Protein AF-0000000080483284 (afdb_homodimer)

InterPro domains:
  IPR001279 Metallo-beta-lactamase [PF00753] (36-241)
  IPR001279 Metallo-beta-lactamase [SM00849] (36-241)
  IPR029228 Alkyl sulfatase dimerisation domain [PF14863] (283-411)
  IPR036866 Ribonuclease Z/Hydroxyacylglutathione hydrolase-like [G3DSA:3.60.15.10] (19-259)
  IPR036866 Ribonuclease Z/Hydroxyacylglutathione hydrolase-like [SSF56281] (21-414)
  IPR038536 Alkyl/aryl-sulfatase, dimerisation domain superfamily [G3DSA:1.25.40.880] (281-416)
  IPR052195 Bacterial Alkyl/Aryl-Sulfatase [PTHR43223] (23-409)

Structure (mmCIF, N/CA/C/O backbone):
data_AF-0000000080483284-model_v1
#
loop_
_entity.id
_entity.type
_entity.pdbx_description
1 polymer 'Alkyl sulfatase-like hydrolase'
#
loop_
_atom_site.group_PDB
_atom_site.id
_atom_site.type_symbol
_atom_site.label_atom_id
_atom_site.label_alt_id
_atom_site.label_comp_id
_atom_site.label_asym_id
_atom_site.label_entity_id
_atom_site.label_seq_id
_atom_site.pdbx_PDB_ins_code
_atom_site.Cartn_x
_atom_site.Cartn_y
_atom_site.Cartn_z
_atom_site.occupancy
_atom_site.B_iso_or_equiv
_atom_site.auth_seq_id
_atom_site.auth_comp_id
_atom_site.auth_asym_id
_atom_site.auth_atom_id
_atom_site.pdbx_PDB_model_num
ATOM 1 N N . MET A 1 1 ? -19.766 23.203 22.094 1 23.33 1 MET A N 1
ATOM 2 C CA . MET A 1 1 ? -19.109 23.781 20.922 1 23.33 1 MET A CA 1
ATOM 3 C C . MET A 1 1 ? -17.594 23.656 21.031 1 23.33 1 MET A C 1
ATOM 5 O O . MET A 1 1 ? -16.984 24.281 21.891 1 23.33 1 MET A O 1
ATOM 9 N N . SER A 1 2 ? -17.094 22.484 20.781 1 27.72 2 SER A N 1
ATOM 10 C CA . SER A 1 2 ? -15.703 22.156 21.094 1 27.72 2 SER A CA 1
ATOM 11 C C . SER A 1 2 ? -14.742 23.172 20.484 1 27.72 2 SER A C 1
ATOM 13 O O . SER A 1 2 ? -14.906 23.562 19.328 1 27.72 2 SER A O 1
ATOM 15 N N . GLN A 1 3 ? -14.273 24.031 21.297 1 22.84 3 GLN A N 1
ATOM 16 C CA . GLN A 1 3 ? -13.227 24.984 20.953 1 22.84 3 GLN A CA 1
ATOM 17 C C . GLN A 1 3 ? -12.164 24.328 20.062 1 22.84 3 GLN A C 1
ATOM 19 O O . GLN A 1 3 ? -11.383 23.5 20.547 1 22.84 3 GLN A O 1
ATOM 24 N N . LYS A 1 4 ? -12.625 24.031 18.859 1 42 4 LYS A N 1
ATOM 25 C CA . LYS A 1 4 ? -11.539 23.719 17.938 1 42 4 LYS A CA 1
ATOM 26 C C . LYS A 1 4 ? -10.297 24.562 18.234 1 42 4 LYS A C 1
ATOM 28 O O . LYS A 1 4 ? -10.398 25.766 18.438 1 42 4 LYS A O 1
ATOM 33 N N . SER A 1 5 ? -9.32 23.922 18.672 1 32.34 5 SER A N 1
ATOM 34 C CA . SER A 1 5 ? -8.086 24.578 19.109 1 32.34 5 SER A CA 1
ATOM 35 C C . SER A 1 5 ? -7.711 25.719 18.172 1 32.34 5 SER A C 1
ATOM 37 O O . SER A 1 5 ? -7.914 25.625 16.953 1 32.34 5 SER A O 1
ATOM 39 N N . GLU A 1 6 ? -7.598 26.875 18.609 1 33.69 6 GLU A N 1
ATOM 40 C CA . GLU A 1 6 ? -7.062 28.078 17.969 1 33.69 6 GLU A CA 1
ATOM 41 C C . GLU A 1 6 ? -5.945 27.719 16.984 1 33.69 6 GLU A C 1
ATOM 43 O O . GLU A 1 6 ? -5.695 28.469 16.047 1 33.69 6 GLU A O 1
ATOM 48 N N . ASN A 1 7 ? -5.266 26.703 17.266 1 34.88 7 ASN A N 1
ATOM 49 C CA . ASN A 1 7 ? -4.078 26.391 16.484 1 34.88 7 ASN A CA 1
ATOM 50 C C . ASN A 1 7 ? -4.441 25.672 15.18 1 34.88 7 ASN A C 1
ATOM 52 O O . ASN A 1 7 ? -3.627 25.609 14.258 1 34.88 7 ASN A O 1
ATOM 56 N N . ALA A 1 8 ? -5.438 24.891 15.211 1 36.09 8 ALA A N 1
ATOM 57 C CA . ALA A 1 8 ? -5.852 24.109 14.047 1 36.09 8 ALA A CA 1
ATOM 58 C C . ALA A 1 8 ? -6.43 25.016 12.961 1 36.09 8 ALA A C 1
ATOM 60 O O . ALA A 1 8 ? -6.332 24.719 11.773 1 36.09 8 ALA A O 1
ATOM 61 N N . VAL A 1 9 ? -7.18 26 13.281 1 35.62 9 VAL A N 1
ATOM 62 C CA . VAL A 1 9 ? -7.797 26.938 12.352 1 35.62 9 VAL A CA 1
ATOM 63 C C . VAL A 1 9 ? -6.727 27.562 11.453 1 35.62 9 VAL A C 1
ATOM 65 O O . VAL A 1 9 ? -6.965 27.797 10.266 1 35.62 9 VAL A O 1
ATOM 68 N N . GLY A 1 10 ? -5.582 27.875 12.008 1 37.62 10 GLY A N 1
ATOM 69 C CA . GLY A 1 10 ? -4.609 28.625 11.227 1 37.62 10 GLY A CA 1
ATOM 70 C C . GLY A 1 10 ? -3.941 27.781 10.148 1 37.62 10 GLY A C 1
ATOM 71 O O . GLY A 1 10 ? -3.613 28.297 9.078 1 37.62 10 GLY A O 1
ATOM 72 N N . ILE A 1 11 ? -3.646 26.547 10.477 1 40.97 11 ILE A N 1
ATOM 73 C CA . ILE A 1 11 ? -2.76 25.891 9.523 1 40.97 11 ILE A CA 1
ATOM 74 C C . ILE A 1 11 ? -3.521 25.578 8.242 1 40.97 11 ILE A C 1
ATOM 76 O O . ILE A 1 11 ? -2.959 25.656 7.145 1 40.97 11 ILE A O 1
ATOM 80 N N . PHE A 1 12 ? -4.855 25 8.352 1 45.62 12 PHE A N 1
ATOM 81 C CA . PHE A 1 12 ? -5.473 24.547 7.105 1 45.62 12 PHE A CA 1
ATOM 82 C C . PHE A 1 12 ? -6.684 25.406 6.758 1 45.62 12 PHE A C 1
ATOM 84 O O . PHE A 1 12 ? -7.508 25.016 5.93 1 45.62 12 PHE A O 1
ATOM 91 N N . ASP A 1 13 ? -7.02 26.406 7.621 1 41.5 13 ASP A N 1
ATOM 92 C CA . ASP A 1 13 ? -8.102 27.266 7.152 1 41.5 13 ASP A CA 1
ATOM 93 C C . ASP A 1 13 ? -7.703 28.016 5.883 1 41.5 13 ASP A C 1
ATOM 95 O O . ASP A 1 13 ? -7.039 29.047 5.945 1 41.5 13 ASP A O 1
ATOM 99 N N . ILE A 1 14 ? -7.84 27.344 4.871 1 45.44 14 ILE A N 1
ATOM 100 C CA . ILE A 1 14 ? -7.578 27.906 3.553 1 45.44 14 ILE A CA 1
ATOM 101 C C . ILE A 1 14 ? -8.203 29.297 3.453 1 45.44 14 ILE A C 1
ATOM 103 O O . ILE A 1 14 ? -7.75 30.125 2.668 1 45.44 14 ILE A O 1
ATOM 107 N N . ASP A 1 15 ? -9.266 29.406 4.137 1 42.81 15 ASP A N 1
ATOM 108 C CA . ASP A 1 15 ? -9.836 30.75 4.082 1 42.81 15 ASP A CA 1
ATOM 109 C C . ASP A 1 15 ? -8.891 31.781 4.715 1 42.81 15 ASP A C 1
ATOM 111 O O . ASP A 1 15 ? -9.039 32.969 4.5 1 42.81 15 ASP A O 1
ATOM 115 N N . ASN A 1 16 ? -8.141 31.188 5.508 1 43.19 16 ASN A N 1
ATOM 116 C CA . ASN A 1 16 ? -7.219 32.125 6.141 1 43.19 16 ASN A CA 1
ATOM 117 C C . ASN A 1 16 ? -5.844 32.094 5.473 1 43.19 16 ASN A C 1
ATOM 119 O O . ASN A 1 16 ? -4.82 32.25 6.141 1 43.19 16 ASN A O 1
ATOM 123 N N . PHE A 1 17 ? -5.82 31.5 4.301 1 49.03 17 PHE A N 1
ATOM 124 C CA . PHE A 1 17 ? -4.586 31.641 3.535 1 49.03 17 PHE A CA 1
ATOM 125 C C . PHE A 1 17 ? -4.035 33.062 3.656 1 49.03 17 PHE A C 1
ATOM 127 O O . PHE A 1 17 ? -2.855 33.281 3.395 1 49.03 17 PHE A O 1
ATOM 134 N N . GLU A 1 18 ? -4.93 33.875 3.949 1 48.62 18 GLU A N 1
ATOM 135 C CA . GLU A 1 18 ? -4.359 35.219 4.168 1 48.62 18 GLU A CA 1
ATOM 136 C C . GLU A 1 18 ? -3.5 35.25 5.43 1 48.62 18 GLU A C 1
ATOM 138 O O . GLU A 1 18 ? -3.389 36.281 6.086 1 48.62 18 GLU A O 1
ATOM 143 N N . ILE A 1 19 ? -3.146 34 5.766 1 54.91 19 ILE A N 1
ATOM 144 C CA . ILE A 1 19 ? -2.26 34.062 6.922 1 54.91 19 ILE A CA 1
ATOM 145 C C . ILE A 1 19 ? -1.006 34.875 6.578 1 54.91 19 ILE A C 1
ATOM 147 O O . ILE A 1 19 ? -0.415 34.688 5.512 1 54.91 19 ILE A O 1
ATOM 151 N N . GLY A 1 20 ? -0.891 35.938 7.055 1 67.19 20 GLY A N 1
ATOM 152 C CA . GLY A 1 20 ? 0.243 36.844 6.922 1 67.19 20 GLY A CA 1
ATOM 153 C C . GLY A 1 20 ? 1.581 36.125 7.023 1 67.19 20 GLY A C 1
ATOM 154 O O . GLY A 1 20 ? 1.638 34.938 7.34 1 67.19 20 GLY A O 1
ATOM 155 N N . VAL A 1 21 ? 2.605 36.5 6.305 1 83.81 21 VAL A N 1
ATOM 156 C CA . VAL A 1 21 ? 4 36.062 6.324 1 83.81 21 VAL A CA 1
ATOM 157 C C . VAL A 1 21 ? 4.75 36.812 7.43 1 83.81 21 VAL A C 1
ATOM 159 O O . VAL A 1 21 ? 4.539 38 7.641 1 83.81 21 VAL A O 1
ATOM 162 N N . ASP A 1 22 ? 5.406 36.031 8.242 1 88.31 22 ASP A N 1
ATOM 163 C CA . ASP A 1 22 ? 6.277 36.594 9.273 1 88.31 22 ASP A CA 1
ATOM 164 C C . ASP A 1 22 ? 7.684 36 9.18 1 88.31 22 ASP A C 1
ATOM 166 O O . ASP A 1 22 ? 7.844 34.812 8.969 1 88.31 22 ASP A O 1
ATOM 170 N N . VAL A 1 23 ? 8.711 36.906 9.195 1 94.69 23 VAL A N 1
ATOM 171 C CA . VAL A 1 23 ? 10.094 36.438 9.203 1 94.69 23 VAL A CA 1
ATOM 172 C C . VAL A 1 23 ? 10.742 36.781 10.547 1 94.69 23 VAL A C 1
ATOM 174 O O . VAL A 1 23 ? 10.742 37.938 10.977 1 94.69 23 VAL A O 1
ATOM 177 N N . THR A 1 24 ? 11.242 35.781 11.156 1 95.25 24 THR A N 1
ATOM 178 C CA . THR A 1 24 ? 11.875 35.938 12.453 1 95.25 24 THR A CA 1
ATOM 179 C C . THR A 1 24 ? 13.297 35.375 12.438 1 95.25 24 THR A C 1
ATOM 181 O O . THR A 1 24 ? 13.508 34.25 11.984 1 95.25 24 THR A O 1
ATOM 184 N N . GLU A 1 25 ? 14.242 36.219 12.938 1 97.81 25 GLU A N 1
ATOM 185 C CA . GLU A 1 25 ? 15.57 35.656 13.172 1 97.81 25 GLU A CA 1
ATOM 186 C C . GLU A 1 25 ? 15.602 34.812 14.438 1 97.81 25 GLU A C 1
ATOM 188 O O . GLU A 1 25 ? 15.625 35.344 15.547 1 97.81 25 GLU A O 1
ATOM 193 N N . VAL A 1 26 ? 15.727 33.531 14.336 1 97.62 26 VAL A N 1
ATOM 194 C CA . VAL A 1 26 ? 15.562 32.625 15.461 1 97.62 26 VAL A CA 1
ATOM 195 C C . VAL A 1 26 ? 16.922 32.375 16.125 1 97.62 26 VAL A C 1
ATOM 197 O O . VAL A 1 26 ? 17 32.188 17.344 1 97.62 26 VAL A O 1
ATOM 200 N N . VAL A 1 27 ? 17.953 32.281 15.305 1 97.12 27 VAL A N 1
ATOM 201 C CA . VAL A 1 27 ? 19.375 32.219 15.664 1 97.12 27 VAL A CA 1
ATOM 202 C C . VAL A 1 27 ? 20.156 33.156 14.758 1 97.12 27 VAL A C 1
ATOM 204 O O . VAL A 1 27 ? 19.672 33.562 13.695 1 97.12 27 VAL A O 1
ATOM 207 N N . ALA A 1 28 ? 21.281 33.594 15.305 1 97.06 28 ALA A N 1
ATOM 208 C CA . ALA A 1 28 ? 22.078 34.531 14.508 1 97.06 28 ALA A CA 1
ATOM 209 C C . ALA A 1 28 ? 22.172 34.062 13.055 1 97.06 28 ALA A C 1
ATOM 211 O O . ALA A 1 28 ? 22.594 32.906 12.789 1 97.06 28 ALA A O 1
ATOM 212 N N . ASP A 1 29 ? 21.688 34.875 12.109 1 97.81 29 ASP A N 1
ATOM 213 C CA . ASP A 1 29 ? 21.797 34.688 10.664 1 97.81 29 ASP A CA 1
ATOM 214 C C . ASP A 1 29 ? 20.953 33.5 10.195 1 97.81 29 ASP A C 1
ATOM 216 O O . ASP A 1 29 ? 21.297 32.844 9.211 1 97.81 29 ASP A O 1
ATOM 220 N N . THR A 1 30 ? 19.969 33.188 11.023 1 98.62 30 THR A N 1
ATOM 221 C CA . THR A 1 30 ? 19.031 32.094 10.695 1 98.62 30 THR A CA 1
ATOM 222 C C . THR A 1 30 ? 17.594 32.594 10.828 1 98.62 30 THR A C 1
ATOM 224 O O . THR A 1 30 ? 17.172 33.031 11.898 1 98.62 30 THR A O 1
ATOM 227 N N . TYR A 1 31 ? 16.859 32.5 9.734 1 98.19 31 TYR A N 1
ATOM 228 C CA . TYR A 1 31 ? 15.547 33.125 9.68 1 98.19 31 TYR A CA 1
ATOM 229 C C . TYR A 1 31 ? 14.461 32.094 9.383 1 98.19 31 TYR A C 1
ATOM 231 O O . TYR A 1 31 ? 14.594 31.297 8.445 1 98.19 31 TYR A O 1
ATOM 239 N N . GLN A 1 32 ? 13.453 32.062 10.188 1 96.94 32 GLN A N 1
ATOM 240 C CA . GLN A 1 32 ? 12.242 31.328 9.859 1 96.94 32 GLN A CA 1
ATOM 241 C C . GLN A 1 32 ? 11.227 32.219 9.156 1 96.94 32 GLN A C 1
ATOM 243 O O . GLN A 1 32 ? 10.828 33.25 9.68 1 96.94 32 GLN A O 1
ATOM 248 N N . CYS A 1 33 ? 10.891 31.812 7.949 1 94.69 33 CYS A N 1
ATOM 249 C CA . CYS A 1 33 ? 9.797 32.438 7.215 1 94.69 33 CYS A CA 1
ATOM 250 C C . CYS A 1 33 ? 8.5 31.672 7.414 1 94.69 33 CYS A C 1
ATOM 252 O O . CYS A 1 33 ? 8.273 30.656 6.762 1 94.69 33 CYS A O 1
ATOM 254 N N . THR A 1 34 ? 7.609 32.188 8.234 1 90.94 34 THR A N 1
ATOM 255 C CA . THR A 1 34 ? 6.398 31.484 8.633 1 90.94 34 THR A CA 1
ATOM 256 C C . THR A 1 34 ? 5.223 31.875 7.742 1 90.94 34 THR A C 1
ATOM 258 O O . THR A 1 34 ? 4.977 33.062 7.516 1 90.94 34 THR A O 1
ATOM 261 N N . SER A 1 35 ? 4.582 30.938 7.207 1 88.81 35 SER A N 1
ATOM 262 C CA . SER A 1 35 ? 3.371 31.047 6.402 1 88.81 35 SER A CA 1
ATOM 263 C C . SER A 1 35 ? 2.518 29.781 6.508 1 88.81 35 SER A C 1
ATOM 265 O O . SER A 1 35 ? 2.502 29.125 7.551 1 88.81 35 SER A O 1
ATOM 267 N N . PHE A 1 36 ? 1.667 29.547 5.496 1 82.31 36 PHE A N 1
ATOM 268 C CA . PHE A 1 36 ? 0.96 28.266 5.43 1 82.31 36 PHE A CA 1
ATOM 269 C C . PHE A 1 36 ? 1.936 27.109 5.543 1 82.31 36 PHE A C 1
ATOM 271 O O . PHE A 1 36 ? 1.709 26.172 6.312 1 82.31 36 PHE A O 1
ATOM 278 N N . SER A 1 37 ? 2.906 27.125 4.832 1 90.62 37 SER A N 1
ATOM 279 C CA . SER A 1 37 ? 4.094 26.281 4.945 1 90.62 37 SER A CA 1
ATOM 280 C C . SER A 1 37 ? 5.355 27.125 5.109 1 90.62 37 SER A C 1
ATOM 282 O O . SER A 1 37 ? 5.48 28.188 4.496 1 90.62 37 SER A O 1
ATOM 284 N N . ASN A 1 38 ? 6.215 26.625 5.875 1 94.12 38 ASN A N 1
ATOM 285 C CA . ASN A 1 38 ? 7.379 27.422 6.266 1 94.12 38 ASN A CA 1
ATOM 286 C C . ASN A 1 38 ? 8.562 27.172 5.332 1 94.12 38 ASN A C 1
ATOM 288 O O . ASN A 1 38 ? 8.641 26.141 4.676 1 94.12 38 ASN A O 1
ATOM 292 N N . ALA A 1 39 ? 9.398 28.188 5.285 1 97.06 39 ALA A N 1
ATOM 293 C CA . ALA A 1 39 ? 10.75 28.094 4.754 1 97.06 39 ALA A CA 1
ATOM 294 C C . ALA A 1 39 ? 11.773 28.625 5.75 1 97.06 39 ALA A C 1
ATOM 296 O O . ALA A 1 39 ? 11.484 29.562 6.504 1 97.06 39 ALA A O 1
ATOM 297 N N . THR A 1 40 ? 12.906 28 5.758 1 98.25 40 THR A N 1
ATOM 298 C CA . THR A 1 40 ? 13.992 28.453 6.617 1 98.25 40 THR A CA 1
ATOM 299 C C . THR A 1 40 ? 15.188 28.922 5.785 1 98.25 40 THR A C 1
ATOM 301 O O . THR A 1 40 ? 15.547 28.281 4.797 1 98.25 40 THR A O 1
ATOM 304 N N . ALA A 1 41 ? 15.797 30.078 6.223 1 98.69 41 ALA A N 1
ATOM 305 C CA . ALA A 1 41 ? 16.969 30.609 5.531 1 98.69 41 ALA A CA 1
ATOM 306 C C . ALA A 1 41 ? 18.172 30.703 6.469 1 98.69 41 ALA A C 1
ATOM 308 O O . ALA A 1 41 ? 18.094 31.359 7.508 1 98.69 41 ALA A O 1
ATOM 309 N N . PHE A 1 42 ? 19.188 29.984 6.133 1 98.81 42 PHE A N 1
ATOM 310 C CA . PHE A 1 42 ? 20.484 30.125 6.785 1 98.81 42 PHE A CA 1
ATOM 311 C C . PHE A 1 42 ? 21.406 31.047 5.984 1 98.81 42 PHE A C 1
ATOM 313 O O . PHE A 1 42 ? 21.781 30.719 4.859 1 98.81 42 PHE A O 1
ATOM 320 N N . ASP A 1 43 ? 21.656 32.156 6.551 1 98.62 43 ASP A N 1
ATOM 321 C CA . ASP A 1 43 ? 22.578 33.094 5.898 1 98.62 43 ASP A CA 1
ATOM 322 C C . ASP A 1 43 ? 24.031 32.75 6.211 1 98.62 43 ASP A C 1
ATOM 324 O O . ASP A 1 43 ? 24.484 32.938 7.34 1 98.62 43 ASP A O 1
ATOM 328 N N . THR A 1 44 ? 24.719 32.188 5.168 1 98.19 44 THR A N 1
ATOM 329 C CA . THR A 1 44 ? 26.109 31.781 5.328 1 98.19 44 THR A CA 1
ATOM 330 C C . THR A 1 44 ? 27.047 32.75 4.602 1 98.19 44 THR A C 1
ATOM 332 O O . THR A 1 44 ? 26.578 33.688 3.92 1 98.19 44 THR A O 1
ATOM 335 N N . ALA A 1 45 ? 28.359 32.531 4.711 1 96.56 45 ALA A N 1
ATOM 336 C CA . ALA A 1 45 ? 29.359 33.375 4.078 1 96.56 45 ALA A CA 1
ATOM 337 C C . ALA A 1 45 ? 29.312 33.219 2.559 1 96.56 45 ALA A C 1
ATOM 339 O O . ALA A 1 45 ? 29.75 34.125 1.832 1 96.56 45 ALA A O 1
ATOM 340 N N . GLU A 1 46 ? 28.75 32.156 2.074 1 97.75 46 GLU A N 1
ATOM 341 C CA . GLU A 1 46 ? 28.734 31.906 0.638 1 97.75 46 GLU A CA 1
ATOM 342 C C . GLU A 1 46 ? 27.359 32.125 0.038 1 97.75 46 GLU A C 1
ATOM 344 O O . GLU A 1 46 ? 27.172 31.984 -1.171 1 97.75 46 GLU A O 1
ATOM 349 N N . GLY A 1 47 ? 26.406 32.469 0.91 1 98 47 GLY A N 1
ATOM 350 C CA . GLY A 1 47 ? 25.047 32.688 0.449 1 98 47 GLY A CA 1
ATOM 351 C C . GLY A 1 47 ? 24 31.969 1.294 1 98 47 GLY A C 1
ATOM 352 O O . GLY A 1 47 ? 24.344 31.344 2.305 1 98 47 GLY A O 1
ATOM 353 N N . LEU A 1 48 ? 22.766 32.031 0.878 1 98.56 48 LEU A N 1
ATOM 354 C CA . LEU A 1 48 ? 21.656 31.469 1.627 1 98.56 48 LEU A CA 1
ATOM 355 C C . LEU A 1 48 ? 21.547 29.969 1.362 1 98.56 48 LEU A C 1
ATOM 357 O O . LEU A 1 48 ? 21.703 29.531 0.224 1 98.56 48 LEU A O 1
ATOM 361 N N . VAL A 1 49 ? 21.312 29.234 2.418 1 98.88 49 VAL A N 1
ATOM 362 C CA . VAL A 1 49 ? 20.781 27.875 2.328 1 98.88 49 VAL A CA 1
ATOM 363 C C . VAL A 1 49 ? 19.328 27.859 2.77 1 98.88 49 VAL A C 1
ATOM 365 O O . VAL A 1 49 ? 19.016 28.188 3.914 1 98.88 49 VAL A O 1
ATOM 368 N N . LEU A 1 50 ? 18.469 27.531 1.83 1 98.88 50 LEU A N 1
ATOM 369 C CA . LEU A 1 50 ? 17.047 27.438 2.137 1 98.88 50 LEU A CA 1
ATOM 370 C C . LEU A 1 50 ? 16.656 26 2.447 1 98.88 50 LEU A C 1
ATOM 372 O O . LEU A 1 50 ? 17.078 25.078 1.765 1 98.88 50 LEU A O 1
ATOM 376 N N . ILE A 1 51 ? 15.914 25.797 3.523 1 98.88 51 ILE A N 1
ATOM 377 C CA . ILE A 1 51 ? 15.141 24.578 3.732 1 98.88 51 ILE A CA 1
ATOM 378 C C . ILE A 1 51 ? 13.688 24.812 3.34 1 98.88 51 ILE A C 1
ATOM 380 O O . ILE A 1 51 ? 12.977 25.562 4.008 1 98.88 51 ILE A O 1
ATOM 384 N N . ASP A 1 52 ? 13.32 24.203 2.221 1 98.44 52 ASP A N 1
ATOM 385 C CA . ASP A 1 52 ? 12.031 24.406 1.569 1 98.44 52 ASP A CA 1
ATOM 386 C C . ASP A 1 52 ? 11.883 25.844 1.067 1 98.44 52 ASP A C 1
ATOM 388 O O . ASP A 1 52 ? 12.727 26.703 1.353 1 98.44 52 ASP A O 1
ATOM 392 N N . THR A 1 53 ? 10.875 26.047 0.259 1 96.69 53 THR A N 1
ATOM 393 C CA . THR A 1 53 ? 10.742 27.328 -0.426 1 96.69 53 THR A CA 1
ATOM 394 C C . THR A 1 53 ? 9.289 27.797 -0.435 1 96.69 53 THR A C 1
ATOM 396 O O . THR A 1 53 ? 8.961 28.797 -1.061 1 96.69 53 THR A O 1
ATOM 399 N N . GLY A 1 54 ? 8.43 27.016 0.2 1 90.56 54 GLY A N 1
ATOM 400 C CA . GLY A 1 54 ? 7.035 27.406 0.358 1 90.56 54 GLY A CA 1
ATOM 401 C C . GLY A 1 54 ? 6.195 27.141 -0.876 1 90.56 54 GLY A C 1
ATOM 402 O O . GLY A 1 54 ? 6.633 26.438 -1.79 1 90.56 54 GLY A O 1
ATOM 403 N N . TYR A 1 55 ? 4.922 27.594 -0.763 1 83.81 55 TYR A N 1
ATOM 404 C CA . TYR A 1 55 ? 3.965 27.578 -1.862 1 83.81 55 TYR A CA 1
ATOM 405 C C . TYR A 1 55 ? 4.137 28.797 -2.756 1 83.81 55 TYR A C 1
ATOM 407 O O . TYR A 1 55 ? 4.156 29.938 -2.271 1 83.81 55 TYR A O 1
ATOM 415 N N . ALA A 1 56 ? 4.211 28.562 -4.043 1 79.81 56 ALA A N 1
ATOM 416 C CA . ALA A 1 56 ? 4.641 29.594 -4.996 1 79.81 56 ALA A CA 1
ATOM 417 C C . ALA A 1 56 ? 3.846 30.875 -4.812 1 79.81 56 ALA A C 1
ATOM 419 O O . ALA A 1 56 ? 4.422 31.969 -4.695 1 79.81 56 ALA A O 1
ATOM 420 N N . PRO A 1 57 ? 2.566 30.828 -4.621 1 76.56 57 PRO A N 1
ATOM 421 C CA . PRO A 1 57 ? 1.804 32.062 -4.477 1 76.56 57 PRO A CA 1
ATOM 422 C C . PRO A 1 57 ? 2.111 32.812 -3.174 1 76.56 57 PRO A C 1
ATOM 424 O O . PRO A 1 57 ? 1.973 34.031 -3.104 1 76.56 57 PRO A O 1
ATOM 427 N N . LEU A 1 58 ? 2.531 32.125 -2.186 1 82.69 58 LEU A N 1
ATOM 428 C CA . LEU A 1 58 ? 2.826 32.719 -0.892 1 82.69 58 LEU A CA 1
ATOM 429 C C . LEU A 1 58 ? 4.32 33 -0.752 1 82.69 58 LEU A C 1
ATOM 431 O O . LEU A 1 58 ? 4.727 33.781 0.105 1 82.69 58 LEU A O 1
ATOM 435 N N . SER A 1 59 ? 5.105 32.406 -1.591 1 88.94 59 SER A N 1
ATOM 436 C CA . SER A 1 59 ? 6.559 32.5 -1.479 1 88.94 59 SER A CA 1
ATOM 437 C C . SER A 1 59 ? 7.062 33.875 -1.885 1 88.94 59 SER A C 1
ATOM 439 O O . SER A 1 59 ? 8.109 34.344 -1.413 1 88.94 59 SER A O 1
ATOM 441 N N . GLN A 1 60 ? 6.328 34.531 -2.664 1 89 60 GLN A N 1
ATOM 442 C CA . GLN A 1 60 ? 6.707 35.906 -3.033 1 89 60 GLN A CA 1
ATOM 443 C C . GLN A 1 60 ? 6.762 36.812 -1.81 1 89 60 GLN A C 1
ATOM 445 O O . GLN A 1 60 ? 7.723 37.562 -1.628 1 89 60 GLN A O 1
ATOM 450 N N . GLN A 1 61 ? 5.746 36.719 -1.032 1 90.06 61 GLN A N 1
ATOM 451 C CA . GLN A 1 61 ? 5.699 37.5 0.185 1 90.06 61 GLN A CA 1
ATOM 452 C C . GLN A 1 61 ? 6.793 37.094 1.162 1 90.06 61 GLN A C 1
ATOM 454 O O . GLN A 1 61 ? 7.402 37.938 1.819 1 90.06 61 GLN A O 1
ATOM 459 N N . MET A 1 62 ? 7.039 35.844 1.256 1 92.81 62 MET A N 1
ATOM 460 C CA . MET A 1 62 ? 8.086 35.344 2.139 1 92.81 62 MET A CA 1
ATOM 461 C C . MET A 1 62 ? 9.453 35.875 1.731 1 92.81 62 MET A C 1
ATOM 463 O O . MET A 1 62 ? 10.227 36.312 2.578 1 92.81 62 MET A O 1
ATOM 467 N N . ALA A 1 63 ? 9.68 35.812 0.465 1 94.94 63 ALA A N 1
ATOM 468 C CA . ALA A 1 63 ? 10.961 36.25 -0.072 1 94.94 63 ALA A CA 1
ATOM 469 C C . ALA A 1 63 ? 11.156 37.75 0.163 1 94.94 63 ALA A C 1
ATOM 471 O O . ALA A 1 63 ? 12.234 38.188 0.576 1 94.94 63 ALA A O 1
ATOM 472 N N . ALA A 1 64 ? 10.109 38.5 -0.1 1 93.75 64 ALA A N 1
ATOM 473 C CA . ALA A 1 64 ? 10.18 39.969 0.114 1 93.75 64 ALA A CA 1
ATOM 474 C C . ALA A 1 64 ? 10.477 40.281 1.576 1 93.75 64 ALA A C 1
ATOM 476 O O . ALA A 1 64 ? 11.297 41.156 1.873 1 93.75 64 ALA A O 1
ATOM 477 N N . ALA A 1 65 ? 9.781 39.625 2.422 1 94.38 65 ALA A N 1
ATOM 478 C CA . ALA A 1 65 ? 10 39.844 3.85 1 94.38 65 ALA A CA 1
ATOM 479 C C . ALA A 1 65 ? 11.414 39.438 4.258 1 94.38 65 ALA A C 1
ATOM 481 O O . ALA A 1 65 ? 12.047 40.094 5.074 1 94.38 65 ALA A O 1
ATOM 482 N N . LEU A 1 66 ? 11.93 38.375 3.727 1 96.81 66 LEU A N 1
ATOM 483 C CA . LEU A 1 66 ? 13.281 37.938 4.027 1 96.81 66 LEU A CA 1
ATOM 484 C C . LEU A 1 66 ? 14.32 38.969 3.598 1 96.81 66 LEU A C 1
ATOM 486 O O . LEU A 1 66 ? 15.336 39.156 4.273 1 96.81 66 LEU A O 1
ATOM 490 N N . ARG A 1 67 ? 14.055 39.688 2.521 1 96.12 67 ARG A N 1
ATOM 491 C CA . ARG A 1 67 ? 14.984 40.656 1.957 1 96.12 67 ARG A CA 1
ATOM 492 C C . ARG A 1 67 ? 15.125 41.875 2.865 1 96.12 67 ARG A C 1
ATOM 494 O O . ARG A 1 67 ? 16.062 42.656 2.732 1 96.12 67 ARG A O 1
ATOM 501 N N . GLU A 1 68 ? 14.219 42.031 3.754 1 95.75 68 GLU A N 1
ATOM 502 C CA . GLU A 1 68 ? 14.367 43.062 4.762 1 95.75 68 GLU A CA 1
ATOM 503 C C . GLU A 1 68 ? 15.453 42.719 5.773 1 95.75 68 GLU A C 1
ATOM 505 O O . GLU A 1 68 ? 15.914 43.562 6.523 1 95.75 68 GLU A O 1
ATOM 510 N N . HIS A 1 69 ? 15.875 41.5 5.742 1 96.38 69 HIS A N 1
ATOM 511 C CA . HIS A 1 69 ? 16.828 41.031 6.742 1 96.38 69 HIS A CA 1
ATOM 512 C C . HIS A 1 69 ? 18.172 40.719 6.105 1 96.38 69 HIS A C 1
ATOM 514 O O . HIS A 1 69 ? 19.219 40.781 6.773 1 96.38 69 HIS A O 1
ATOM 520 N N . THR A 1 70 ? 18.125 40.281 4.832 1 96.19 70 THR A N 1
ATOM 521 C CA . THR A 1 70 ? 19.375 39.906 4.164 1 96.19 70 THR A CA 1
ATOM 522 C C . THR A 1 70 ? 19.25 40.094 2.652 1 96.19 70 THR A C 1
ATOM 524 O O . THR A 1 70 ? 18.172 39.906 2.086 1 96.19 70 THR A O 1
ATOM 527 N N . ASP A 1 71 ? 20.375 40.375 2.012 1 95.44 71 ASP A N 1
ATOM 528 C CA . ASP A 1 71 ? 20.438 40.5 0.56 1 95.44 71 ASP A CA 1
ATOM 529 C C . ASP A 1 71 ? 21.203 39.344 -0.071 1 95.44 71 ASP A C 1
ATOM 531 O O . ASP A 1 71 ? 21.422 39.344 -1.283 1 95.44 71 ASP A O 1
ATOM 535 N N . SER A 1 72 ? 21.594 38.375 0.758 1 97.25 72 SER A N 1
ATOM 536 C CA . SER A 1 72 ? 22.406 37.281 0.267 1 97.25 72 SER A CA 1
ATOM 537 C C . SER A 1 72 ? 21.656 36.469 -0.8 1 97.25 72 SER A C 1
ATOM 539 O O . SER A 1 72 ? 20.469 36.219 -0.667 1 97.25 72 SER A O 1
ATOM 541 N N . PRO A 1 73 ? 22.359 36.125 -1.891 1 98.12 73 PRO A N 1
ATOM 542 C CA . PRO A 1 73 ? 21.719 35.25 -2.891 1 98.12 73 PRO A CA 1
ATOM 543 C C . PRO A 1 73 ? 21.578 33.812 -2.412 1 98.12 73 PRO A C 1
ATOM 545 O O . PRO A 1 73 ? 22.312 33.375 -1.529 1 98.12 73 PRO A O 1
ATOM 548 N N . VAL A 1 74 ? 20.641 33.125 -3.023 1 98.69 74 VAL A N 1
ATOM 549 C CA . VAL A 1 74 ? 20.453 31.703 -2.674 1 98.69 74 VAL A CA 1
ATOM 550 C C . VAL A 1 74 ? 21.562 30.859 -3.271 1 98.69 74 VAL A C 1
ATOM 552 O O . VAL A 1 74 ? 21.75 30.844 -4.492 1 98.69 74 VAL A O 1
ATOM 555 N N . HIS A 1 75 ? 22.344 30.234 -2.441 1 98.69 75 HIS A N 1
ATOM 556 C CA . HIS A 1 75 ? 23.391 29.328 -2.855 1 98.69 75 HIS A CA 1
ATOM 557 C C . HIS A 1 75 ? 22.859 27.906 -3.031 1 98.69 75 HIS A C 1
ATOM 559 O O . HIS A 1 75 ? 23.172 27.234 -4.02 1 98.69 75 HIS A O 1
ATOM 565 N N . THR A 1 76 ? 22.109 27.438 -2.094 1 98.81 76 THR A N 1
ATOM 566 C CA . THR A 1 76 ? 21.578 26.078 -2.033 1 98.81 76 THR A CA 1
ATOM 567 C C . THR A 1 76 ? 20.141 26.078 -1.528 1 98.81 76 THR A C 1
ATOM 569 O O . THR A 1 76 ? 19.812 26.812 -0.598 1 98.81 76 THR A O 1
ATOM 572 N N . ALA A 1 77 ? 19.297 25.328 -2.141 1 98.88 77 ALA A N 1
ATOM 573 C CA . ALA A 1 77 ? 17.969 25.031 -1.639 1 98.88 77 ALA A CA 1
ATOM 574 C C . ALA A 1 77 ? 17.797 23.531 -1.385 1 98.88 77 ALA A C 1
ATOM 576 O O . ALA A 1 77 ? 18.125 22.719 -2.244 1 98.88 77 ALA A O 1
ATOM 577 N N . ILE A 1 78 ? 17.359 23.188 -0.195 1 98.88 78 ILE A N 1
ATOM 578 C CA . ILE A 1 78 ? 17.078 21.797 0.164 1 98.88 78 ILE A CA 1
ATOM 579 C C . ILE A 1 78 ? 15.578 21.594 0.277 1 98.88 78 ILE A C 1
ATOM 581 O O . ILE A 1 78 ? 14.914 22.219 1.106 1 98.88 78 ILE A O 1
ATOM 585 N N . TYR A 1 79 ? 15 20.734 -0.604 1 98.5 79 TYR A N 1
ATOM 586 C CA . TYR A 1 79 ? 13.602 20.344 -0.493 1 98.5 79 TYR A CA 1
ATOM 587 C C . TYR A 1 79 ? 13.438 19.188 0.48 1 98.5 79 TYR A C 1
ATOM 589 O O . TYR A 1 79 ? 13.992 18.109 0.267 1 98.5 79 TYR A O 1
ATOM 597 N N . THR A 1 80 ? 12.68 19.469 1.485 1 98.5 80 THR A N 1
ATOM 598 C CA . THR A 1 80 ? 12.438 18.391 2.422 1 98.5 80 THR A CA 1
ATOM 599 C C . THR A 1 80 ? 11.633 17.266 1.761 1 98.5 80 THR A C 1
ATOM 601 O O . THR A 1 80 ? 11.898 16.094 1.977 1 98.5 80 THR A O 1
ATOM 604 N N . HIS A 1 81 ? 10.609 17.609 1.023 1 97.31 81 HIS A N 1
ATOM 605 C CA . HIS A 1 81 ? 9.844 16.641 0.25 1 97.31 81 HIS A CA 1
ATOM 606 C C . HIS A 1 81 ? 9.07 17.328 -0.877 1 97.31 81 HIS A C 1
ATOM 608 O O . HIS A 1 81 ? 9.047 18.547 -0.959 1 97.31 81 HIS A O 1
ATOM 614 N N . GLY A 1 82 ? 8.477 16.547 -1.693 1 94.44 82 GLY A N 1
ATOM 615 C CA . GLY A 1 82 ? 8.008 17.016 -2.986 1 94.44 82 GLY A CA 1
ATOM 616 C C . GLY A 1 82 ? 6.621 17.625 -2.932 1 94.44 82 GLY A C 1
ATOM 617 O O . GLY A 1 82 ? 6.012 17.891 -3.971 1 94.44 82 GLY A O 1
ATOM 618 N N . HIS A 1 83 ? 6.027 17.906 -1.831 1 92.06 83 HIS A N 1
ATOM 619 C CA . HIS A 1 83 ? 4.734 18.578 -1.774 1 92.06 83 HIS A CA 1
ATOM 620 C C . HIS A 1 83 ? 4.824 19.984 -2.359 1 92.06 83 HIS A C 1
ATOM 622 O O . HIS A 1 83 ? 5.84 20.656 -2.203 1 92.06 83 HIS A O 1
ATOM 628 N N . ILE A 1 84 ? 3.793 20.406 -2.859 1 88.19 84 ILE A N 1
ATOM 629 C CA . ILE A 1 84 ? 3.734 21.656 -3.623 1 88.19 84 ILE A CA 1
ATOM 630 C C . ILE A 1 84 ? 4.023 22.844 -2.703 1 88.19 84 ILE A C 1
ATOM 632 O O . ILE A 1 84 ? 4.562 23.859 -3.145 1 88.19 84 ILE A O 1
ATOM 636 N N . ASP A 1 85 ? 3.689 22.719 -1.501 1 89.25 85 ASP A N 1
ATOM 637 C CA . ASP A 1 85 ? 3.861 23.859 -0.603 1 89.25 85 ASP A CA 1
ATOM 638 C C . ASP A 1 85 ? 5.254 23.859 0.021 1 89.25 85 ASP A C 1
ATOM 640 O O . ASP A 1 85 ? 5.543 24.656 0.91 1 89.25 85 ASP A O 1
ATOM 644 N N . HIS A 1 86 ? 6.16 23.031 -0.49 1 94.75 86 HIS A N 1
ATOM 645 C CA . HIS A 1 86 ? 7.52 23.016 0.037 1 94.75 86 HIS A CA 1
ATOM 646 C C . HIS A 1 86 ? 8.547 23.188 -1.077 1 94.75 86 HIS A C 1
ATOM 648 O O . HIS A 1 86 ? 9.531 23.906 -0.909 1 94.75 86 HIS A O 1
ATOM 654 N N . ALA A 1 87 ? 8.305 22.656 -2.197 1 95 87 ALA A N 1
ATOM 655 C CA . ALA A 1 87 ? 9.359 22.531 -3.201 1 95 87 ALA A CA 1
ATOM 656 C C . ALA A 1 87 ? 9.109 23.469 -4.379 1 95 87 ALA A C 1
ATOM 658 O O . ALA A 1 87 ? 9.891 23.516 -5.328 1 95 87 ALA A O 1
ATOM 659 N N . PHE A 1 88 ? 8.18 24.391 -4.305 1 92.06 88 PHE A N 1
ATOM 660 C CA . PHE A 1 88 ? 7.758 25.016 -5.551 1 92.06 88 PHE A CA 1
ATOM 661 C C . PHE A 1 88 ? 7.93 26.531 -5.48 1 92.06 88 PHE A C 1
ATOM 663 O O . PHE A 1 88 ? 7.605 27.25 -6.43 1 92.06 88 PHE A O 1
ATOM 670 N N . GLY A 1 89 ? 8.453 27.078 -4.488 1 94.19 89 GLY A N 1
ATOM 671 C CA . GLY A 1 89 ? 8.484 28.516 -4.332 1 94.19 89 GLY A CA 1
ATOM 672 C C . GLY A 1 89 ? 9.852 29.125 -4.578 1 94.19 89 GLY A C 1
ATOM 673 O O . GLY A 1 89 ? 10.062 30.312 -4.371 1 94.19 89 GLY A O 1
ATOM 674 N N . LEU A 1 90 ? 10.812 28.312 -5.082 1 97.19 90 LEU A N 1
ATOM 675 C CA . LEU A 1 90 ? 12.211 28.75 -5.113 1 97.19 90 LEU A CA 1
ATOM 676 C C . LEU A 1 90 ? 12.383 29.984 -5.988 1 97.19 90 LEU A C 1
ATOM 678 O O . LEU A 1 90 ? 13.18 30.859 -5.676 1 97.19 90 LEU A O 1
ATOM 682 N N . ASP A 1 91 ? 11.68 30.109 -7.039 1 95.38 91 ASP A N 1
ATOM 683 C CA . ASP A 1 91 ? 11.812 31.203 -7.992 1 95.38 91 ASP A CA 1
ATOM 684 C C . ASP A 1 91 ? 11.68 32.562 -7.293 1 95.38 91 ASP A C 1
ATOM 686 O O . ASP A 1 91 ? 12.375 33.531 -7.641 1 95.38 91 ASP A O 1
ATOM 690 N N . GLU A 1 92 ? 10.844 32.594 -6.348 1 94.69 92 GLU A N 1
ATOM 691 C CA . GLU A 1 92 ? 10.531 33.844 -5.68 1 94.69 92 GLU A CA 1
ATOM 692 C C . GLU A 1 92 ? 11.688 34.312 -4.801 1 94.69 92 GLU A C 1
ATOM 694 O O . GLU A 1 92 ? 11.781 35.5 -4.465 1 94.69 92 GLU A O 1
ATOM 699 N N . PHE A 1 93 ? 12.586 33.406 -4.438 1 97.25 93 PHE A N 1
ATOM 700 C CA . PHE A 1 93 ? 13.688 33.719 -3.535 1 97.25 93 PHE A CA 1
ATOM 701 C C . PHE A 1 93 ? 14.938 34.125 -4.32 1 97.25 93 PHE A C 1
ATOM 703 O O . PHE A 1 93 ? 15.914 34.594 -3.744 1 97.25 93 PHE A O 1
ATOM 710 N N . LEU A 1 94 ? 14.914 33.875 -5.613 1 97.31 94 LEU A N 1
ATOM 711 C CA . LEU A 1 94 ? 16.109 34.125 -6.422 1 97.31 94 LEU A CA 1
ATOM 712 C C . LEU A 1 94 ? 16.25 35.594 -6.773 1 97.31 94 LEU A C 1
ATOM 714 O O . LEU A 1 94 ? 15.25 36.281 -7.051 1 97.31 94 LEU A O 1
ATOM 718 N N . VAL A 1 95 ? 17.484 36 -6.754 1 93.88 95 VAL A N 1
ATOM 719 C CA . VAL A 1 95 ? 17.797 37.375 -7.148 1 93.88 95 VAL A CA 1
ATOM 720 C C . VAL A 1 95 ? 18.219 37.406 -8.617 1 93.88 95 VAL A C 1
ATOM 722 O O . VAL A 1 95 ? 18.828 36.469 -9.117 1 93.88 95 VAL A O 1
ATOM 725 N N . GLU A 1 96 ? 17.828 38.5 -9.227 1 92.12 96 GLU A N 1
ATOM 726 C CA . GLU A 1 96 ? 18.156 38.656 -10.641 1 92.12 96 GLU A CA 1
ATOM 727 C C . GLU A 1 96 ? 19.656 38.562 -10.875 1 92.12 96 GLU A C 1
ATOM 729 O O . GLU A 1 96 ? 20.438 39.219 -10.164 1 92.12 96 GLU A O 1
ATOM 734 N N . GLY A 1 97 ? 20.031 37.812 -11.797 1 94.12 97 GLY A N 1
ATOM 735 C CA . GLY A 1 97 ? 21.422 37.781 -12.219 1 94.12 97 GLY A CA 1
ATOM 736 C C . GLY A 1 97 ? 22.266 36.812 -11.383 1 94.12 97 GLY A C 1
ATOM 737 O O . GLY A 1 97 ? 23.453 36.625 -11.664 1 94.12 97 GLY A O 1
ATOM 738 N N . GLN A 1 98 ? 21.656 36.156 -10.391 1 96.31 98 GLN A N 1
ATOM 739 C CA . GLN A 1 98 ? 22.469 35.25 -9.57 1 96.31 98 GLN A CA 1
ATOM 740 C C . GLN A 1 98 ? 22.766 33.938 -10.297 1 96.31 98 GLN A C 1
ATOM 742 O O . GLN A 1 98 ? 22.109 33.625 -11.297 1 96.31 98 GLN A O 1
ATOM 747 N N . ASP A 1 99 ? 23.797 33.219 -9.766 1 95.88 99 ASP A N 1
ATOM 748 C CA . ASP A 1 99 ? 24.062 31.844 -10.227 1 95.88 99 ASP A CA 1
ATOM 749 C C . ASP A 1 99 ? 22.922 30.906 -9.859 1 95.88 99 ASP A C 1
ATOM 751 O O . ASP A 1 99 ? 22.219 31.141 -8.867 1 95.88 99 ASP A O 1
ATOM 755 N N . GLN A 1 100 ? 22.734 29.906 -10.672 1 96.19 100 GLN A N 1
ATOM 756 C CA . GLN A 1 100 ? 21.734 28.906 -10.344 1 96.19 100 GLN A CA 1
ATOM 757 C C . GLN A 1 100 ? 22.078 28.203 -9.031 1 96.19 100 GLN A C 1
ATOM 759 O O . GLN A 1 100 ? 23.203 27.734 -8.844 1 96.19 100 GLN A O 1
ATOM 764 N N . PRO A 1 101 ? 21.125 28.156 -8.172 1 98.12 101 PRO A N 1
ATOM 765 C CA . PRO A 1 101 ? 21.406 27.469 -6.906 1 98.12 101 PRO A CA 1
ATOM 766 C C . PRO A 1 101 ? 21.5 25.953 -7.074 1 98.12 101 PRO A C 1
ATOM 768 O O . PRO A 1 101 ? 20.969 25.391 -8.031 1 98.12 101 PRO A O 1
ATOM 771 N N . ASN A 1 102 ? 22.297 25.344 -6.207 1 98.56 102 ASN A N 1
ATOM 772 C CA . ASN A 1 102 ? 22.219 23.891 -6.039 1 98.56 102 ASN A CA 1
ATOM 773 C C . ASN A 1 102 ? 20.922 23.484 -5.336 1 98.56 102 ASN A C 1
ATOM 775 O O . ASN A 1 102 ? 20.625 23.969 -4.242 1 98.56 102 ASN A O 1
ATOM 779 N N . VAL A 1 103 ? 20.125 22.719 -5.996 1 98.75 103 VAL A N 1
ATOM 780 C CA . VAL A 1 103 ? 18.875 22.234 -5.402 1 98.75 103 VAL A CA 1
ATOM 781 C C . VAL A 1 103 ? 19.047 20.766 -4.996 1 98.75 103 VAL A C 1
ATOM 783 O O . VAL A 1 103 ? 19.297 19.906 -5.84 1 98.75 103 VAL A O 1
ATOM 786 N N . ILE A 1 104 ? 18.875 20.469 -3.682 1 98.88 104 ILE A N 1
ATOM 787 C CA . ILE A 1 104 ? 19.141 19.141 -3.15 1 98.88 104 ILE A CA 1
ATOM 788 C C . ILE A 1 104 ? 17.828 18.516 -2.668 1 98.88 104 ILE A C 1
ATOM 790 O O . ILE A 1 104 ? 17.031 19.172 -1.998 1 98.88 104 ILE A O 1
ATOM 794 N N . ALA A 1 105 ? 17.562 17.266 -3.029 1 98.69 105 ALA A N 1
ATOM 795 C CA . ALA A 1 105 ? 16.438 16.484 -2.531 1 98.69 105 ALA A CA 1
ATOM 796 C C . ALA A 1 105 ? 16.766 14.992 -2.541 1 98.69 105 ALA A C 1
ATOM 798 O O . ALA A 1 105 ? 17.75 14.57 -3.137 1 98.69 105 ALA A O 1
ATOM 799 N N . HIS A 1 106 ? 15.992 14.305 -1.814 1 98.56 106 HIS A N 1
ATOM 800 C CA . HIS A 1 106 ? 16.156 12.852 -1.862 1 98.56 106 HIS A CA 1
ATOM 801 C C . HIS A 1 106 ? 15.844 12.312 -3.256 1 98.56 106 HIS A C 1
ATOM 803 O O . HIS A 1 106 ? 14.977 12.836 -3.953 1 98.56 106 HIS A O 1
ATOM 809 N N . GLU A 1 107 ? 16.422 11.25 -3.594 1 97.31 107 GLU A N 1
ATOM 810 C CA . GLU A 1 107 ? 16.312 10.695 -4.938 1 97.31 107 GLU A CA 1
ATOM 811 C C . GLU A 1 107 ? 14.898 10.203 -5.215 1 97.31 107 GLU A C 1
ATOM 813 O O . GLU A 1 107 ? 14.453 10.18 -6.367 1 97.31 107 GLU A O 1
ATOM 818 N N . ALA A 1 108 ? 14.164 9.852 -4.246 1 96.69 108 ALA A N 1
ATOM 819 C CA . ALA A 1 108 ? 12.812 9.32 -4.402 1 96.69 108 ALA A CA 1
ATOM 820 C C . ALA A 1 108 ? 11.852 10.398 -4.887 1 96.69 108 ALA A C 1
ATOM 822 O O . ALA A 1 108 ? 10.719 10.102 -5.281 1 96.69 108 ALA A O 1
ATOM 823 N N . MET A 1 109 ? 12.25 11.664 -4.871 1 95.94 109 MET A N 1
ATOM 824 C CA . MET A 1 109 ? 11.375 12.742 -5.32 1 95.94 109 MET A CA 1
ATOM 825 C C . MET A 1 109 ? 10.984 12.562 -6.781 1 95.94 109 MET A C 1
ATOM 827 O O . MET A 1 109 ? 9.844 12.844 -7.164 1 95.94 109 MET A O 1
ATOM 831 N N . ALA A 1 110 ? 11.914 12.062 -7.543 1 94.19 110 ALA A N 1
ATOM 832 C CA . ALA A 1 110 ? 11.625 11.828 -8.953 1 94.19 110 ALA A CA 1
ATOM 833 C C . ALA A 1 110 ? 10.484 10.828 -9.117 1 94.19 110 ALA A C 1
ATOM 835 O O . ALA A 1 110 ? 9.562 11.047 -9.906 1 94.19 110 ALA A O 1
ATOM 836 N N . ASP A 1 111 ? 10.508 9.719 -8.367 1 92.5 111 ASP A N 1
ATOM 837 C CA . ASP A 1 111 ? 9.469 8.695 -8.422 1 92.5 111 ASP A CA 1
ATOM 838 C C . ASP A 1 111 ? 8.109 9.266 -8.016 1 92.5 111 ASP A C 1
ATOM 840 O O . ASP A 1 111 ? 7.074 8.859 -8.555 1 92.5 111 ASP A O 1
ATOM 844 N N . ARG A 1 112 ? 8.164 10.109 -7.098 1 93.12 112 ARG A N 1
ATOM 845 C CA . ARG A 1 112 ? 6.934 10.766 -6.664 1 93.12 112 ARG A CA 1
ATOM 846 C C . ARG A 1 112 ? 6.277 11.523 -7.816 1 93.12 112 ARG A C 1
ATOM 848 O O . ARG A 1 112 ? 5.074 11.391 -8.047 1 93.12 112 ARG A O 1
ATOM 855 N N . PHE A 1 113 ? 7.027 12.258 -8.5 1 91.94 113 PHE A N 1
ATOM 856 C CA . PHE A 1 113 ? 6.453 13.086 -9.555 1 91.94 113 PHE A CA 1
ATOM 857 C C . PHE A 1 113 ? 6.039 12.234 -10.75 1 91.94 113 PHE A C 1
ATOM 859 O O . PHE A 1 113 ? 5.07 12.555 -11.438 1 91.94 113 PHE A O 1
ATOM 866 N N . ASP A 1 114 ? 6.734 11.117 -10.938 1 91.81 114 ASP A N 1
ATOM 867 C CA . ASP A 1 114 ? 6.277 10.172 -11.945 1 91.81 114 ASP A CA 1
ATOM 868 C C . ASP A 1 114 ? 4.898 9.609 -11.594 1 91.81 114 ASP A C 1
ATOM 870 O O . ASP A 1 114 ? 4.023 9.516 -12.453 1 91.81 114 ASP A O 1
ATOM 874 N N . ARG A 1 115 ? 4.711 9.25 -10.398 1 92.94 115 ARG A N 1
ATOM 875 C CA . ARG A 1 115 ? 3.428 8.734 -9.938 1 92.94 115 ARG A CA 1
ATOM 876 C C . ARG A 1 115 ? 2.334 9.789 -10.07 1 92.94 115 ARG A C 1
ATOM 878 O O . ARG A 1 115 ? 1.219 9.484 -10.492 1 92.94 115 ARG A O 1
ATOM 885 N N . TYR A 1 116 ? 2.693 11.008 -9.688 1 89.69 116 TYR A N 1
ATOM 886 C CA . TYR A 1 116 ? 1.741 12.109 -9.812 1 89.69 116 TYR A CA 1
ATOM 887 C C . TYR A 1 116 ? 1.328 12.32 -11.258 1 89.69 116 TYR A C 1
ATOM 889 O O . TYR A 1 116 ? 0.157 12.57 -11.547 1 89.69 116 TYR A O 1
ATOM 897 N N . ALA A 1 117 ? 2.293 12.234 -12.109 1 89.88 117 ALA A N 1
ATOM 898 C CA . ALA A 1 117 ? 2.006 12.422 -13.531 1 89.88 117 ALA A CA 1
ATOM 899 C C . ALA A 1 117 ? 1.046 11.344 -14.039 1 89.88 117 ALA A C 1
ATOM 901 O O . ALA A 1 117 ? 0.149 11.641 -14.836 1 89.88 117 ALA A O 1
ATOM 902 N N . LEU A 1 118 ? 1.195 10.203 -13.539 1 92.75 118 LEU A N 1
ATOM 903 C CA . LEU A 1 118 ? 0.383 9.078 -13.984 1 92.75 118 LEU A CA 1
ATOM 904 C C . LEU A 1 118 ? -1.049 9.203 -13.477 1 92.75 118 LEU A C 1
ATOM 906 O O . LEU A 1 118 ? -1.98 8.688 -14.094 1 92.75 118 LEU A O 1
ATOM 910 N N . THR A 1 119 ? -1.238 9.828 -12.32 1 92.94 119 THR A N 1
ATOM 911 C CA . THR A 1 119 ? -2.561 9.914 -11.711 1 92.94 119 THR A CA 1
ATOM 912 C C . THR A 1 119 ? -2.957 11.375 -11.477 1 92.94 119 THR A C 1
ATOM 914 O O . THR A 1 119 ? -3.537 11.711 -10.445 1 92.94 119 THR A O 1
ATOM 917 N N . LYS A 1 120 ? -2.631 12.219 -12.336 1 88.12 120 LYS A N 1
ATOM 918 C CA . LYS A 1 120 ? -2.816 13.664 -12.18 1 88.12 120 LYS A CA 1
ATOM 919 C C . LYS A 1 120 ? -4.285 14.008 -11.961 1 88.12 120 LYS A C 1
ATOM 921 O O . LYS A 1 120 ? -4.625 14.727 -11.016 1 88.12 120 LYS A O 1
ATOM 926 N N . GLU A 1 121 ? -5.207 13.531 -12.781 1 85.75 121 GLU A N 1
ATOM 927 C CA . GLU A 1 121 ? -6.625 13.859 -12.688 1 85.75 121 GLU A CA 1
ATOM 928 C C . GLU A 1 121 ? -7.238 13.312 -11.398 1 85.75 121 GLU A C 1
ATOM 930 O O . GLU A 1 121 ? -8.078 13.969 -10.781 1 85.75 121 GLU A O 1
ATOM 935 N N . TYR A 1 122 ? -6.816 12.164 -11.062 1 88.81 122 TYR A N 1
ATOM 936 C CA . TYR A 1 122 ? -7.254 11.586 -9.797 1 88.81 122 TYR A CA 1
ATOM 937 C C . TYR A 1 122 ? -6.867 12.477 -8.625 1 88.81 122 TYR A C 1
ATOM 939 O O . TYR A 1 122 ? -7.695 12.773 -7.762 1 88.81 122 TYR A O 1
ATOM 947 N N . ASN A 1 123 ? -5.617 12.898 -8.609 1 87.75 123 ASN A N 1
ATOM 948 C CA . ASN A 1 123 ? -5.109 13.727 -7.523 1 87.75 123 ASN A CA 1
ATOM 949 C C . ASN A 1 123 ? -5.816 15.078 -7.473 1 87.75 123 ASN A C 1
ATOM 951 O O . ASN A 1 123 ? -6.051 15.617 -6.391 1 87.75 123 ASN A O 1
ATOM 955 N N . GLU A 1 124 ? -6.121 15.547 -8.578 1 82.94 124 GLU A N 1
ATOM 956 C CA . GLU A 1 124 ? -6.875 16.797 -8.625 1 82.94 124 GLU A CA 1
ATOM 957 C C . GLU A 1 124 ? -8.258 16.641 -7.988 1 82.94 124 GLU A C 1
ATOM 959 O O . GLU A 1 124 ? -8.703 17.5 -7.238 1 82.94 124 GLU A O 1
ATOM 964 N N . THR A 1 125 ? -8.859 15.539 -8.281 1 83.06 125 THR A N 1
ATOM 965 C CA . THR A 1 125 ? -10.195 15.266 -7.75 1 83.06 125 THR A CA 1
ATOM 966 C C . THR A 1 125 ? -10.141 15.094 -6.234 1 83.06 125 THR A C 1
ATOM 968 O O . THR A 1 125 ? -10.961 15.672 -5.512 1 83.06 125 THR A O 1
ATOM 971 N N . ILE A 1 126 ? -9.203 14.359 -5.785 1 86.19 126 ILE A N 1
ATOM 972 C CA . ILE A 1 126 ? -9.18 14.07 -4.355 1 86.19 126 ILE A CA 1
ATOM 973 C C . ILE A 1 126 ? -8.742 15.312 -3.582 1 86.19 126 ILE A C 1
ATOM 975 O O . ILE A 1 126 ? -9.188 15.539 -2.455 1 86.19 126 ILE A O 1
ATOM 979 N N . ASN A 1 127 ? -7.922 16.094 -4.129 1 82.25 127 ASN A N 1
ATOM 980 C CA . ASN A 1 127 ? -7.574 17.359 -3.488 1 82.25 127 ASN A CA 1
ATOM 981 C C . ASN A 1 127 ? -8.789 18.266 -3.348 1 82.25 127 ASN A C 1
ATOM 983 O O . ASN A 1 127 ? -8.953 18.938 -2.324 1 82.25 127 ASN A O 1
ATOM 987 N N . GLY A 1 128 ? -9.594 18.297 -4.367 1 78 128 GLY A N 1
ATOM 988 C CA . GLY A 1 128 ? -10.82 19.078 -4.297 1 78 128 GLY A CA 1
ATOM 989 C C . GLY A 1 128 ? -11.734 18.641 -3.168 1 78 128 GLY A C 1
ATOM 990 O O . GLY A 1 128 ? -12.289 19.484 -2.459 1 78 128 GLY A O 1
ATOM 991 N N . ARG A 1 129 ? -11.852 17.406 -2.953 1 80.62 129 ARG A N 1
ATOM 992 C CA . ARG A 1 129 ? -12.688 16.859 -1.881 1 80.62 129 ARG A CA 1
ATOM 993 C C . ARG A 1 129 ? -12.07 17.156 -0.515 1 80.62 129 ARG A C 1
ATOM 995 O O . ARG A 1 129 ? -12.789 17.516 0.425 1 80.62 129 ARG A O 1
ATOM 1002 N N . GLN A 1 130 ? -10.773 16.984 -0.474 1 79.56 130 GLN A N 1
ATOM 1003 C CA . GLN A 1 130 ? -10.07 17.062 0.801 1 79.56 130 GLN A CA 1
ATOM 1004 C C . GLN A 1 130 ? -9.977 18.516 1.289 1 79.56 130 GLN A C 1
ATOM 1006 O O . GLN A 1 130 ? -10.062 18.766 2.49 1 79.56 130 GLN A O 1
ATOM 1011 N N . PHE A 1 131 ? -9.883 19.438 0.392 1 75.44 131 PHE A N 1
ATOM 1012 C CA . PHE A 1 131 ? -9.555 20.797 0.833 1 75.44 131 PHE A CA 1
ATOM 1013 C C . PHE A 1 131 ? -10.734 21.734 0.617 1 75.44 131 PHE A C 1
ATOM 1015 O O . PHE A 1 131 ? -10.781 22.812 1.207 1 75.44 131 PHE A O 1
ATOM 1022 N N . SER A 1 132 ? -11.688 21.5 -0.263 1 66.19 132 SER A N 1
ATOM 1023 C CA . SER A 1 132 ? -12.758 22.453 -0.549 1 66.19 132 SER A CA 1
ATOM 1024 C C . SER A 1 132 ? -14.125 21.844 -0.268 1 66.19 132 SER A C 1
ATOM 1026 O O . SER A 1 132 ? -15.141 22.547 -0.296 1 66.19 132 SER A O 1
ATOM 1028 N N . ALA A 1 133 ? -14.18 20.625 0.039 1 63.28 133 ALA A N 1
ATOM 1029 C CA . ALA A 1 133 ? -15.453 19.922 0.102 1 63.28 133 ALA A CA 1
ATOM 1030 C C . ALA A 1 133 ? -16.203 20.016 -1.229 1 63.28 133 ALA A C 1
ATOM 1032 O O . ALA A 1 133 ? -17.422 19.953 -1.265 1 63.28 133 ALA A O 1
ATOM 1033 N N . ASP A 1 134 ? -15.586 20.484 -2.32 1 64.88 134 ASP A N 1
ATOM 1034 C CA . ASP A 1 134 ? -16.156 20.562 -3.662 1 64.88 134 ASP A CA 1
ATOM 1035 C C . ASP A 1 134 ? -15.367 19.703 -4.645 1 64.88 134 ASP A C 1
ATOM 1037 O O . ASP A 1 134 ? -14.273 20.078 -5.07 1 64.88 134 ASP A O 1
ATOM 1041 N N . PRO A 1 135 ? -16.031 18.547 -4.984 1 60.28 135 PRO A N 1
ATOM 1042 C CA . PRO A 1 135 ? -15.281 17.672 -5.887 1 60.28 135 PRO A CA 1
ATOM 1043 C C . PRO A 1 135 ? -15.031 18.312 -7.25 1 60.28 135 PRO A C 1
ATOM 1045 O O . PRO A 1 135 ? -14.188 17.844 -8.016 1 60.28 135 PRO A O 1
ATOM 1048 N N . GLU A 1 136 ? -15.867 19.312 -7.605 1 59.62 136 GLU A N 1
ATOM 1049 C CA . GLU A 1 136 ? -15.695 19.984 -8.891 1 59.62 136 GLU A CA 1
ATOM 1050 C C . GLU A 1 136 ? -14.781 21.203 -8.75 1 59.62 136 GLU A C 1
ATOM 1052 O O . GLU A 1 136 ? -14.453 21.859 -9.75 1 59.62 136 GLU A O 1
ATOM 1057 N N . ALA A 1 137 ? -14.695 21.516 -7.539 1 54.59 137 ALA A N 1
ATOM 1058 C CA . ALA A 1 137 ? -13.922 22.734 -7.336 1 54.59 137 ALA A CA 1
ATOM 1059 C C . ALA A 1 137 ? -12.461 22.531 -7.727 1 54.59 137 ALA A C 1
ATOM 1061 O O . ALA A 1 137 ? -11.727 21.797 -7.059 1 54.59 137 ALA A O 1
ATOM 1062 N N . VAL A 1 138 ? -12.398 22.656 -9.016 1 47.84 138 VAL A N 1
ATOM 1063 C CA . VAL A 1 138 ? -11.008 22.703 -9.445 1 47.84 138 VAL A CA 1
ATOM 1064 C C . VAL A 1 138 ? -10.289 23.859 -8.742 1 47.84 138 VAL A C 1
ATOM 1066 O O . VAL A 1 138 ? -9.055 23.891 -8.703 1 47.84 138 VAL A O 1
ATOM 1069 N N . GLU A 1 139 ? -11.164 24.734 -8.492 1 42.03 139 GLU A N 1
ATOM 1070 C CA . GLU A 1 139 ? -10.648 26 -7.945 1 42.03 139 GLU A CA 1
ATOM 1071 C C . GLU A 1 139 ? -9.844 25.75 -6.672 1 42.03 139 GLU A C 1
ATOM 1073 O O . GLU A 1 139 ? -8.891 26.484 -6.387 1 42.03 139 GLU A O 1
ATOM 1078 N N . TYR A 1 140 ? -10.367 25.094 -5.785 1 45 140 TYR A N 1
ATOM 1079 C CA . TYR A 1 140 ? -9.422 24.875 -4.691 1 45 140 TYR A CA 1
ATOM 1080 C C . TYR A 1 140 ? -8.133 24.25 -5.203 1 45 140 TYR A C 1
ATOM 1082 O O . TYR A 1 140 ? -7.137 24.172 -4.477 1 45 140 TYR A O 1
ATOM 1090 N N . HIS A 1 141 ? -8.281 23.781 -6.414 1 45.22 141 HIS A N 1
ATOM 1091 C CA . HIS A 1 141 ? -7.176 23.75 -7.363 1 45.22 141 HIS A CA 1
ATOM 1092 C C . HIS A 1 141 ? -6.609 25.156 -7.586 1 45.22 141 HIS A C 1
ATOM 1094 O O . HIS A 1 141 ? -5.523 25.312 -8.141 1 45.22 141 HIS A O 1
ATOM 1100 N N . SER A 1 142 ? -7.531 26.047 -7.477 1 43.62 142 SER A N 1
ATOM 1101 C CA . SER A 1 142 ? -7.066 27.406 -7.746 1 43.62 142 SER A CA 1
ATOM 1102 C C . SER A 1 142 ? -5.965 27.812 -6.777 1 43.62 142 SER A C 1
ATOM 1104 O O . SER A 1 142 ? -5.242 28.781 -7.027 1 43.62 142 SER A O 1
ATOM 1106 N N . LEU A 1 143 ? -6.266 27.562 -5.539 1 45.81 143 LEU A N 1
ATOM 1107 C CA . LEU A 1 143 ? -5.055 27.828 -4.77 1 45.81 143 LEU A CA 1
ATOM 1108 C C . LEU A 1 143 ? -3.846 27.172 -5.414 1 45.81 143 LEU A C 1
ATOM 1110 O O . LEU A 1 143 ? -2.715 27.625 -5.242 1 45.81 143 LEU A O 1
ATOM 1114 N N . TRP A 1 144 ? -4.121 26.047 -5.953 1 49.56 144 TRP A N 1
ATOM 1115 C CA . TRP A 1 144 ? -3.043 25.297 -6.582 1 49.56 144 TRP A CA 1
ATOM 1116 C C . TRP A 1 144 ? -3.094 25.438 -8.102 1 49.56 144 TRP A C 1
ATOM 1118 O O . TRP A 1 144 ? -4.129 25.172 -8.719 1 49.56 144 TRP A O 1
ATOM 1128 N N . GLU A 1 145 ? -2.648 26.641 -8.484 1 49.88 145 GLU A N 1
ATOM 1129 C CA . GLU A 1 145 ? -2.523 26.859 -9.914 1 49.88 145 GLU A CA 1
ATOM 1130 C C . GLU A 1 145 ? -2.348 25.547 -10.672 1 49.88 145 GLU A C 1
ATOM 1132 O O . GLU A 1 145 ? -2.17 24.5 -10.062 1 49.88 145 GLU A O 1
ATOM 1137 N N . ASP A 1 146 ? -2.154 25.766 -11.961 1 53.22 146 ASP A N 1
ATOM 1138 C CA . ASP A 1 146 ? -1.844 24.812 -13.023 1 53.22 146 ASP A CA 1
ATOM 1139 C C . ASP A 1 146 ? -0.612 23.984 -12.672 1 53.22 146 ASP A C 1
ATOM 1141 O O . ASP A 1 146 ? 0.302 24.469 -12.008 1 53.22 146 ASP A O 1
ATOM 1145 N N . ASP A 1 147 ? -0.595 22.672 -12.789 1 59.66 147 ASP A N 1
ATOM 1146 C CA . ASP A 1 147 ? 0.458 21.672 -12.852 1 59.66 147 ASP A CA 1
ATOM 1147 C C . ASP A 1 147 ? 0.936 21.281 -11.453 1 59.66 147 ASP A C 1
ATOM 1149 O O . ASP A 1 147 ? 2.139 21.141 -11.219 1 59.66 147 ASP A O 1
ATOM 1153 N N . VAL A 1 148 ? 0.008 21.281 -10.477 1 65.5 148 VAL A N 1
ATOM 1154 C CA . VAL A 1 148 ? 0.327 21 -9.078 1 65.5 148 VAL A CA 1
ATOM 1155 C C . VAL A 1 148 ? 0.939 19.609 -8.953 1 65.5 148 VAL A C 1
ATOM 1157 O O . VAL A 1 148 ? 1.648 19.328 -7.984 1 65.5 148 VAL A O 1
ATOM 1160 N N . PHE A 1 149 ? 0.87 18.875 -9.938 1 75.5 149 PHE A N 1
ATOM 1161 C CA . PHE A 1 149 ? 1.352 17.516 -9.797 1 75.5 149 PHE A CA 1
ATOM 1162 C C . PHE A 1 149 ? 2.518 17.25 -10.75 1 75.5 149 PHE A C 1
ATOM 1164 O O . PHE A 1 149 ? 2.922 16.109 -10.945 1 75.5 149 PHE A O 1
ATOM 1171 N N . GLY A 1 150 ? 3.115 18.344 -11.242 1 80.62 150 GLY A N 1
ATOM 1172 C CA . GLY A 1 150 ? 4.324 18.234 -12.047 1 80.62 150 GLY A CA 1
ATOM 1173 C C . GLY A 1 150 ? 5.582 18.594 -11.281 1 80.62 150 GLY A C 1
ATOM 1174 O O . GLY A 1 150 ? 5.562 18.688 -10.055 1 80.62 150 GLY A O 1
ATOM 1175 N N . TRP A 1 151 ? 6.668 18.625 -12 1 88.62 151 TRP A N 1
ATOM 1176 C CA . TRP A 1 151 ? 7.953 18.984 -11.414 1 88.62 151 TRP A CA 1
ATOM 1177 C C . TRP A 1 151 ? 7.992 20.469 -11.078 1 88.62 151 TRP A C 1
ATOM 1179 O O . TRP A 1 151 ? 7.379 21.297 -11.766 1 88.62 151 TRP A O 1
ATOM 1189 N N . PRO A 1 152 ? 8.672 20.766 -9.969 1 91 152 PRO A N 1
ATOM 1190 C CA . PRO A 1 152 ? 8.891 22.203 -9.719 1 91 152 PRO A CA 1
ATOM 1191 C C . PRO A 1 152 ? 9.727 22.859 -10.805 1 91 152 PRO A C 1
ATOM 1193 O O . PRO A 1 152 ? 10.461 22.188 -11.539 1 91 152 PRO A O 1
ATOM 1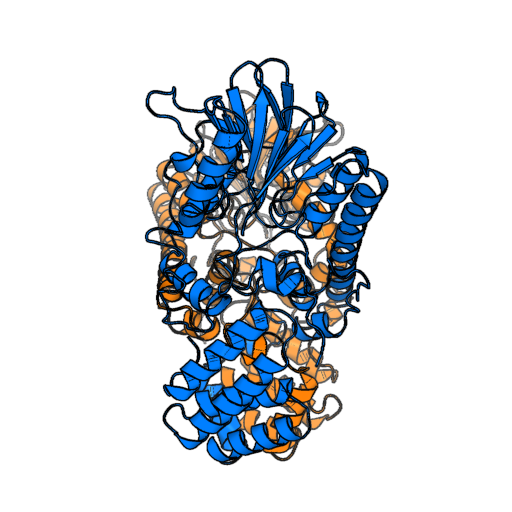196 N N . ASP A 1 153 ? 9.562 24.156 -10.891 1 91 153 ASP A N 1
ATOM 1197 C CA . ASP A 1 153 ? 10.32 24.922 -11.875 1 91 153 ASP A CA 1
ATOM 1198 C C . ASP A 1 153 ? 11.82 24.734 -11.688 1 91 153 ASP A C 1
ATOM 1200 O O . ASP A 1 153 ? 12.594 24.797 -12.641 1 91 153 ASP A O 1
ATOM 1204 N N . HIS A 1 154 ? 12.219 24.484 -10.492 1 95.44 154 HIS A N 1
ATOM 1205 C CA . HIS A 1 154 ? 13.602 24.203 -10.141 1 95.44 154 HIS A CA 1
ATOM 1206 C C . HIS A 1 154 ? 13.75 22.797 -9.547 1 95.44 154 HIS A C 1
ATOM 1208 O O . HIS A 1 154 ? 13.805 22.641 -8.32 1 95.44 154 HIS A O 1
ATOM 1214 N N . PRO A 1 155 ? 13.883 21.828 -10.422 1 95.81 155 PRO A N 1
ATOM 1215 C CA . PRO A 1 155 ? 14.047 20.469 -9.914 1 95.81 155 PRO A CA 1
ATOM 1216 C C . PRO A 1 155 ? 15.398 20.25 -9.234 1 95.81 155 PRO A C 1
ATOM 1218 O O . PRO A 1 155 ? 16.328 21.047 -9.422 1 95.81 155 PRO A O 1
ATOM 1221 N N . PRO A 1 156 ? 15.477 19.156 -8.477 1 97.81 156 PRO A N 1
ATOM 1222 C CA . PRO A 1 156 ? 16.766 18.875 -7.836 1 97.81 156 PRO A CA 1
ATOM 1223 C C . PRO A 1 156 ? 17.906 18.75 -8.836 1 97.81 156 PRO A C 1
ATOM 1225 O O . PRO A 1 156 ? 17.75 18.094 -9.875 1 97.81 156 PRO A O 1
ATOM 1228 N N . THR A 1 157 ? 18.953 19.406 -8.562 1 98.38 157 THR A N 1
ATOM 1229 C CA . THR A 1 157 ? 20.188 19.25 -9.336 1 98.38 157 THR A CA 1
ATOM 1230 C C . THR A 1 157 ? 21.109 18.219 -8.703 1 98.38 157 THR A C 1
ATOM 1232 O O . THR A 1 157 ? 21.984 17.672 -9.367 1 98.38 157 THR A O 1
ATOM 1235 N N . THR A 1 158 ? 20.969 18 -7.43 1 98.5 158 THR A N 1
ATOM 1236 C CA . THR A 1 158 ? 21.688 17 -6.664 1 98.5 158 THR A CA 1
ATOM 1237 C C . THR A 1 158 ? 20.734 16.141 -5.852 1 98.5 158 THR A C 1
ATOM 1239 O O . THR A 1 158 ? 19.859 16.656 -5.164 1 98.5 158 THR A O 1
ATOM 1242 N N . THR A 1 159 ? 20.906 14.812 -5.98 1 98.25 159 THR A N 1
ATOM 1243 C CA . THR A 1 159 ? 20.109 13.906 -5.164 1 98.25 159 THR A CA 1
ATOM 1244 C C . THR A 1 159 ? 21 13.078 -4.246 1 98.25 159 THR A C 1
ATOM 1246 O O . THR A 1 159 ? 22.203 12.984 -4.465 1 98.25 159 THR A O 1
ATOM 1249 N N . TYR A 1 160 ? 20.406 12.578 -3.189 1 97.94 160 TYR A N 1
ATOM 1250 C CA . TYR A 1 160 ? 21.094 11.688 -2.266 1 97.94 160 TYR A CA 1
ATOM 1251 C C . TYR A 1 160 ? 20.172 10.539 -1.843 1 97.94 160 TYR A C 1
ATOM 1253 O O . TYR A 1 160 ? 18.984 10.547 -2.139 1 97.94 160 TYR A O 1
ATOM 1261 N N . ASP A 1 161 ? 20.703 9.477 -1.204 1 93.69 161 ASP A N 1
ATOM 1262 C CA . ASP A 1 161 ? 19.953 8.258 -0.905 1 93.69 161 ASP A CA 1
ATOM 1263 C C . ASP A 1 161 ? 19.641 8.164 0.585 1 93.69 161 ASP A C 1
ATOM 1265 O O . ASP A 1 161 ? 18.469 8.195 0.979 1 93.69 161 ASP A O 1
ATOM 1269 N N . ASP A 1 162 ? 20.672 8.125 1.426 1 95.44 162 ASP A N 1
ATOM 1270 C CA . ASP A 1 162 ? 20.422 7.914 2.85 1 95.44 162 ASP A CA 1
ATOM 1271 C C . ASP A 1 162 ? 20.812 9.148 3.662 1 95.44 162 ASP A C 1
ATOM 1273 O O . ASP A 1 162 ? 19.953 9.844 4.203 1 95.44 162 ASP 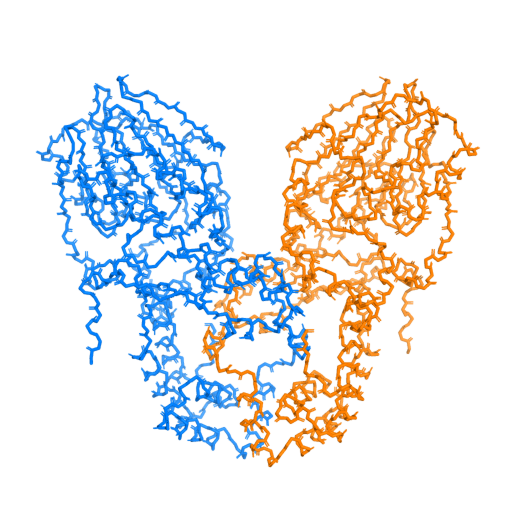A O 1
ATOM 1277 N N . ASP A 1 163 ? 22.047 9.484 3.686 1 98.19 163 ASP A N 1
ATOM 1278 C CA . ASP A 1 163 ? 22.562 10.656 4.367 1 98.19 163 ASP A CA 1
ATOM 1279 C C . ASP A 1 163 ? 23.484 11.461 3.447 1 98.19 163 ASP A C 1
ATOM 1281 O O . ASP A 1 163 ? 24.141 10.891 2.568 1 98.19 163 ASP A O 1
ATOM 1285 N N . LEU A 1 164 ? 23.469 12.734 3.623 1 98.62 164 LEU A N 1
ATOM 1286 C CA . LEU A 1 164 ? 24.359 13.641 2.906 1 98.62 164 LEU A CA 1
ATOM 1287 C C . LEU A 1 164 ? 24.766 14.805 3.793 1 98.62 164 LEU A C 1
ATOM 1289 O O . LEU A 1 164 ? 23.922 15.438 4.434 1 98.62 164 LEU A O 1
ATOM 1293 N N . THR A 1 165 ? 26.016 15 3.945 1 98.75 165 THR A N 1
ATOM 1294 C CA . THR A 1 165 ? 26.531 16.188 4.633 1 98.75 165 THR A CA 1
ATOM 1295 C C . THR A 1 165 ? 27.141 17.172 3.641 1 98.75 165 THR A C 1
ATOM 1297 O O . THR A 1 165 ? 27.953 16.781 2.793 1 98.75 165 THR A O 1
ATOM 1300 N N . ILE A 1 166 ? 26.719 18.406 3.746 1 98.69 166 ILE A N 1
ATOM 1301 C CA . ILE A 1 166 ? 27.281 19.438 2.889 1 98.69 166 ILE A CA 1
ATOM 1302 C C . ILE A 1 166 ? 27.812 20.578 3.744 1 98.69 166 ILE A C 1
ATOM 1304 O O . ILE A 1 166 ? 27.422 20.734 4.902 1 98.69 166 ILE A O 1
ATOM 1308 N N . THR A 1 167 ? 28.703 21.281 3.152 1 98.62 167 THR A N 1
ATOM 1309 C CA . THR A 1 167 ? 29.234 22.5 3.762 1 98.62 167 THR A CA 1
ATOM 1310 C C . THR A 1 167 ? 29.062 23.688 2.822 1 98.62 167 THR A C 1
ATOM 1312 O O . THR A 1 167 ? 29.438 23.625 1.65 1 98.62 167 THR A O 1
ATOM 1315 N N . VAL A 1 168 ? 28.422 24.688 3.25 1 98.38 168 VAL A N 1
ATOM 1316 C CA . VAL A 1 168 ? 28.312 25.953 2.537 1 98.38 168 VAL A CA 1
ATOM 1317 C C . VAL A 1 168 ? 28.953 27.062 3.352 1 98.38 168 VAL A C 1
ATOM 1319 O O . VAL A 1 168 ? 28.484 27.406 4.434 1 98.38 168 VAL A O 1
ATOM 1322 N N . GLY A 1 169 ? 30.016 27.625 2.779 1 96.94 169 GLY A N 1
ATOM 1323 C CA . GLY A 1 169 ? 30.875 28.438 3.639 1 96.94 169 GLY A CA 1
ATOM 1324 C C . GLY A 1 169 ? 31.5 27.641 4.77 1 96.94 169 GLY A C 1
ATOM 1325 O O . GLY A 1 169 ? 32.188 26.641 4.535 1 96.94 169 GLY A O 1
ATOM 1326 N N . ASP A 1 170 ? 31.203 28.062 5.977 1 95.81 170 ASP A N 1
ATOM 1327 C CA . ASP A 1 170 ? 31.719 27.359 7.141 1 95.81 170 ASP A CA 1
ATOM 1328 C C . ASP A 1 170 ? 30.594 26.656 7.898 1 95.81 170 ASP A C 1
ATOM 1330 O O . ASP A 1 170 ? 30.812 26.141 9 1 95.81 170 ASP A O 1
ATOM 1334 N N . THR A 1 171 ? 29.422 26.641 7.324 1 98.19 171 THR A N 1
ATOM 1335 C CA . THR A 1 171 ? 28.266 26.062 7.996 1 98.19 171 THR A CA 1
ATOM 1336 C C . THR A 1 171 ? 27.984 24.656 7.48 1 98.19 171 THR A C 1
ATOM 1338 O O . THR A 1 171 ? 27.906 24.438 6.27 1 98.19 171 THR A O 1
ATOM 1341 N N . ILE A 1 172 ? 27.859 23.688 8.43 1 98.69 172 ILE A N 1
ATOM 1342 C CA . ILE A 1 172 ? 27.609 22.297 8.094 1 98.69 172 ILE A CA 1
ATOM 1343 C C . ILE A 1 172 ? 26.109 22 8.148 1 98.69 172 ILE A C 1
ATOM 1345 O O . ILE A 1 172 ? 25.422 22.453 9.062 1 98.69 172 ILE A O 1
ATOM 1349 N N . PHE A 1 173 ? 25.625 21.281 7.125 1 98.88 173 PHE A N 1
ATOM 1350 C CA . PHE A 1 173 ? 24.25 20.781 7.086 1 98.88 173 PHE A CA 1
ATOM 1351 C C . PHE A 1 173 ? 24.219 19.266 6.914 1 98.88 173 PHE A C 1
ATOM 1353 O O . PHE A 1 173 ? 24.797 18.734 5.965 1 98.88 173 PHE A O 1
ATOM 1360 N N . GLU A 1 174 ? 23.594 18.625 7.871 1 98.94 174 GLU A N 1
ATOM 1361 C CA . GLU A 1 174 ? 23.391 17.172 7.793 1 98.94 174 GLU A CA 1
ATOM 1362 C C . GLU A 1 174 ? 21.984 16.828 7.32 1 98.94 174 GLU A C 1
ATOM 1364 O O . GLU A 1 174 ? 21 17.141 7.996 1 98.94 174 GLU A O 1
ATOM 1369 N N . LEU A 1 175 ? 21.906 16.234 6.141 1 98.94 175 LEU A N 1
ATOM 1370 C CA . LEU A 1 175 ? 20.625 15.781 5.59 1 98.94 175 LEU A CA 1
ATOM 1371 C C . LEU A 1 175 ? 20.406 14.305 5.879 1 98.94 175 LEU A C 1
ATOM 1373 O O . LEU A 1 175 ? 21.297 13.484 5.664 1 98.94 175 LEU A O 1
ATOM 1377 N N . HIS A 1 176 ? 19.25 14.008 6.387 1 98.81 176 HIS A N 1
ATOM 1378 C CA . HIS A 1 176 ? 18.891 12.641 6.715 1 98.81 176 HIS A CA 1
ATOM 1379 C C . HIS A 1 176 ? 17.578 12.25 6.043 1 98.81 176 HIS A C 1
ATOM 1381 O O . HIS A 1 176 ? 16.578 12.953 6.172 1 98.81 176 HIS A O 1
ATOM 1387 N N . HIS A 1 177 ? 17.688 11.133 5.363 1 98.56 177 HIS A N 1
ATOM 1388 C CA . HIS A 1 177 ? 16.453 10.602 4.777 1 98.56 177 HIS A CA 1
ATOM 1389 C C . HIS A 1 177 ? 15.656 9.797 5.797 1 98.56 177 HIS A C 1
ATOM 1391 O O . HIS A 1 177 ? 16.234 9.047 6.59 1 98.56 177 HIS A O 1
ATOM 1397 N N . SER A 1 178 ? 14.445 9.969 5.828 1 97.81 178 SER A N 1
ATOM 1398 C CA . SER A 1 178 ? 13.508 9.094 6.516 1 97.81 178 SER A CA 1
ATOM 1399 C C . SER A 1 178 ? 12.141 9.094 5.824 1 97.81 178 SER A C 1
ATOM 1401 O O . SER A 1 178 ? 11.586 10.148 5.539 1 97.81 178 SER A O 1
ATOM 1403 N N . ARG A 1 179 ? 11.664 7.863 5.586 1 97.31 179 ARG A N 1
ATOM 1404 C CA . ARG A 1 179 ? 10.266 7.836 5.18 1 97.31 179 ARG A CA 1
ATOM 1405 C C . ARG A 1 179 ? 9.352 8.188 6.348 1 97.31 179 ARG A C 1
ATOM 1407 O O . ARG A 1 179 ? 9.641 7.844 7.496 1 97.31 179 ARG A O 1
ATOM 1414 N N . GLY A 1 180 ? 8.25 8.875 6.062 1 97.81 180 GLY A N 1
ATOM 1415 C CA . GLY A 1 180 ? 7.246 9.32 7.012 1 97.81 180 GLY A CA 1
ATOM 1416 C C . GLY A 1 180 ? 5.977 9.812 6.344 1 97.81 180 GLY A C 1
ATOM 1417 O O . GLY A 1 180 ? 5.191 9.023 5.824 1 97.81 180 GLY A O 1
ATOM 1418 N N . GLU A 1 181 ? 5.914 11.133 6.25 1 96.62 181 GLU A N 1
ATOM 1419 C CA . GLU A 1 181 ? 4.766 11.68 5.531 1 96.62 181 GLU A CA 1
ATOM 1420 C C . GLU A 1 181 ? 4.82 11.32 4.047 1 96.62 181 GLU A C 1
ATOM 1422 O O . GLU A 1 181 ? 3.785 11.133 3.41 1 96.62 181 GLU A O 1
ATOM 1427 N N . THR A 1 182 ? 6.016 11.352 3.615 1 97 182 THR A N 1
ATOM 1428 C CA . THR A 1 182 ? 6.266 10.922 2.242 1 97 182 THR A CA 1
ATOM 1429 C C . THR A 1 182 ? 7.414 9.922 2.189 1 97 182 THR A C 1
ATOM 1431 O O . THR A 1 182 ? 8.07 9.664 3.201 1 97 182 THR A O 1
ATOM 1434 N N . ASP A 1 183 ? 7.555 9.305 1.02 1 96.62 183 ASP A N 1
ATOM 1435 C CA . ASP A 1 183 ? 8.648 8.344 0.848 1 96.62 183 ASP A CA 1
ATOM 1436 C C . ASP A 1 183 ? 9.938 9.055 0.45 1 96.62 183 ASP A C 1
ATOM 1438 O O . ASP A 1 183 ? 11.008 8.445 0.438 1 96.62 183 ASP A O 1
ATOM 1442 N N . ASP A 1 184 ? 9.906 10.406 0.249 1 97.81 184 ASP A N 1
ATOM 1443 C CA . ASP A 1 184 ? 11.07 11.172 -0.18 1 97.81 184 ASP A CA 1
ATOM 1444 C C . ASP A 1 184 ? 11.492 12.188 0.887 1 97.81 184 ASP A C 1
ATOM 1446 O O . ASP A 1 184 ? 12.203 13.148 0.594 1 97.81 184 ASP A O 1
ATOM 1450 N N . HIS A 1 185 ? 11.117 12.016 2.062 1 98.56 185 HIS A N 1
ATOM 1451 C CA . HIS A 1 185 ? 11.242 13.062 3.076 1 98.56 185 HIS A CA 1
ATOM 1452 C C . HIS A 1 185 ? 12.68 13.18 3.574 1 98.56 185 HIS A C 1
ATOM 1454 O O . HIS A 1 185 ? 13.352 12.164 3.795 1 98.56 185 HIS A O 1
ATOM 1460 N N . THR A 1 186 ? 13.078 14.383 3.816 1 98.75 186 THR A N 1
ATOM 1461 C CA . THR A 1 186 ? 14.367 14.758 4.375 1 98.75 186 THR A CA 1
ATOM 1462 C C . THR A 1 186 ? 14.188 15.633 5.613 1 98.75 186 THR A C 1
ATOM 1464 O O . THR A 1 186 ? 13.344 16.531 5.633 1 98.75 186 THR A O 1
ATOM 1467 N N . TRP A 1 187 ? 14.891 15.336 6.668 1 98.81 187 TRP A N 1
ATOM 1468 C CA . TRP A 1 187 ? 15.062 16.312 7.738 1 98.81 187 TRP A CA 1
ATOM 1469 C C . TRP A 1 187 ? 16.516 16.75 7.852 1 98.81 187 TRP A C 1
ATOM 1471 O O . TRP A 1 187 ? 17.422 16.031 7.43 1 98.81 187 TRP A O 1
ATOM 1481 N N . VAL A 1 188 ? 16.766 17.984 8.367 1 98.94 188 VAL A N 1
ATOM 1482 C CA . VAL A 1 188 ? 18.094 18.609 8.297 1 98.94 188 VAL A CA 1
ATOM 1483 C C . VAL A 1 188 ? 18.516 19.078 9.688 1 98.94 188 VAL A C 1
ATOM 1485 O O . VAL A 1 188 ? 17.719 19.625 10.438 1 98.94 188 VAL A O 1
ATOM 1488 N N . PHE A 1 189 ? 19.766 18.812 10.016 1 98.94 189 PHE A N 1
ATOM 1489 C CA . PHE A 1 189 ? 20.359 19.312 11.25 1 98.94 189 PHE A CA 1
ATOM 1490 C C . PHE A 1 189 ? 21.578 20.172 10.953 1 98.94 189 PHE A C 1
ATOM 1492 O O . PHE A 1 189 ? 22.438 19.781 10.156 1 98.94 189 PHE A O 1
ATOM 1499 N N . CYS A 1 190 ? 21.578 21.375 11.469 1 98.88 190 CYS A N 1
ATOM 1500 C CA . CYS A 1 190 ? 22.75 22.25 11.453 1 98.88 190 CYS A CA 1
ATOM 1501 C C . CYS A 1 190 ? 23.422 22.281 12.812 1 98.88 190 CYS A C 1
ATOM 1503 O O . CYS A 1 190 ? 23.047 23.078 13.68 1 98.88 190 CYS A O 1
ATOM 1505 N N . PRO A 1 191 ? 24.516 21.469 12.914 1 98.38 191 PRO A N 1
ATOM 1506 C CA . PRO A 1 191 ? 25.109 21.344 14.25 1 98.38 191 PRO A CA 1
ATOM 1507 C C . PRO A 1 191 ? 25.75 22.641 14.719 1 98.38 191 PRO A C 1
ATOM 1509 O O . PRO A 1 191 ? 25.688 22.969 15.906 1 98.38 191 PRO A O 1
ATOM 1512 N N . ASP A 1 192 ? 26.297 23.422 13.844 1 97.06 192 ASP A N 1
ATOM 1513 C CA . ASP A 1 192 ? 27 24.656 14.203 1 97.06 192 ASP A CA 1
ATOM 1514 C C . ASP A 1 192 ? 26.047 25.641 14.859 1 97.06 192 ASP A C 1
ATOM 1516 O O . ASP A 1 192 ? 26.438 26.406 15.742 1 97.06 192 ASP A O 1
ATOM 1520 N N . ARG A 1 193 ? 24.828 25.578 14.438 1 98.12 193 ARG A N 1
ATOM 1521 C CA . ARG A 1 193 ? 23.844 26.531 14.938 1 98.12 193 ARG A CA 1
ATOM 1522 C C . ARG A 1 193 ? 22.812 25.828 15.828 1 98.12 193 ARG A C 1
ATOM 1524 O O . ARG A 1 193 ? 21.922 26.484 16.359 1 98.12 193 ARG A O 1
ATOM 1531 N N . GLU A 1 194 ? 22.969 24.531 15.977 1 98.56 194 GLU A N 1
ATOM 1532 C CA . GLU A 1 194 ? 22.094 23.672 16.781 1 98.56 194 GLU A CA 1
ATOM 1533 C C . GLU A 1 194 ? 20.641 23.844 16.391 1 98.56 194 GLU A C 1
ATOM 1535 O O . GLU A 1 194 ? 19.766 23.984 17.25 1 98.56 194 GLU A O 1
ATOM 1540 N N . VAL A 1 195 ? 20.375 23.875 15.086 1 98.88 195 VAL A N 1
ATOM 1541 C CA . VAL A 1 195 ? 19.047 24.062 14.531 1 98.88 195 VAL A CA 1
ATOM 1542 C C . VAL A 1 195 ? 18.609 22.781 13.805 1 98.88 195 VAL A C 1
ATOM 1544 O O . VAL A 1 195 ? 19.359 22.25 12.984 1 98.88 195 VAL A O 1
ATOM 1547 N N . LEU A 1 196 ? 17.438 22.312 14.203 1 98.88 196 LEU A N 1
ATOM 1548 C CA . LEU A 1 196 ? 16.797 21.156 13.57 1 98.88 196 LEU A CA 1
ATOM 1549 C C . LEU A 1 196 ? 15.625 21.594 12.695 1 98.88 196 LEU A C 1
ATOM 1551 O O . LEU A 1 196 ? 14.727 22.297 13.164 1 98.88 196 LEU A O 1
ATOM 1555 N N . CYS A 1 197 ? 15.68 21.297 11.406 1 98.81 197 CYS A N 1
ATOM 1556 C CA . CYS A 1 197 ? 14.562 21.453 10.484 1 98.81 197 CYS A CA 1
ATOM 1557 C C . CYS A 1 197 ? 13.898 20.109 10.195 1 98.81 197 CYS A C 1
ATOM 1559 O O . CYS A 1 197 ? 14.438 19.297 9.445 1 98.81 197 CYS A O 1
ATOM 1561 N N . SER A 1 198 ? 12.68 19.922 10.648 1 98.56 198 SER A N 1
ATOM 1562 C CA . SER A 1 198 ? 12.062 18.594 10.664 1 98.56 198 SER A CA 1
ATOM 1563 C C . SER A 1 198 ? 11.188 18.375 9.438 1 98.56 198 SER A C 1
ATOM 1565 O O . SER A 1 198 ? 10.672 17.281 9.211 1 98.56 198 SER A O 1
ATOM 1567 N N . GLY A 1 199 ? 11.055 19.438 8.594 1 97.81 199 GLY A N 1
ATOM 1568 C CA . GLY A 1 199 ? 10.023 19.312 7.578 1 97.81 199 GLY A CA 1
ATOM 1569 C C . GLY A 1 199 ? 8.656 19 8.148 1 97.81 199 GLY A C 1
ATOM 1570 O O . GLY A 1 199 ? 8.25 19.594 9.156 1 97.81 199 GLY A O 1
ATOM 1571 N N . ASP A 1 200 ? 7.973 18.062 7.477 1 97.06 200 ASP A N 1
ATOM 1572 C CA . ASP A 1 200 ? 6.602 17.781 7.887 1 97.06 200 ASP A CA 1
ATOM 1573 C C . ASP A 1 200 ? 6.543 16.578 8.82 1 97.06 200 ASP A C 1
ATOM 1575 O O . ASP A 1 200 ? 5.473 16 9.031 1 97.06 200 ASP A O 1
ATOM 1579 N N . LEU A 1 201 ? 7.652 16.203 9.398 1 98 201 LEU A N 1
ATOM 1580 C CA . LEU A 1 201 ? 7.629 15.148 10.398 1 98 201 LEU A CA 1
ATOM 1581 C C . LEU A 1 201 ? 7.156 15.68 11.742 1 98 201 LEU A C 1
ATOM 1583 O O . LEU A 1 201 ? 6.801 14.906 12.633 1 98 201 LEU A O 1
ATOM 1587 N N . VAL A 1 202 ? 7.219 16.969 11.875 1 95.5 202 VAL A N 1
ATOM 1588 C CA . VAL A 1 202 ? 6.574 17.688 12.969 1 95.5 202 VAL A CA 1
ATOM 1589 C C . VAL A 1 202 ? 5.691 18.797 12.406 1 95.5 202 VAL A C 1
ATOM 1591 O O . VAL A 1 202 ? 6.133 19.594 11.57 1 95.5 202 VAL A O 1
ATOM 1594 N N . THR A 1 203 ? 4.551 18.75 12.867 1 86.94 203 THR A N 1
ATOM 1595 C CA . THR A 1 203 ? 3.643 19.781 12.406 1 86.94 203 THR A CA 1
ATOM 1596 C C . THR A 1 203 ? 2.941 20.453 13.586 1 86.94 203 THR A C 1
ATOM 1598 O O . THR A 1 203 ? 3.549 20.672 14.633 1 86.94 203 THR A O 1
ATOM 1601 N N . ALA A 1 204 ? 1.853 20.75 13.844 1 80.75 204 ALA A N 1
ATOM 1602 C CA . ALA A 1 204 ? 1.066 21.328 14.93 1 80.75 204 ALA A CA 1
ATOM 1603 C C . ALA A 1 204 ? -0.265 20.594 15.094 1 80.75 204 ALA A C 1
ATOM 1605 O O . ALA A 1 204 ? -1.25 21.188 15.547 1 80.75 204 ALA A O 1
ATOM 1606 N N . SER A 1 205 ? -0.248 19.375 14.672 1 88.44 205 SER A N 1
ATOM 1607 C CA . SER A 1 205 ? -1.395 18.469 14.773 1 88.44 205 SER A CA 1
ATOM 1608 C C . SER A 1 205 ? -0.958 17.016 14.734 1 88.44 205 SER A C 1
ATOM 1610 O O . SER A 1 205 ? 0.229 16.719 14.586 1 88.44 205 SER A O 1
ATOM 1612 N N . ALA A 1 206 ? -1.973 16.172 14.93 1 91.12 206 ALA A N 1
ATOM 1613 C CA . ALA A 1 206 ? -1.661 14.758 14.719 1 91.12 206 ALA A CA 1
ATOM 1614 C C . ALA A 1 206 ? -0.99 14.547 13.367 1 91.12 206 ALA A C 1
ATOM 1616 O O . ALA A 1 206 ? -1.373 15.164 12.375 1 91.12 206 ALA A O 1
ATOM 1617 N N . PRO A 1 207 ? 0.051 13.68 13.375 1 95.12 207 PRO A N 1
ATOM 1618 C CA . PRO A 1 207 ? 0.808 13.461 12.141 1 95.12 207 PRO A CA 1
ATOM 1619 C C . PRO A 1 207 ? -0.074 13 10.984 1 95.12 207 PRO A C 1
ATOM 1621 O O . PRO A 1 207 ? -0.948 12.148 11.164 1 95.12 207 PRO A O 1
ATOM 1624 N N . ASN A 1 208 ? 0.144 13.586 9.828 1 95.19 208 ASN A N 1
ATOM 1625 C CA . ASN A 1 208 ? -0.565 13.211 8.609 1 95.19 208 ASN A CA 1
ATOM 1626 C C . ASN A 1 208 ? -0.048 11.891 8.039 1 95.19 208 ASN A C 1
ATOM 1628 O O . ASN A 1 208 ? 0.581 11.867 6.984 1 95.19 208 ASN A O 1
ATOM 1632 N N . ALA A 1 209 ? -0.367 10.789 8.703 1 97.38 209 ALA A N 1
ATOM 1633 C CA . ALA A 1 209 ? 0.193 9.484 8.352 1 97.38 209 ALA A CA 1
ATOM 1634 C C . ALA A 1 209 ? -0.896 8.539 7.863 1 97.38 209 ALA A C 1
ATOM 1636 O O . ALA A 1 209 ? -0.617 7.379 7.539 1 97.38 209 ALA A O 1
ATOM 1637 N N . GLY A 1 210 ? -2.133 9.039 7.805 1 96.81 210 GLY A N 1
ATOM 1638 C CA . GLY A 1 210 ? -3.217 8.102 7.551 1 96.81 210 GLY A CA 1
ATOM 1639 C C . GLY A 1 210 ? -4.117 8.531 6.406 1 96.81 210 GLY A C 1
ATOM 1640 O O . GLY A 1 210 ? -5.219 7.996 6.246 1 96.81 210 GLY A O 1
ATOM 1641 N N . ASN A 1 211 ? -3.723 9.461 5.551 1 94.81 211 ASN A N 1
ATOM 1642 C CA . ASN A 1 211 ? -4.574 10.008 4.504 1 94.81 211 ASN A CA 1
ATOM 1643 C C . ASN A 1 211 ? -5.316 8.906 3.752 1 94.81 211 ASN A C 1
ATOM 1645 O O . ASN A 1 211 ? -4.695 7.984 3.227 1 94.81 211 ASN A O 1
ATOM 1649 N N . PRO A 1 212 ? -6.652 8.961 3.674 1 94.81 212 PRO A N 1
ATOM 1650 C CA . PRO A 1 212 ? -7.445 7.863 3.115 1 94.81 212 PRO A CA 1
ATOM 1651 C C . PRO A 1 212 ? -7.363 7.793 1.591 1 94.81 212 PRO A C 1
ATOM 1653 O O . PRO A 1 212 ? -7.723 6.777 0.996 1 94.81 212 PRO A O 1
ATOM 1656 N N . GLN A 1 213 ? -6.934 8.875 0.945 1 91.56 213 GLN A N 1
ATOM 1657 C CA . GLN A 1 213 ? -7.066 8.945 -0.506 1 91.56 213 GLN A CA 1
ATOM 1658 C C . GLN A 1 213 ? -5.699 9.062 -1.177 1 91.56 213 GLN A C 1
ATOM 1660 O O . GLN A 1 213 ? -5.609 9.148 -2.402 1 91.56 213 GLN A O 1
ATOM 1665 N N . LYS A 1 214 ? -4.641 9.102 -0.38 1 92.19 214 LYS A N 1
ATOM 1666 C CA . LYS A 1 214 ? -3.307 9.32 -0.93 1 92.19 214 LYS A CA 1
ATOM 1667 C C . LYS A 1 214 ? -2.434 8.078 -0.753 1 92.19 214 LYS A C 1
ATOM 1669 O O . LYS A 1 214 ? -2.824 7.129 -0.071 1 92.19 214 LYS A O 1
ATOM 1674 N N . VAL A 1 215 ? -1.278 8.141 -1.34 1 93.5 215 VAL A N 1
ATOM 1675 C CA . VAL A 1 215 ? -0.359 7.004 -1.367 1 93.5 215 VAL A CA 1
ATOM 1676 C C . VAL A 1 215 ? 0.122 6.695 0.049 1 9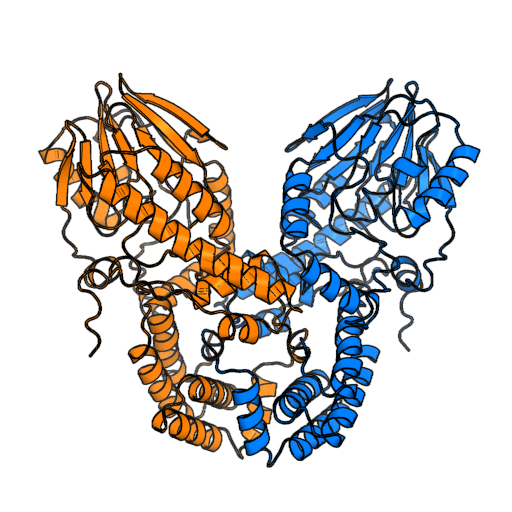3.5 215 VAL A C 1
ATOM 1678 O O . VAL A 1 215 ? -0.073 7.496 0.966 1 93.5 215 VAL A O 1
ATOM 1681 N N . GLN A 1 216 ? 0.757 5.625 0.18 1 96.31 216 GLN A N 1
ATOM 1682 C CA . GLN A 1 216 ? 1.231 5.043 1.43 1 96.31 216 GLN A CA 1
ATOM 1683 C C . GLN A 1 216 ? 2.129 6.016 2.188 1 96.31 216 GLN A C 1
ATOM 1685 O O . GLN A 1 216 ? 2.98 6.676 1.588 1 96.31 216 GLN A O 1
ATOM 1690 N N . ARG A 1 217 ? 1.923 6.109 3.502 1 97.38 217 ARG A N 1
ATOM 1691 C CA . ARG A 1 217 ? 2.814 6.789 4.434 1 97.38 217 ARG A CA 1
ATOM 1692 C C . ARG A 1 217 ? 3.406 5.809 5.441 1 97.38 217 ARG A C 1
ATOM 1694 O O . ARG A 1 217 ? 3.094 4.617 5.414 1 97.38 217 ARG A O 1
ATOM 1701 N N . TYR A 1 218 ? 4.359 6.293 6.27 1 97.94 218 TYR A N 1
ATOM 1702 C CA . TYR A 1 218 ? 5.195 5.324 6.973 1 97.94 218 TYR A CA 1
ATOM 1703 C C . TYR A 1 218 ? 5.383 5.723 8.43 1 97.94 218 TYR A C 1
ATOM 1705 O O . TYR A 1 218 ? 6.484 6.086 8.852 1 97.94 218 TYR A O 1
ATOM 1713 N N . PRO A 1 219 ? 4.34 5.551 9.25 1 98.31 219 PRO A N 1
ATOM 1714 C CA . PRO A 1 219 ? 4.418 5.969 10.648 1 98.31 219 PRO A CA 1
ATOM 1715 C C . PRO A 1 219 ? 5.496 5.223 11.43 1 98.31 219 PRO A C 1
ATOM 1717 O O . PRO A 1 219 ? 6.082 5.773 12.367 1 98.31 219 PRO A O 1
ATOM 1720 N N . TRP A 1 220 ? 5.855 4.012 11.141 1 97.69 220 TRP A N 1
ATOM 1721 C CA . TRP A 1 220 ? 6.855 3.254 11.891 1 97.69 220 TRP A CA 1
ATOM 1722 C C . TRP A 1 220 ? 8.258 3.801 11.641 1 97.69 220 TRP A C 1
ATOM 1724 O O . TRP A 1 220 ? 9.062 3.914 12.57 1 97.69 220 TRP A O 1
ATOM 1734 N N . GLU A 1 221 ? 8.594 4.133 10.406 1 97.94 221 GLU A N 1
ATOM 1735 C CA . GLU A 1 221 ? 9.875 4.77 10.133 1 97.94 221 GLU A CA 1
ATOM 1736 C C . GLU A 1 221 ? 9.898 6.207 10.641 1 97.94 221 GLU A C 1
ATOM 1738 O O . GLU A 1 221 ? 10.945 6.703 11.062 1 97.94 221 GLU A O 1
ATOM 1743 N N . TRP A 1 222 ? 8.703 6.84 10.586 1 98.75 222 TRP A N 1
ATOM 1744 C CA . TRP A 1 222 ? 8.523 8.172 11.156 1 98.75 222 TRP A CA 1
ATOM 1745 C C . TRP A 1 222 ? 8.906 8.188 12.633 1 98.75 222 TRP A C 1
ATOM 1747 O O . TRP A 1 222 ? 9.602 9.094 13.086 1 98.75 222 TRP A O 1
ATOM 1757 N N . VAL A 1 223 ? 8.516 7.188 13.367 1 98.69 223 VAL A N 1
ATOM 1758 C CA . VAL A 1 223 ? 8.836 7.039 14.781 1 98.69 223 VAL A CA 1
ATOM 1759 C C . VAL A 1 223 ? 10.352 7.023 14.969 1 98.69 223 VAL A C 1
ATOM 1761 O O . VAL A 1 223 ? 10.891 7.738 15.82 1 98.69 223 VAL A O 1
ATOM 1764 N N . ASP A 1 224 ? 11.039 6.262 14.172 1 98.5 224 ASP A N 1
ATOM 1765 C CA . ASP A 1 224 ? 12.492 6.16 14.266 1 98.5 224 ASP A CA 1
ATOM 1766 C C . ASP A 1 224 ? 13.148 7.516 14.031 1 98.5 224 ASP A C 1
ATOM 1768 O O . ASP A 1 224 ? 14.07 7.898 14.758 1 98.5 224 ASP A O 1
ATOM 1772 N N . ALA A 1 225 ? 12.703 8.195 13.047 1 98.75 225 ALA A N 1
ATOM 1773 C CA . ALA A 1 225 ? 13.258 9.508 12.727 1 98.75 225 ALA A CA 1
ATOM 1774 C C . ALA A 1 225 ? 13.062 10.477 13.883 1 98.75 225 ALA A C 1
ATOM 1776 O O . ALA A 1 225 ? 13.977 11.234 14.227 1 98.75 225 ALA A O 1
ATOM 1777 N N . LEU A 1 226 ? 11.828 10.484 14.438 1 98.88 226 LEU A N 1
ATOM 1778 C CA . LEU A 1 226 ? 11.516 11.375 15.547 1 98.88 226 LEU A CA 1
ATOM 1779 C C . LEU A 1 226 ? 12.43 11.094 16.734 1 98.88 226 LEU A C 1
ATOM 1781 O O . LEU A 1 226 ? 12.906 12.023 17.391 1 98.88 226 LEU A O 1
ATOM 1785 N N . ARG A 1 227 ? 12.695 9.906 17.016 1 98.81 227 ARG A N 1
ATOM 1786 C CA . ARG A 1 227 ? 13.57 9.539 18.125 1 98.81 227 ARG A CA 1
ATOM 1787 C C . ARG A 1 227 ? 15.023 9.914 17.828 1 98.81 227 ARG A C 1
ATOM 1789 O O . ARG A 1 227 ? 15.758 10.328 18.734 1 98.81 227 ARG A O 1
ATOM 1796 N N . GLU A 1 228 ? 15.445 9.703 16.625 1 98.75 228 GLU A N 1
ATOM 1797 C CA . GLU A 1 228 ? 16.781 10.141 16.234 1 98.75 228 GLU A CA 1
ATOM 1798 C C . GLU A 1 228 ? 16.953 11.641 16.406 1 98.75 228 GLU A C 1
ATOM 1800 O O . GLU A 1 228 ? 17.969 12.109 16.922 1 98.75 228 GLU A O 1
ATOM 1805 N N . MET A 1 229 ? 15.953 12.391 15.984 1 98.88 229 MET A N 1
ATOM 1806 C CA . MET A 1 229 ? 15.984 13.844 16.141 1 98.88 229 MET A CA 1
ATOM 1807 C C . MET A 1 229 ? 16.031 14.234 17.609 1 98.88 229 MET A C 1
ATOM 1809 O O . MET A 1 229 ? 16.766 15.156 17.984 1 98.88 229 MET A O 1
ATOM 1813 N N . ALA A 1 230 ? 15.242 13.539 18.406 1 98.81 230 ALA A N 1
ATOM 1814 C CA . ALA A 1 230 ? 15.203 13.836 19.844 1 98.81 230 ALA A CA 1
ATOM 1815 C C . ALA A 1 230 ? 16.578 13.648 20.484 1 98.81 230 ALA A C 1
ATOM 1817 O O . ALA A 1 230 ? 16.938 14.367 21.406 1 98.81 230 ALA A O 1
ATOM 1818 N N . ALA A 1 231 ? 17.328 12.727 19.953 1 98.44 231 ALA A N 1
ATOM 1819 C CA . ALA A 1 231 ? 18.625 12.375 20.531 1 98.44 231 ALA A CA 1
ATOM 1820 C C . ALA A 1 231 ? 19.672 13.438 20.203 1 98.44 231 ALA A C 1
ATOM 1822 O O . ALA A 1 231 ? 20.75 13.461 20.812 1 98.44 231 ALA A O 1
ATOM 1823 N N . LEU A 1 232 ? 19.375 14.328 19.281 1 98.06 232 LEU A N 1
ATOM 1824 C CA . LEU A 1 232 ? 20.312 15.352 18.875 1 98.06 232 LEU A CA 1
ATOM 1825 C C . LEU A 1 232 ? 20.438 16.453 19.922 1 98.06 232 LEU A C 1
ATOM 1827 O O . LEU A 1 232 ? 21.422 17.203 19.938 1 98.06 232 LEU A O 1
ATOM 1831 N N . ASP A 1 233 ? 19.406 16.625 20.75 1 97.31 233 ASP A N 1
ATOM 1832 C CA . ASP A 1 233 ? 19.344 17.688 21.734 1 97.31 233 ASP A CA 1
ATOM 1833 C C . ASP A 1 233 ? 19.5 19.062 21.094 1 97.31 233 ASP A C 1
ATOM 1835 O O . ASP A 1 233 ? 20.281 19.891 21.547 1 97.31 233 ASP A O 1
ATOM 1839 N N . ALA A 1 234 ? 18.844 19.234 19.969 1 98.62 234 ALA A N 1
ATOM 1840 C CA . ALA A 1 234 ? 18.859 20.516 19.281 1 98.62 234 ALA A CA 1
ATOM 1841 C C . ALA A 1 234 ? 18.312 21.625 20.156 1 98.62 234 ALA A C 1
ATOM 1843 O O . ALA A 1 234 ? 17.422 21.391 20.984 1 98.62 234 ALA A O 1
ATOM 1844 N N . ARG A 1 235 ? 18.766 22.859 19.906 1 98.62 235 ARG A N 1
ATOM 1845 C CA . ARG A 1 235 ? 18.344 24 20.703 1 98.62 235 ARG A CA 1
ATOM 1846 C C . ARG A 1 235 ? 17.156 24.719 20.047 1 98.62 235 ARG A C 1
ATOM 1848 O O . ARG A 1 235 ? 16.375 25.391 20.734 1 98.62 235 ARG A O 1
ATOM 1855 N N . THR A 1 236 ? 17.047 24.594 18.766 1 98.75 236 THR A N 1
ATOM 1856 C CA . THR A 1 236 ? 15.977 25.219 18 1 98.75 236 THR A CA 1
ATOM 1857 C C . THR A 1 236 ? 15.383 24.234 17 1 98.75 236 THR A C 1
ATOM 1859 O O . THR A 1 236 ? 16.109 23.5 16.344 1 98.75 236 THR A O 1
ATOM 1862 N N . LEU A 1 237 ? 14 24.156 16.969 1 98.44 237 LEU A N 1
ATOM 1863 C CA . LEU A 1 237 ? 13.266 23.344 16.016 1 98.44 237 LEU A CA 1
ATOM 1864 C C . LEU A 1 237 ? 12.43 24.203 15.078 1 98.44 237 LEU A C 1
ATOM 1866 O O . LEU A 1 237 ? 11.617 25.016 15.531 1 98.44 237 LEU A O 1
ATOM 1870 N N . LEU A 1 238 ? 12.711 24.062 13.812 1 97.94 238 LEU A N 1
ATOM 1871 C CA . LEU A 1 238 ? 11.977 24.75 12.75 1 97.94 238 LEU A CA 1
ATOM 1872 C C . LEU A 1 238 ? 11.242 23.734 11.867 1 97.94 238 LEU A C 1
ATOM 1874 O O . LEU A 1 238 ? 11.859 23.094 11.008 1 97.94 238 LEU A O 1
ATOM 1878 N N . SER A 1 239 ? 9.906 23.594 12.008 1 95.75 239 SER A N 1
ATOM 1879 C CA . SER A 1 239 ? 9.102 22.594 11.312 1 95.75 239 SER A CA 1
ATOM 1880 C C . SER A 1 239 ? 8.547 23.156 10.008 1 95.75 239 SER A C 1
ATOM 1882 O O . SER A 1 239 ? 8.633 24.359 9.75 1 95.75 239 SER A O 1
ATOM 1884 N N . GLY A 1 240 ? 8.047 22.266 9.172 1 93.81 240 GLY A N 1
ATOM 1885 C CA . GLY A 1 240 ? 7.469 22.672 7.902 1 93.81 240 GLY A CA 1
ATOM 1886 C C . GLY A 1 240 ? 6.184 23.469 8.055 1 93.81 240 GLY A C 1
ATOM 1887 O O . GLY A 1 240 ? 5.801 24.219 7.164 1 93.81 240 GLY A O 1
ATOM 1888 N N . HIS A 1 241 ? 5.57 23.203 9.156 1 90.88 241 HIS A N 1
ATOM 1889 C CA . HIS A 1 241 ? 4.355 23.938 9.516 1 90.88 241 HIS A CA 1
ATOM 1890 C C . HIS A 1 241 ? 4.367 24.344 10.984 1 90.88 241 HIS A C 1
ATOM 1892 O O . HIS A 1 241 ? 4.922 23.641 11.82 1 90.88 241 HIS A O 1
ATOM 1898 N N . GLY A 1 242 ? 3.744 25.438 11.258 1 85.56 242 GLY A N 1
ATOM 1899 C CA . GLY A 1 242 ? 3.602 25.859 12.641 1 85.56 242 GLY A CA 1
ATOM 1900 C C . GLY A 1 242 ? 4.703 26.797 13.094 1 85.56 242 GLY A C 1
ATOM 1901 O O . GLY A 1 242 ? 5.543 27.219 12.289 1 85.56 242 GLY A O 1
ATOM 1902 N N . ARG A 1 243 ? 4.73 27.125 14.375 1 88.88 243 ARG A N 1
ATOM 1903 C CA . ARG A 1 243 ? 5.676 28.078 14.953 1 88.88 243 ARG A CA 1
ATOM 1904 C C . ARG A 1 243 ? 6.977 27.375 15.352 1 88.88 243 ARG A C 1
ATOM 1906 O O . ARG A 1 243 ? 6.973 26.188 15.688 1 88.88 243 ARG A O 1
ATOM 1913 N N . PRO A 1 244 ? 8.039 28.156 15.344 1 94.56 244 PRO A N 1
ATOM 1914 C CA . PRO A 1 244 ? 9.305 27.562 15.789 1 94.56 244 PRO A CA 1
ATOM 1915 C C . PRO A 1 244 ? 9.367 27.359 17.297 1 94.56 244 PRO A C 1
ATOM 1917 O O . PRO A 1 244 ? 8.602 28 18.047 1 94.56 244 PRO A O 1
ATOM 1920 N N . ILE A 1 245 ? 10.156 26.422 17.734 1 96.38 245 ILE A N 1
ATOM 1921 C CA . ILE A 1 245 ? 10.602 26.312 19.109 1 96.38 245 ILE A CA 1
ATOM 1922 C C . ILE A 1 245 ? 12.047 26.797 19.219 1 96.38 245 ILE A C 1
ATOM 1924 O O . ILE A 1 245 ? 12.953 26.203 18.641 1 96.38 245 ILE A O 1
ATOM 1928 N N . VAL A 1 246 ? 12.242 27.891 20 1 98.06 246 VAL A N 1
ATOM 1929 C CA . VAL A 1 246 ? 13.539 28.562 20 1 98.06 246 VAL A CA 1
ATOM 1930 C C . VAL A 1 246 ? 14.195 28.438 21.359 1 98.06 246 VAL A C 1
ATOM 1932 O O . VAL A 1 246 ? 13.594 28.766 22.391 1 98.06 246 VAL A O 1
ATOM 1935 N N . ASP A 1 247 ? 15.352 27.969 21.375 1 98.19 247 ASP A N 1
ATOM 1936 C CA . ASP A 1 247 ? 16.219 27.875 22.562 1 98.19 247 ASP A CA 1
ATOM 1937 C C . ASP A 1 247 ? 15.516 27.141 23.703 1 98.19 247 ASP A C 1
ATOM 1939 O O . ASP A 1 247 ? 15.43 27.656 24.812 1 98.19 247 ASP A O 1
ATOM 1943 N N . ASP A 1 248 ? 14.977 26 23.406 1 98.38 248 ASP A N 1
ATOM 1944 C CA . ASP A 1 248 ? 14.258 25.219 24.406 1 98.38 248 ASP A CA 1
ATOM 1945 C C . ASP A 1 248 ? 14.398 23.719 24.109 1 98.38 248 ASP A C 1
ATOM 1947 O O . ASP A 1 248 ? 13.438 23.078 23.688 1 98.38 248 ASP A O 1
ATOM 1951 N N . PRO A 1 249 ? 15.617 23.172 24.422 1 98.31 249 PRO A N 1
ATOM 1952 C CA . PRO A 1 249 ? 15.875 21.766 24.125 1 98.31 249 PRO A CA 1
ATOM 1953 C C . PRO A 1 249 ? 14.891 20.828 24.812 1 98.31 249 PRO A C 1
ATOM 1955 O O . PRO A 1 249 ? 14.539 19.766 24.266 1 98.31 2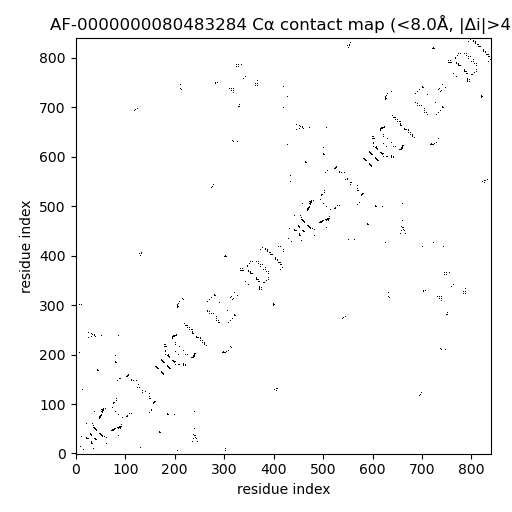49 PRO A O 1
ATOM 1958 N N . GLU A 1 250 ? 14.414 21.188 25.969 1 98.25 250 GLU A N 1
ATOM 1959 C CA . GLU A 1 250 ? 13.492 20.328 26.719 1 98.25 250 GLU A CA 1
ATOM 1960 C C . GLU A 1 250 ? 12.141 20.219 26 1 98.25 250 GLU A C 1
ATOM 1962 O O . GLU A 1 250 ? 11.594 19.125 25.859 1 98.25 250 GLU A O 1
ATOM 1967 N N . GLU A 1 251 ? 11.664 21.328 25.547 1 97.56 251 GLU A N 1
ATOM 1968 C CA . GLU A 1 251 ? 10.391 21.328 24.828 1 97.56 251 GLU A CA 1
ATOM 1969 C C . GLU A 1 251 ? 10.516 20.594 23.5 1 97.56 251 GLU A C 1
ATOM 1971 O O . GLU A 1 251 ? 9.586 19.891 23.094 1 97.56 251 GLU A O 1
ATOM 1976 N N . ILE A 1 252 ? 11.633 20.781 22.859 1 98.38 252 ILE A N 1
ATOM 1977 C CA . ILE A 1 252 ? 11.859 20.109 21.578 1 98.38 252 ILE A CA 1
ATOM 1978 C C . ILE A 1 252 ? 11.867 18.594 21.781 1 98.38 252 ILE A C 1
ATOM 1980 O O . ILE A 1 252 ? 11.18 17.859 21.062 1 98.38 252 ILE A O 1
ATOM 1984 N N . GLU A 1 253 ? 12.625 18.125 22.75 1 98.56 253 GLU A N 1
ATOM 1985 C CA . GLU A 1 253 ? 12.664 16.703 23.047 1 98.56 253 GLU A CA 1
ATOM 1986 C C . GLU A 1 253 ? 11.273 16.172 23.406 1 98.56 253 GLU A C 1
ATOM 1988 O O . GLU A 1 253 ? 10.867 15.109 22.922 1 98.56 253 GLU A O 1
ATOM 1993 N N . HIS A 1 254 ? 10.555 16.922 24.219 1 97.69 254 HIS A N 1
ATOM 1994 C CA . HIS A 1 254 ? 9.211 16.531 24.625 1 97.69 254 HIS A CA 1
ATOM 1995 C C . HIS A 1 254 ? 8.289 16.375 23.422 1 97.69 254 HIS A C 1
ATOM 1997 O O . HIS A 1 254 ? 7.586 15.367 23.297 1 97.69 254 HIS A O 1
ATOM 2003 N N . ARG A 1 255 ? 8.312 17.344 22.547 1 97.12 255 ARG A N 1
ATOM 2004 C CA . ARG A 1 255 ? 7.457 17.328 21.359 1 97.12 255 ARG A CA 1
ATOM 2005 C C . ARG A 1 255 ? 7.789 16.141 20.469 1 97.12 255 ARG A C 1
ATOM 2007 O O . ARG A 1 255 ? 6.895 15.406 20.047 1 97.12 255 ARG A O 1
ATOM 2014 N N . LEU A 1 256 ? 9.016 15.977 20.172 1 98.5 256 LEU A N 1
ATOM 2015 C CA . LEU A 1 256 ? 9.461 14.906 19.281 1 98.5 256 LEU A CA 1
ATOM 2016 C C . LEU A 1 256 ? 9.102 13.539 19.844 1 98.5 256 LEU A C 1
ATOM 2018 O O . LEU A 1 256 ? 8.57 12.688 19.125 1 98.5 256 LEU A O 1
ATOM 2022 N N . LEU A 1 257 ? 9.32 13.336 21.094 1 98.25 257 LEU A N 1
ATOM 2023 C CA . LEU A 1 257 ? 9.07 12.031 21.703 1 98.25 257 LEU A CA 1
ATOM 2024 C C . LEU A 1 257 ? 7.578 11.773 21.844 1 98.25 257 LEU A C 1
ATOM 2026 O O . LEU A 1 257 ? 7.129 10.625 21.734 1 98.25 257 LEU A O 1
ATOM 2030 N N . ARG A 1 258 ? 6.797 12.82 22.109 1 97.62 258 ARG A N 1
ATOM 2031 C CA . ARG A 1 258 ? 5.352 12.648 22.188 1 97.62 258 ARG A CA 1
ATOM 2032 C C . ARG A 1 258 ? 4.766 12.266 20.844 1 97.62 258 ARG A C 1
ATOM 2034 O O . ARG A 1 258 ? 3.877 11.422 20.75 1 97.62 258 ARG A O 1
ATOM 2041 N N . TYR A 1 259 ? 5.254 12.93 19.781 1 97.88 259 TYR A N 1
ATOM 2042 C CA . TYR A 1 259 ? 4.863 12.531 18.438 1 97.88 259 TYR A CA 1
ATOM 2043 C C . TYR A 1 259 ? 5.211 11.07 18.172 1 97.88 259 TYR A C 1
ATOM 2045 O O . TYR A 1 259 ? 4.391 10.312 17.656 1 97.88 259 TYR A O 1
ATOM 2053 N N . ALA A 1 260 ? 6.418 10.711 18.547 1 98.5 260 ALA A N 1
ATOM 2054 C CA . ALA A 1 260 ? 6.883 9.344 18.359 1 98.5 260 ALA A CA 1
ATOM 2055 C C . ALA A 1 260 ? 6.004 8.352 19.109 1 98.5 260 ALA A C 1
ATOM 2057 O O . ALA A 1 260 ? 5.602 7.324 18.547 1 98.5 260 ALA A O 1
ATOM 2058 N N . GLU A 1 261 ? 5.684 8.633 20.297 1 98.12 261 GLU A N 1
ATOM 2059 C CA . GLU A 1 261 ? 4.867 7.754 21.125 1 98.12 261 GLU A CA 1
ATOM 2060 C C . GLU A 1 261 ? 3.463 7.598 20.547 1 98.12 261 GLU A C 1
ATOM 2062 O O . GLU A 1 261 ? 2.898 6.5 20.562 1 98.12 261 GLU A O 1
ATOM 2067 N N . TYR A 1 262 ? 2.9 8.711 20.141 1 97.88 262 TYR A N 1
ATOM 2068 C CA . TYR A 1 262 ? 1.575 8.688 19.531 1 97.88 262 TYR A CA 1
ATOM 2069 C C . TYR A 1 262 ? 1.533 7.723 18.344 1 97.88 262 TYR A C 1
ATOM 2071 O O . TYR A 1 262 ? 0.674 6.84 18.281 1 97.88 262 TYR A O 1
ATOM 2079 N N . LEU A 1 263 ? 2.482 7.855 17.453 1 98.44 263 LEU A N 1
ATOM 2080 C CA . LEU A 1 263 ? 2.549 7.016 16.266 1 98.44 263 LEU A CA 1
ATOM 2081 C C . LEU A 1 263 ? 2.883 5.574 16.641 1 98.44 263 LEU A C 1
ATOM 2083 O O . LEU A 1 263 ? 2.262 4.641 16.125 1 98.44 263 LEU A O 1
ATOM 2087 N N . ASP A 1 264 ? 3.834 5.414 17.484 1 98.44 264 ASP A N 1
ATOM 2088 C CA . ASP A 1 264 ? 4.301 4.09 17.875 1 98.44 264 ASP A CA 1
ATOM 2089 C C . ASP A 1 264 ? 3.172 3.275 18.516 1 98.44 264 ASP A C 1
ATOM 2091 O O . ASP A 1 264 ? 3.014 2.09 18.219 1 98.44 264 ASP A O 1
ATOM 2095 N N . THR A 1 265 ? 2.41 3.906 19.328 1 98.12 265 THR A N 1
ATOM 2096 C CA . THR A 1 265 ? 1.286 3.254 20 1 98.12 265 THR A CA 1
ATOM 2097 C C . THR A 1 265 ? 0.277 2.742 18.969 1 98.12 265 THR A C 1
ATOM 2099 O O . THR A 1 265 ? -0.182 1.602 19.062 1 98.12 265 THR A O 1
ATOM 2102 N N . ILE A 1 266 ? -0.069 3.557 18.031 1 98 266 ILE A N 1
ATOM 2103 C CA . ILE A 1 266 ? -1.039 3.172 17.016 1 98 266 ILE A CA 1
ATOM 2104 C C . ILE A 1 266 ? -0.493 2.006 16.203 1 98 266 ILE A C 1
ATOM 2106 O O . ILE A 1 266 ? -1.203 1.029 15.945 1 98 266 ILE A O 1
ATOM 2110 N N . VAL A 1 267 ? 0.78 2.09 15.789 1 98.12 267 VAL A N 1
ATOM 2111 C CA . VAL A 1 267 ? 1.405 1.043 14.984 1 98.12 267 VAL A CA 1
ATOM 2112 C C . VAL A 1 267 ? 1.405 -0.272 15.758 1 98.12 267 VAL A C 1
ATOM 2114 O O . VAL A 1 267 ? 0.962 -1.303 15.25 1 98.12 267 VAL A O 1
ATOM 2117 N N . GLU A 1 268 ? 1.879 -0.231 16.969 1 97.5 268 GLU A N 1
ATOM 2118 C CA . GLU A 1 268 ? 1.998 -1.432 17.797 1 97.5 268 GLU A CA 1
ATOM 2119 C C . GLU A 1 268 ? 0.638 -2.086 18.016 1 97.5 268 GLU A C 1
ATOM 2121 O O . GLU A 1 268 ? 0.494 -3.299 17.859 1 97.5 268 GLU A O 1
ATOM 2126 N N . ARG A 1 269 ? -0.323 -1.322 18.391 1 96.94 269 ARG A N 1
ATOM 2127 C CA . ARG A 1 269 ? -1.646 -1.86 18.688 1 96.94 269 ARG A CA 1
ATOM 2128 C C . ARG A 1 269 ? -2.316 -2.398 17.422 1 96.94 269 ARG A C 1
ATOM 2130 O O . ARG A 1 269 ? -3.059 -3.381 17.484 1 96.94 269 ARG A O 1
ATOM 2137 N N . THR A 1 270 ? -2.127 -1.728 16.297 1 96.94 270 THR A N 1
ATOM 2138 C CA . THR A 1 270 ? -2.684 -2.203 15.039 1 96.94 270 THR A CA 1
ATOM 2139 C C . THR A 1 270 ? -2.066 -3.541 14.648 1 96.94 270 THR A C 1
ATOM 2141 O O . THR A 1 270 ? -2.781 -4.477 14.281 1 96.94 270 THR A O 1
ATOM 2144 N N . ILE A 1 271 ? -0.74 -3.65 14.75 1 96.31 271 ILE A N 1
ATOM 2145 C CA . ILE A 1 271 ? -0.045 -4.883 14.398 1 96.31 271 ILE A CA 1
ATOM 2146 C C . ILE A 1 271 ? -0.463 -6 15.352 1 96.31 271 ILE A C 1
ATOM 2148 O O . ILE A 1 271 ? -0.66 -7.145 14.938 1 96.31 271 ILE A O 1
ATOM 2152 N N . GLU A 1 272 ? -0.603 -5.664 16.594 1 95.38 272 GLU A N 1
ATOM 2153 C CA . GLU A 1 272 ? -1.075 -6.645 17.562 1 95.38 272 GLU A CA 1
ATOM 2154 C C . GLU A 1 272 ? -2.457 -7.172 17.188 1 95.38 272 GLU A C 1
ATOM 2156 O O . GLU A 1 272 ? -2.709 -8.375 17.266 1 95.38 272 GLU A O 1
ATOM 2161 N N . ALA A 1 273 ? -3.328 -6.301 16.844 1 94.12 273 ALA A N 1
ATOM 2162 C CA . ALA A 1 273 ? -4.672 -6.703 16.438 1 94.12 273 ALA A CA 1
ATOM 2163 C C . ALA A 1 273 ? -4.633 -7.57 15.18 1 94.12 273 ALA A C 1
ATOM 2165 O O . ALA A 1 273 ? -5.379 -8.547 15.07 1 94.12 273 ALA A O 1
ATOM 2166 N N . LEU A 1 274 ? -3.812 -7.203 14.227 1 92.69 274 LEU A N 1
ATOM 2167 C CA . LEU A 1 274 ? -3.629 -8.016 13.023 1 92.69 274 LEU A CA 1
ATOM 2168 C C . LEU A 1 274 ? -3.182 -9.43 13.391 1 92.69 274 LEU A C 1
ATOM 2170 O O . LEU A 1 274 ? -3.725 -10.406 12.883 1 92.69 274 LEU A O 1
ATOM 2174 N N . ASN A 1 275 ? -2.264 -9.484 14.312 1 91.12 275 ASN A N 1
ATOM 2175 C CA . ASN A 1 275 ? -1.684 -10.758 14.719 1 91.12 275 ASN A CA 1
ATOM 2176 C C . ASN A 1 275 ? -2.682 -11.602 15.508 1 91.12 275 ASN A C 1
ATOM 2178 O O . ASN A 1 275 ? -2.512 -12.812 15.641 1 91.12 275 ASN A O 1
ATOM 2182 N N . ASP A 1 276 ? -3.689 -11.023 16.141 1 85.38 276 ASP A N 1
ATOM 2183 C CA . ASP A 1 276 ? -4.68 -11.727 16.953 1 85.38 276 ASP A CA 1
ATOM 2184 C C . ASP A 1 276 ? -5.695 -12.453 16.062 1 85.38 276 ASP A C 1
ATOM 2186 O O . ASP A 1 276 ? -6.613 -13.102 16.578 1 85.38 276 ASP A O 1
ATOM 2190 N N . GLY A 1 277 ? -5.543 -12.617 14.82 1 71.88 277 GLY A N 1
ATOM 2191 C CA . GLY A 1 277 ? -6.43 -13.461 14.031 1 71.88 277 GLY A CA 1
ATOM 2192 C C . GLY A 1 277 ? -6.836 -12.836 12.711 1 71.88 277 GLY A C 1
ATOM 2193 O O . GLY A 1 277 ? -7.562 -13.445 11.93 1 71.88 277 GLY A O 1
ATOM 2194 N N . ALA A 1 278 ? -6.551 -11.68 12.508 1 66.69 278 ALA A N 1
ATOM 2195 C CA . ALA A 1 278 ? -6.762 -10.992 11.234 1 66.69 278 ALA A CA 1
ATOM 2196 C C . ALA A 1 278 ? -8.227 -10.602 11.062 1 66.69 278 ALA A C 1
ATOM 2198 O O . ALA A 1 278 ? -8.836 -10.891 10.031 1 66.69 278 ALA A O 1
ATOM 2199 N N . PRO A 1 279 ? -8.883 -10.016 12.094 1 76.75 279 PRO A N 1
ATOM 2200 C CA . PRO A 1 279 ? -10.25 -9.523 11.883 1 76.75 279 PRO A CA 1
ATOM 2201 C C . PRO A 1 279 ? -10.352 -8.578 10.688 1 76.75 279 PRO A C 1
ATOM 2203 O O . PRO A 1 279 ? -9.344 -8.008 10.258 1 76.75 279 PRO A O 1
ATOM 2206 N N . PRO A 1 280 ? -11.617 -8.508 10.141 1 85.88 280 PRO A N 1
ATOM 2207 C CA . PRO A 1 280 ? -11.797 -7.441 9.148 1 85.88 280 PRO A CA 1
ATOM 2208 C C . PRO A 1 280 ? -11.242 -6.098 9.617 1 85.88 280 PRO A C 1
ATOM 2210 O O . PRO A 1 280 ? -11.18 -5.844 10.828 1 85.88 280 PRO A O 1
ATOM 2213 N N . HIS A 1 281 ? -10.828 -5.324 8.594 1 90.62 281 HIS A N 1
ATOM 2214 C CA . HIS A 1 281 ? -10.164 -4.055 8.867 1 90.62 281 HIS A CA 1
ATOM 2215 C C . HIS A 1 281 ? -10.992 -3.184 9.805 1 90.62 281 HIS A C 1
ATOM 2217 O O . HIS A 1 281 ? -10.453 -2.549 10.711 1 90.62 281 HIS A O 1
ATOM 2223 N N . VAL A 1 282 ? -12.305 -3.207 9.625 1 89.5 282 VAL A N 1
ATOM 2224 C CA . VAL A 1 282 ? -13.188 -2.359 10.422 1 89.5 282 VAL A CA 1
ATOM 2225 C C . VAL A 1 282 ? -13.156 -2.801 11.883 1 89.5 282 VAL A C 1
ATOM 2227 O O . VAL A 1 282 ? -13.211 -1.969 12.789 1 89.5 282 VAL A O 1
ATOM 2230 N N . ASP A 1 283 ? -13.031 -4.035 12.125 1 89.69 283 ASP A N 1
ATOM 2231 C CA . ASP A 1 283 ? -12.977 -4.551 13.492 1 89.69 283 ASP A CA 1
ATOM 2232 C C . ASP A 1 283 ? -11.648 -4.188 14.156 1 89.69 283 ASP A C 1
ATOM 2234 O O . ASP A 1 283 ? -11.609 -3.842 15.336 1 89.69 283 ASP A O 1
ATOM 2238 N N . ILE A 1 284 ? -10.633 -4.258 13.383 1 91.06 284 ILE A N 1
ATOM 2239 C CA . ILE A 1 284 ? -9.32 -3.9 13.906 1 91.06 284 ILE A CA 1
ATOM 2240 C C . ILE A 1 284 ? -9.336 -2.451 14.391 1 91.06 284 ILE A C 1
ATOM 2242 O O . ILE A 1 284 ? -8.984 -2.17 15.539 1 91.06 284 ILE A O 1
ATOM 2246 N N . VAL A 1 285 ? -9.797 -1.533 13.602 1 91.81 285 VAL A N 1
ATOM 2247 C CA . VAL A 1 285 ? -9.758 -0.104 13.898 1 91.81 285 VAL A CA 1
ATOM 2248 C C . VAL A 1 285 ? -10.641 0.199 15.102 1 91.81 285 VAL A C 1
ATOM 2250 O O . VAL A 1 285 ? -10.312 1.057 15.922 1 91.81 285 VAL A O 1
ATOM 2253 N N . ARG A 1 286 ? -11.688 -0.515 15.234 1 89.62 286 ARG A N 1
ATOM 2254 C CA . ARG A 1 286 ? -12.617 -0.27 16.328 1 89.62 286 ARG A CA 1
ATOM 2255 C C . ARG A 1 286 ? -12.117 -0.891 17.625 1 89.62 286 ARG A C 1
ATOM 2257 O O . ARG A 1 286 ? -12.461 -0.429 18.719 1 89.62 286 ARG A O 1
ATOM 2264 N N . GLU A 1 287 ? -11.367 -1.871 17.484 1 89.38 287 GLU A N 1
ATOM 2265 C CA . GLU A 1 287 ? -10.906 -2.609 18.656 1 89.38 287 GLU A CA 1
ATOM 2266 C C . GLU A 1 287 ? -9.68 -1.95 19.281 1 89.38 287 GLU A C 1
ATOM 2268 O O . GLU A 1 287 ? -9.477 -2.023 20.484 1 89.38 287 GLU A O 1
ATOM 2273 N N . ILE A 1 288 ? -8.906 -1.361 18.469 1 92 288 ILE A N 1
ATOM 2274 C CA . ILE A 1 288 ? -7.656 -0.832 19 1 92 288 ILE A CA 1
ATOM 2275 C C . ILE A 1 288 ? -7.934 0.43 19.812 1 92 288 ILE A C 1
ATOM 2277 O O . ILE A 1 288 ? -8.789 1.236 19.453 1 92 288 ILE A O 1
ATOM 2281 N N . ASP A 1 289 ? -7.312 0.49 21 1 93.06 289 ASP A N 1
ATOM 2282 C CA . ASP A 1 289 ? -7.371 1.685 21.844 1 93.06 289 ASP A CA 1
ATOM 2283 C C . ASP A 1 289 ? -6.438 2.771 21.312 1 93.06 289 ASP A C 1
ATOM 2285 O O . ASP A 1 289 ? -5.238 2.756 21.594 1 93.06 289 ASP A O 1
ATOM 2289 N N . LEU A 1 290 ? -7.016 3.717 20.641 1 93.69 290 LEU A N 1
ATOM 2290 C CA . LEU A 1 290 ? -6.227 4.793 20.047 1 93.69 290 LEU A CA 1
ATOM 2291 C C . LEU A 1 290 ? -5.828 5.816 21.109 1 93.69 290 LEU A C 1
ATOM 2293 O O . LEU A 1 290 ? -6.59 6.09 22.031 1 93.69 290 LEU A O 1
ATOM 2297 N N . PRO A 1 291 ? -4.66 6.336 20.938 1 93.81 291 PRO A N 1
ATOM 2298 C CA . PRO A 1 291 ? -4.234 7.348 21.906 1 93.81 291 PRO A CA 1
ATOM 2299 C C . PRO A 1 291 ? -5.105 8.602 21.875 1 93.81 291 PRO A C 1
ATOM 2301 O O . PRO A 1 291 ? -5.613 8.977 20.812 1 93.81 291 PRO A O 1
ATOM 2304 N N . ASP A 1 292 ? -5.281 9.188 23.062 1 90.19 292 ASP A N 1
ATOM 2305 C CA . ASP A 1 292 ? -6 10.445 23.25 1 90.19 292 ASP A CA 1
ATOM 2306 C C . ASP A 1 292 ? -5.109 11.492 23.906 1 90.19 292 ASP A C 1
ATOM 2308 O O . ASP A 1 292 ? -5.199 11.711 25.125 1 90.19 292 ASP A O 1
ATOM 2312 N N . PRO A 1 293 ? -4.344 12.133 23.031 1 91.25 293 PRO A N 1
ATOM 2313 C CA . PRO A 1 293 ? -3.357 13.039 23.609 1 91.25 293 PRO A CA 1
ATOM 2314 C C . PRO A 1 293 ? -3.994 14.273 24.25 1 91.25 293 PRO A C 1
ATOM 2316 O O . PRO A 1 293 ? -5 14.781 23.75 1 91.25 293 PRO A O 1
ATOM 2319 N N . ASP A 1 294 ? -3.309 14.781 25.344 1 91.44 294 ASP A N 1
ATOM 2320 C CA . ASP A 1 294 ? -3.738 16 26.031 1 91.44 294 ASP A CA 1
ATOM 2321 C C . ASP A 1 294 ? -3.17 17.234 25.344 1 91.44 294 ASP A C 1
ATOM 2323 O O . ASP A 1 294 ? -3.707 18.344 25.5 1 91.44 294 ASP A O 1
ATOM 2327 N N . GLU A 1 295 ? -2.145 17.047 24.672 1 92.38 295 GLU A N 1
ATOM 2328 C CA . GLU A 1 295 ? -1.464 18.172 24.047 1 92.38 295 GLU A CA 1
ATOM 2329 C C . GLU A 1 295 ? -2.289 18.75 22.891 1 92.38 295 GLU A C 1
ATOM 2331 O O . GLU A 1 295 ? -2.707 18.016 22 1 92.38 295 GLU A O 1
ATOM 2336 N N . SER A 1 296 ? -2.48 20 22.891 1 89.44 296 SER A N 1
ATOM 2337 C CA . SER A 1 296 ? -3.289 20.656 21.859 1 89.44 296 SER A CA 1
ATOM 2338 C C . SER A 1 296 ? -2.668 20.484 20.484 1 89.44 296 SER A C 1
ATOM 2340 O O . SER A 1 296 ? -3.383 20.359 19.484 1 89.44 296 SER A O 1
ATOM 2342 N N . TRP A 1 297 ? -1.336 20.422 20.406 1 88.81 297 TRP A N 1
ATOM 2343 C CA . TRP A 1 297 ? -0.609 20.359 19.141 1 88.81 297 TRP A CA 1
ATOM 2344 C C . TRP A 1 297 ? -0.539 18.922 18.625 1 88.81 297 TRP A C 1
ATOM 2346 O O . TRP A 1 297 ? 0.095 18.656 17.609 1 88.81 297 TRP A O 1
ATOM 2356 N N . LEU A 1 298 ? -1.211 18 19.312 1 92.75 298 LEU A N 1
ATOM 2357 C CA . LEU A 1 298 ? -1.222 16.609 18.891 1 92.75 298 LEU A CA 1
ATOM 2358 C C . LEU A 1 298 ? -2.648 16.109 18.688 1 92.75 298 LEU A C 1
ATOM 2360 O O . LEU A 1 298 ? -2.883 14.898 18.594 1 92.75 298 LEU A O 1
ATOM 2364 N N . GLN A 1 299 ? -3.566 17.016 18.656 1 91.38 299 GLN A N 1
ATOM 2365 C CA . GLN A 1 299 ? -4.973 16.672 18.484 1 91.38 299 GLN A CA 1
ATOM 2366 C C . GLN A 1 299 ? -5.27 16.328 17.016 1 91.38 299 GLN A C 1
ATOM 2368 O O . GLN A 1 299 ? -4.535 16.734 16.125 1 91.38 299 GLN A O 1
ATOM 2373 N N . SER A 1 300 ? -6.324 15.602 16.797 1 90.75 300 SER A N 1
ATOM 2374 C CA . SER A 1 300 ? -6.762 15.188 15.469 1 90.75 300 SER A CA 1
ATOM 2375 C C . SER A 1 300 ? -7.434 16.328 14.727 1 90.75 300 SER A C 1
ATOM 2377 O O . SER A 1 300 ? -8.617 16.25 14.391 1 90.75 300 SER A O 1
ATOM 2379 N N . GLU A 1 301 ? -6.664 17.219 14.328 1 87.38 301 GLU A N 1
ATOM 2380 C CA . GLU A 1 301 ? -7.223 18.375 13.633 1 87.38 301 GLU A CA 1
ATOM 2381 C C . GLU A 1 301 ? -7.238 18.156 12.125 1 87.38 301 GLU A C 1
ATOM 2383 O O . GLU A 1 301 ? -8.125 18.656 11.422 1 87.38 301 GLU A O 1
ATOM 2388 N N . TYR A 1 302 ? -6.297 17.5 11.625 1 88.12 302 TYR A N 1
ATOM 2389 C CA . TYR A 1 302 ? -6.172 17.25 10.188 1 88.12 302 TYR A CA 1
ATOM 2390 C C . TYR A 1 302 ? -6.355 15.781 9.867 1 88.12 302 TYR A C 1
ATOM 2392 O O . TYR A 1 302 ? -7.207 15.422 9.047 1 88.12 302 TYR A O 1
ATOM 2400 N N . ASP A 1 303 ? -5.617 14.992 10.508 1 92.75 303 ASP A N 1
ATOM 2401 C CA . ASP A 1 303 ? -5.672 13.531 10.422 1 92.75 303 ASP A CA 1
ATOM 2402 C C . ASP A 1 303 ? -6.145 12.93 11.742 1 92.75 303 ASP A C 1
ATOM 2404 O O . ASP A 1 303 ? -6.477 13.648 12.68 1 92.75 303 ASP A O 1
ATOM 2408 N N . SER A 1 304 ? -6.266 11.617 11.734 1 93.56 304 SER A N 1
ATOM 2409 C CA . SER A 1 304 ? -6.75 10.969 12.953 1 93.56 304 SER A CA 1
ATOM 2410 C C . SER A 1 304 ? -6.109 9.602 13.148 1 93.56 304 SER A C 1
ATOM 2412 O O . SER A 1 304 ? -5.605 9 12.195 1 93.56 304 SER A O 1
ATOM 2414 N N . GLY A 1 305 ? -6.152 9.203 14.414 1 96 305 GLY A N 1
ATOM 2415 C CA . GLY A 1 305 ? -5.621 7.891 14.734 1 96 305 GLY A CA 1
ATOM 2416 C C . GLY A 1 305 ? -6.281 6.77 13.953 1 96 305 GLY A C 1
ATOM 2417 O O . GLY A 1 305 ? -5.625 5.793 13.586 1 96 305 GLY A O 1
ATOM 2418 N N . GLU A 1 306 ? -7.574 6.855 13.672 1 95.88 306 GLU A N 1
ATOM 2419 C CA . GLU A 1 306 ? -8.289 5.84 12.898 1 95.88 306 GLU A CA 1
ATOM 2420 C C . GLU A 1 306 ? -7.684 5.688 11.5 1 95.88 306 GLU A C 1
ATOM 2422 O O . GLU A 1 306 ? -7.5 4.57 11.016 1 95.88 306 GLU A O 1
ATOM 2427 N N . PHE A 1 307 ? -7.41 6.828 10.93 1 97 307 PHE A N 1
ATOM 2428 C CA . PHE A 1 307 ? -6.844 6.809 9.586 1 97 307 PHE A CA 1
ATOM 2429 C C . PHE A 1 307 ? -5.434 6.227 9.602 1 97 307 PHE A C 1
ATOM 2431 O O . PHE A 1 307 ? -5.055 5.477 8.703 1 97 307 PHE A O 1
ATOM 2438 N N . ILE A 1 308 ? -4.68 6.582 10.609 1 97.81 308 ILE A N 1
ATOM 2439 C CA . ILE A 1 308 ? -3.312 6.086 10.711 1 97.81 308 ILE A CA 1
ATOM 2440 C C . ILE A 1 308 ? -3.32 4.57 10.867 1 97.81 308 ILE A C 1
ATOM 2442 O O . ILE A 1 308 ? -2.539 3.867 10.219 1 97.81 308 ILE A O 1
ATOM 2446 N N . ALA A 1 309 ? -4.219 4.059 11.664 1 97.12 309 ALA A N 1
ATOM 2447 C CA . ALA A 1 309 ? -4.355 2.613 11.828 1 97.12 309 ALA A CA 1
ATOM 2448 C C . ALA A 1 309 ? -4.672 1.941 10.492 1 97.12 309 ALA A C 1
ATOM 2450 O O . ALA A 1 309 ? -4.105 0.896 10.164 1 97.12 309 ALA A O 1
ATOM 2451 N N . ARG A 1 310 ? -5.578 2.52 9.734 1 97 310 ARG A N 1
ATOM 2452 C CA . ARG A 1 310 ? -5.945 1.967 8.43 1 97 310 ARG A CA 1
ATOM 2453 C C . ARG A 1 310 ? -4.742 1.923 7.496 1 97 310 ARG A C 1
ATOM 2455 O O . ARG A 1 310 ? -4.59 0.982 6.715 1 97 310 ARG A O 1
ATOM 2462 N N . ASN A 1 311 ? -3.947 2.938 7.586 1 96.94 311 ASN A N 1
ATOM 2463 C CA . ASN A 1 311 ? -2.756 2.967 6.746 1 96.94 311 ASN A CA 1
ATOM 2464 C C . ASN A 1 311 ? -1.761 1.881 7.141 1 96.94 311 ASN A C 1
ATOM 2466 O O . ASN A 1 311 ? -1.074 1.319 6.285 1 96.94 311 ASN A O 1
ATOM 2470 N N . VAL A 1 312 ? -1.649 1.639 8.453 1 97.06 312 VAL A N 1
ATOM 2471 C CA . VAL A 1 312 ? -0.805 0.553 8.945 1 97.06 312 VAL A CA 1
ATOM 2472 C C . VAL A 1 312 ? -1.325 -0.782 8.414 1 97.06 312 VAL A C 1
ATOM 2474 O O . VAL A 1 312 ? -0.55 -1.608 7.926 1 97.06 312 VAL A O 1
ATOM 2477 N N . ILE A 1 313 ? -2.617 -1.013 8.414 1 95.88 313 ILE A N 1
ATOM 2478 C CA . ILE A 1 313 ? -3.223 -2.236 7.902 1 95.88 313 ILE A CA 1
ATOM 2479 C C . ILE A 1 313 ? -2.916 -2.377 6.414 1 95.88 313 ILE A C 1
ATOM 2481 O O . ILE A 1 313 ? -2.559 -3.461 5.945 1 95.88 313 ILE A O 1
ATOM 2485 N N . ARG A 1 314 ? -3.049 -1.282 5.742 1 95.12 314 ARG A N 1
ATOM 2486 C CA . ARG A 1 314 ? -2.793 -1.243 4.309 1 95.12 314 ARG A CA 1
ATOM 2487 C C . ARG A 1 314 ? -1.394 -1.755 3.986 1 95.12 314 ARG A C 1
ATOM 2489 O O . ARG A 1 314 ? -1.2 -2.479 3.008 1 95.12 314 ARG A O 1
ATOM 2496 N N . TYR A 1 315 ? -0.44 -1.375 4.766 1 95.5 315 TYR A N 1
ATOM 2497 C CA . TYR A 1 315 ? 0.953 -1.713 4.496 1 95.5 315 TYR A CA 1
ATOM 2498 C C . TYR A 1 315 ? 1.253 -3.152 4.898 1 95.5 315 TYR A C 1
ATOM 2500 O O . TYR A 1 315 ? 1.845 -3.908 4.125 1 95.5 315 TYR A O 1
ATOM 2508 N N . TYR A 1 316 ? 0.868 -3.566 6.062 1 93.88 316 TYR A N 1
ATOM 2509 C CA . TYR A 1 316 ? 1.267 -4.852 6.625 1 93.88 316 TYR A CA 1
ATOM 2510 C C . TYR A 1 316 ? 0.276 -5.945 6.238 1 93.88 316 TYR A C 1
ATOM 2512 O O . TYR A 1 316 ? 0.606 -7.133 6.281 1 93.88 316 TYR A O 1
ATOM 2520 N N . GLY A 1 317 ? -0.818 -5.508 5.883 1 90.06 317 GLY A N 1
ATOM 2521 C CA . GLY A 1 317 ? -1.85 -6.465 5.512 1 90.06 317 GLY A CA 1
ATOM 2522 C C . GLY A 1 317 ? -2.16 -6.465 4.027 1 90.06 317 GLY A C 1
ATOM 2523 O O . GLY A 1 317 ? -1.257 -6.336 3.199 1 90.06 317 GLY A O 1
ATOM 2524 N N . GLY A 1 318 ? -3.365 -6.648 3.58 1 90.44 318 GLY A N 1
ATOM 2525 C CA . GLY A 1 318 ? -3.816 -6.668 2.197 1 90.44 318 GLY A CA 1
ATOM 2526 C C . GLY A 1 318 ? -4.883 -5.629 1.905 1 90.44 318 GLY A C 1
ATOM 2527 O O . GLY A 1 318 ? -5.254 -4.848 2.783 1 90.44 318 GLY A O 1
ATOM 2528 N N . TRP A 1 319 ? -5.254 -5.586 0.674 1 94.31 319 TRP A N 1
ATOM 2529 C CA . TRP A 1 319 ? -6.258 -4.609 0.262 1 94.31 319 TRP A CA 1
ATOM 2530 C C . TRP A 1 319 ? -7.66 -5.078 0.64 1 94.31 319 TRP A C 1
ATOM 2532 O O . TRP A 1 319 ? -8.594 -4.273 0.717 1 94.31 319 TRP A O 1
ATOM 2542 N N . TRP A 1 320 ? -7.805 -6.402 0.829 1 95.06 320 TRP A N 1
ATOM 2543 C CA . TRP A 1 320 ? -9.109 -6.98 1.129 1 95.06 320 TRP A CA 1
ATOM 2544 C C . TRP A 1 320 ? -9.539 -6.648 2.555 1 95.06 320 TRP A C 1
ATOM 2546 O O . TRP A 1 320 ? -8.734 -6.746 3.488 1 95.06 320 TRP A O 1
ATOM 2556 N N . THR A 1 321 ? -10.797 -6.293 2.744 1 93.69 321 THR A N 1
ATOM 2557 C CA . THR A 1 321 ? -11.32 -5.809 4.016 1 93.69 321 THR A CA 1
ATOM 2558 C C . THR A 1 321 ? -11.344 -6.926 5.055 1 93.69 321 THR A C 1
ATOM 2560 O O . THR A 1 321 ? -11.43 -6.664 6.254 1 93.69 321 THR A O 1
ATOM 2563 N N . GLY A 1 322 ? -11.375 -8.148 4.598 1 91.56 322 GLY A N 1
ATOM 2564 C CA . GLY A 1 322 ? -11.5 -9.289 5.492 1 91.56 322 GLY A CA 1
ATOM 2565 C C . GLY A 1 322 ? -12.898 -9.883 5.516 1 91.56 322 GLY A C 1
ATOM 2566 O O . GLY A 1 322 ? -13.117 -10.961 6.066 1 91.56 322 GLY A O 1
ATOM 2567 N N . ARG A 1 323 ? -13.852 -9.203 4.984 1 93.62 323 ARG A N 1
ATOM 2568 C CA . ARG A 1 323 ? -15.195 -9.766 4.852 1 93.62 323 ARG A CA 1
ATOM 2569 C C . ARG A 1 323 ? -15.328 -10.57 3.562 1 93.62 323 ARG A C 1
ATOM 2571 O O . ARG A 1 323 ? -15.148 -10.031 2.469 1 93.62 323 ARG A O 1
ATOM 2578 N N . PRO A 1 324 ? -15.719 -11.805 3.625 1 94.38 324 PRO A N 1
ATOM 2579 C CA . PRO A 1 324 ? -15.664 -12.688 2.463 1 94.38 324 PRO A CA 1
ATOM 2580 C C . PRO A 1 324 ? -16.453 -12.156 1.271 1 94.38 324 PRO A C 1
ATOM 2582 O O . PRO A 1 324 ? -15.977 -12.211 0.134 1 94.38 324 PRO A O 1
ATOM 2585 N N . SER A 1 325 ? -17.609 -11.57 1.495 1 96.69 325 SER A N 1
ATOM 2586 C CA . SER A 1 325 ? -18.438 -11.078 0.4 1 96.69 325 SER A CA 1
ATOM 2587 C C . SER A 1 325 ? -17.766 -9.906 -0.316 1 96.69 325 SER A C 1
ATOM 2589 O O . SER A 1 325 ? -18.156 -9.547 -1.429 1 96.69 325 SER A O 1
ATOM 2591 N N . GLU A 1 326 ? -16.781 -9.32 0.287 1 95.69 326 GLU A N 1
ATOM 2592 C CA . GLU A 1 326 ? -16.141 -8.133 -0.268 1 95.69 326 GLU A CA 1
ATOM 2593 C C . GLU A 1 326 ? -14.859 -8.484 -1.005 1 95.69 326 GLU A C 1
ATOM 2595 O O . GLU A 1 326 ? -14.164 -7.602 -1.511 1 95.69 326 GLU A O 1
ATOM 2600 N N . LEU A 1 327 ? -14.516 -9.758 -1.096 1 96 327 LEU A N 1
ATOM 2601 C CA . LEU A 1 327 ? -13.367 -10.211 -1.878 1 96 327 LEU A CA 1
ATOM 2602 C C . LEU A 1 327 ? -13.617 -10.016 -3.369 1 96 327 LEU A C 1
ATOM 2604 O O . LEU A 1 327 ? -12.781 -9.445 -4.074 1 96 327 LEU A O 1
ATOM 2608 N N . LYS A 1 328 ? -14.727 -10.414 -3.881 1 96.12 328 LYS A N 1
ATOM 2609 C CA . LYS A 1 328 ? -15.281 -10.211 -5.215 1 96.12 328 LYS A CA 1
ATOM 2610 C C . LYS A 1 328 ? -16.766 -9.828 -5.145 1 96.12 328 LYS A C 1
ATOM 2612 O O . LYS A 1 328 ? -17.625 -10.625 -5.488 1 96.12 328 LYS A O 1
ATOM 2617 N N . PRO A 1 329 ? -17 -8.602 -4.789 1 96.75 329 PRO A N 1
ATOM 2618 C CA . PRO A 1 329 ? -18.344 -8.164 -4.398 1 96.75 329 PRO A CA 1
ATOM 2619 C C . PRO A 1 329 ? -19.266 -7.949 -5.594 1 96.75 329 PRO A C 1
ATOM 2621 O O . PRO A 1 329 ? -18.781 -7.809 -6.723 1 96.75 329 PRO A O 1
ATOM 2624 N N . ALA A 1 330 ? -20.594 -7.984 -5.289 1 96.75 330 ALA A N 1
ATOM 2625 C CA . ALA A 1 330 ? -21.578 -7.441 -6.223 1 96.75 330 ALA A CA 1
ATOM 2626 C C . ALA A 1 330 ? -21.391 -5.938 -6.406 1 96.75 330 ALA A C 1
ATOM 2628 O O . ALA A 1 330 ? -20.625 -5.309 -5.668 1 96.75 330 ALA A O 1
ATOM 2629 N N . SER A 1 331 ? -22.016 -5.418 -7.457 1 94.12 331 SER A N 1
ATOM 2630 C CA . SER A 1 331 ? -21.953 -3.973 -7.637 1 94.12 331 SER A CA 1
ATOM 2631 C C . SER A 1 331 ? -22.594 -3.236 -6.465 1 94.12 331 SER A C 1
ATOM 2633 O O . SER A 1 331 ? -23.469 -3.781 -5.785 1 94.12 331 SER A O 1
ATOM 2635 N N . ARG A 1 332 ? -22.188 -2.074 -6.223 1 92.94 332 ARG A N 1
ATOM 2636 C CA . ARG A 1 332 ? -22.75 -1.28 -5.133 1 92.94 332 ARG A CA 1
ATOM 2637 C C . ARG A 1 332 ? -24.25 -1.048 -5.328 1 92.94 332 ARG A C 1
ATOM 2639 O O . ARG A 1 332 ? -25.016 -1.078 -4.367 1 92.94 332 ARG A O 1
ATOM 2646 N N . SER A 1 333 ? -24.547 -0.786 -6.586 1 93.5 333 SER A N 1
ATOM 2647 C CA . SER A 1 333 ? -25.953 -0.539 -6.871 1 93.5 333 SER A CA 1
ATOM 2648 C C . SER A 1 333 ? -26.797 -1.781 -6.609 1 93.5 333 SER A C 1
ATOM 2650 O O . SER A 1 333 ? -27.906 -1.683 -6.094 1 93.5 333 SER A O 1
ATOM 2652 N N . ALA A 1 334 ? -26.266 -2.979 -6.957 1 96.69 334 ALA A N 1
ATOM 2653 C CA . ALA A 1 334 ? -27.016 -4.215 -6.723 1 96.69 334 ALA A CA 1
ATOM 2654 C C . ALA A 1 334 ? -27.234 -4.449 -5.23 1 96.69 334 ALA A C 1
ATOM 2656 O O . ALA A 1 334 ? -28.328 -4.824 -4.812 1 96.69 334 ALA A O 1
ATOM 2657 N N . VAL A 1 335 ? -26.219 -4.23 -4.426 1 97.88 335 VAL A N 1
ATOM 2658 C CA . VAL A 1 335 ? -26.328 -4.395 -2.979 1 97.88 335 VAL A CA 1
ATOM 2659 C C . VAL A 1 335 ? -27.328 -3.375 -2.418 1 97.88 335 VAL A C 1
ATOM 2661 O O . VAL A 1 335 ? -28.203 -3.725 -1.628 1 97.88 335 VAL A O 1
ATOM 2664 N N . ALA A 1 336 ? -27.172 -2.146 -2.879 1 98 336 ALA A N 1
ATOM 2665 C CA . ALA A 1 336 ? -28.031 -1.064 -2.396 1 98 336 ALA A CA 1
ATOM 2666 C C . ALA A 1 336 ? -29.5 -1.317 -2.752 1 98 336 ALA A C 1
ATOM 2668 O O . ALA A 1 336 ? -30.391 -1.115 -1.924 1 98 336 ALA A O 1
ATOM 2669 N N . GLU A 1 337 ? -29.734 -1.741 -3.969 1 98.38 337 GLU A N 1
ATOM 2670 C CA . GLU A 1 337 ? -31.094 -2.023 -4.418 1 98.38 337 GLU A CA 1
ATOM 2671 C C . GLU A 1 337 ? -31.719 -3.15 -3.602 1 98.38 337 GLU A C 1
ATOM 2673 O O . GLU A 1 337 ? -32.906 -3.074 -3.23 1 98.38 337 GLU A O 1
ATOM 2678 N N . GLU A 1 338 ? -30.938 -4.16 -3.352 1 98.62 338 GLU A N 1
ATOM 2679 C CA . GLU A 1 338 ? -31.438 -5.266 -2.537 1 98.62 338 GLU A CA 1
ATOM 2680 C C . GLU A 1 338 ? -31.781 -4.801 -1.129 1 98.62 338 GLU A C 1
ATOM 2682 O O . GLU A 1 338 ? -32.844 -5.176 -0.59 1 98.62 338 GLU A O 1
ATOM 2687 N N . ILE A 1 339 ? -30.969 -3.984 -0.512 1 98.69 339 ILE A N 1
ATOM 2688 C CA . ILE A 1 339 ? -31.188 -3.496 0.844 1 98.69 339 ILE A CA 1
ATOM 2689 C C . ILE A 1 339 ? -32.406 -2.559 0.862 1 98.69 339 ILE A C 1
ATOM 2691 O O . ILE A 1 339 ? -33.219 -2.607 1.785 1 98.69 339 ILE A O 1
ATOM 2695 N N . ALA A 1 340 ? -32.469 -1.728 -0.149 1 98.69 340 ALA A N 1
ATOM 2696 C CA . ALA A 1 340 ? -33.656 -0.854 -0.257 1 98.69 340 ALA A CA 1
ATOM 2697 C C . ALA A 1 340 ? -34.938 -1.667 -0.372 1 98.69 340 ALA A C 1
ATOM 2699 O O . ALA A 1 340 ? -35.969 -1.304 0.208 1 98.69 340 ALA A O 1
ATOM 2700 N N . ASP A 1 341 ? -34.875 -2.764 -1.121 1 98.12 341 ASP A N 1
ATOM 2701 C CA . ASP A 1 341 ? -36.031 -3.639 -1.272 1 98.12 341 ASP A CA 1
ATOM 2702 C C . ASP A 1 341 ? -36.438 -4.262 0.064 1 98.12 341 ASP A C 1
ATOM 2704 O O . ASP A 1 341 ? -37.625 -4.414 0.356 1 98.12 341 ASP A O 1
ATOM 2708 N N . LEU A 1 342 ? -35.469 -4.633 0.877 1 97.81 342 LEU A N 1
ATOM 2709 C CA . LEU A 1 342 ? -35.75 -5.172 2.203 1 97.81 342 LEU A CA 1
ATOM 2710 C C . LEU A 1 342 ? -36.469 -4.152 3.064 1 97.81 342 LEU A C 1
ATOM 2712 O O . LEU A 1 342 ? -37.312 -4.523 3.91 1 97.81 342 LEU A O 1
ATOM 2716 N N . ALA A 1 343 ? -36.188 -2.887 2.822 1 97.19 343 ALA A N 1
ATOM 2717 C CA . ALA A 1 343 ? -36.812 -1.8 3.574 1 97.19 343 ALA A CA 1
ATOM 2718 C C . ALA A 1 343 ? -38.156 -1.417 2.969 1 97.19 343 ALA A C 1
ATOM 2720 O O . ALA A 1 343 ? -38.969 -0.726 3.604 1 97.19 343 ALA A O 1
ATOM 2721 N N . GLY A 1 344 ? -38.438 -1.871 1.78 1 97.56 344 GLY A N 1
ATOM 2722 C CA . GLY A 1 344 ? -39.594 -1.452 0.979 1 97.56 344 GLY A CA 1
ATOM 2723 C C . GLY A 1 344 ? -39.188 -0.638 -0.239 1 97.56 344 GLY A C 1
ATOM 2724 O O . GLY A 1 344 ? -39.625 -0.941 -1.357 1 97.56 344 GLY A O 1
ATOM 2725 N N . ASP A 1 345 ? -38.438 0.391 -0.024 1 98 345 ASP A N 1
ATOM 2726 C CA . ASP A 1 345 ? -37.875 1.198 -1.106 1 98 345 ASP A CA 1
ATOM 2727 C C . ASP A 1 345 ? -36.781 2.139 -0.588 1 98 345 ASP A C 1
ATOM 2729 O O . ASP A 1 345 ? -36.5 2.145 0.606 1 98 345 ASP A O 1
ATOM 2733 N N . ALA A 1 346 ? -36.219 2.861 -1.51 1 98.38 346 ALA A N 1
ATOM 2734 C CA . ALA A 1 346 ? -35.094 3.748 -1.182 1 98.38 346 ALA A CA 1
ATOM 2735 C C . ALA A 1 346 ? -35.562 4.883 -0.268 1 98.38 346 ALA A C 1
ATOM 2737 O O . ALA A 1 346 ? -34.812 5.312 0.618 1 98.38 346 ALA A O 1
ATOM 2738 N N . LYS A 1 347 ? -36.719 5.371 -0.473 1 98.38 347 LYS A N 1
ATOM 2739 C CA . LYS A 1 347 ? -37.25 6.461 0.341 1 98.38 347 LYS A CA 1
ATOM 2740 C C . LYS A 1 347 ? -37.438 6.031 1.795 1 98.38 347 LYS A C 1
ATOM 2742 O O . LYS A 1 347 ? -37.031 6.75 2.713 1 98.38 347 LYS A O 1
ATOM 2747 N N . THR A 1 348 ? -38 4.879 1.96 1 98.44 348 THR A N 1
ATOM 2748 C CA . THR A 1 348 ? -38.188 4.34 3.303 1 98.44 348 THR A CA 1
ATOM 2749 C C . THR A 1 348 ? -36.844 4.109 3.984 1 98.44 348 THR A C 1
ATOM 2751 O O . THR A 1 348 ? -36.688 4.352 5.184 1 98.44 348 THR A O 1
ATOM 2754 N N . LEU A 1 349 ? -35.938 3.611 3.223 1 98.69 349 LEU A N 1
ATOM 2755 C CA . LEU A 1 349 ? -34.594 3.396 3.744 1 98.69 349 LEU A CA 1
ATOM 2756 C C . LEU A 1 349 ? -33.938 4.715 4.18 1 98.69 349 LEU A C 1
ATOM 2758 O O . LEU A 1 349 ? -33.312 4.781 5.227 1 98.69 349 LEU A O 1
ATOM 2762 N N . ALA A 1 350 ? -34.094 5.781 3.404 1 98.62 350 ALA A N 1
ATOM 2763 C CA . ALA A 1 350 ? -33.594 7.105 3.744 1 98.62 350 ALA A CA 1
ATOM 2764 C C . ALA A 1 350 ? -34.25 7.641 5.016 1 98.62 350 ALA A C 1
ATOM 2766 O O . ALA A 1 350 ? -33.594 8.273 5.84 1 98.62 350 ALA A O 1
ATOM 2767 N N . GLU A 1 351 ? -35.5 7.402 5.137 1 98.31 351 GLU A N 1
ATOM 2768 C CA . GLU A 1 351 ? -36.188 7.836 6.332 1 98.31 351 GLU A CA 1
ATOM 2769 C C . GLU A 1 351 ? -35.688 7.125 7.578 1 98.31 351 GLU A C 1
ATOM 2771 O O . GLU A 1 351 ? -35.531 7.738 8.641 1 98.31 351 GLU A O 1
ATOM 2776 N N . ARG A 1 352 ? -35.406 5.863 7.441 1 98.56 352 ARG A N 1
ATOM 2777 C CA . ARG A 1 352 ? -34.812 5.125 8.547 1 98.56 352 ARG A CA 1
ATOM 2778 C C . ARG A 1 352 ? -33.438 5.695 8.898 1 98.56 352 ARG A C 1
ATOM 2780 O O . ARG A 1 352 ? -33.094 5.773 10.078 1 98.56 352 ARG A O 1
ATOM 2787 N N . ALA A 1 353 ? -32.656 6.059 7.918 1 98.81 353 ALA A N 1
ATOM 2788 C CA . ALA A 1 353 ? -31.375 6.699 8.148 1 98.81 353 ALA A CA 1
ATOM 2789 C C . ALA A 1 353 ? -31.531 7.98 8.961 1 98.81 353 ALA A C 1
ATOM 2791 O O . ALA A 1 353 ? -30.75 8.25 9.875 1 98.81 353 ALA A O 1
ATOM 2792 N N . GLU A 1 354 ? -32.531 8.734 8.617 1 98.44 354 GLU A N 1
ATOM 2793 C CA . GLU A 1 354 ? -32.812 9.969 9.336 1 98.44 354 GLU A CA 1
ATOM 2794 C C . GLU A 1 354 ? -33.125 9.688 10.805 1 98.44 354 GLU A C 1
ATOM 2796 O O . GLU A 1 354 ? -32.688 10.414 11.695 1 98.44 354 GLU A O 1
ATOM 2801 N N . GLU A 1 355 ? -33.906 8.688 11.016 1 98.56 355 GLU A N 1
ATOM 2802 C CA . GLU A 1 355 ? -34.25 8.305 12.383 1 98.56 355 GLU A CA 1
ATOM 2803 C C . GLU A 1 355 ? -33 7.945 13.18 1 98.56 355 GLU A C 1
ATOM 2805 O O . GLU A 1 355 ? -32.906 8.297 14.359 1 98.56 355 GLU A O 1
ATOM 2810 N N . LEU A 1 356 ? -32.125 7.195 12.586 1 98.62 356 LEU A N 1
ATOM 2811 C CA . LEU A 1 356 ? -30.891 6.82 13.242 1 98.62 356 LEU A CA 1
ATOM 2812 C C . LEU A 1 356 ? -30.047 8.055 13.555 1 98.62 356 LEU A C 1
ATOM 2814 O O . LEU A 1 356 ? -29.438 8.141 14.625 1 98.62 356 LEU A O 1
ATOM 2818 N N . MET A 1 357 ? -30.016 8.977 12.594 1 98.25 357 MET A N 1
ATOM 2819 C CA . MET A 1 357 ? -29.281 10.219 12.82 1 98.25 357 MET A CA 1
ATOM 2820 C C . MET A 1 357 ? -29.844 10.984 14.008 1 98.25 357 MET A C 1
ATOM 2822 O O . MET A 1 357 ? -29.094 11.461 14.859 1 98.25 357 MET A O 1
ATOM 2826 N N . ASP A 1 358 ? -31.125 11.07 14.078 1 97.75 358 ASP A N 1
ATOM 2827 C CA . ASP A 1 358 ? -31.797 11.758 15.172 1 97.75 358 ASP A CA 1
ATOM 2828 C C . ASP A 1 358 ? -31.531 11.07 16.516 1 97.75 358 ASP A C 1
ATOM 2830 O O . ASP A 1 358 ? -31.469 11.734 17.547 1 97.75 358 ASP A O 1
ATOM 2834 N N . ALA A 1 359 ? -31.359 9.805 16.453 1 98 359 ALA A N 1
ATOM 2835 C CA . ALA A 1 359 ? -31.094 9.023 17.672 1 98 359 ALA A CA 1
ATOM 2836 C C . ALA A 1 359 ? -29.625 9.086 18.047 1 98 359 ALA A C 1
ATOM 2838 O O . ALA A 1 359 ? -29.234 8.578 19.109 1 98 359 ALA A O 1
ATOM 2839 N N . GLY A 1 360 ? -28.812 9.609 17.188 1 97.31 360 GLY A N 1
ATOM 2840 C CA . GLY A 1 360 ? -27.406 9.828 17.516 1 97.31 360 GLY A CA 1
ATOM 2841 C C . GLY A 1 360 ? -26.484 8.781 16.922 1 97.31 360 GLY A C 1
ATOM 2842 O O . GLY A 1 360 ? -25.266 8.844 17.109 1 97.31 360 GLY A O 1
ATOM 2843 N N . ASP A 1 361 ? -27.016 7.812 16.234 1 97.75 361 ASP A N 1
ATOM 2844 C CA . ASP A 1 361 ? -26.172 6.809 15.586 1 97.75 361 ASP A CA 1
ATOM 2845 C C . ASP A 1 361 ? -25.734 7.277 14.195 1 97.75 361 ASP A C 1
ATOM 2847 O O . ASP A 1 361 ? -26.125 6.703 13.188 1 97.75 361 ASP A O 1
ATOM 2851 N N . LYS A 1 362 ? -24.828 8.172 14.141 1 98.25 362 LYS A N 1
ATOM 2852 C CA . LYS A 1 362 ? -24.453 8.914 12.945 1 98.25 362 LYS A CA 1
ATOM 2853 C C . LYS A 1 362 ? -23.75 8.008 11.93 1 98.25 362 LYS A C 1
ATOM 2855 O O . LYS A 1 362 ? -24.016 8.102 10.727 1 98.25 362 LYS A O 1
ATOM 2860 N N . ARG A 1 363 ? -22.875 7.129 12.375 1 98 363 ARG A N 1
ATOM 2861 C CA . ARG A 1 363 ? -22.141 6.254 11.477 1 98 363 ARG A CA 1
ATOM 2862 C C . ARG A 1 363 ? -23.062 5.281 10.766 1 98 363 ARG A C 1
ATOM 2864 O O . ARG A 1 363 ? -22.953 5.086 9.547 1 98 363 ARG A O 1
ATOM 2871 N N . LEU A 1 364 ? -23.969 4.676 11.516 1 98.56 364 LEU A N 1
ATOM 2872 C CA . LEU A 1 364 ? -24.922 3.732 10.93 1 98.56 364 LEU A CA 1
ATOM 2873 C C . LEU A 1 364 ? -25.875 4.441 9.969 1 98.56 364 LEU A C 1
ATOM 2875 O O . LEU A 1 364 ? -26.219 3.898 8.922 1 98.56 364 LEU A O 1
ATOM 2879 N N . ALA A 1 365 ? -26.281 5.66 10.375 1 98.81 365 ALA A N 1
ATOM 2880 C CA . ALA A 1 365 ? -27.141 6.465 9.508 1 98.81 365 ALA A CA 1
ATOM 2881 C C . ALA A 1 365 ? -26.5 6.672 8.141 1 98.81 365 ALA A C 1
ATOM 2883 O O . ALA A 1 365 ? -27.172 6.594 7.109 1 98.81 365 ALA A O 1
ATOM 2884 N N . CYS A 1 366 ? -25.219 6.898 8.094 1 98.69 366 CYS A N 1
ATOM 2885 C CA . CYS A 1 366 ? -24.5 7.148 6.848 1 98.69 366 CYS A CA 1
ATOM 2886 C C . CYS A 1 366 ? -24.516 5.918 5.953 1 98.69 366 CYS A C 1
ATOM 2888 O O . CYS A 1 366 ? -24.609 6.031 4.73 1 98.69 366 CYS A O 1
ATOM 2890 N N . HIS A 1 367 ? -24.438 4.707 6.516 1 98.56 367 HIS A N 1
ATOM 2891 C CA . HIS A 1 367 ? -24.516 3.492 5.715 1 98.56 367 HIS A CA 1
ATOM 2892 C C . HIS A 1 367 ? -25.859 3.406 4.98 1 98.56 367 HIS A C 1
ATOM 2894 O O . HIS A 1 367 ? -25.891 3.17 3.77 1 98.56 367 HIS A O 1
ATOM 2900 N N . LEU A 1 368 ? -26.906 3.584 5.723 1 98.81 368 LEU A N 1
ATOM 2901 C CA . LEU A 1 368 ? -28.219 3.486 5.105 1 98.81 368 LEU A CA 1
ATOM 2902 C C . LEU A 1 368 ? -28.438 4.605 4.094 1 98.81 368 LEU A C 1
ATOM 2904 O O . LEU A 1 368 ? -29.078 4.402 3.062 1 98.81 368 LEU A O 1
ATOM 2908 N N . ALA A 1 369 ? -27.906 5.793 4.434 1 98.56 369 ALA A N 1
ATOM 2909 C CA . ALA A 1 369 ? -28.016 6.922 3.51 1 98.56 369 ALA A CA 1
ATOM 2910 C C . ALA A 1 369 ? -27.344 6.598 2.176 1 98.56 369 ALA A C 1
ATOM 2912 O O . ALA A 1 369 ? -27.922 6.844 1.112 1 98.56 369 ALA A O 1
ATOM 2913 N N . ASP A 1 370 ? -26.172 6.047 2.223 1 97.56 370 ASP A N 1
ATOM 2914 C CA . ASP A 1 370 ? -25.469 5.672 1 1 97.56 370 ASP A CA 1
ATOM 2915 C C . ASP A 1 370 ? -26.25 4.629 0.212 1 97.56 370 ASP A C 1
ATOM 2917 O O . ASP A 1 370 ? -26.391 4.734 -1.01 1 97.56 370 ASP A O 1
ATOM 2921 N N . TYR A 1 371 ? -26.75 3.611 0.904 1 98.12 371 TYR A N 1
ATOM 2922 C CA . TYR A 1 371 ? -27.531 2.578 0.228 1 98.12 371 TYR A CA 1
ATOM 2923 C C . TYR A 1 371 ? -28.75 3.178 -0.448 1 98.12 371 TYR A C 1
ATOM 2925 O O . TYR A 1 371 ? -29.094 2.812 -1.577 1 98.12 371 TYR A O 1
ATOM 2933 N N . ALA A 1 372 ? -29.422 4.059 0.234 1 98.44 372 ALA A N 1
ATOM 2934 C CA . ALA A 1 372 ? -30.641 4.672 -0.318 1 98.44 372 ALA A CA 1
ATOM 2935 C C . ALA A 1 372 ? -30.328 5.43 -1.605 1 98.44 372 ALA A C 1
ATOM 2937 O O . ALA A 1 372 ? -31.016 5.254 -2.615 1 98.44 372 ALA A O 1
ATOM 2938 N N . LEU A 1 373 ? -29.312 6.258 -1.562 1 97.56 373 LEU A N 1
ATOM 2939 C CA . LEU A 1 373 ? -28.953 7.062 -2.725 1 97.56 373 LEU A CA 1
ATOM 2940 C C . LEU A 1 373 ? -28.484 6.176 -3.873 1 97.56 373 LEU A C 1
ATOM 2942 O O . LEU A 1 373 ? -28.844 6.414 -5.031 1 97.56 373 LEU A O 1
ATOM 2946 N N . GLU A 1 374 ? -27.688 5.18 -3.594 1 96.19 374 GLU A N 1
ATOM 2947 C CA . GLU A 1 374 ? -27.172 4.281 -4.617 1 96.19 374 GLU A CA 1
ATOM 2948 C C . GLU A 1 374 ? -28.281 3.447 -5.238 1 96.19 374 GLU A C 1
ATOM 2950 O O . GLU A 1 374 ? -28.219 3.074 -6.41 1 96.19 374 GLU A O 1
ATOM 2955 N N . ALA A 1 375 ? -29.312 3.158 -4.477 1 97.5 375 ALA A N 1
ATOM 2956 C CA . ALA A 1 375 ? -30.438 2.355 -4.945 1 97.5 375 ALA A CA 1
ATOM 2957 C C . ALA A 1 375 ? -31.328 3.164 -5.879 1 97.5 375 ALA A C 1
ATOM 2959 O O . ALA A 1 375 ? -31.922 2.615 -6.812 1 97.5 375 ALA A O 1
ATOM 2960 N N . ASP A 1 376 ? -31.484 4.418 -5.586 1 96.88 376 ASP A N 1
ATOM 2961 C CA . ASP A 1 376 ? -32.344 5.285 -6.371 1 96.88 376 ASP A CA 1
ATOM 2962 C C . ASP A 1 376 ? -31.766 6.688 -6.5 1 96.88 376 ASP A C 1
ATOM 2964 O O . ASP A 1 376 ? -32.281 7.645 -5.926 1 96.88 376 ASP A O 1
ATOM 2968 N N . PRO A 1 377 ? -30.797 6.848 -7.344 1 94.56 377 PRO A N 1
ATOM 2969 C CA . PRO A 1 377 ? -30.062 8.109 -7.438 1 94.56 377 PRO A CA 1
ATOM 2970 C C . PRO A 1 377 ? -30.906 9.25 -7.992 1 94.56 377 PRO A C 1
ATOM 2972 O O . PRO A 1 377 ? -30.531 10.422 -7.891 1 94.56 377 PRO A O 1
ATOM 2975 N N . ASP A 1 378 ? -32.062 8.992 -8.547 1 94.5 378 ASP A N 1
ATOM 2976 C CA . ASP A 1 378 ? -32.875 10.039 -9.172 1 94.5 378 ASP A CA 1
ATOM 2977 C C . ASP A 1 378 ? -34 10.508 -8.227 1 94.5 378 ASP A C 1
ATOM 2979 O O . ASP A 1 378 ? -34.75 11.422 -8.57 1 94.5 378 ASP A O 1
ATOM 2983 N N . ASN A 1 379 ? -34.094 9.953 -7.086 1 96.44 379 ASN A N 1
ATOM 2984 C CA . ASN A 1 379 ? -35.156 10.273 -6.141 1 96.44 379 ASN A CA 1
ATOM 2985 C C . ASN A 1 379 ? -34.844 11.539 -5.348 1 96.44 379 ASN A C 1
ATOM 2987 O O . ASN A 1 379 ? -33.969 11.523 -4.477 1 96.44 379 ASN A O 1
ATOM 2991 N N . GLU A 1 380 ? -35.594 12.57 -5.449 1 96.06 380 GLU A N 1
ATOM 2992 C CA . GLU A 1 380 ? -35.312 13.883 -4.871 1 96.06 380 GLU A CA 1
ATOM 2993 C C . GLU A 1 380 ? -35.438 13.852 -3.352 1 96.06 380 GLU A C 1
ATOM 2995 O O . GLU A 1 380 ? -34.719 14.555 -2.65 1 96.06 380 GLU A O 1
ATOM 3000 N N . THR A 1 381 ? -36.344 13.117 -2.908 1 96.94 381 THR A N 1
ATOM 3001 C CA . THR A 1 381 ? -36.5 12.984 -1.463 1 96.94 381 THR A CA 1
ATOM 3002 C C . THR A 1 381 ? -35.281 12.352 -0.841 1 96.94 381 THR A C 1
ATOM 3004 O O . THR A 1 381 ? -34.781 12.797 0.208 1 96.94 381 THR A O 1
ATOM 3007 N N . VAL A 1 382 ? -34.75 11.312 -1.466 1 97.88 382 VAL A N 1
ATOM 3008 C CA . VAL A 1 382 ? -33.562 10.648 -1.009 1 97.88 382 VAL A CA 1
ATOM 3009 C C . VAL A 1 382 ? -32.375 11.625 -1.033 1 97.88 382 VAL A C 1
ATOM 3011 O O . VAL A 1 382 ? -31.594 11.68 -0.091 1 97.88 382 VAL A O 1
ATOM 3014 N N . HIS A 1 383 ? -32.375 12.461 -2.064 1 97.25 383 HIS A N 1
ATOM 3015 C CA . HIS A 1 383 ? -31.312 13.461 -2.176 1 97.25 383 HIS A CA 1
ATOM 3016 C C . HIS A 1 383 ? -31.266 14.359 -0.942 1 97.25 383 HIS A C 1
ATOM 3018 O O . HIS A 1 383 ? -30.219 14.531 -0.337 1 97.25 383 HIS A O 1
ATOM 3024 N N . ALA A 1 384 ? -32.406 14.852 -0.626 1 97.44 384 ALA A N 1
ATOM 3025 C CA . ALA A 1 384 ? -32.5 15.82 0.464 1 97.44 384 ALA A CA 1
ATOM 3026 C C . ALA A 1 384 ? -32.094 15.188 1.796 1 97.44 384 ALA A C 1
ATOM 3028 O O . ALA A 1 384 ? -31.375 15.789 2.584 1 97.44 384 ALA A O 1
ATOM 3029 N N . VAL A 1 385 ? -32.562 14.008 2.053 1 98.19 385 VAL A N 1
ATOM 3030 C CA . VAL A 1 385 ? -32.281 13.32 3.311 1 98.19 385 VAL A CA 1
ATOM 3031 C C . VAL A 1 385 ? -30.781 13.008 3.416 1 98.19 385 VAL A C 1
ATOM 3033 O O . VAL A 1 385 ? -30.172 13.242 4.457 1 98.19 385 VAL A O 1
ATOM 3036 N N . VAL A 1 386 ? -30.219 12.5 2.363 1 98.06 386 VAL A N 1
ATOM 3037 C CA . VAL A 1 386 ? -28.812 12.125 2.359 1 98.06 386 VAL A CA 1
ATOM 3038 C C . VAL A 1 386 ? -27.953 13.375 2.564 1 98.06 386 VAL A C 1
ATOM 3040 O O . VAL A 1 386 ? -26.984 13.352 3.334 1 98.06 386 VAL A O 1
ATOM 3043 N N . ALA A 1 387 ? -28.281 14.469 1.907 1 97.06 387 ALA A N 1
ATOM 3044 C CA . ALA A 1 387 ? -27.547 15.727 2.08 1 97.06 387 ALA A CA 1
ATOM 3045 C C . ALA A 1 387 ? -27.578 16.188 3.535 1 97.06 387 ALA A C 1
ATOM 3047 O O . ALA A 1 387 ? -26.562 16.594 4.09 1 97.06 387 ALA A O 1
ATOM 3048 N N . ASP A 1 388 ? -28.766 16.094 4.133 1 98 388 ASP A N 1
ATOM 3049 C CA . ASP A 1 388 ? -28.922 16.5 5.523 1 98 388 ASP A CA 1
ATOM 3050 C C . ASP A 1 388 ? -28.078 15.641 6.449 1 98 388 ASP A C 1
ATOM 3052 O O . ASP A 1 388 ? -27.438 16.141 7.379 1 98 388 ASP A O 1
ATOM 3056 N N . ILE A 1 389 ? -28.094 14.398 6.207 1 98.56 389 ILE A N 1
ATOM 3057 C CA . ILE A 1 389 ? -27.359 13.445 7.031 1 98.56 389 ILE A CA 1
ATOM 3058 C C . ILE A 1 389 ? -25.859 13.734 6.949 1 98.56 389 ILE A C 1
ATOM 3060 O O . ILE A 1 389 ? -25.188 13.812 7.973 1 98.56 389 ILE A O 1
ATOM 3064 N N . TYR A 1 390 ? -25.359 13.945 5.828 1 96.81 390 TYR A N 1
ATOM 3065 C CA . TYR A 1 390 ? -23.922 14.141 5.676 1 96.81 390 TYR A CA 1
ATOM 3066 C C . TYR A 1 390 ? -23.516 15.547 6.102 1 96.81 390 TYR A C 1
ATOM 3068 O O . TYR A 1 390 ? -22.375 15.781 6.5 1 96.81 390 TYR A O 1
ATOM 3076 N N . ASP A 1 391 ? -24.453 16.5 5.973 1 96.12 391 ASP A N 1
ATOM 3077 C CA . ASP A 1 391 ? -24.188 17.812 6.559 1 96.12 391 ASP A CA 1
ATOM 3078 C C . ASP A 1 391 ? -23.953 17.703 8.062 1 96.12 391 ASP A C 1
ATOM 3080 O O . ASP A 1 391 ? -23 18.266 8.586 1 96.12 391 ASP A O 1
ATOM 3084 N N . GLU A 1 392 ? -24.812 16.984 8.672 1 97.62 392 GLU A N 1
ATOM 3085 C CA . GLU A 1 392 ? -24.672 16.766 10.109 1 97.62 392 GLU A CA 1
ATOM 3086 C C . GLU A 1 392 ? -23.391 15.977 10.414 1 97.62 392 GLU A C 1
ATOM 3088 O O . GLU A 1 392 ? -22.688 16.281 11.383 1 97.62 392 GLU A O 1
ATOM 3093 N N . ARG A 1 393 ? -23.109 14.961 9.641 1 97.5 393 ARG A N 1
ATOM 3094 C CA . ARG A 1 393 ? -21.906 14.156 9.828 1 97.5 393 ARG A CA 1
ATOM 3095 C C . ARG A 1 393 ? -20.656 15.016 9.695 1 97.5 393 ARG A C 1
ATOM 3097 O O . ARG A 1 393 ? -19.734 14.891 10.5 1 97.5 393 ARG A O 1
ATOM 3104 N N . ALA A 1 394 ? -20.594 15.82 8.703 1 94.75 394 ALA A N 1
ATOM 3105 C CA . ALA A 1 394 ? -19.453 16.719 8.484 1 94.75 394 ALA A CA 1
ATOM 3106 C C . ALA A 1 394 ? -19.266 17.656 9.664 1 94.75 394 ALA A C 1
ATOM 3108 O O . ALA A 1 394 ? -18.141 17.812 10.172 1 94.75 394 ALA A O 1
ATOM 3109 N N . ALA A 1 395 ? -20.359 18.172 10.156 1 94.19 395 ALA A N 1
ATOM 3110 C CA . ALA A 1 395 ? -20.328 19.141 11.242 1 94.19 395 ALA A CA 1
ATOM 3111 C C . ALA A 1 395 ? -19.859 18.5 12.547 1 94.19 395 ALA A C 1
ATOM 3113 O O . ALA A 1 395 ? -19.281 19.172 13.398 1 94.19 395 ALA A O 1
ATOM 3114 N N . SER A 1 396 ? -20.047 17.203 12.594 1 94.81 396 SER A N 1
ATOM 3115 C CA . SER A 1 396 ? -19.719 16.516 13.836 1 94.81 396 SER A CA 1
ATOM 3116 C C . SER A 1 396 ? -18.344 15.867 13.758 1 94.81 396 SER A C 1
ATOM 3118 O O . SER A 1 396 ? -17.922 15.188 14.695 1 94.81 396 SER A O 1
ATOM 3120 N N . SER A 1 397 ? -17.672 16.047 12.695 1 92.62 397 SER A N 1
ATOM 3121 C CA . SER A 1 397 ? -16.344 15.453 12.523 1 92.62 397 SER A CA 1
ATOM 3122 C C . SER A 1 397 ? -15.258 16.344 13.102 1 92.62 397 SER A C 1
ATOM 3124 O O . SER A 1 397 ? -15.289 17.562 12.906 1 92.62 397 SER A O 1
ATOM 3126 N N . GLU A 1 398 ? -14.273 15.719 13.719 1 87.44 398 GLU A N 1
ATOM 3127 C CA . GLU A 1 398 ? -13.227 16.469 14.398 1 87.44 398 GLU A CA 1
ATOM 3128 C C . GLU A 1 398 ? -12.07 16.781 13.453 1 87.44 398 GLU A C 1
ATOM 3130 O O . GLU A 1 398 ? -11.516 17.875 13.484 1 87.44 398 GLU A O 1
ATOM 3135 N N . ASP A 1 399 ? -11.711 15.859 12.711 1 90 399 ASP A N 1
ATOM 3136 C CA . ASP A 1 399 ? -10.586 16.078 11.805 1 90 399 ASP A CA 1
ATOM 3137 C C . ASP A 1 399 ? -11.062 16.656 10.477 1 90 399 ASP A C 1
ATOM 3139 O O . ASP A 1 399 ? -12.133 16.297 9.984 1 90 399 ASP A O 1
ATOM 3143 N N . MET A 1 400 ? -10.281 17.453 9.875 1 88.19 400 MET A N 1
ATOM 3144 C CA . MET A 1 400 ? -10.625 18.219 8.68 1 88.19 400 MET A CA 1
ATOM 3145 C C . MET A 1 400 ? -10.828 17.297 7.48 1 88.19 400 MET A C 1
ATOM 3147 O O . MET A 1 400 ? -11.734 17.516 6.672 1 88.19 400 MET A O 1
ATOM 3151 N N . MET A 1 401 ? -10.07 16.328 7.309 1 90.06 401 MET A N 1
ATOM 3152 C CA . MET A 1 401 ? -10.172 15.453 6.145 1 90.06 401 MET A CA 1
ATOM 3153 C C . MET A 1 401 ? -11.531 14.758 6.105 1 90.06 401 MET A C 1
ATOM 3155 O O . MET A 1 401 ? -12.203 14.766 5.078 1 90.06 401 MET A O 1
ATOM 3159 N N . SER A 1 402 ? -11.93 14.203 7.23 1 93.44 402 SER A N 1
ATOM 3160 C CA . SER A 1 402 ? -13.234 13.547 7.293 1 93.44 402 SER A CA 1
ATOM 3161 C C . SER A 1 402 ? -14.359 14.547 7.035 1 93.44 402 SER A C 1
ATOM 3163 O O . SER A 1 402 ? -15.281 14.258 6.262 1 93.44 402 SER A O 1
ATOM 3165 N N . ALA A 1 403 ? -14.227 15.68 7.746 1 92.56 403 ALA A N 1
ATOM 3166 C CA . ALA A 1 403 ? -15.266 16.703 7.617 1 92.56 403 ALA A CA 1
ATOM 3167 C C . ALA A 1 403 ? -15.453 17.109 6.16 1 92.56 403 ALA A C 1
ATOM 3169 O O . ALA A 1 403 ? -16.578 17.172 5.668 1 92.56 403 ALA A O 1
ATOM 3170 N N . ASN A 1 404 ? -14.375 17.297 5.477 1 89.19 404 ASN A N 1
ATOM 3171 C CA . ASN A 1 404 ? -14.445 17.766 4.102 1 89.19 404 ASN A CA 1
ATOM 3172 C C . ASN A 1 404 ? -14.922 16.688 3.148 1 89.19 404 ASN A C 1
ATOM 3174 O O . ASN A 1 404 ? -15.656 16.953 2.197 1 89.19 404 ASN A O 1
ATOM 3178 N N . ILE A 1 405 ? -14.523 15.5 3.336 1 90.56 405 ILE A N 1
ATOM 3179 C CA . ILE A 1 405 ? -14.977 14.398 2.498 1 90.56 405 ILE A CA 1
ATOM 3180 C C . ILE A 1 405 ? -16.484 14.195 2.676 1 90.56 405 ILE A C 1
ATOM 3182 O O . ILE A 1 405 ? -17.219 14.062 1.696 1 90.56 405 ILE A O 1
ATOM 3186 N N . PHE A 1 406 ? -16.953 14.203 3.914 1 93.94 406 PHE A N 1
ATOM 3187 C CA . PHE A 1 406 ? -18.391 14.07 4.176 1 93.94 406 PHE A CA 1
ATOM 3188 C C . PHE A 1 406 ? -19.156 15.25 3.59 1 93.94 406 PHE A C 1
ATOM 3190 O O . PHE A 1 406 ? -20.234 15.078 3.037 1 93.94 406 PHE A O 1
ATOM 3197 N N . ALA A 1 407 ? -18.594 16.438 3.734 1 91.75 407 ALA A N 1
ATOM 3198 C CA . ALA A 1 407 ? -19.219 17.625 3.168 1 91.75 407 ALA A CA 1
ATOM 3199 C C . ALA A 1 407 ? -19.328 17.516 1.648 1 91.75 407 ALA A C 1
ATOM 3201 O O . ALA A 1 407 ? -20.297 17.984 1.05 1 91.75 407 ALA A O 1
ATOM 3202 N N . SER A 1 408 ? -18.359 16.938 1.037 1 87.94 408 SER A N 1
ATOM 3203 C CA . SER A 1 408 ? -18.406 16.734 -0.409 1 87.94 408 SER A CA 1
ATOM 3204 C C . SER A 1 408 ? -19.594 15.867 -0.81 1 87.94 408 SER A C 1
ATOM 3206 O O . SER A 1 408 ? -20.172 16.047 -1.881 1 87.94 408 SER A O 1
ATOM 3208 N N . MET A 1 409 ? -19.922 14.914 0.019 1 90.88 409 MET A N 1
ATOM 3209 C CA . MET A 1 409 ? -21.047 14.039 -0.264 1 90.88 409 MET A CA 1
ATOM 3210 C C . MET A 1 409 ? -22.359 14.828 -0.329 1 90.88 409 MET A C 1
ATOM 3212 O O . MET A 1 409 ? -23.281 14.445 -1.048 1 90.88 409 MET A O 1
ATOM 3216 N N . VAL A 1 410 ? -22.453 15.93 0.45 1 91.62 410 VAL A N 1
ATOM 3217 C CA . VAL A 1 410 ? -23.641 16.781 0.405 1 91.62 410 VAL A CA 1
ATOM 3218 C C . VAL A 1 410 ? -23.859 17.281 -1.021 1 91.62 410 VAL A C 1
ATOM 3220 O O . VAL A 1 410 ? -24.984 17.25 -1.521 1 91.62 410 VAL A O 1
ATOM 3223 N N . LYS A 1 411 ? -22.875 17.656 -1.668 1 85.56 411 LYS A N 1
ATOM 3224 C CA . LYS A 1 411 ? -22.969 18.141 -3.041 1 85.56 411 LYS A CA 1
ATOM 3225 C C . LYS A 1 411 ? -23.406 17.031 -3.99 1 85.56 411 LYS A C 1
ATOM 3227 O O . LYS A 1 411 ? -24.25 17.234 -4.855 1 85.56 411 LYS A O 1
ATOM 3232 N N . TYR A 1 412 ? -22.781 15.852 -3.869 1 86.69 412 TYR A N 1
ATOM 3233 C CA . TYR A 1 412 ? -23.156 14.711 -4.699 1 86.69 412 TYR A CA 1
ATOM 3234 C C . TYR A 1 412 ? -24.641 14.391 -4.531 1 86.69 412 TYR A C 1
ATOM 3236 O O . TYR A 1 412 ? -25.359 14.188 -5.52 1 86.69 412 TYR A O 1
ATOM 3244 N N . ALA A 1 413 ? -25.047 14.375 -3.332 1 91.62 413 ALA A N 1
ATOM 3245 C CA . ALA A 1 413 ? -26.438 14.055 -3.039 1 91.62 413 ALA A CA 1
ATOM 3246 C C . ALA A 1 413 ? -27.391 15.07 -3.676 1 91.62 413 ALA A C 1
ATOM 3248 O O . ALA A 1 413 ? -28.375 14.703 -4.32 1 91.62 413 ALA A O 1
ATOM 3249 N N . ASN A 1 414 ? -27.016 16.328 -3.549 1 89.56 414 ASN A N 1
ATOM 3250 C CA . ASN A 1 414 ? -27.859 17.391 -4.078 1 89.56 414 ASN A CA 1
ATOM 3251 C C . ASN A 1 414 ? -27.938 17.344 -5.602 1 89.56 414 ASN A C 1
ATOM 3253 O O . ASN A 1 414 ? -28.953 17.75 -6.188 1 89.56 414 ASN A O 1
ATOM 3257 N N . GLU A 1 415 ? -26.953 16.781 -6.203 1 86.12 415 GLU A N 1
ATOM 3258 C CA . GLU A 1 415 ? -26.922 16.688 -7.66 1 86.12 415 GLU A CA 1
ATOM 3259 C C . GLU A 1 415 ? -27.5 15.352 -8.141 1 86.12 415 GLU A C 1
ATOM 3261 O O . GLU A 1 415 ? -27.609 15.117 -9.344 1 86.12 415 GLU A O 1
ATOM 3266 N N . GLY A 1 416 ? -27.828 14.539 -7.242 1 81.06 416 GLY A N 1
ATOM 3267 C CA . GLY A 1 416 ? -28.359 13.234 -7.582 1 81.06 416 GLY A CA 1
ATOM 3268 C C . GLY A 1 416 ? -27.312 12.289 -8.148 1 81.06 416 GLY A C 1
ATOM 3269 O O . GLY A 1 416 ? -27.625 11.477 -9.023 1 81.06 416 GLY A O 1
ATOM 3270 N N . ARG A 1 417 ? -26.141 12.516 -7.766 1 82.44 417 ARG A N 1
ATOM 3271 C CA . ARG A 1 417 ? -25.031 11.664 -8.203 1 82.44 417 ARG A CA 1
ATOM 3272 C C . ARG A 1 417 ? -24.531 10.797 -7.059 1 82.44 417 ARG A C 1
ATOM 3274 O O . ARG A 1 417 ? -24.438 11.258 -5.918 1 82.44 417 ARG A O 1
ATOM 3281 N N . THR A 1 418 ? -24.266 9.531 -7.457 1 79.06 418 THR A N 1
ATOM 3282 C CA . THR A 1 418 ? -23.547 8.711 -6.48 1 79.06 418 THR A CA 1
ATOM 3283 C C . THR A 1 418 ? -22.094 9.156 -6.352 1 79.06 418 THR A C 1
ATOM 3285 O O . THR A 1 418 ? -21.547 9.766 -7.27 1 79.06 418 THR A O 1
ATOM 3288 N N . PHE A 1 419 ? -21.625 8.914 -5.18 1 77.62 419 PHE A N 1
ATOM 3289 C CA . PHE A 1 419 ? -20.266 9.375 -4.883 1 77.62 419 PHE A CA 1
ATOM 3290 C C . PHE A 1 419 ? -19.266 8.734 -5.836 1 77.62 419 PHE A C 1
ATOM 3292 O O . PHE A 1 419 ? -19.312 7.531 -6.086 1 77.62 419 PHE A O 1
ATOM 3299 N N . ARG A 1 420 ? -18.469 9.602 -6.59 1 78.94 420 ARG A N 1
ATOM 3300 C CA . ARG A 1 420 ? -17.422 9.156 -7.504 1 78.94 420 ARG A CA 1
ATOM 3301 C C . ARG A 1 420 ? -16.156 9.984 -7.328 1 78.94 420 ARG A C 1
ATOM 3303 O O . ARG A 1 420 ? -16.234 11.156 -6.953 1 78.94 420 ARG A O 1
ATOM 3310 N N . MET B 1 1 ? -18.312 -28.297 -17.203 1 23.67 1 MET B N 1
ATOM 3311 C CA . MET B 1 1 ? -17.281 -28.672 -16.25 1 23.67 1 MET B CA 1
ATOM 3312 C C . MET B 1 1 ? -15.906 -28.188 -16.703 1 23.67 1 MET B C 1
ATOM 3314 O O . MET B 1 1 ? -15.398 -28.641 -17.734 1 23.67 1 MET B O 1
ATOM 3318 N N . SER B 1 2 ? -15.656 -26.938 -16.5 1 27.38 2 SER B N 1
ATOM 3319 C CA . SER B 1 2 ? -14.516 -26.266 -17.125 1 27.38 2 SER B CA 1
ATOM 3320 C C . SER B 1 2 ? -13.211 -27 -16.828 1 27.38 2 SER B C 1
ATOM 3322 O O . SER B 1 2 ? -12.961 -27.406 -15.695 1 27.38 2 SER B O 1
ATOM 3324 N N . GLN B 1 3 ? -12.766 -27.719 -17.781 1 22.33 3 GLN B N 1
ATOM 3325 C CA . GLN B 1 3 ? -11.469 -28.391 -17.781 1 22.33 3 GLN B CA 1
ATOM 3326 C C . GLN B 1 3 ? -10.391 -27.484 -17.188 1 22.33 3 GLN B C 1
ATOM 3328 O O . GLN B 1 3 ? -9.977 -26.516 -17.812 1 22.33 3 GLN B O 1
ATOM 3333 N N . LYS B 1 4 ? -10.562 -27.281 -15.867 1 43.41 4 LYS B N 1
ATOM 3334 C CA . LYS B 1 4 ? -9.391 -26.703 -15.227 1 43.41 4 LYS B CA 1
ATOM 3335 C C . LYS B 1 4 ? -8.102 -27.219 -15.859 1 43.41 4 LYS B C 1
ATOM 3337 O O . LYS B 1 4 ? -7.949 -28.422 -16.078 1 43.41 4 LYS B O 1
ATOM 3342 N N . SER B 1 5 ? -7.434 -26.375 -16.516 1 32.44 5 SER B N 1
ATOM 3343 C CA . SER B 1 5 ? -6.234 -26.734 -17.266 1 32.44 5 SER B CA 1
ATOM 3344 C C . SER B 1 5 ? -5.375 -27.719 -16.5 1 32.44 5 SER B C 1
ATOM 3346 O O . SER B 1 5 ? -5.266 -27.641 -15.266 1 32.44 5 SER B O 1
ATOM 3348 N N . GLU B 1 6 ? -5.07 -28.812 -16.984 1 33.59 6 GLU B N 1
ATOM 3349 C CA . GLU B 1 6 ? -4.129 -29.844 -16.547 1 33.59 6 GLU B CA 1
ATOM 3350 C C . GLU B 1 6 ? -2.91 -29.219 -15.875 1 33.59 6 GLU B C 1
ATOM 3352 O O . GLU B 1 6 ? -2.262 -29.859 -15.047 1 33.59 6 GLU B O 1
ATOM 3357 N N . ASN B 1 7 ? -2.562 -28.094 -16.266 1 34.66 7 ASN B N 1
ATOM 3358 C CA . ASN B 1 7 ? -1.322 -27.484 -15.797 1 34.66 7 ASN B CA 1
ATOM 3359 C C . ASN B 1 7 ? -1.512 -26.812 -14.438 1 34.66 7 ASN B C 1
ATOM 3361 O O . ASN B 1 7 ? -0.536 -26.469 -13.773 1 34.66 7 ASN B O 1
ATOM 3365 N N . ALA B 1 8 ? -2.646 -26.281 -14.188 1 35.88 8 ALA B N 1
ATOM 3366 C CA . ALA B 1 8 ? -2.924 -25.562 -12.953 1 35.88 8 ALA B CA 1
ATOM 3367 C C . ALA B 1 8 ? -2.965 -26.5 -11.758 1 35.88 8 ALA B C 1
ATOM 3369 O O . ALA B 1 8 ? -2.615 -26.109 -10.641 1 35.88 8 ALA B O 1
ATOM 3370 N N . VAL B 1 9 ? -3.535 -27.641 -11.867 1 35.19 9 VAL B N 1
ATOM 3371 C CA . VAL B 1 9 ? -3.66 -28.641 -10.805 1 35.19 9 VAL B CA 1
ATOM 3372 C C . VAL B 1 9 ? -2.283 -28.953 -10.234 1 35.19 9 VAL B C 1
ATOM 3374 O O . VAL B 1 9 ? -2.139 -29.172 -9.031 1 35.19 9 VAL B O 1
ATOM 3377 N N . GLY B 1 10 ? -1.283 -29.031 -11.086 1 37.53 10 GLY B N 1
ATOM 3378 C CA . GLY B 1 10 ? 0.001 -29.516 -10.602 1 37.53 10 GLY B CA 1
ATOM 3379 C C . GLY B 1 10 ? 0.715 -28.516 -9.711 1 37.53 10 GLY B C 1
ATOM 3380 O O . GLY B 1 10 ? 1.46 -28.891 -8.805 1 37.53 10 GLY B O 1
ATOM 3381 N N . ILE B 1 11 ? 0.587 -27.25 -10.07 1 40.69 11 ILE B N 1
ATOM 3382 C CA . ILE B 1 11 ? 1.514 -26.375 -9.359 1 40.69 11 ILE B CA 1
ATOM 3383 C C . ILE B 1 11 ? 1.084 -26.234 -7.902 1 40.69 11 ILE B C 1
ATOM 3385 O O . ILE B 1 11 ? 1.927 -26.172 -7.004 1 40.69 11 ILE B O 1
ATOM 3389 N N . PHE B 1 12 ? -0.315 -25.984 -7.594 1 45.5 12 PHE B N 1
ATOM 3390 C CA . PHE B 1 12 ? -0.64 -25.641 -6.215 1 45.5 12 PHE B CA 1
ATOM 3391 C C . PHE B 1 12 ? -1.431 -26.766 -5.559 1 45.5 12 PHE B C 1
ATOM 3393 O O . PHE B 1 12 ? -2.055 -26.578 -4.512 1 45.5 12 PHE B O 1
ATOM 3400 N N . ASP B 1 13 ? -1.725 -27.859 -6.297 1 41.38 13 ASP B N 1
ATOM 3401 C CA . ASP B 1 13 ? -2.363 -28.938 -5.539 1 41.38 13 ASP B CA 1
ATOM 3402 C C . ASP B 1 13 ? -1.438 -29.469 -4.449 1 41.38 13 ASP B C 1
ATOM 3404 O O . ASP B 1 13 ? -0.572 -30.297 -4.715 1 41.38 13 ASP B O 1
ATOM 3408 N N . ILE B 1 14 ? -1.423 -28.797 -3.434 1 45.56 14 ILE B N 1
ATOM 3409 C CA . ILE B 1 14 ? -0.665 -29.203 -2.254 1 45.56 14 ILE B CA 1
ATOM 3410 C C . ILE B 1 14 ? -0.86 -30.688 -1.996 1 45.56 14 ILE B C 1
ATOM 3412 O O . ILE B 1 14 ? 0.003 -31.344 -1.405 1 45.56 14 ILE B O 1
ATOM 3416 N N . ASP B 1 15 ? -2.014 -31.094 -2.328 1 42.47 15 ASP B N 1
ATOM 3417 C CA . ASP B 1 15 ? -2.191 -32.531 -2.131 1 42.47 15 ASP B CA 1
ATOM 3418 C C . ASP B 1 15 ? -1.249 -33.344 -3.027 1 42.47 15 ASP B C 1
ATOM 3420 O O . ASP B 1 15 ? -1.021 -34.531 -2.793 1 42.47 15 ASP B O 1
ATOM 3424 N N . ASN B 1 16 ? -0.941 -32.625 -4.016 1 42.75 16 ASN B N 1
ATOM 3425 C CA . ASN B 1 16 ? -0.032 -33.344 -4.906 1 42.75 16 ASN B CA 1
ATOM 3426 C C . ASN B 1 16 ? 1.421 -32.938 -4.652 1 42.75 16 ASN B C 1
ATOM 3428 O O . ASN B 1 16 ? 2.227 -32.906 -5.582 1 42.75 16 ASN B O 1
ATOM 3432 N N . PHE B 1 17 ? 1.633 -32.312 -3.508 1 48.94 17 PHE B N 1
ATOM 3433 C CA . PHE B 1 17 ? 3.025 -32.125 -3.115 1 48.94 17 PHE B CA 1
ATOM 3434 C C . PHE B 1 17 ? 3.852 -33.344 -3.449 1 48.94 17 PHE B C 1
ATOM 3436 O O . PHE B 1 17 ? 5.082 -33.281 -3.518 1 48.94 17 PHE B O 1
ATOM 3443 N N . GLU B 1 18 ? 3.158 -34.375 -3.545 1 48.38 18 GLU B N 1
ATOM 3444 C CA . GLU B 1 18 ? 3.965 -35.531 -3.975 1 48.38 18 GLU B CA 1
ATOM 3445 C C . GLU B 1 18 ? 4.406 -35.375 -5.426 1 48.38 18 GLU B C 1
ATOM 3447 O O . GLU B 1 18 ? 4.598 -36.344 -6.133 1 48.38 18 GLU B O 1
ATOM 3452 N N . ILE B 1 19 ? 4.293 -34.094 -5.789 1 54.84 19 ILE B N 1
ATOM 3453 C CA . ILE B 1 19 ? 4.785 -33.969 -7.156 1 54.84 19 ILE B CA 1
ATOM 3454 C C . ILE B 1 19 ? 6.246 -34.375 -7.227 1 54.84 19 ILE B C 1
ATOM 3456 O O . ILE B 1 19 ? 7.047 -34.031 -6.355 1 54.84 19 ILE B O 1
ATOM 3460 N N . GLY B 1 20 ? 6.512 -35.375 -7.789 1 67.19 20 GLY B N 1
ATOM 3461 C CA . GLY B 1 20 ? 7.828 -35.969 -8.031 1 67.19 20 GLY B CA 1
ATOM 3462 C C . GLY B 1 20 ? 8.859 -34.938 -8.453 1 67.19 20 GLY B C 1
ATOM 3463 O O . GLY B 1 20 ? 8.523 -33.781 -8.688 1 67.19 20 GLY B O 1
ATOM 3464 N N . VAL B 1 21 ? 10.086 -35.031 -8.078 1 83.38 21 VAL B N 1
ATOM 3465 C CA . VAL B 1 21 ? 11.266 -34.25 -8.461 1 83.38 21 VAL B CA 1
ATOM 3466 C C . VAL B 1 21 ? 11.852 -34.812 -9.75 1 83.38 21 VAL B C 1
ATOM 3468 O O . VAL B 1 21 ? 11.898 -36.031 -9.945 1 83.38 21 VAL B O 1
ATOM 3471 N N . ASP B 1 22 ? 12.055 -33.938 -10.68 1 88.19 22 ASP B N 1
ATOM 3472 C CA . ASP B 1 22 ? 12.727 -34.281 -11.93 1 88.19 22 ASP B CA 1
ATOM 3473 C C . ASP B 1 22 ? 13.914 -33.344 -12.195 1 88.19 22 ASP B C 1
ATOM 3475 O O . ASP B 1 22 ? 13.812 -32.156 -12 1 88.19 22 ASP B O 1
ATOM 3479 N N . VAL B 1 23 ? 15.094 -34 -12.516 1 94.56 23 VAL B N 1
ATOM 3480 C CA . VAL B 1 23 ? 16.266 -33.188 -12.875 1 94.56 23 VAL B CA 1
ATOM 3481 C C . VAL B 1 23 ? 16.594 -33.375 -14.352 1 94.56 23 VAL B C 1
ATOM 3483 O O . VAL B 1 23 ? 16.766 -34.531 -14.805 1 94.56 23 VAL B O 1
ATOM 3486 N N . THR B 1 24 ? 16.641 -32.312 -15.031 1 95.19 24 THR B N 1
ATOM 3487 C CA . THR B 1 24 ? 16.922 -32.344 -16.469 1 95.19 24 THR B CA 1
ATOM 3488 C C . THR B 1 24 ? 18.109 -31.438 -16.797 1 95.19 24 THR B C 1
ATOM 3490 O O . THR B 1 24 ? 18.141 -30.281 -16.391 1 95.19 24 THR B O 1
ATOM 3493 N N . GLU B 1 25 ? 19.062 -32.031 -17.578 1 97.88 25 GLU B N 1
ATOM 3494 C CA . GLU B 1 25 ? 20.094 -31.172 -18.141 1 97.88 25 GLU B CA 1
ATOM 3495 C C . GLU B 1 25 ? 19.562 -30.391 -19.328 1 97.88 25 GLU B C 1
ATOM 3497 O O . GLU B 1 25 ? 19.422 -30.938 -20.422 1 97.88 25 GLU B O 1
ATOM 3502 N N . VAL B 1 26 ? 19.375 -29.125 -19.219 1 97.62 26 VAL B N 1
ATOM 3503 C CA . VAL B 1 26 ? 18.703 -28.328 -20.234 1 97.62 26 VAL B CA 1
ATOM 3504 C C . VAL B 1 26 ? 19.719 -27.781 -21.234 1 97.62 26 VAL B C 1
ATOM 3506 O O . VAL B 1 26 ? 19.406 -27.609 -22.406 1 97.62 26 VAL B O 1
ATOM 3509 N N . VAL B 1 27 ? 20.875 -27.359 -20.719 1 97.12 27 VAL B N 1
ATOM 3510 C CA . VAL B 1 27 ? 22.078 -26.984 -21.438 1 97.12 27 VAL B CA 1
ATOM 3511 C C . VAL B 1 27 ? 23.297 -27.656 -20.812 1 97.12 27 VAL B C 1
ATOM 3513 O O . VAL B 1 27 ? 23.234 -28.125 -19.672 1 97.12 27 VAL B O 1
ATOM 3516 N N . ALA B 1 28 ? 24.297 -27.797 -21.641 1 97.06 28 ALA B N 1
ATOM 3517 C CA . ALA B 1 28 ? 25.5 -28.469 -21.109 1 97.06 28 ALA B CA 1
ATOM 3518 C C . ALA B 1 28 ? 25.859 -27.938 -19.734 1 97.06 28 ALA B C 1
ATOM 3520 O O . ALA B 1 28 ? 26.016 -26.719 -19.547 1 97.06 28 ALA B O 1
ATOM 3521 N N . ASP B 1 29 ? 25.859 -28.828 -18.703 1 97.75 29 ASP B N 1
ATOM 3522 C CA . ASP B 1 29 ? 26.312 -28.562 -17.344 1 97.75 29 ASP B CA 1
ATOM 3523 C C . ASP B 1 29 ? 25.359 -27.609 -16.625 1 97.75 29 ASP B C 1
ATOM 3525 O O . ASP B 1 29 ? 25.766 -26.844 -15.758 1 97.75 29 ASP B O 1
ATOM 3529 N N . THR B 1 30 ? 24.141 -27.562 -17.156 1 98.62 30 THR B N 1
ATOM 3530 C CA . THR B 1 30 ? 23.078 -26.766 -16.547 1 98.62 30 THR B CA 1
ATOM 3531 C C . THR B 1 30 ? 21.828 -27.625 -16.312 1 98.62 30 THR B C 1
ATOM 3533 O O . THR B 1 30 ? 21.266 -28.188 -17.25 1 98.62 30 THR B O 1
ATOM 3536 N N . TYR B 1 31 ? 21.422 -27.656 -15.062 1 98.12 31 TYR B N 1
ATOM 3537 C CA . TYR B 1 31 ? 20.375 -28.594 -14.68 1 98.12 31 TYR B CA 1
ATOM 3538 C C . TYR B 1 31 ? 19.188 -27.859 -14.07 1 98.12 31 TYR B C 1
ATOM 3540 O O . TYR B 1 31 ? 19.344 -27.016 -13.188 1 98.12 31 TYR B O 1
ATOM 3548 N N . GLN B 1 32 ? 18.016 -28.141 -14.562 1 96.94 32 GLN B N 1
ATOM 3549 C CA . GLN B 1 32 ? 16.781 -27.719 -13.906 1 96.94 32 GLN B CA 1
ATOM 3550 C C . GLN B 1 32 ? 16.266 -28.797 -12.977 1 96.94 32 GLN B C 1
ATOM 3552 O O . GLN B 1 32 ? 16.016 -29.938 -13.414 1 96.94 32 GLN B O 1
ATOM 3557 N N . CYS B 1 33 ? 16.172 -28.453 -11.719 1 94.56 33 CYS B N 1
ATOM 3558 C CA . CYS B 1 33 ? 15.5 -29.312 -10.742 1 94.56 33 CYS B CA 1
ATOM 3559 C C . CYS B 1 33 ? 14.047 -28.906 -10.555 1 94.56 33 CYS B C 1
ATOM 3561 O O . CYS B 1 33 ? 13.75 -27.953 -9.836 1 94.56 33 CYS B O 1
ATOM 3563 N N . THR B 1 34 ? 13.133 -29.672 -11.125 1 90.69 34 THR B N 1
ATOM 3564 C CA . THR B 1 34 ? 11.727 -29.297 -11.164 1 90.69 34 THR B CA 1
ATOM 3565 C C . THR B 1 34 ? 10.961 -29.938 -10.008 1 90.69 34 THR B C 1
ATOM 3567 O O . THR B 1 34 ? 11.094 -31.141 -9.773 1 90.69 34 THR B O 1
ATOM 3570 N N . SER B 1 35 ? 10.266 -29.172 -9.281 1 88.44 35 SER B N 1
ATOM 3571 C CA . SER B 1 35 ? 9.383 -29.562 -8.195 1 88.44 35 SER B CA 1
ATOM 3572 C C . SER B 1 35 ? 8.242 -28.562 -8.023 1 88.44 35 SER B C 1
ATOM 3574 O O . SER B 1 35 ? 7.785 -27.969 -9 1 88.44 35 SER B O 1
ATOM 3576 N N . PHE B 1 36 ? 7.66 -28.5 -6.801 1 82.12 36 PHE B N 1
ATOM 3577 C CA . PHE B 1 36 ? 6.699 -27.453 -6.504 1 82.12 36 PHE B CA 1
ATOM 3578 C C . PHE B 1 36 ? 7.281 -26.078 -6.828 1 82.12 36 PHE B C 1
ATOM 3580 O O . PHE B 1 36 ? 6.629 -25.25 -7.473 1 82.12 36 PHE B O 1
ATOM 3587 N N . SER B 1 37 ? 8.391 -25.844 -6.422 1 90.38 37 SER B N 1
ATOM 3588 C CA . SER B 1 37 ? 9.25 -24.734 -6.816 1 90.38 37 SER B CA 1
ATOM 3589 C C . SER B 1 37 ? 10.594 -25.234 -7.34 1 90.38 37 SER B C 1
ATOM 3591 O O . SER B 1 37 ? 11.148 -26.203 -6.824 1 90.38 37 SER B O 1
ATOM 3593 N N . ASN B 1 38 ? 11.055 -24.562 -8.289 1 94 38 ASN B N 1
ATOM 3594 C CA . ASN B 1 38 ? 12.234 -25.031 -9.008 1 94 38 ASN B CA 1
ATOM 3595 C C . ASN B 1 38 ? 13.523 -24.469 -8.414 1 94 38 ASN B C 1
ATOM 3597 O O . ASN B 1 38 ? 13.5 -23.422 -7.77 1 94 38 ASN B O 1
ATOM 3601 N N . ALA B 1 39 ? 14.578 -25.234 -8.633 1 97 39 ALA B N 1
ATOM 3602 C CA . ALA B 1 39 ? 15.953 -24.766 -8.484 1 97 39 ALA B CA 1
ATOM 3603 C C . ALA B 1 39 ? 16.781 -25.062 -9.734 1 97 39 ALA B C 1
ATOM 3605 O O . ALA B 1 39 ? 16.547 -26.078 -10.406 1 97 39 ALA B O 1
ATOM 3606 N N . THR B 1 40 ? 17.656 -24.172 -10.023 1 98.25 40 THR B N 1
ATOM 3607 C CA . THR B 1 40 ? 18.547 -24.375 -11.164 1 98.25 40 THR B CA 1
ATOM 3608 C C . THR B 1 40 ? 20 -24.5 -10.695 1 98.25 40 THR B C 1
ATOM 3610 O O . THR B 1 40 ? 20.438 -23.75 -9.812 1 98.25 40 THR B O 1
ATOM 3613 N N . ALA B 1 41 ? 20.734 -25.469 -11.312 1 98.69 41 ALA B N 1
ATOM 3614 C CA . ALA B 1 41 ? 22.141 -25.656 -10.977 1 98.69 41 ALA B CA 1
ATOM 3615 C C . ALA B 1 41 ? 23.031 -25.469 -12.203 1 98.69 41 ALA B C 1
ATOM 3617 O O . ALA B 1 41 ? 22.875 -26.172 -13.203 1 98.69 41 ALA B O 1
ATOM 3618 N N . PHE B 1 42 ? 23.906 -24.516 -12.133 1 98.81 42 PHE B N 1
ATOM 3619 C CA . PHE B 1 42 ? 24.969 -24.344 -13.109 1 98.81 42 PHE B CA 1
ATOM 3620 C C . PHE B 1 42 ? 26.266 -24.969 -12.617 1 98.81 42 PHE B C 1
ATOM 3622 O O . PHE B 1 42 ? 26.844 -24.516 -11.625 1 98.81 42 PHE B O 1
ATOM 3629 N N . ASP B 1 43 ? 26.641 -26 -13.258 1 98.62 43 ASP B N 1
ATOM 3630 C CA . ASP B 1 43 ? 27.906 -26.641 -12.906 1 98.62 43 ASP B CA 1
ATOM 3631 C C . ASP B 1 43 ? 29.078 -25.938 -13.586 1 98.62 43 ASP B C 1
ATOM 3633 O O . ASP B 1 43 ? 29.25 -26.062 -14.797 1 98.62 43 ASP B O 1
ATOM 3637 N N . THR B 1 44 ? 29.859 -25.203 -12.75 1 98.19 44 THR B N 1
ATOM 3638 C CA . THR B 1 44 ? 31 -24.453 -13.258 1 98.19 44 THR B CA 1
ATOM 3639 C C . THR B 1 44 ? 32.312 -25.125 -12.852 1 98.19 44 THR B C 1
ATOM 3641 O O . THR B 1 44 ? 32.312 -26.109 -12.109 1 98.19 44 THR B O 1
ATOM 3644 N N . ALA B 1 45 ? 33.438 -24.562 -13.297 1 96.5 45 ALA B N 1
ATOM 3645 C CA . ALA B 1 45 ? 34.75 -25.109 -12.984 1 96.5 45 ALA B CA 1
ATOM 3646 C C . ALA B 1 45 ? 35.094 -24.938 -11.508 1 96.5 45 ALA B C 1
ATOM 3648 O O . ALA B 1 45 ? 35.906 -25.656 -10.953 1 96.5 45 ALA B O 1
ATOM 3649 N N . GLU B 1 46 ? 34.406 -24.031 -10.844 1 97.75 46 GLU B N 1
ATOM 3650 C CA . GLU B 1 46 ? 34.719 -23.734 -9.453 1 97.75 46 GLU B CA 1
ATOM 3651 C C . GLU B 1 46 ? 33.656 -24.281 -8.516 1 97.75 46 GLU B C 1
ATOM 3653 O O . GLU B 1 46 ? 33.75 -24.125 -7.293 1 97.75 46 GLU B O 1
ATOM 3658 N N . GLY B 1 47 ? 32.625 -24.875 -9.109 1 98 47 GLY B N 1
ATOM 3659 C CA . GLY B 1 47 ? 31.547 -25.422 -8.305 1 98 47 GLY B CA 1
ATOM 3660 C C . GLY B 1 47 ? 30.172 -25.031 -8.82 1 98 47 GLY B C 1
ATOM 3661 O O . GLY B 1 47 ? 30.047 -24.391 -9.859 1 98 47 GLY B O 1
ATOM 3662 N N . LEU B 1 48 ? 29.156 -25.406 -8.086 1 98.5 48 LEU B N 1
ATOM 3663 C CA . LEU B 1 48 ? 27.766 -25.156 -8.492 1 98.5 48 LEU B CA 1
ATOM 3664 C C . LEU B 1 48 ? 27.359 -23.734 -8.156 1 98.5 48 LEU B C 1
ATOM 3666 O O . LEU B 1 48 ? 27.688 -23.219 -7.086 1 98.5 48 LEU B O 1
ATOM 3670 N N . VAL B 1 49 ? 26.672 -23.109 -9.094 1 98.88 49 VAL B N 1
ATOM 3671 C CA . VAL B 1 49 ? 25.859 -21.938 -8.812 1 98.88 49 VAL B CA 1
ATOM 3672 C C . VAL B 1 49 ? 24.375 -22.312 -8.852 1 98.88 49 VAL B C 1
ATOM 3674 O O . VAL B 1 49 ? 23.875 -22.75 -9.875 1 98.88 49 VAL B O 1
ATOM 3677 N N . LEU B 1 50 ? 23.75 -22.156 -7.703 1 98.81 50 LEU B N 1
ATOM 3678 C CA . LEU B 1 50 ? 22.328 -22.453 -7.613 1 98.81 50 LEU B CA 1
ATOM 3679 C C . LEU B 1 50 ? 21.5 -21.172 -7.762 1 98.81 50 LEU B C 1
ATOM 3681 O O . LEU B 1 50 ? 21.859 -20.141 -7.195 1 98.81 50 LEU B O 1
ATOM 3685 N N . ILE B 1 51 ? 20.484 -21.203 -8.594 1 98.88 51 ILE B N 1
ATOM 3686 C CA . ILE B 1 51 ? 19.391 -20.234 -8.547 1 98.88 51 ILE B CA 1
ATOM 3687 C C . ILE B 1 51 ? 18.203 -20.812 -7.785 1 98.88 51 ILE B C 1
ATOM 3689 O O . ILE B 1 51 ? 17.562 -21.75 -8.266 1 98.88 51 ILE B O 1
ATOM 3693 N N . ASP B 1 52 ? 18.016 -20.281 -6.586 1 98.38 52 ASP B N 1
ATOM 3694 C CA . ASP B 1 52 ? 17.047 -20.781 -5.617 1 98.38 52 ASP B CA 1
ATOM 3695 C C . ASP B 1 52 ? 17.406 -22.188 -5.145 1 98.38 52 ASP B C 1
ATOM 3697 O O . ASP B 1 52 ? 18.344 -22.812 -5.672 1 98.38 52 ASP B O 1
ATOM 3701 N N . THR B 1 53 ? 16.719 -22.609 -4.105 1 96.62 53 THR B N 1
ATOM 3702 C CA . THR B 1 53 ? 17.125 -23.859 -3.455 1 96.62 53 THR B CA 1
ATOM 3703 C C . THR B 1 53 ? 15.891 -24.672 -3.074 1 96.62 53 THR B C 1
ATOM 3705 O O . THR B 1 53 ? 16.016 -25.719 -2.42 1 96.62 53 THR B O 1
ATOM 3708 N N . GLY B 1 54 ? 14.711 -24.172 -3.418 1 90.12 54 GLY B N 1
ATOM 3709 C CA . GLY B 1 54 ? 13.477 -24.906 -3.213 1 90.12 54 GLY B CA 1
ATOM 3710 C C . GLY B 1 54 ? 12.953 -24.828 -1.792 1 90.12 54 GLY B C 1
ATOM 3711 O O . GLY B 1 54 ? 13.445 -24.031 -0.992 1 90.12 54 GLY B O 1
ATOM 3712 N N . TYR B 1 55 ? 11.844 -25.578 -1.582 1 83.62 55 TYR B N 1
ATOM 3713 C CA . TYR B 1 55 ? 11.242 -25.766 -0.269 1 83.62 55 TYR B CA 1
ATOM 3714 C C . TYR B 1 55 ? 11.953 -26.875 0.5 1 83.62 55 TYR B C 1
ATOM 3716 O O . TYR B 1 55 ? 12.117 -27.984 -0.01 1 83.62 55 TYR B O 1
ATOM 3724 N N . ALA B 1 56 ? 12.328 -26.594 1.729 1 79.75 56 ALA B N 1
ATOM 3725 C CA . ALA B 1 56 ? 13.242 -27.438 2.49 1 79.75 56 ALA B CA 1
ATOM 3726 C C . ALA B 1 56 ? 12.773 -28.891 2.486 1 79.75 56 ALA B C 1
ATOM 3728 O O . ALA B 1 56 ? 13.555 -29.797 2.18 1 79.75 56 ALA B O 1
ATOM 3729 N N . PRO B 1 57 ? 11.508 -29.156 2.643 1 76.5 57 PRO B N 1
ATOM 3730 C CA . PRO B 1 57 ? 11.07 -30.562 2.668 1 76.5 57 PRO B CA 1
ATOM 3731 C C . PRO B 1 57 ? 11.195 -31.234 1.307 1 76.5 57 PRO B C 1
ATOM 3733 O O . PRO B 1 57 ? 11.352 -32.469 1.237 1 76.5 57 PRO B O 1
ATOM 3736 N N . LEU B 1 58 ? 11.172 -30.5 0.253 1 82.44 58 LEU B N 1
ATOM 3737 C CA . LEU B 1 58 ? 11.258 -31.062 -1.091 1 82.44 58 LEU B CA 1
ATOM 3738 C C . LEU B 1 58 ? 12.68 -30.953 -1.632 1 82.44 58 LEU B C 1
ATOM 3740 O O . LEU B 1 58 ? 13.039 -31.641 -2.594 1 82.44 58 LEU B O 1
ATOM 3744 N N . SER B 1 59 ? 13.477 -30.156 -1.01 1 88.62 59 SER B N 1
ATOM 3745 C CA . SER B 1 59 ? 14.82 -29.875 -1.504 1 88.62 59 SER B CA 1
ATOM 3746 C C . SER B 1 59 ? 15.75 -31.062 -1.299 1 88.62 59 SER B C 1
ATOM 3748 O O . SER B 1 59 ? 16.703 -31.25 -2.051 1 88.62 59 SER B O 1
ATOM 3750 N N . GLN B 1 60 ? 15.445 -31.859 -0.376 1 88.81 60 GLN B N 1
ATOM 3751 C CA . GLN B 1 60 ? 16.25 -33.062 -0.167 1 88.81 60 GLN B CA 1
ATOM 3752 C C . GLN B 1 60 ? 16.203 -33.969 -1.391 1 88.81 60 GLN B C 1
ATOM 3754 O O . GLN B 1 60 ? 17.234 -34.438 -1.852 1 88.81 60 GLN B O 1
ATOM 3759 N N . GLN B 1 61 ? 15.023 -34.156 -1.863 1 89.81 61 GLN B N 1
ATOM 3760 C CA . GLN B 1 61 ? 14.859 -35 -3.047 1 89.81 61 GLN B CA 1
ATOM 3761 C C . GLN B 1 61 ? 15.508 -34.344 -4.27 1 89.81 61 GLN B C 1
ATOM 3763 O O . GLN B 1 61 ? 16.125 -35.031 -5.09 1 89.81 61 GLN B O 1
ATOM 3768 N N . MET B 1 62 ? 15.391 -33.062 -4.383 1 92.69 62 MET B N 1
ATOM 3769 C CA . MET B 1 62 ? 16 -32.344 -5.496 1 92.69 62 MET B CA 1
ATOM 3770 C C . MET B 1 62 ? 17.516 -32.5 -5.488 1 92.69 62 MET B C 1
ATOM 3772 O O . MET B 1 62 ? 18.125 -32.781 -6.523 1 92.69 62 MET B O 1
ATOM 3776 N N . ALA B 1 63 ? 18.047 -32.344 -4.328 1 94.88 63 ALA B N 1
ATOM 3777 C CA . ALA B 1 63 ? 19.5 -32.438 -4.168 1 94.88 63 ALA B CA 1
ATOM 3778 C C . ALA B 1 63 ? 20 -33.844 -4.496 1 94.88 63 ALA B C 1
ATOM 3780 O O . ALA B 1 63 ? 21 -34 -5.199 1 94.88 63 ALA B O 1
ATOM 3781 N N . ALA B 1 64 ? 19.297 -34.844 -3.998 1 93.62 64 ALA B N 1
ATOM 3782 C CA . ALA B 1 64 ? 19.672 -36.219 -4.27 1 93.62 64 ALA B CA 1
ATOM 3783 C C . ALA B 1 64 ? 19.641 -36.5 -5.77 1 93.62 64 ALA B C 1
ATOM 3785 O O . ALA B 1 64 ? 20.547 -37.156 -6.301 1 93.62 64 ALA B O 1
ATOM 3786 N N . ALA B 1 65 ? 18.594 -36.094 -6.363 1 94.25 65 ALA B N 1
ATOM 3787 C CA . ALA B 1 65 ? 18.469 -36.281 -7.805 1 94.25 65 ALA B CA 1
ATOM 3788 C C . ALA B 1 65 ? 19.578 -35.562 -8.562 1 94.25 65 ALA B C 1
ATOM 3790 O O . ALA B 1 65 ? 20.125 -36.094 -9.539 1 94.25 65 ALA B O 1
ATOM 3791 N N . LEU B 1 66 ? 19.938 -34.375 -8.156 1 96.75 66 LEU B N 1
ATOM 3792 C CA . LEU B 1 66 ? 21 -33.594 -8.797 1 96.75 66 LEU B CA 1
ATOM 3793 C C . LEU B 1 66 ? 22.328 -34.344 -8.695 1 96.75 66 LEU B C 1
ATOM 3795 O O . LEU B 1 66 ? 23.141 -34.281 -9.625 1 96.75 66 LEU B O 1
ATOM 3799 N N . ARG B 1 67 ? 22.562 -35.062 -7.609 1 96.06 67 ARG B N 1
ATOM 3800 C CA . ARG B 1 67 ? 23.828 -35.75 -7.348 1 96.06 67 ARG B CA 1
ATOM 3801 C C . ARG B 1 67 ? 24.016 -36.938 -8.305 1 96.06 67 ARG B C 1
ATOM 3803 O O . ARG B 1 67 ? 25.125 -37.438 -8.445 1 96.06 67 ARG B O 1
ATOM 3810 N N . GLU B 1 68 ? 22.969 -37.312 -8.922 1 95.75 68 GLU B N 1
ATOM 3811 C CA . GLU B 1 68 ? 23.109 -38.344 -9.961 1 95.75 68 GLU B CA 1
ATOM 3812 C C . GLU B 1 68 ? 23.75 -37.75 -11.219 1 95.75 68 GLU B C 1
ATOM 3814 O O . GLU B 1 68 ? 24.203 -38.5 -12.094 1 95.75 68 GLU B O 1
ATOM 3819 N N . HIS B 1 69 ? 23.844 -36.469 -11.258 1 96.38 69 HIS B N 1
ATOM 3820 C CA . HIS B 1 69 ? 24.344 -35.812 -12.461 1 96.38 69 HIS B CA 1
ATOM 3821 C C . HIS B 1 69 ? 25.688 -35.125 -12.203 1 96.38 69 HIS B C 1
ATOM 3823 O O . HIS B 1 69 ? 26.5 -34.969 -13.117 1 96.38 69 HIS B O 1
ATOM 3829 N N . THR B 1 70 ? 25.891 -34.688 -10.945 1 96.19 70 THR B N 1
ATOM 3830 C CA . THR B 1 70 ? 27.125 -34 -10.617 1 96.19 70 THR B CA 1
ATOM 3831 C C . THR B 1 70 ? 27.453 -34.125 -9.133 1 96.19 70 THR B C 1
ATOM 3833 O O . THR B 1 70 ? 26.547 -34.188 -8.297 1 96.19 70 THR B O 1
ATOM 3836 N N . ASP B 1 71 ? 28.734 -34.094 -8.82 1 95.44 71 ASP B N 1
ATOM 3837 C CA . ASP B 1 71 ? 29.203 -34.156 -7.445 1 95.44 71 ASP B CA 1
ATOM 3838 C C . ASP B 1 71 ? 29.797 -32.812 -7.008 1 95.44 71 ASP B C 1
ATOM 3840 O O . ASP B 1 71 ? 30.328 -32.719 -5.898 1 95.44 71 ASP B O 1
ATOM 3844 N N . SER B 1 72 ? 29.719 -31.828 -7.875 1 97.25 72 SER B N 1
ATOM 3845 C CA . SER B 1 72 ? 30.312 -30.531 -7.582 1 97.25 72 SER B CA 1
ATOM 3846 C C . SER B 1 72 ? 29.719 -29.906 -6.332 1 97.25 72 SER B C 1
ATOM 3848 O O . SER B 1 72 ? 28.5 -29.969 -6.129 1 97.25 72 SER B O 1
ATOM 3850 N N . PRO B 1 73 ? 30.547 -29.359 -5.453 1 98.12 73 PRO B N 1
ATOM 3851 C CA . PRO B 1 73 ? 30.016 -28.641 -4.293 1 98.12 73 PRO B CA 1
ATOM 3852 C C . PRO B 1 73 ? 29.375 -27.312 -4.664 1 98.12 73 PRO B C 1
ATOM 3854 O O . PRO B 1 73 ? 29.719 -26.719 -5.695 1 98.12 73 PRO B O 1
ATOM 3857 N N . VAL B 1 74 ? 28.5 -26.828 -3.799 1 98.69 74 VAL B N 1
ATOM 3858 C CA . VAL B 1 74 ? 27.875 -25.531 -4.035 1 98.69 74 VAL B CA 1
ATOM 3859 C C . VAL B 1 74 ? 28.859 -24.406 -3.732 1 98.69 74 VAL B C 1
ATOM 3861 O O . VAL B 1 74 ? 29.344 -24.297 -2.607 1 98.69 74 VAL B O 1
ATOM 3864 N N . HIS B 1 75 ? 29.188 -23.641 -4.719 1 98.69 75 HIS B N 1
ATOM 3865 C CA . HIS B 1 75 ? 30.047 -22.469 -4.566 1 98.69 75 HIS B CA 1
ATOM 3866 C C . HIS B 1 75 ? 29.234 -21.234 -4.207 1 98.69 75 HIS B C 1
ATOM 3868 O O . HIS B 1 75 ? 29.625 -20.469 -3.32 1 98.69 75 HIS B O 1
ATOM 3874 N N . THR B 1 76 ? 28.172 -21 -4.895 1 98.81 76 THR B N 1
ATOM 3875 C CA . THR B 1 76 ? 27.312 -19.828 -4.77 1 98.81 76 THR B CA 1
ATOM 3876 C C . THR B 1 76 ? 25.844 -20.203 -4.871 1 98.81 76 THR B C 1
ATOM 3878 O O . THR B 1 76 ? 25.469 -21.031 -5.703 1 98.81 76 THR B O 1
ATOM 3881 N N . ALA B 1 77 ? 25.031 -19.688 -4.023 1 98.88 77 ALA B N 1
ATOM 3882 C CA . ALA B 1 77 ? 23.578 -19.75 -4.141 1 98.88 77 ALA B CA 1
ATOM 3883 C C . ALA B 1 77 ? 22.984 -18.359 -4.289 1 98.88 77 ALA B C 1
ATOM 3885 O O . ALA B 1 77 ? 23.312 -17.438 -3.523 1 98.88 77 ALA B O 1
ATOM 3886 N N . ILE B 1 78 ? 22.172 -18.172 -5.309 1 98.88 78 ILE B N 1
ATOM 3887 C CA . ILE B 1 78 ? 21.453 -16.906 -5.531 1 98.88 78 ILE B CA 1
ATOM 3888 C C . ILE B 1 78 ? 19.969 -17.094 -5.23 1 98.88 78 ILE B C 1
ATOM 3890 O O . ILE B 1 78 ? 19.297 -17.906 -5.871 1 98.88 78 ILE B O 1
ATOM 3894 N N . TYR B 1 79 ? 19.453 -16.391 -4.199 1 98.5 79 TYR B N 1
ATOM 3895 C CA . TYR B 1 79 ? 18.031 -16.375 -3.92 1 98.5 79 TYR B CA 1
ATOM 3896 C C . TYR B 1 79 ? 17.312 -15.336 -4.773 1 98.5 79 TYR B C 1
ATOM 3898 O O . TYR B 1 79 ? 17.609 -14.141 -4.684 1 98.5 79 TYR B O 1
ATOM 3906 N N . THR B 1 80 ? 16.422 -15.836 -5.551 1 98.5 80 THR B N 1
ATOM 3907 C CA . THR B 1 80 ? 15.656 -14.883 -6.352 1 98.5 80 THR B CA 1
ATOM 3908 C C . THR B 1 80 ? 14.805 -13.984 -5.457 1 98.5 80 THR B C 1
ATOM 3910 O O . THR B 1 80 ? 14.695 -12.781 -5.691 1 98.5 80 THR B O 1
ATOM 3913 N N . HIS B 1 81 ? 14.141 -14.555 -4.48 1 97.31 81 HIS B N 1
ATOM 3914 C CA . HIS B 1 81 ? 13.383 -13.781 -3.498 1 97.31 81 HIS B CA 1
ATOM 3915 C C . HIS B 1 81 ? 13.141 -14.594 -2.23 1 97.31 81 HIS B C 1
ATOM 3917 O O . HIS B 1 81 ? 13.453 -15.789 -2.184 1 97.31 81 HIS B O 1
ATOM 3923 N N . GLY B 1 82 ? 12.602 -13.969 -1.257 1 94.25 82 GLY B N 1
ATOM 3924 C CA . GLY B 1 82 ? 12.641 -14.492 0.097 1 94.25 82 GLY B CA 1
ATOM 3925 C C . GLY B 1 82 ? 11.492 -15.438 0.396 1 94.25 82 GLY B C 1
ATOM 3926 O O . GLY B 1 82 ? 11.266 -15.812 1.551 1 94.25 82 GLY B O 1
ATOM 3927 N N . HIS B 1 83 ? 10.711 -15.891 -0.523 1 91.88 83 HIS B N 1
ATOM 3928 C CA . HIS B 1 83 ? 9.672 -16.875 -0.256 1 91.88 83 HIS B CA 1
ATOM 3929 C C . HIS B 1 83 ? 10.273 -18.188 0.239 1 91.88 83 HIS B C 1
ATOM 3931 O O . HIS B 1 83 ? 11.352 -18.594 -0.2 1 91.88 83 HIS B O 1
ATOM 3937 N N . ILE B 1 84 ? 9.555 -18.875 0.98 1 87.75 84 ILE B N 1
ATOM 3938 C CA . ILE B 1 84 ? 10.023 -20.062 1.688 1 87.75 84 ILE B CA 1
ATOM 3939 C C . ILE B 1 84 ? 10.352 -21.156 0.685 1 87.75 84 ILE B C 1
ATOM 3941 O O . ILE B 1 84 ? 11.227 -21.984 0.932 1 87.75 84 ILE B O 1
ATOM 3945 N N . ASP B 1 85 ? 9.688 -21.156 -0.377 1 89 85 ASP B N 1
ATOM 3946 C CA . ASP B 1 85 ? 9.906 -22.25 -1.328 1 89 85 ASP B CA 1
ATOM 3947 C C . ASP B 1 85 ? 11.031 -21.906 -2.303 1 89 85 ASP B C 1
ATOM 3949 O O . ASP B 1 85 ? 11.266 -22.641 -3.268 1 89 85 ASP B O 1
ATOM 3953 N N . HIS B 1 86 ? 11.797 -20.859 -2.023 1 94.5 86 HIS B N 1
ATOM 3954 C CA . HIS B 1 86 ? 12.914 -20.516 -2.893 1 94.5 86 HIS B CA 1
ATOM 3955 C C . HIS B 1 86 ? 14.211 -20.391 -2.1 1 94.5 86 HIS B C 1
ATOM 3957 O O . HIS B 1 86 ? 15.266 -20.828 -2.547 1 94.5 86 HIS B O 1
ATOM 3963 N N . ALA B 1 87 ? 14.156 -19.891 -0.94 1 95 87 ALA B N 1
ATOM 3964 C CA . ALA B 1 87 ? 15.375 -19.469 -0.248 1 95 87 ALA B CA 1
ATOM 3965 C C . ALA B 1 87 ? 15.695 -20.391 0.919 1 95 87 ALA B C 1
ATOM 3967 O O . ALA B 1 87 ? 16.688 -20.188 1.629 1 95 87 ALA B O 1
ATOM 3968 N N . PHE B 1 88 ? 15.039 -21.531 1.067 1 92 88 PHE B N 1
ATOM 3969 C CA . PHE B 1 88 ? 15.141 -22.203 2.357 1 92 88 PHE B CA 1
ATOM 3970 C C . PHE B 1 88 ? 15.664 -23.609 2.189 1 92 88 PHE B C 1
ATOM 3972 O O . PHE B 1 88 ? 15.797 -24.359 3.168 1 92 88 PHE B O 1
ATOM 3979 N N . GLY B 1 89 ? 16.016 -24.047 1.082 1 94.19 89 GLY B N 1
ATOM 3980 C CA . GLY B 1 89 ? 16.375 -25.438 0.87 1 94.19 89 GLY B CA 1
ATOM 3981 C C . GLY B 1 89 ? 17.859 -25.656 0.721 1 94.19 89 GLY B C 1
ATOM 3982 O O . GLY B 1 89 ? 18.297 -26.781 0.429 1 94.19 89 GLY B O 1
ATOM 3983 N N . LEU B 1 90 ? 18.688 -24.625 0.973 1 97.19 90 LEU B N 1
ATOM 3984 C CA . LEU B 1 90 ? 20.109 -24.688 0.613 1 97.19 90 LEU B CA 1
ATOM 3985 C C . LEU B 1 90 ? 20.812 -25.812 1.369 1 97.19 90 LEU B C 1
ATOM 3987 O O . LEU B 1 90 ? 21.703 -26.469 0.821 1 97.19 90 LEU B O 1
ATOM 3991 N N . ASP B 1 91 ? 20.484 -26.078 2.557 1 95.5 91 ASP B N 1
ATOM 3992 C CA . ASP B 1 91 ? 21.141 -27.062 3.4 1 95.5 91 ASP B CA 1
ATOM 3993 C C . ASP B 1 91 ? 21.172 -28.438 2.713 1 95.5 91 ASP B C 1
ATOM 3995 O O . ASP B 1 91 ? 22.156 -29.156 2.822 1 95.5 91 ASP B O 1
ATOM 3999 N N . GLU B 1 92 ? 20.156 -28.703 2.027 1 94.56 92 GLU B N 1
ATOM 4000 C CA . GLU B 1 92 ? 20 -30.031 1.425 1 94.56 92 GLU B CA 1
ATOM 4001 C C . GLU B 1 92 ? 20.953 -30.219 0.254 1 94.56 92 GLU B C 1
ATOM 4003 O O . GLU B 1 92 ? 21.25 -31.344 -0.137 1 94.56 92 GLU B O 1
ATOM 4008 N N . PHE B 1 93 ? 21.469 -29.109 -0.305 1 97.25 93 PHE B N 1
ATOM 4009 C CA . PHE B 1 93 ? 22.328 -29.172 -1.479 1 97.25 93 PHE B CA 1
ATOM 4010 C C . PHE B 1 93 ? 23.797 -29.203 -1.071 1 97.25 93 PHE B C 1
ATOM 4012 O O . PHE B 1 93 ? 24.672 -29.453 -1.905 1 97.25 93 PHE B O 1
ATOM 4019 N N . LEU B 1 94 ? 24.078 -28.953 0.183 1 97.25 94 LEU B N 1
ATOM 4020 C CA . LEU B 1 94 ? 25.453 -28.844 0.634 1 97.25 94 LEU B CA 1
ATOM 4021 C C . LEU B 1 94 ? 26.047 -30.234 0.886 1 97.25 94 LEU B C 1
ATOM 4023 O O . LEU B 1 94 ? 25.375 -31.125 1.393 1 97.25 94 LEU B O 1
ATOM 4027 N N . VAL B 1 95 ? 27.312 -30.312 0.533 1 93.75 95 VAL B N 1
ATOM 4028 C CA . VAL B 1 95 ? 28.047 -31.547 0.78 1 93.75 95 VAL B CA 1
ATOM 4029 C C . VAL B 1 95 ? 28.844 -31.422 2.084 1 93.75 95 VAL B C 1
ATOM 4031 O O . VAL B 1 95 ? 29.312 -30.328 2.43 1 93.75 95 VAL B O 1
ATOM 4034 N N . GLU B 1 96 ? 28.938 -32.562 2.738 1 92.06 96 GLU B N 1
ATOM 4035 C CA . GLU B 1 96 ? 29.656 -32.562 4.012 1 92.06 96 GLU B CA 1
ATOM 4036 C C . GLU B 1 96 ? 31.094 -32.094 3.832 1 92.06 96 GLU B C 1
ATOM 4038 O O . GLU B 1 96 ? 31.797 -32.531 2.918 1 92.06 96 GLU B O 1
ATOM 4043 N N . GLY B 1 97 ? 31.484 -31.234 4.648 1 94.06 97 GLY B N 1
ATOM 4044 C CA . GLY B 1 97 ? 32.875 -30.812 4.684 1 94.06 97 GLY B CA 1
ATOM 4045 C C . GLY B 1 97 ? 33.219 -29.719 3.688 1 94.06 97 GLY B C 1
ATOM 4046 O O . GLY B 1 97 ? 34.344 -29.219 3.643 1 94.06 97 GLY B O 1
ATOM 4047 N N . GLN B 1 98 ? 32.188 -29.25 2.922 1 96.25 98 GLN B N 1
ATOM 4048 C CA . GLN B 1 98 ? 32.5 -28.219 1.941 1 96.25 98 GLN B CA 1
ATOM 4049 C C . GLN B 1 98 ? 32.625 -26.859 2.609 1 96.25 98 GLN B C 1
ATOM 4051 O O . GLN B 1 98 ? 32.219 -26.672 3.758 1 96.25 98 GLN B O 1
ATOM 4056 N N . ASP B 1 99 ? 33.25 -25.891 1.845 1 95.81 99 ASP B N 1
ATOM 4057 C CA . ASP B 1 99 ? 33.281 -24.484 2.27 1 95.81 99 ASP B CA 1
ATOM 4058 C C . ASP B 1 99 ? 31.875 -23.891 2.252 1 95.81 99 ASP B C 1
ATOM 4060 O O . ASP B 1 99 ? 31.031 -24.328 1.479 1 95.81 99 ASP B O 1
ATOM 4064 N N . GLN B 1 100 ? 31.672 -22.938 3.109 1 96.12 100 GLN B N 1
ATOM 4065 C CA . GLN B 1 100 ? 30.391 -22.234 3.092 1 96.12 100 GLN B CA 1
ATOM 4066 C C . GLN B 1 100 ? 30.188 -21.516 1.764 1 96.12 100 GLN B C 1
ATOM 4068 O O . GLN B 1 100 ? 31.062 -20.781 1.296 1 96.12 100 GLN B O 1
ATOM 4073 N N . PRO B 1 101 ? 29.062 -21.734 1.194 1 98.06 101 PRO B N 1
ATOM 4074 C CA . PRO B 1 101 ? 28.812 -21.047 -0.073 1 98.06 101 PRO B CA 1
ATOM 4075 C C . PRO B 1 101 ? 28.562 -19.547 0.108 1 98.06 101 PRO B C 1
ATOM 4077 O O . PRO B 1 101 ? 28.172 -19.109 1.192 1 98.06 101 PRO B O 1
ATOM 4080 N N . ASN B 1 102 ? 28.922 -18.781 -0.923 1 98.56 102 ASN B N 1
ATOM 4081 C CA . ASN B 1 102 ? 28.422 -17.406 -1.016 1 98.56 102 ASN B CA 1
ATOM 4082 C C . ASN B 1 102 ? 26.938 -17.359 -1.329 1 98.56 102 ASN B C 1
ATOM 4084 O O . ASN B 1 102 ? 26.484 -17.953 -2.316 1 98.56 102 ASN B O 1
ATOM 4088 N N . VAL B 1 103 ? 26.156 -16.797 -0.448 1 98.75 103 VAL B N 1
ATOM 4089 C CA . VAL B 1 103 ? 24.719 -16.672 -0.667 1 98.75 103 VAL B CA 1
ATOM 4090 C C . VAL B 1 103 ? 24.391 -15.227 -1.055 1 98.75 103 VAL B C 1
ATOM 4092 O O . VAL B 1 103 ? 24.641 -14.297 -0.282 1 98.75 103 VAL B O 1
ATOM 4095 N N . ILE B 1 104 ? 23.812 -15.031 -2.27 1 98.88 104 ILE B N 1
ATOM 4096 C CA . ILE B 1 104 ? 23.578 -13.695 -2.805 1 98.88 104 ILE B CA 1
ATOM 4097 C C . ILE B 1 104 ? 22.062 -13.445 -2.896 1 98.88 104 ILE B C 1
ATOM 4099 O O . ILE B 1 104 ? 21.312 -14.305 -3.354 1 98.88 104 ILE B O 1
ATOM 4103 N N . ALA B 1 105 ? 21.594 -12.305 -2.432 1 98.69 105 ALA B N 1
ATOM 4104 C CA . ALA B 1 105 ? 20.219 -11.852 -2.576 1 98.69 105 ALA B CA 1
ATOM 4105 C C . ALA B 1 105 ? 20.141 -10.328 -2.602 1 98.69 105 ALA B C 1
ATOM 4107 O O . ALA B 1 105 ? 21.109 -9.641 -2.283 1 98.69 105 ALA B O 1
ATOM 4108 N N . HIS B 1 106 ? 19.062 -9.875 -3.074 1 98.56 106 HIS B N 1
ATOM 4109 C CA . HIS B 1 106 ? 18.844 -8.438 -3.02 1 98.56 106 HIS B CA 1
ATOM 4110 C C . HIS B 1 106 ? 18.797 -7.938 -1.578 1 98.56 106 HIS B C 1
ATOM 4112 O O . HIS B 1 106 ? 18.312 -8.641 -0.689 1 98.56 106 HIS B O 1
ATOM 4118 N N . GLU B 1 107 ? 19.156 -6.746 -1.375 1 97.25 107 GLU B N 1
ATOM 4119 C CA . GLU B 1 107 ? 19.266 -6.188 -0.031 1 97.25 107 GLU B CA 1
ATOM 4120 C C . GLU B 1 107 ? 17.906 -6.066 0.635 1 97.25 107 GLU B C 1
ATOM 4122 O O . GLU B 1 107 ? 17.797 -6.109 1.862 1 97.25 107 GLU B O 1
ATOM 4127 N N . ALA B 1 108 ? 16.875 -5.961 -0.093 1 96.69 108 ALA B N 1
ATOM 4128 C CA . ALA B 1 108 ? 15.523 -5.781 0.442 1 96.69 108 ALA B CA 1
ATOM 4129 C C . ALA B 1 108 ? 15.031 -7.055 1.126 1 96.69 108 ALA B C 1
ATOM 4131 O O . ALA B 1 108 ? 14.016 -7.043 1.816 1 96.69 108 ALA B O 1
ATOM 4132 N N . MET B 1 109 ? 15.719 -8.172 0.969 1 95.88 109 MET B N 1
ATOM 4133 C CA . MET B 1 109 ? 15.297 -9.422 1.59 1 95.88 109 MET B CA 1
ATOM 4134 C C . MET B 1 109 ? 15.266 -9.297 3.109 1 95.88 109 MET B C 1
ATOM 4136 O O . MET B 1 109 ? 14.383 -9.844 3.768 1 95.88 109 MET B O 1
ATOM 4140 N N . ALA B 1 110 ? 16.203 -8.562 3.617 1 94 110 ALA B N 1
ATOM 4141 C CA . ALA B 1 110 ? 16.25 -8.359 5.062 1 94 110 ALA B CA 1
ATOM 4142 C C . ALA B 1 110 ? 14.984 -7.676 5.559 1 94 110 ALA B C 1
ATOM 4144 O O . ALA B 1 110 ? 14.391 -8.102 6.555 1 94 110 ALA B O 1
ATOM 4145 N N . ASP B 1 111 ? 14.516 -6.621 4.863 1 92.38 111 ASP B N 1
ATOM 4146 C CA . ASP B 1 111 ? 13.305 -5.895 5.234 1 92.38 111 ASP B CA 1
ATOM 4147 C C . ASP B 1 111 ? 12.078 -6.801 5.176 1 92.38 111 ASP B C 1
ATOM 4149 O O . ASP B 1 111 ? 11.156 -6.652 5.977 1 92.38 111 ASP B O 1
ATOM 4153 N N . ARG B 1 112 ? 12.109 -7.633 4.25 1 92.88 112 ARG B N 1
ATOM 4154 C CA . ARG B 1 112 ? 11.016 -8.594 4.133 1 92.88 112 ARG B CA 1
ATOM 4155 C C . ARG B 1 112 ? 10.906 -9.453 5.387 1 92.88 112 ARG B C 1
ATOM 4157 O O . ARG B 1 112 ? 9.812 -9.625 5.938 1 92.88 112 ARG B O 1
ATOM 4164 N N . PHE B 1 113 ? 11.969 -9.953 5.816 1 91.62 113 PHE B N 1
ATOM 4165 C CA . PHE B 1 113 ? 11.93 -10.859 6.957 1 91.62 113 PHE B CA 1
ATOM 4166 C C . PHE B 1 113 ? 11.633 -10.102 8.242 1 91.62 113 PHE B C 1
ATOM 4168 O O . PHE B 1 113 ? 11 -10.633 9.156 1 91.62 113 PHE B O 1
ATOM 4175 N N . ASP B 1 114 ? 12.047 -8.844 8.289 1 91.44 114 ASP B N 1
ATOM 4176 C CA . ASP B 1 114 ? 11.648 -8 9.414 1 91.44 114 ASP B CA 1
ATOM 4177 C C . ASP B 1 114 ? 10.133 -7.82 9.461 1 91.44 114 ASP B C 1
ATOM 4179 O O . ASP B 1 114 ? 9.523 -7.922 10.523 1 91.44 114 ASP B O 1
ATOM 4183 N N . ARG B 1 115 ? 9.555 -7.555 8.367 1 92.69 115 ARG B N 1
ATOM 4184 C CA . ARG B 1 115 ? 8.109 -7.395 8.281 1 92.69 115 ARG B CA 1
ATOM 4185 C C . ARG B 1 115 ? 7.391 -8.68 8.656 1 92.69 115 ARG B C 1
ATOM 4187 O O . ARG B 1 115 ? 6.391 -8.656 9.375 1 92.69 115 ARG B O 1
ATOM 4194 N N . TYR B 1 116 ? 7.93 -9.789 8.164 1 88.81 116 TYR B N 1
ATOM 4195 C CA . TYR B 1 116 ? 7.348 -11.086 8.484 1 88.81 116 TYR B CA 1
ATOM 4196 C C . TYR B 1 116 ? 7.41 -11.352 9.984 1 88.81 116 TYR B C 1
ATOM 4198 O O . TYR B 1 116 ? 6.465 -11.891 10.57 1 88.81 116 TYR B O 1
ATOM 4206 N N . ALA B 1 117 ? 8.516 -11.008 10.555 1 89.44 117 ALA B N 1
ATOM 4207 C CA . ALA B 1 117 ? 8.68 -11.219 11.992 1 89.44 117 ALA B CA 1
ATOM 4208 C C . ALA B 1 117 ? 7.656 -10.414 12.781 1 89.44 117 ALA B C 1
ATOM 4210 O O . ALA B 1 117 ? 7.105 -10.898 13.773 1 89.44 117 ALA B O 1
ATOM 4211 N N . LEU B 1 118 ? 7.371 -9.281 12.305 1 92.56 118 LEU B N 1
ATOM 4212 C CA . LEU B 1 118 ? 6.453 -8.383 12.992 1 92.56 118 LEU B CA 1
ATOM 4213 C C . LEU B 1 118 ? 5.016 -8.883 12.883 1 92.56 118 LEU B C 1
ATOM 4215 O O . LEU B 1 118 ? 4.188 -8.594 13.75 1 92.56 118 LEU B O 1
ATOM 4219 N N . THR B 1 119 ? 4.684 -9.57 11.797 1 92.75 119 THR B N 1
ATOM 4220 C CA . THR B 1 119 ? 3.314 -10.008 11.562 1 92.75 119 THR B CA 1
ATOM 4221 C C . THR B 1 119 ? 3.252 -11.523 11.398 1 92.75 119 THR B C 1
ATOM 4223 O O . THR B 1 119 ? 2.516 -12.031 10.547 1 92.75 119 THR B O 1
ATOM 4226 N N . LYS B 1 120 ? 4.012 -12.234 12.102 1 88.25 120 LYS B N 1
ATOM 4227 C CA . LYS B 1 120 ? 4.168 -13.68 11.961 1 88.25 120 LYS B CA 1
ATOM 4228 C C . LYS B 1 120 ? 2.83 -14.391 12.125 1 88.25 120 LYS B C 1
ATOM 4230 O O . LYS B 1 120 ? 2.449 -15.211 11.289 1 88.25 120 LYS B O 1
ATOM 4235 N N . GLU B 1 121 ? 2.072 -14.141 13.188 1 85.94 121 GLU B N 1
ATOM 4236 C CA . GLU B 1 121 ? 0.812 -14.828 13.469 1 85.94 121 GLU B CA 1
ATOM 4237 C C . GLU B 1 121 ? -0.239 -14.5 12.414 1 85.94 121 GLU B C 1
ATOM 4239 O O . GLU B 1 121 ? -1.018 -15.367 12.016 1 85.94 121 GLU B O 1
ATOM 4244 N N . TYR B 1 122 ? -0.224 -13.281 12 1 89.06 122 TYR B N 1
ATOM 4245 C CA . TYR B 1 122 ? -1.117 -12.875 10.922 1 89.06 122 TYR B CA 1
ATOM 4246 C C . TYR B 1 122 ? -0.841 -13.672 9.656 1 89.06 122 TYR B C 1
ATOM 4248 O O . TYR B 1 122 ? -1.766 -14.203 9.031 1 89.06 122 TYR B O 1
ATOM 4256 N N . ASN B 1 123 ? 0.422 -13.758 9.297 1 87.62 123 ASN B N 1
ATOM 4257 C CA . ASN B 1 123 ? 0.815 -14.469 8.086 1 87.62 123 ASN B CA 1
ATOM 4258 C C . ASN B 1 123 ? 0.482 -15.953 8.18 1 87.62 123 ASN B C 1
ATOM 4260 O O . ASN B 1 123 ? 0.108 -16.578 7.18 1 87.62 123 ASN B O 1
ATOM 4264 N N . GLU B 1 124 ? 0.623 -16.453 9.305 1 82.94 124 GLU B N 1
ATOM 4265 C CA . GLU B 1 124 ? 0.245 -17.859 9.508 1 82.94 124 GLU B CA 1
ATOM 4266 C C . GLU B 1 124 ? -1.248 -18.062 9.266 1 82.94 124 GLU B C 1
ATOM 4268 O O . GLU B 1 124 ? -1.651 -19.047 8.641 1 82.94 124 GLU B O 1
ATOM 4273 N N . THR B 1 125 ? -2.012 -17.156 9.758 1 83 125 THR B N 1
ATOM 4274 C CA . THR B 1 125 ? -3.461 -17.234 9.602 1 83 125 THR B CA 1
ATOM 4275 C C . THR B 1 125 ? -3.861 -17.109 8.141 1 83 125 THR B C 1
ATOM 4277 O O . THR B 1 125 ? -4.664 -17.906 7.641 1 83 125 THR B O 1
ATOM 4280 N N . ILE B 1 126 ? -3.285 -16.172 7.48 1 85.81 126 ILE B N 1
ATOM 4281 C CA . ILE B 1 126 ? -3.721 -15.945 6.105 1 85.81 126 ILE B CA 1
ATOM 4282 C C . ILE B 1 126 ? -3.209 -17.062 5.203 1 85.81 126 ILE B C 1
ATOM 4284 O O . ILE B 1 126 ? -3.871 -17.438 4.234 1 85.81 126 ILE B O 1
ATOM 4288 N N . ASN B 1 127 ? -2.08 -17.562 5.473 1 81.94 127 ASN B N 1
ATOM 4289 C CA . ASN B 1 127 ? -1.606 -18.719 4.723 1 81.94 127 ASN B CA 1
ATOM 4290 C C . ASN B 1 127 ? -2.543 -19.922 4.891 1 81.94 127 ASN B C 1
ATOM 4292 O O . ASN B 1 127 ? -2.801 -20.641 3.93 1 81.94 127 ASN B O 1
ATOM 4296 N N . GLY B 1 128 ? -2.986 -20.125 6.082 1 77.25 128 GLY B N 1
ATOM 4297 C CA . GLY B 1 128 ? -3.947 -21.188 6.324 1 77.25 128 GLY B CA 1
ATOM 4298 C C . GLY B 1 128 ? -5.207 -21.047 5.484 1 77.25 128 GLY B C 1
ATOM 4299 O O . GLY B 1 128 ? -5.688 -22.031 4.922 1 77.25 128 GLY B O 1
ATOM 4300 N N . ARG B 1 129 ? -5.715 -19.906 5.359 1 79.31 129 ARG B N 1
ATOM 4301 C CA . ARG B 1 129 ? -6.918 -19.641 4.574 1 79.31 129 ARG B CA 1
ATOM 4302 C C . ARG B 1 129 ? -6.645 -19.828 3.082 1 79.31 129 ARG B C 1
ATOM 4304 O O . ARG B 1 129 ? -7.477 -20.359 2.354 1 79.31 129 ARG B O 1
ATOM 4311 N N . GLN B 1 130 ? -5.512 -19.344 2.705 1 78.94 130 GLN B N 1
ATOM 4312 C CA . GLN B 1 130 ? -5.172 -19.312 1.285 1 78.94 130 GLN B CA 1
ATOM 4313 C C . GLN B 1 130 ? -4.863 -20.703 0.759 1 78.94 130 GLN B C 1
ATOM 4315 O O . GLN B 1 130 ? -5.207 -21.047 -0.378 1 78.94 130 GLN B O 1
ATOM 4320 N N . PHE B 1 131 ? -4.293 -21.578 1.587 1 75 131 PHE B N 1
ATOM 4321 C CA . PHE B 1 131 ? -3.789 -22.844 1.051 1 75 131 PHE B CA 1
ATOM 4322 C C . PHE B 1 131 ? -4.613 -24.016 1.567 1 75 131 PHE B C 1
ATOM 4324 O O . PHE B 1 131 ? -4.52 -25.125 1.039 1 75 131 PHE B O 1
ATOM 4331 N N . SER B 1 132 ? -5.352 -24.062 2.654 1 64.81 132 SER B N 1
ATOM 4332 C CA . SER B 1 132 ? -6.059 -25.234 3.154 1 64.81 132 SER B CA 1
ATOM 4333 C C . SER B 1 132 ? -7.555 -24.969 3.285 1 64.81 132 SER B C 1
ATOM 4335 O O . SER B 1 132 ? -8.336 -25.891 3.5 1 64.81 132 SER B O 1
ATOM 4337 N N . ALA B 1 133 ? -8.102 -23.984 2.982 1 61.12 133 ALA B N 1
ATOM 4338 C CA . ALA B 1 133 ? -9.508 -23.656 3.215 1 61.12 133 ALA B CA 1
ATOM 4339 C C . ALA B 1 133 ? -9.914 -23.969 4.648 1 61.12 133 ALA B C 1
ATOM 4341 O O . ALA B 1 133 ? -11.086 -24.234 4.922 1 61.12 133 ALA B O 1
ATOM 4342 N N . ASP B 1 134 ? -9.047 -24.469 5.578 1 58.75 134 ASP B N 1
ATOM 4343 C CA . ASP B 1 134 ? -9.367 -24.766 6.973 1 58.75 134 ASP B CA 1
ATOM 4344 C C . ASP B 1 134 ? -8.789 -23.719 7.91 1 58.75 134 ASP B C 1
ATOM 4346 O O . ASP B 1 134 ? -7.574 -23.672 8.125 1 58.75 134 ASP B O 1
ATOM 4350 N N . PRO B 1 135 ? -9.758 -22.875 8.406 1 53.91 135 PRO B N 1
ATOM 4351 C CA . PRO B 1 135 ? -9.211 -21.844 9.289 1 53.91 135 PRO B CA 1
ATOM 4352 C C . PRO B 1 135 ? -8.43 -22.422 10.461 1 53.91 135 PRO B C 1
ATOM 4354 O O . PRO B 1 135 ? -7.574 -21.734 11.031 1 53.91 135 PRO B O 1
ATOM 4357 N N . GLU B 1 136 ? -9.055 -23.562 11.055 1 51 136 GLU B N 1
ATOM 4358 C CA . GLU B 1 136 ? -8.328 -24.203 12.141 1 51 136 GLU B CA 1
ATOM 4359 C C . GLU B 1 136 ? -7.016 -24.812 11.641 1 51 136 GLU B C 1
ATOM 4361 O O . GLU B 1 136 ? -6.191 -25.25 12.445 1 51 136 GLU B O 1
ATOM 4366 N N . ALA B 1 137 ? -7.043 -24.906 10.484 1 50.16 137 ALA B N 1
ATOM 4367 C CA . ALA B 1 137 ? -5.758 -25.359 9.961 1 50.16 137 ALA B CA 1
ATOM 4368 C C . ALA B 1 137 ? -4.621 -24.469 10.453 1 50.16 137 ALA B C 1
ATOM 4370 O O . ALA B 1 137 ? -3.447 -24.766 10.219 1 50.16 137 ALA B O 1
ATOM 4371 N N . VAL B 1 138 ? -4.996 -23.391 10.828 1 46.38 138 VAL B N 1
ATOM 4372 C CA . VAL B 1 138 ? -3.969 -22.609 11.516 1 46.38 138 VAL B CA 1
ATOM 4373 C C . VAL B 1 138 ? -3.219 -23.5 12.5 1 46.38 138 VAL B C 1
ATOM 4375 O O . VAL B 1 138 ? -1.995 -23.406 12.625 1 46.38 138 VAL B O 1
ATOM 4378 N N . GLU B 1 139 ? -4.035 -24.094 13.5 1 38.84 139 GLU B N 1
ATOM 4379 C CA . GLU B 1 139 ? -3.396 -25.156 14.258 1 38.84 139 GLU B CA 1
ATOM 4380 C C . GLU B 1 139 ? -2.777 -26.203 13.336 1 38.84 139 GLU B C 1
ATOM 4382 O O . GLU B 1 139 ? -1.983 -27.031 13.773 1 38.84 139 GLU B O 1
ATOM 4387 N N . TYR B 1 140 ? -3.57 -26.672 12.422 1 35.53 140 TYR B N 1
ATOM 4388 C CA . TYR B 1 140 ? -3.129 -27.781 11.586 1 35.53 140 TYR B CA 1
ATOM 4389 C C . TYR B 1 140 ? -1.869 -27.422 10.812 1 35.53 140 TYR B C 1
ATOM 4391 O O . TYR B 1 140 ? -1.489 -26.25 10.75 1 35.53 140 TYR B O 1
ATOM 4399 N N . HIS B 1 141 ? -1.813 -28.047 9.328 1 40.5 141 HIS B N 1
ATOM 4400 C CA . HIS B 1 141 ? -0.694 -28.453 8.492 1 40.5 141 HIS B CA 1
ATOM 4401 C C . HIS B 1 141 ? -0.012 -27.25 7.844 1 40.5 141 HIS B C 1
ATOM 4403 O O . HIS B 1 141 ? -0.572 -26.625 6.941 1 40.5 141 HIS B O 1
ATOM 4409 N N . SER B 1 142 ? 0.344 -26.312 8.547 1 41.59 142 SER B N 1
ATOM 4410 C CA . SER B 1 142 ? 1.396 -25.656 7.77 1 41.59 142 SER B CA 1
ATOM 4411 C C . SER B 1 142 ? 2.07 -26.641 6.816 1 41.59 142 SER B C 1
ATOM 4413 O O . SER B 1 142 ? 2.637 -27.641 7.25 1 41.59 142 SER B O 1
ATOM 4415 N N . LEU B 1 143 ? 1.383 -27.062 5.809 1 44.12 143 LEU B N 1
ATOM 4416 C CA . LEU B 1 143 ? 2.375 -27.625 4.898 1 44.12 143 LEU B CA 1
ATOM 4417 C C . LEU B 1 143 ? 3.773 -27.125 5.25 1 44.12 143 LEU B C 1
ATOM 4419 O O . LEU B 1 143 ? 4.77 -27.719 4.816 1 44.12 143 LEU B O 1
ATOM 4423 N N . TRP B 1 144 ? 3.811 -25.906 5.879 1 49.12 144 TRP B N 1
ATOM 4424 C CA . TRP B 1 144 ? 5.098 -25.25 6.098 1 49.12 144 TRP B CA 1
ATOM 4425 C C . TRP B 1 144 ? 5.477 -25.281 7.574 1 49.12 144 TRP B C 1
ATOM 4427 O O . TRP B 1 144 ? 4.613 -25.156 8.445 1 49.12 144 TRP B O 1
ATOM 4437 N N . GLU B 1 145 ? 6.305 -26.234 7.879 1 49.66 145 GLU B N 1
ATOM 4438 C CA . GLU B 1 145 ? 6.945 -26.391 9.188 1 49.66 145 GLU B CA 1
ATOM 4439 C C . GLU B 1 145 ? 7.008 -25.047 9.93 1 49.66 145 GLU B C 1
ATOM 4441 O O . GLU B 1 145 ? 6.785 -24 9.336 1 49.66 145 GLU B O 1
ATOM 4446 N N . ASP B 1 146 ? 7.488 -25.156 11.148 1 51.94 146 ASP B N 1
ATOM 4447 C CA . ASP B 1 146 ? 7.898 -24.156 12.133 1 51.94 146 ASP B CA 1
ATOM 4448 C C . ASP B 1 146 ? 8.82 -23.109 11.5 1 51.94 146 ASP B C 1
ATOM 4450 O O . ASP B 1 146 ? 9.602 -23.422 10.602 1 51.94 146 ASP B O 1
ATOM 4454 N N . ASP B 1 147 ? 8.594 -21.797 11.594 1 58.56 147 ASP B N 1
ATOM 4455 C CA . ASP B 1 147 ? 9.445 -20.625 11.398 1 58.56 147 ASP B CA 1
ATOM 4456 C C . ASP B 1 147 ? 9.414 -20.156 9.945 1 58.56 147 ASP B C 1
ATOM 4458 O O . ASP B 1 147 ? 10.43 -19.703 9.414 1 58.56 147 ASP B O 1
ATOM 4462 N N . VAL B 1 148 ? 8.32 -20.422 9.297 1 64.44 148 VAL B N 1
ATOM 4463 C CA . VAL B 1 148 ? 8.188 -20.125 7.879 1 64.44 148 VAL B CA 1
ATOM 4464 C C . VAL B 1 148 ? 8.352 -18.625 7.645 1 64.44 148 VAL B C 1
ATOM 4466 O O . VAL B 1 148 ? 8.672 -18.188 6.535 1 64.44 148 VAL B O 1
ATOM 4469 N N . PHE B 1 149 ? 8.375 -17.891 8.664 1 74.25 149 PHE B N 1
ATOM 4470 C CA . PHE B 1 149 ? 8.438 -16.453 8.445 1 74.25 149 PHE B CA 1
ATOM 4471 C C . PHE B 1 149 ? 9.703 -15.859 9.055 1 74.25 149 PHE B C 1
ATOM 4473 O O . PHE B 1 149 ? 9.828 -14.641 9.18 1 74.25 149 PHE B O 1
ATOM 4480 N N . GLY B 1 150 ? 10.672 -16.719 9.305 1 80 150 GLY B N 1
ATOM 4481 C CA . GLY B 1 150 ? 11.977 -16.25 9.75 1 80 150 GLY B CA 1
ATOM 4482 C C . GLY B 1 150 ? 13.039 -16.312 8.664 1 80 150 GLY B C 1
ATOM 4483 O O . GLY B 1 150 ? 12.711 -16.422 7.48 1 80 150 GLY B O 1
ATOM 4484 N N . TRP B 1 151 ? 14.227 -16.062 9.07 1 88.56 151 TRP B N 1
ATOM 4485 C CA . TRP B 1 151 ? 15.359 -16.109 8.148 1 88.56 151 TRP B CA 1
ATOM 4486 C C . TRP B 1 151 ? 15.688 -17.547 7.766 1 88.56 151 TRP B C 1
ATOM 4488 O O . TRP B 1 151 ? 15.508 -18.469 8.562 1 88.56 151 TRP B O 1
ATOM 4498 N N . PRO B 1 152 ? 16.094 -17.703 6.523 1 90.88 152 PRO B N 1
ATOM 4499 C CA . PRO B 1 152 ? 16.594 -19.031 6.172 1 90.88 152 PRO B CA 1
ATOM 4500 C C . PRO B 1 152 ? 17.828 -19.438 6.969 1 90.88 152 PRO B C 1
ATOM 4502 O O . PRO B 1 152 ? 18.531 -18.562 7.508 1 90.88 152 PRO B O 1
ATOM 4505 N N . ASP B 1 153 ? 18.031 -20.719 7.051 1 90.94 153 ASP B N 1
ATOM 4506 C CA . ASP B 1 153 ? 19.188 -21.219 7.77 1 90.94 153 ASP B CA 1
ATOM 4507 C C . ASP B 1 153 ? 20.484 -20.672 7.188 1 90.94 153 ASP B C 1
ATOM 4509 O O . ASP B 1 153 ? 21.484 -20.516 7.902 1 90.94 153 ASP B O 1
ATOM 4513 N N . HIS B 1 154 ? 20.469 -20.375 5.934 1 95.38 154 HIS B N 1
ATOM 4514 C CA . HIS B 1 154 ? 21.594 -19.75 5.238 1 95.38 154 HIS B CA 1
ATOM 4515 C C . HIS B 1 154 ? 21.219 -18.391 4.676 1 95.38 154 HIS B C 1
ATOM 4517 O O . HIS B 1 154 ? 20.891 -18.266 3.496 1 95.38 154 HIS B O 1
ATOM 4523 N N . PRO B 1 155 ? 21.344 -17.375 5.52 1 95.62 155 PRO B N 1
ATOM 4524 C CA . PRO B 1 155 ? 21 -16.047 5.039 1 95.62 155 PRO B CA 1
ATOM 4525 C C . PRO B 1 155 ? 22.016 -15.508 4.027 1 95.62 155 PRO B C 1
ATOM 4527 O O . PRO B 1 155 ? 23.125 -16.031 3.93 1 95.62 155 PRO B O 1
ATOM 4530 N N . PRO B 1 156 ? 21.609 -14.461 3.318 1 97.81 156 PRO B N 1
ATOM 4531 C CA . PRO B 1 156 ? 22.562 -13.883 2.359 1 97.81 156 PRO B CA 1
ATOM 4532 C C . PRO B 1 156 ? 23.859 -13.422 3.016 1 97.81 156 PRO B C 1
ATOM 4534 O O . PRO B 1 156 ? 23.828 -12.789 4.078 1 97.81 156 PRO B O 1
ATOM 4537 N N . THR B 1 157 ? 24.922 -13.789 2.443 1 98.31 157 THR B N 1
ATOM 4538 C CA . THR B 1 157 ? 26.234 -13.305 2.863 1 98.31 157 THR B CA 1
ATOM 4539 C C . THR B 1 157 ? 26.641 -12.094 2.043 1 98.31 157 THR B C 1
ATOM 4541 O O . THR B 1 157 ? 27.516 -11.312 2.465 1 98.31 157 THR B O 1
ATOM 4544 N N . THR B 1 158 ? 26.125 -11.969 0.865 1 98.5 158 THR B N 1
ATOM 4545 C CA . THR B 1 158 ? 26.328 -10.836 -0.034 1 98.5 158 THR B CA 1
ATOM 4546 C C . THR B 1 158 ? 25 -10.281 -0.531 1 98.5 158 THR B C 1
ATOM 4548 O O . THR B 1 158 ? 24.141 -11.039 -0.978 1 98.5 158 THR B O 1
ATOM 4551 N N . THR B 1 159 ? 24.859 -8.969 -0.401 1 98.25 159 THR B N 1
ATOM 4552 C CA . THR B 1 159 ? 23.656 -8.328 -0.941 1 98.25 159 THR B CA 1
ATOM 4553 C C . THR B 1 159 ? 24.031 -7.328 -2.033 1 98.25 159 THR B C 1
ATOM 4555 O O . THR B 1 159 ? 25.188 -6.918 -2.141 1 98.25 159 THR B O 1
ATOM 4558 N N . TYR B 1 160 ? 23.078 -7.035 -2.871 1 98 160 TYR B N 1
ATOM 4559 C CA . TYR B 1 160 ? 23.234 -6.027 -3.914 1 98 160 TYR B CA 1
ATOM 4560 C C . TYR B 1 160 ? 21.984 -5.172 -4.039 1 98 160 TYR B C 1
ATOM 4562 O O . TYR B 1 160 ? 20.953 -5.473 -3.436 1 98 160 TYR B O 1
ATOM 4570 N N . ASP B 1 161 ? 22.031 -4.035 -4.766 1 93.88 161 ASP B N 1
ATOM 4571 C CA . ASP B 1 161 ? 20.938 -3.062 -4.809 1 93.88 161 ASP B CA 1
ATOM 4572 C C . ASP B 1 161 ? 20.219 -3.105 -6.152 1 93.88 161 ASP B C 1
ATOM 4574 O O . ASP B 1 161 ? 19.031 -3.447 -6.219 1 93.88 161 ASP B O 1
ATOM 4578 N N . ASP B 1 162 ? 20.938 -2.844 -7.242 1 95.56 162 ASP B N 1
ATOM 4579 C CA . ASP B 1 162 ? 20.281 -2.756 -8.539 1 95.56 162 ASP B CA 1
ATOM 4580 C C . ASP B 1 162 ? 20.734 -3.869 -9.477 1 95.56 162 ASP B C 1
ATOM 4582 O O . ASP B 1 162 ? 19.969 -4.77 -9.805 1 95.56 162 ASP B O 1
ATOM 4586 N N . ASP B 1 163 ? 21.969 -3.885 -9.812 1 98.19 163 ASP B N 1
ATOM 4587 C CA . ASP B 1 163 ? 22.578 -4.906 -10.656 1 98.19 163 ASP B CA 1
ATOM 4588 C C . ASP B 1 163 ? 23.875 -5.414 -10.047 1 98.19 163 ASP B C 1
ATOM 4590 O O . ASP B 1 163 ? 24.578 -4.672 -9.352 1 98.19 163 ASP B O 1
ATOM 4594 N N . LEU B 1 164 ? 24.141 -6.656 -10.258 1 98.62 164 LEU B N 1
ATOM 4595 C CA . LEU B 1 164 ? 25.391 -7.281 -9.844 1 98.62 164 LEU B CA 1
ATOM 4596 C C . LEU B 1 164 ? 25.828 -8.336 -10.844 1 98.62 164 LEU B C 1
ATOM 4598 O O . LEU B 1 164 ? 25.031 -9.188 -11.258 1 98.62 164 LEU B O 1
ATOM 4602 N N . THR B 1 165 ? 27 -8.211 -11.336 1 98.75 165 THR B N 1
ATOM 4603 C CA . THR B 1 165 ? 27.594 -9.242 -12.172 1 98.75 165 THR B CA 1
ATOM 4604 C C . THR B 1 165 ? 28.672 -10 -11.414 1 98.75 165 THR B C 1
ATOM 4606 O O . THR B 1 165 ? 29.547 -9.391 -10.797 1 98.75 165 THR B O 1
ATOM 4609 N N . ILE B 1 166 ? 28.562 -11.312 -11.453 1 98.62 166 ILE B N 1
ATOM 4610 C CA . ILE B 1 166 ? 29.594 -12.133 -10.812 1 98.62 166 ILE B CA 1
ATOM 4611 C C . ILE B 1 166 ? 30.141 -13.141 -11.82 1 98.62 166 ILE B C 1
ATOM 4613 O O . ILE B 1 166 ? 29.5 -13.438 -12.828 1 98.62 166 ILE B O 1
ATOM 4617 N N . THR B 1 167 ? 31.312 -13.57 -11.516 1 98.56 167 THR B N 1
ATOM 4618 C CA . THR B 1 167 ? 31.938 -14.641 -12.281 1 98.56 167 THR B CA 1
ATOM 4619 C C . THR B 1 167 ? 32.344 -15.797 -11.375 1 98.56 167 THR B C 1
ATOM 4621 O O . THR B 1 167 ? 33 -15.594 -10.344 1 98.56 167 THR B O 1
ATOM 4624 N N . VAL B 1 168 ? 31.875 -16.938 -11.656 1 98.38 168 VAL B N 1
ATOM 4625 C CA . VAL B 1 168 ? 32.281 -18.172 -10.977 1 98.38 168 VAL B CA 1
ATOM 4626 C C . VAL B 1 168 ? 32.969 -19.109 -11.977 1 98.38 168 VAL B C 1
ATOM 4628 O O . VAL B 1 168 ? 32.312 -19.609 -12.906 1 98.38 168 VAL B O 1
ATOM 4631 N N . GLY B 1 169 ? 34.25 -19.359 -11.719 1 96.94 169 GLY B N 1
ATOM 4632 C CA . GLY B 1 169 ? 35.031 -19.938 -12.805 1 96.94 169 GLY B CA 1
ATOM 4633 C C . GLY B 1 169 ? 35.094 -19.062 -14.039 1 96.94 169 GLY B C 1
ATOM 4634 O O . GLY B 1 169 ? 35.531 -17.906 -13.961 1 96.94 169 GLY B O 1
ATOM 4635 N N . ASP B 1 170 ? 34.594 -19.594 -15.141 1 95.69 170 ASP B N 1
ATOM 4636 C CA . ASP B 1 170 ? 34.594 -18.812 -16.375 1 95.69 170 ASP B CA 1
ATOM 4637 C C . ASP B 1 170 ? 33.156 -18.438 -16.781 1 95.69 170 ASP B C 1
ATOM 4639 O O . ASP B 1 170 ? 32.938 -17.938 -17.875 1 95.69 170 ASP B O 1
ATOM 4643 N N . THR B 1 171 ? 32.219 -18.719 -15.906 1 98.19 171 THR B N 1
ATOM 4644 C CA . THR B 1 171 ? 30.812 -18.484 -16.219 1 98.19 171 THR B CA 1
ATOM 4645 C C . THR B 1 171 ? 30.344 -17.172 -15.602 1 98.19 171 THR B C 1
ATOM 4647 O O . THR B 1 171 ? 30.547 -16.938 -14.406 1 98.19 171 THR B O 1
ATOM 4650 N N . ILE B 1 172 ? 29.719 -16.297 -16.453 1 98.69 172 ILE B N 1
ATOM 4651 C CA . ILE B 1 172 ? 29.219 -15 -16.016 1 98.69 172 ILE B CA 1
ATOM 4652 C C . ILE B 1 172 ? 27.75 -15.102 -15.656 1 98.69 172 ILE B C 1
ATOM 4654 O O . ILE B 1 172 ? 26.969 -15.758 -16.359 1 98.69 172 ILE B O 1
ATOM 4658 N N . PHE B 1 173 ? 27.375 -14.5 -14.508 1 98.88 173 PHE B N 1
ATOM 4659 C CA . PHE B 1 173 ? 25.984 -14.375 -14.078 1 98.88 173 PHE B CA 1
ATOM 4660 C C . PHE B 1 173 ? 25.625 -12.906 -13.852 1 98.88 173 PHE B C 1
ATOM 4662 O O . PHE B 1 173 ? 26.281 -12.211 -13.078 1 98.88 173 PHE B O 1
ATOM 4669 N N . GLU B 1 174 ? 24.609 -12.469 -14.578 1 98.94 174 GLU B N 1
ATOM 4670 C CA . GLU B 1 174 ? 24.078 -11.117 -14.406 1 98.94 174 GLU B CA 1
ATOM 4671 C C . GLU B 1 174 ? 22.812 -11.133 -13.562 1 98.94 174 GLU B C 1
ATOM 4673 O O . GLU B 1 174 ? 21.797 -11.703 -13.961 1 98.94 174 GLU B O 1
ATOM 4678 N N . LEU B 1 175 ? 22.906 -10.539 -12.383 1 98.94 175 LEU B N 1
ATOM 4679 C CA . LEU B 1 175 ? 21.75 -10.406 -11.492 1 98.94 175 LEU B CA 1
ATOM 4680 C C . LEU B 1 175 ? 21.094 -9.039 -11.656 1 98.94 175 LEU B C 1
ATOM 4682 O O . LEU B 1 175 ? 21.766 -8.016 -11.664 1 98.94 175 LEU B O 1
ATOM 4686 N N . HIS B 1 176 ? 19.812 -9.055 -11.828 1 98.81 176 HIS B N 1
ATOM 4687 C CA . HIS B 1 176 ? 19.031 -7.836 -12 1 98.81 176 HIS B CA 1
ATOM 4688 C C . HIS B 1 176 ? 17.891 -7.77 -10.984 1 98.81 176 HIS B C 1
ATOM 4690 O O . HIS B 1 176 ? 17.094 -8.711 -10.867 1 98.81 176 HIS B O 1
ATOM 4696 N N . HIS B 1 177 ? 17.875 -6.648 -10.32 1 98.56 177 HIS B N 1
ATOM 4697 C CA . HIS B 1 177 ? 16.766 -6.43 -9.414 1 98.56 177 HIS B CA 1
ATOM 4698 C C . HIS B 1 177 ? 15.547 -5.895 -10.148 1 98.56 177 HIS B C 1
ATOM 4700 O O . HIS B 1 177 ? 15.672 -5.055 -11.047 1 98.56 177 HIS B O 1
ATOM 4706 N N . SER B 1 178 ? 14.453 -6.367 -9.859 1 97.81 178 SER B N 1
ATOM 4707 C CA . SER B 1 178 ? 13.172 -5.789 -10.242 1 97.81 178 SER B CA 1
ATOM 4708 C C . SER B 1 178 ? 12.094 -6.105 -9.211 1 97.81 178 SER B C 1
ATOM 4710 O O . SER B 1 178 ? 11.922 -7.262 -8.82 1 97.81 178 SER B O 1
ATOM 4712 N N . ARG B 1 179 ? 11.398 -5.039 -8.812 1 97.25 179 ARG B N 1
ATOM 4713 C CA . ARG B 1 179 ? 10.195 -5.352 -8.047 1 97.25 179 ARG B CA 1
ATOM 4714 C C . ARG B 1 179 ? 9.125 -5.969 -8.93 1 97.25 179 ARG B C 1
ATOM 4716 O O . ARG B 1 179 ? 8.992 -5.605 -10.102 1 97.25 179 ARG B O 1
ATOM 4723 N N . GLY B 1 180 ? 8.359 -6.898 -8.383 1 97.81 180 GLY B N 1
ATOM 4724 C CA . GLY B 1 180 ? 7.281 -7.625 -9.039 1 97.81 180 GLY B CA 1
ATOM 4725 C C . GLY B 1 180 ? 6.406 -8.398 -8.078 1 97.81 180 GLY B C 1
ATOM 4726 O O . GLY B 1 180 ? 5.609 -7.812 -7.34 1 97.81 180 GLY B O 1
ATOM 4727 N N . GLU B 1 181 ? 6.715 -9.688 -8.008 1 96.56 181 GLU B N 1
ATOM 4728 C CA . GLU B 1 181 ? 5.98 -10.477 -7.027 1 96.56 181 GLU B CA 1
ATOM 4729 C C . GLU B 1 181 ? 6.34 -10.062 -5.605 1 96.56 181 GLU B C 1
ATOM 4731 O O . GLU B 1 181 ? 5.5 -10.117 -4.703 1 96.56 181 GLU B O 1
ATOM 4736 N N . THR B 1 182 ? 7.574 -9.773 -5.512 1 96.88 182 THR B N 1
ATOM 4737 C CA . THR B 1 182 ? 8.07 -9.25 -4.242 1 96.88 182 THR B CA 1
ATOM 4738 C C . THR B 1 182 ? 8.891 -7.988 -4.469 1 96.88 182 THR B C 1
ATOM 4740 O O . THR B 1 182 ? 9.164 -7.609 -5.609 1 96.88 182 THR B O 1
ATOM 4743 N N . ASP B 1 183 ? 9.18 -7.309 -3.357 1 96.56 183 ASP B N 1
ATOM 4744 C CA . ASP B 1 183 ? 9.992 -6.098 -3.455 1 96.56 183 ASP B CA 1
ATOM 4745 C C . ASP B 1 183 ? 11.477 -6.438 -3.443 1 96.56 183 ASP B C 1
ATOM 4747 O O . ASP B 1 183 ? 12.32 -5.57 -3.697 1 96.56 183 ASP B O 1
ATOM 4751 N N . ASP B 1 184 ? 11.852 -7.746 -3.291 1 97.81 184 ASP B N 1
ATOM 4752 C CA . ASP B 1 184 ? 13.25 -8.172 -3.219 1 97.81 184 ASP B CA 1
ATOM 4753 C C . ASP B 1 184 ? 13.609 -9.078 -4.395 1 97.81 184 ASP B C 1
ATOM 4755 O O . ASP B 1 184 ? 14.594 -9.812 -4.336 1 97.81 184 ASP B O 1
ATOM 4759 N N . HIS B 1 185 ? 12.906 -9.055 -5.422 1 98.56 185 HIS B N 1
ATOM 4760 C CA . HIS B 1 185 ? 13.016 -10.07 -6.469 1 98.56 185 HIS B CA 1
ATOM 4761 C C . HIS B 1 185 ? 14.242 -9.836 -7.336 1 98.56 185 HIS B C 1
ATOM 4763 O O . HIS B 1 185 ? 14.547 -8.695 -7.695 1 98.56 185 HIS B O 1
ATOM 4769 N N . THR B 1 186 ? 14.859 -10.906 -7.723 1 98.75 186 THR B N 1
ATOM 4770 C CA . THR B 1 186 ? 16 -10.969 -8.617 1 98.75 186 THR B CA 1
ATOM 4771 C C . THR B 1 186 ? 15.727 -11.898 -9.797 1 98.75 186 THR B C 1
ATOM 4773 O O . THR B 1 186 ? 15.164 -12.977 -9.617 1 98.75 186 THR B O 1
ATOM 4776 N N . TRP B 1 187 ? 16.016 -11.469 -10.984 1 98.88 187 TRP B N 1
ATOM 4777 C CA . TRP B 1 187 ? 16.141 -12.406 -12.094 1 98.88 187 TRP B CA 1
ATOM 4778 C C . TRP B 1 187 ? 17.578 -12.461 -12.609 1 98.88 187 TRP B C 1
ATOM 4780 O O . TRP B 1 187 ? 18.344 -11.516 -12.43 1 98.88 187 TRP B O 1
ATOM 4790 N N . VAL B 1 188 ? 17.984 -13.609 -13.211 1 98.94 188 VAL B N 1
ATOM 4791 C CA . VAL B 1 188 ? 19.391 -13.883 -13.523 1 98.94 188 VAL B CA 1
ATOM 4792 C C . VAL B 1 188 ? 19.531 -14.266 -14.992 1 98.94 188 VAL B C 1
ATOM 4794 O O . VAL B 1 188 ? 18.719 -15.031 -15.523 1 98.94 188 VAL B O 1
ATOM 4797 N N . PHE B 1 189 ? 20.547 -13.703 -15.641 1 98.94 189 PHE B N 1
ATOM 4798 C CA . PHE B 1 189 ? 20.891 -14.094 -17 1 98.94 189 PHE B CA 1
ATOM 4799 C C . PHE B 1 189 ? 22.328 -14.602 -17.078 1 98.94 189 PHE B C 1
ATOM 4801 O O . PHE B 1 189 ? 23.234 -13.984 -16.516 1 98.94 189 PHE B O 1
ATOM 4808 N N . CYS B 1 190 ? 22.484 -15.773 -17.609 1 98.88 190 CYS B N 1
ATOM 4809 C CA . CYS B 1 190 ? 23.797 -16.328 -17.938 1 98.88 190 CYS B CA 1
ATOM 4810 C C . CYS B 1 190 ? 24.062 -16.234 -19.422 1 98.88 190 CYS B C 1
ATOM 4812 O O . CYS B 1 190 ? 23.688 -17.125 -20.188 1 98.88 190 CYS B O 1
ATOM 4814 N N . PRO B 1 191 ? 24.844 -15.164 -19.797 1 98.38 191 PRO B N 1
ATOM 4815 C CA . PRO B 1 191 ? 25.016 -14.938 -21.234 1 98.38 191 PRO B CA 1
ATOM 4816 C C . PRO B 1 191 ? 25.812 -16.047 -21.906 1 98.38 191 PRO B C 1
ATOM 4818 O O . PRO B 1 191 ? 25.516 -16.438 -23.047 1 98.38 191 PRO B O 1
ATOM 4821 N N . ASP B 1 192 ? 26.75 -16.641 -21.234 1 97.12 192 ASP B N 1
ATOM 4822 C CA . ASP B 1 192 ? 27.625 -17.672 -21.812 1 97.12 192 ASP B CA 1
ATOM 4823 C C . ASP B 1 192 ? 26.812 -18.891 -22.219 1 97.12 192 ASP B C 1
ATOM 4825 O O . ASP B 1 192 ? 27.141 -19.562 -23.203 1 97.12 192 ASP B O 1
ATOM 4829 N N . ARG B 1 193 ? 25.781 -19.109 -21.484 1 98.12 193 ARG B N 1
ATOM 4830 C CA . ARG B 1 193 ? 24.969 -20.297 -21.734 1 98.12 193 ARG B CA 1
ATOM 4831 C C . ARG B 1 193 ? 23.609 -19.922 -22.297 1 98.12 193 ARG B C 1
ATOM 4833 O O . ARG B 1 193 ? 22.781 -20.797 -22.594 1 98.12 193 ARG B O 1
ATOM 4840 N N . GLU B 1 194 ? 23.375 -18.625 -22.422 1 98.56 194 GLU B N 1
ATOM 4841 C CA . GLU B 1 194 ? 22.125 -18.047 -22.938 1 98.56 194 GLU B CA 1
ATOM 4842 C C . GLU B 1 194 ? 20.922 -18.578 -22.172 1 98.56 194 GLU B C 1
ATOM 4844 O O . GLU B 1 194 ? 19.922 -18.969 -22.766 1 98.56 194 GLU B O 1
ATOM 4849 N N . VAL B 1 195 ? 21.047 -18.625 -20.844 1 98.88 195 VAL B N 1
ATOM 4850 C CA . VAL B 1 195 ? 20 -19.125 -19.953 1 98.88 195 VAL B CA 1
ATOM 4851 C C . VAL B 1 195 ? 19.453 -17.969 -19.109 1 98.88 195 VAL B C 1
ATOM 4853 O O . VAL B 1 195 ? 20.234 -17.234 -18.5 1 98.88 195 VAL B O 1
ATOM 4856 N N . LEU B 1 196 ? 18.141 -17.828 -19.156 1 98.88 196 LEU B N 1
ATOM 4857 C CA . LEU B 1 196 ? 17.422 -16.859 -18.328 1 98.88 196 LEU B CA 1
ATOM 4858 C C . LEU B 1 196 ? 16.688 -17.547 -17.203 1 98.88 196 LEU B C 1
ATOM 4860 O O . LEU B 1 196 ? 15.898 -18.469 -17.438 1 98.88 196 LEU B O 1
ATOM 4864 N N . CYS B 1 197 ? 17 -17.188 -15.961 1 98.81 197 CYS B N 1
ATOM 4865 C CA . CYS B 1 197 ? 16.25 -17.594 -14.781 1 98.81 197 CYS B CA 1
ATOM 4866 C C . CYS B 1 197 ? 15.367 -16.453 -14.273 1 98.81 197 CYS B C 1
ATOM 4868 O O . CYS B 1 197 ? 15.867 -15.508 -13.656 1 98.81 197 CYS B O 1
ATOM 4870 N N . SER B 1 198 ? 14.062 -16.594 -14.383 1 98.56 198 SER B N 1
ATOM 4871 C CA . SER B 1 198 ? 13.148 -15.477 -14.188 1 98.56 198 SER B CA 1
ATOM 4872 C C . SER B 1 198 ? 12.609 -15.453 -12.758 1 98.56 198 SER B C 1
ATOM 4874 O O . SER B 1 198 ? 11.914 -14.508 -12.367 1 98.56 198 SER B O 1
ATOM 4876 N N . GLY B 1 199 ? 12.984 -16.469 -11.945 1 97.81 199 GLY B N 1
ATOM 4877 C CA . GLY B 1 199 ? 12.266 -16.578 -10.68 1 97.81 199 GLY B CA 1
ATOM 4878 C C . GLY B 1 199 ? 10.766 -16.656 -10.859 1 97.81 199 GLY B C 1
ATOM 4879 O O . GLY B 1 199 ? 10.266 -17.359 -11.734 1 97.81 199 GLY B O 1
ATOM 4880 N N . ASP B 1 200 ? 10.07 -15.906 -9.992 1 96.94 200 ASP B N 1
ATOM 4881 C CA . ASP B 1 200 ? 8.617 -16 -10.016 1 96.94 200 ASP B CA 1
ATOM 4882 C C . 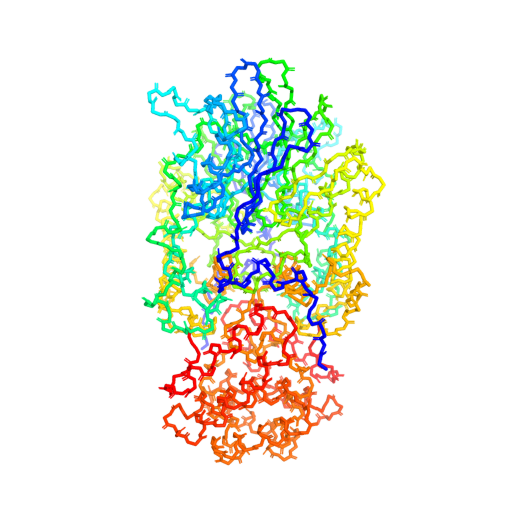ASP B 1 200 ? 8 -14.883 -10.852 1 96.94 200 ASP B C 1
ATOM 4884 O O . ASP B 1 200 ? 6.801 -14.617 -10.758 1 96.94 200 ASP B O 1
ATOM 4888 N N . LEU B 1 201 ? 8.781 -14.258 -11.695 1 98 201 LEU B N 1
ATOM 4889 C CA . LEU B 1 201 ? 8.219 -13.273 -12.617 1 98 201 LEU B CA 1
ATOM 4890 C C . LEU B 1 201 ? 7.551 -13.961 -13.805 1 98 201 LEU B C 1
ATOM 4892 O O . LEU B 1 201 ? 6.781 -13.336 -14.531 1 98 201 LEU B O 1
ATOM 4896 N N . VAL B 1 202 ? 7.91 -15.195 -13.984 1 95.56 202 VAL B N 1
ATOM 4897 C CA . VAL B 1 202 ? 7.199 -16.094 -14.891 1 95.56 202 VAL B CA 1
ATOM 4898 C C . VAL B 1 202 ? 6.82 -17.375 -14.156 1 95.56 202 VAL B C 1
ATOM 4900 O O . VAL B 1 202 ? 7.66 -18 -13.5 1 95.56 202 VAL B O 1
ATOM 4903 N N . THR B 1 203 ? 5.645 -17.641 -14.281 1 86.81 203 THR B N 1
ATOM 4904 C CA . THR B 1 203 ? 5.203 -18.875 -13.625 1 86.81 203 THR B CA 1
ATOM 4905 C C . THR B 1 203 ? 4.41 -19.75 -14.586 1 86.81 203 THR B C 1
ATOM 4907 O O . THR B 1 203 ? 4.785 -19.891 -15.758 1 86.81 203 THR B O 1
ATOM 4910 N N . ALA B 1 204 ? 3.381 -20.25 -14.617 1 80.88 204 ALA B N 1
ATOM 4911 C CA . ALA B 1 204 ? 2.5 -21.047 -15.469 1 80.88 204 ALA B CA 1
ATOM 4912 C C . ALA B 1 204 ? 1.036 -20.703 -15.219 1 80.88 204 ALA B C 1
ATOM 4914 O O . ALA B 1 204 ? 0.153 -21.547 -15.398 1 80.88 204 ALA B O 1
ATOM 4915 N N . SER B 1 205 ? 0.852 -19.516 -14.781 1 88.62 205 SER B N 1
ATOM 4916 C CA . SER B 1 205 ? -0.469 -18.953 -14.531 1 88.62 205 SER B CA 1
ATOM 4917 C C . SER B 1 205 ? -0.43 -17.422 -14.562 1 88.62 205 SER B C 1
ATOM 4919 O O . SER B 1 205 ? 0.638 -16.828 -14.719 1 88.62 205 SER B O 1
ATOM 4921 N N . ALA B 1 206 ? -1.641 -16.875 -14.453 1 91.38 206 ALA B N 1
ATOM 4922 C CA . ALA B 1 206 ? -1.657 -15.43 -14.281 1 91.38 206 ALA B CA 1
ATOM 4923 C C . ALA B 1 206 ? -0.732 -15 -13.148 1 91.38 206 ALA B C 1
ATOM 4925 O O . ALA B 1 206 ? -0.666 -15.664 -12.109 1 91.38 206 ALA B O 1
ATOM 4926 N N . PRO B 1 207 ? 0.012 -13.906 -13.398 1 95.19 207 PRO B N 1
ATOM 4927 C CA . PRO B 1 207 ? 0.984 -13.453 -12.406 1 95.19 207 PRO B CA 1
ATOM 4928 C C . PRO B 1 207 ? 0.354 -13.195 -11.039 1 95.19 207 PRO B C 1
ATOM 4930 O O . PRO B 1 207 ? -0.73 -12.617 -10.953 1 95.19 207 PRO B O 1
ATOM 4933 N N . ASN B 1 208 ? 1.021 -13.656 -10 1 95.25 208 ASN B N 1
ATOM 4934 C CA . ASN B 1 208 ? 0.589 -13.43 -8.625 1 95.25 208 ASN B CA 1
ATOM 4935 C C . ASN B 1 208 ? 0.881 -12 -8.172 1 95.25 208 ASN B C 1
ATOM 4937 O O . ASN B 1 208 ? 1.741 -11.773 -7.316 1 95.25 208 ASN B O 1
ATOM 4941 N N . ALA B 1 209 ? 0.125 -11.047 -8.688 1 97.38 209 ALA B N 1
ATOM 4942 C CA . ALA B 1 209 ? 0.405 -9.625 -8.461 1 97.38 209 ALA B CA 1
ATOM 4943 C C . ALA B 1 209 ? -0.717 -8.969 -7.66 1 97.38 209 ALA B C 1
ATOM 4945 O O . ALA B 1 209 ? -0.668 -7.77 -7.383 1 97.38 209 ALA B O 1
ATOM 4946 N N . GLY B 1 210 ? -1.72 -9.773 -7.289 1 96.81 210 GLY B N 1
ATOM 4947 C CA . GLY B 1 210 ? -2.898 -9.141 -6.723 1 96.81 210 GLY B CA 1
ATOM 4948 C C . GLY B 1 210 ? -3.322 -9.742 -5.395 1 96.81 210 GLY B C 1
ATOM 4949 O O . GLY B 1 210 ? -4.438 -9.5 -4.926 1 96.81 210 GLY B O 1
ATOM 4950 N N . ASN B 1 211 ? -2.479 -10.508 -4.715 1 94.75 211 ASN B N 1
ATOM 4951 C CA . ASN B 1 211 ? -2.854 -11.219 -3.494 1 94.75 211 ASN B CA 1
ATOM 4952 C C . ASN B 1 211 ? -3.621 -10.312 -2.537 1 94.75 211 ASN B C 1
ATOM 4954 O O . ASN B 1 211 ? -3.143 -9.234 -2.172 1 94.75 211 ASN B O 1
ATOM 4958 N N . PRO B 1 212 ? -4.82 -10.695 -2.098 1 94.81 212 PRO B N 1
ATOM 4959 C CA . PRO B 1 212 ? -5.691 -9.812 -1.312 1 94.81 212 PRO B CA 1
ATOM 4960 C C . PRO B 1 212 ? -5.223 -9.656 0.133 1 94.81 212 PRO B C 1
ATOM 4962 O O . PRO B 1 212 ? -5.656 -8.742 0.832 1 94.81 212 PRO B O 1
ATOM 4965 N N . GLN B 1 213 ? -4.367 -10.562 0.601 1 91.56 213 GLN B N 1
ATOM 4966 C CA . GLN B 1 213 ? -4.086 -10.609 2.031 1 91.56 213 GLN B CA 1
ATOM 4967 C C . GLN B 1 213 ? -2.605 -10.359 2.309 1 91.56 213 GLN B C 1
ATOM 4969 O O . GLN B 1 213 ? -2.17 -10.406 3.461 1 91.56 213 GLN B O 1
ATOM 4974 N N . LYS B 1 214 ? -1.827 -10.156 1.268 1 92.06 214 LYS B N 1
ATOM 4975 C CA . LYS B 1 214 ? -0.384 -10.008 1.431 1 92.06 214 LYS B CA 1
ATOM 4976 C C . LYS B 1 214 ? 0.068 -8.594 1.072 1 92.06 214 LYS B C 1
ATOM 4978 O O . LYS B 1 214 ? -0.72 -7.793 0.56 1 92.06 214 LYS B O 1
ATOM 4983 N N . VAL B 1 215 ? 1.313 -8.336 1.325 1 93.44 215 VAL B N 1
ATOM 4984 C CA . VAL B 1 215 ? 1.889 -7.012 1.141 1 93.44 215 VAL B CA 1
ATOM 4985 C C . VAL B 1 215 ? 1.877 -6.645 -0.342 1 93.44 215 VAL B C 1
ATOM 4987 O O . VAL B 1 215 ? 1.649 -7.5 -1.198 1 93.44 215 VAL B O 1
ATOM 4990 N N . GLN B 1 216 ? 2.148 -5.457 -0.602 1 96.19 216 GLN B N 1
ATOM 4991 C CA . GLN B 1 216 ? 2.1 -4.816 -1.912 1 96.19 216 GLN B CA 1
ATOM 4992 C C . GLN B 1 216 ? 2.979 -5.559 -2.918 1 96.19 216 GLN B C 1
ATOM 4994 O O . GLN B 1 216 ? 4.098 -5.957 -2.594 1 96.19 216 GLN B O 1
ATOM 4999 N N . ARG B 1 217 ? 2.455 -5.754 -4.125 1 97.38 217 ARG B N 1
ATOM 5000 C CA . ARG B 1 217 ? 3.203 -6.219 -5.289 1 97.38 217 ARG B CA 1
ATOM 5001 C C . ARG B 1 217 ? 3.23 -5.156 -6.387 1 97.38 217 ARG B C 1
ATOM 5003 O O . ARG B 1 217 ? 2.629 -4.09 -6.238 1 97.38 217 ARG B O 1
ATOM 5010 N N . TYR B 1 218 ? 4.027 -5.398 -7.445 1 97.94 218 TYR B N 1
ATOM 5011 C CA . TYR B 1 218 ? 4.367 -4.277 -8.312 1 97.94 218 TYR B CA 1
ATOM 5012 C C . TYR B 1 218 ? 4.25 -4.668 -9.781 1 97.94 218 TYR B C 1
ATOM 5014 O O . TYR B 1 218 ? 5.254 -4.754 -10.492 1 97.94 218 TYR B O 1
ATOM 5022 N N . PRO B 1 219 ? 3.014 -4.789 -10.289 1 98.38 219 PRO B N 1
ATOM 5023 C CA . PRO B 1 219 ? 2.818 -5.227 -11.672 1 98.38 219 PRO B CA 1
ATOM 5024 C C . PRO B 1 219 ? 3.42 -4.258 -12.688 1 98.38 219 PRO B C 1
ATOM 5026 O O . PRO B 1 219 ? 3.863 -4.68 -13.758 1 98.38 219 PRO B O 1
ATOM 5029 N N . TRP B 1 220 ? 3.523 -2.992 -12.469 1 97.69 220 TRP B N 1
ATOM 5030 C CA . TRP B 1 220 ? 4.051 -2.033 -13.43 1 97.69 220 TRP B CA 1
ATOM 5031 C C . TRP B 1 220 ? 5.562 -2.191 -13.586 1 97.69 220 TRP B C 1
ATOM 5033 O O . TRP B 1 220 ? 6.086 -2.133 -14.695 1 97.69 220 TRP B O 1
ATOM 5043 N N . GLU B 1 221 ? 6.297 -2.375 -12.5 1 97.94 221 GLU B N 1
ATOM 5044 C CA . GLU B 1 221 ? 7.727 -2.652 -12.602 1 97.94 221 GLU B CA 1
ATOM 5045 C C . GLU B 1 221 ? 7.98 -4.055 -13.148 1 97.94 221 GLU B C 1
ATOM 5047 O O . GLU B 1 221 ? 8.969 -4.281 -13.852 1 97.94 221 GLU B O 1
ATOM 5052 N N . TRP B 1 222 ? 7.047 -4.973 -12.797 1 98.75 222 TRP B N 1
ATOM 5053 C CA . TRP B 1 222 ? 7.07 -6.328 -13.336 1 98.75 222 TRP B CA 1
ATOM 5054 C C . TRP B 1 222 ? 7.027 -6.305 -14.859 1 98.75 222 TRP B C 1
ATOM 5056 O O . TRP B 1 222 ? 7.789 -7.016 -15.523 1 98.75 222 TRP B O 1
ATOM 5066 N N . VAL B 1 223 ? 6.219 -5.461 -15.43 1 98.69 223 VAL B N 1
ATOM 5067 C CA . VAL B 1 223 ? 6.098 -5.289 -16.875 1 98.69 223 VAL B CA 1
ATOM 5068 C C . VAL B 1 223 ? 7.453 -4.895 -17.453 1 98.69 223 VAL B C 1
ATOM 5070 O O . VAL B 1 223 ? 7.902 -5.48 -18.453 1 98.69 223 VAL B O 1
ATOM 5073 N N . ASP B 1 224 ? 8.094 -3.947 -16.859 1 98.5 224 ASP B N 1
ATOM 5074 C CA . ASP B 1 224 ? 9.398 -3.48 -17.328 1 98.5 224 ASP B CA 1
ATOM 5075 C C . ASP B 1 224 ? 10.422 -4.613 -17.328 1 98.5 224 ASP B C 1
ATOM 5077 O O . ASP B 1 224 ? 11.172 -4.773 -18.297 1 98.5 224 ASP B O 1
ATOM 5081 N N . ALA B 1 225 ? 10.453 -5.352 -16.281 1 98.75 225 ALA B N 1
ATOM 5082 C CA . ALA B 1 225 ? 11.383 -6.465 -16.156 1 98.75 225 ALA B CA 1
ATOM 5083 C C . ALA B 1 225 ? 11.141 -7.5 -17.25 1 98.75 225 ALA B C 1
ATOM 5085 O O . ALA B 1 225 ? 12.094 -8.008 -17.859 1 98.75 225 ALA B O 1
ATOM 5086 N N . LEU B 1 226 ? 9.836 -7.836 -17.469 1 98.88 226 LEU B N 1
ATOM 5087 C CA . LEU B 1 226 ? 9.477 -8.812 -18.484 1 98.88 226 LEU B CA 1
ATOM 5088 C C . LEU B 1 226 ? 9.938 -8.352 -19.859 1 98.88 226 LEU B C 1
ATOM 5090 O O . LEU B 1 226 ? 10.453 -9.156 -20.656 1 98.88 226 LEU B O 1
ATOM 5094 N N . ARG B 1 227 ? 9.805 -7.156 -20.172 1 98.81 227 ARG B N 1
ATOM 5095 C CA . ARG B 1 227 ? 10.227 -6.613 -21.453 1 98.81 227 ARG B CA 1
ATOM 5096 C C . ARG B 1 227 ? 11.75 -6.594 -21.578 1 98.81 227 ARG B C 1
ATOM 5098 O O . ARG B 1 227 ? 12.297 -6.848 -22.641 1 98.81 227 ARG B O 1
ATOM 5105 N N . GLU B 1 228 ? 12.422 -6.234 -20.531 1 98.75 228 GLU B N 1
ATOM 5106 C CA . GLU B 1 228 ? 13.875 -6.301 -20.516 1 98.75 228 GLU B CA 1
ATOM 5107 C C . GLU B 1 228 ? 14.367 -7.723 -20.781 1 98.75 228 GLU B C 1
ATOM 5109 O O . GLU B 1 228 ? 15.297 -7.926 -21.562 1 98.75 228 GLU B O 1
ATOM 5114 N N . MET B 1 229 ? 13.75 -8.68 -20.125 1 98.88 229 MET B N 1
ATOM 5115 C CA . MET B 1 229 ? 14.109 -10.078 -20.344 1 98.88 229 MET B CA 1
ATOM 5116 C C . MET B 1 229 ? 13.852 -10.5 -21.781 1 98.88 229 MET B C 1
ATOM 5118 O O . MET B 1 229 ? 14.664 -11.211 -22.375 1 98.88 229 MET B O 1
ATOM 5122 N N . ALA B 1 230 ? 12.734 -10.062 -22.312 1 98.81 230 ALA B N 1
ATOM 5123 C CA . ALA B 1 230 ? 12.391 -10.422 -23.688 1 98.81 230 ALA B CA 1
ATOM 5124 C C . ALA B 1 230 ? 13.438 -9.906 -24.672 1 98.81 230 ALA B C 1
ATOM 5126 O O . ALA B 1 230 ? 13.719 -10.547 -25.688 1 98.81 230 ALA B O 1
ATOM 5127 N N . ALA B 1 231 ? 14.039 -8.805 -24.328 1 98.44 231 ALA B N 1
ATOM 5128 C CA . ALA B 1 231 ? 15 -8.148 -25.219 1 98.44 231 ALA B CA 1
ATOM 5129 C C . ALA B 1 231 ? 16.328 -8.898 -25.234 1 98.44 231 ALA B C 1
ATOM 5131 O O . ALA B 1 231 ? 17.172 -8.664 -26.094 1 98.44 231 ALA B O 1
ATOM 5132 N N . LEU B 1 232 ? 16.531 -9.812 -24.297 1 98.06 232 LEU B N 1
ATOM 5133 C CA . LEU B 1 232 ? 17.781 -10.547 -24.188 1 98.06 232 LEU B CA 1
ATOM 5134 C C . LEU B 1 232 ? 17.891 -11.609 -25.266 1 98.06 232 LEU B C 1
ATOM 5136 O O . LEU B 1 232 ? 18.984 -12.086 -25.578 1 98.06 232 LEU B O 1
ATOM 5140 N N . ASP B 1 233 ? 16.75 -12.078 -25.797 1 97.38 233 ASP B N 1
ATOM 5141 C CA . ASP B 1 233 ? 16.688 -13.156 -26.766 1 97.38 233 ASP B CA 1
ATOM 5142 C C . ASP B 1 233 ? 17.359 -14.422 -26.234 1 97.38 233 ASP B C 1
ATOM 5144 O O . ASP B 1 233 ? 18.188 -15.031 -26.922 1 97.38 233 ASP B O 1
ATOM 5148 N N . ALA B 1 234 ? 17.094 -14.711 -24.984 1 98.62 234 ALA B N 1
ATOM 5149 C CA . ALA B 1 234 ? 17.641 -15.922 -24.375 1 98.62 234 ALA B CA 1
ATOM 5150 C C . ALA B 1 234 ? 17.172 -17.172 -25.109 1 98.62 234 ALA B C 1
ATOM 5152 O O . ALA B 1 234 ? 16.062 -17.203 -25.656 1 98.62 234 ALA B O 1
ATOM 5153 N N . ARG B 1 235 ? 17.984 -18.219 -25.031 1 98.62 235 ARG B N 1
ATOM 5154 C CA . ARG B 1 235 ? 17.672 -19.469 -25.734 1 98.62 235 ARG B CA 1
ATOM 5155 C C . ARG B 1 235 ? 16.938 -20.438 -24.812 1 98.62 235 ARG B C 1
ATOM 5157 O O . ARG B 1 235 ? 16.203 -21.312 -25.281 1 98.62 235 ARG B O 1
ATOM 5164 N N . THR B 1 236 ? 17.141 -20.297 -23.531 1 98.69 236 THR B N 1
ATOM 5165 C CA . THR B 1 236 ? 16.516 -21.156 -22.531 1 98.69 236 THR B CA 1
ATOM 5166 C C . THR B 1 236 ? 15.977 -20.312 -21.375 1 98.69 236 THR B C 1
ATOM 5168 O O . THR B 1 236 ? 16.641 -19.391 -20.906 1 98.69 236 THR B O 1
ATOM 5171 N N . LEU B 1 237 ? 14.688 -20.594 -20.969 1 98.5 237 LEU B N 1
ATOM 5172 C CA . LEU B 1 237 ? 14.055 -19.953 -19.812 1 98.5 237 LEU B CA 1
ATOM 5173 C C . LEU B 1 237 ? 13.75 -20.969 -18.719 1 98.5 237 LEU B C 1
ATOM 5175 O O . LEU B 1 237 ? 13.078 -21.969 -18.969 1 98.5 237 LEU B O 1
ATOM 5179 N N . LEU B 1 238 ? 14.297 -20.719 -17.578 1 97.94 238 LEU B N 1
ATOM 5180 C CA . LEU B 1 238 ? 14.078 -21.516 -16.375 1 97.94 238 LEU B CA 1
ATOM 5181 C C . LEU B 1 238 ? 13.375 -20.703 -15.305 1 97.94 238 LEU B C 1
ATOM 5183 O O . LEU B 1 238 ? 14.008 -19.891 -14.617 1 97.94 238 LEU B O 1
ATOM 5187 N N . SER B 1 239 ? 12.062 -20.906 -15.07 1 95.75 239 SER B N 1
ATOM 5188 C CA . SER B 1 239 ? 11.242 -20.125 -14.148 1 95.75 239 SER B CA 1
ATOM 5189 C C . SER B 1 239 ? 11.219 -20.75 -12.766 1 95.75 239 SER B C 1
ATOM 5191 O O . SER B 1 239 ? 11.68 -21.891 -12.578 1 95.75 239 SER B O 1
ATOM 5193 N N . GLY B 1 240 ? 10.758 -20 -11.797 1 93.69 240 GLY B N 1
ATOM 5194 C CA . GLY B 1 240 ? 10.664 -20.484 -10.43 1 93.69 240 GLY B CA 1
ATOM 5195 C C . GLY B 1 240 ? 9.633 -21.594 -10.258 1 93.69 240 GLY B C 1
ATOM 5196 O O . GLY B 1 240 ? 9.711 -22.391 -9.328 1 93.69 240 GLY B O 1
ATOM 5197 N N . HIS B 1 241 ? 8.703 -21.547 -11.156 1 90.69 241 HIS B N 1
ATOM 5198 C CA . HIS B 1 241 ? 7.668 -22.562 -11.195 1 90.69 241 HIS B CA 1
ATOM 5199 C C . HIS B 1 241 ? 7.391 -23 -12.633 1 90.69 241 HIS B C 1
ATOM 5201 O O . HIS B 1 241 ? 7.496 -22.203 -13.562 1 90.69 241 HIS B O 1
ATOM 5207 N N . GLY B 1 242 ? 7.02 -24.234 -12.766 1 85.38 242 GLY B N 1
ATOM 5208 C CA . GLY B 1 242 ? 6.625 -24.734 -14.078 1 85.38 242 GLY B CA 1
ATOM 5209 C C . GLY B 1 242 ? 7.766 -25.375 -14.844 1 85.38 242 GLY B C 1
ATOM 5210 O O . GLY B 1 242 ? 8.867 -25.531 -14.312 1 85.38 242 GLY B O 1
ATOM 5211 N N . ARG B 1 243 ? 7.531 -25.734 -16.094 1 88.88 243 ARG B N 1
ATOM 5212 C CA . ARG B 1 243 ? 8.492 -26.422 -16.938 1 88.88 243 ARG B CA 1
ATOM 5213 C C . ARG B 1 243 ? 9.414 -25.438 -17.641 1 88.88 243 ARG B C 1
ATOM 5215 O O . ARG B 1 243 ? 9.023 -24.297 -17.922 1 88.88 243 ARG B O 1
ATOM 5222 N N . PRO B 1 244 ? 10.602 -25.922 -17.953 1 94.56 244 PRO B N 1
ATOM 5223 C CA . PRO B 1 244 ? 11.516 -25.047 -18.703 1 94.56 244 PRO B CA 1
ATOM 5224 C C . PRO B 1 244 ? 11.109 -24.891 -20.156 1 94.56 244 PRO B C 1
ATOM 5226 O O . PRO B 1 244 ? 10.367 -25.719 -20.688 1 94.56 244 PRO B O 1
ATOM 5229 N N . ILE B 1 245 ? 11.492 -23.797 -20.75 1 96.44 245 ILE B N 1
ATOM 5230 C CA . ILE B 1 245 ? 11.508 -23.625 -22.203 1 96.44 245 ILE B CA 1
ATOM 5231 C C . ILE B 1 245 ? 12.945 -23.734 -22.719 1 96.44 245 ILE B C 1
ATOM 5233 O O . ILE B 1 245 ? 13.789 -22.891 -22.375 1 96.44 245 ILE B O 1
ATOM 5237 N N . VAL B 1 246 ? 13.203 -24.766 -23.562 1 98.06 246 VAL B N 1
ATOM 5238 C CA . VAL B 1 246 ? 14.578 -25.094 -23.922 1 98.06 246 VAL B CA 1
ATOM 5239 C C . VAL B 1 246 ? 14.797 -24.844 -25.422 1 98.06 246 VAL B C 1
ATOM 5241 O O . VAL B 1 246 ? 14.039 -25.344 -26.25 1 98.06 246 VAL B O 1
ATOM 5244 N N . ASP B 1 247 ? 15.742 -24.094 -25.719 1 98.19 247 ASP B N 1
ATOM 5245 C CA . ASP B 1 247 ? 16.203 -23.828 -27.078 1 98.19 247 ASP B CA 1
ATOM 5246 C C . ASP B 1 247 ? 15.055 -23.344 -27.969 1 98.19 247 ASP B C 1
ATOM 5248 O O . ASP B 1 247 ? 14.82 -23.891 -29.047 1 98.19 247 ASP B O 1
ATOM 5252 N N . ASP B 1 248 ? 14.344 -22.375 -27.5 1 98.38 248 ASP B N 1
ATOM 5253 C CA . ASP B 1 248 ? 13.203 -21.828 -28.234 1 98.38 248 ASP B CA 1
ATOM 5254 C C . ASP B 1 248 ? 13.031 -20.328 -27.938 1 98.38 248 ASP B C 1
ATOM 5256 O O . ASP B 1 248 ? 12.086 -19.938 -27.25 1 98.38 248 ASP B O 1
ATOM 5260 N N . PRO B 1 249 ? 13.945 -19.516 -28.547 1 98.31 249 PRO B N 1
ATOM 5261 C CA . PRO B 1 249 ? 13.906 -18.062 -28.281 1 98.31 249 PRO B CA 1
ATOM 5262 C C . PRO B 1 249 ? 12.57 -17.438 -28.656 1 98.31 249 PRO B C 1
ATOM 5264 O O . PRO B 1 249 ? 12.117 -16.5 -28 1 98.31 249 PRO B O 1
ATOM 5267 N N . GLU B 1 250 ? 11.898 -17.938 -29.656 1 98.25 250 GLU B N 1
ATOM 5268 C CA . GLU B 1 250 ? 10.625 -17.375 -30.094 1 98.25 250 GLU B CA 1
ATOM 5269 C C . GLU B 1 250 ? 9.539 -17.594 -29.047 1 98.25 250 GLU B C 1
ATOM 5271 O O . GLU B 1 250 ? 8.781 -16.672 -28.719 1 98.25 250 GLU B O 1
ATOM 5276 N N . GLU B 1 251 ? 9.5 -18.766 -28.516 1 97.62 251 GLU B N 1
ATOM 5277 C CA . GLU B 1 251 ? 8.516 -19.062 -27.469 1 97.62 251 GLU B CA 1
ATOM 5278 C C . GLU B 1 251 ? 8.789 -18.266 -26.203 1 97.62 251 GLU B C 1
ATOM 5280 O O . GLU B 1 251 ? 7.859 -17.812 -25.547 1 97.62 251 GLU B O 1
ATOM 5285 N N . ILE B 1 252 ? 10.055 -18.141 -25.891 1 98.38 252 ILE B N 1
ATOM 5286 C CA . ILE B 1 252 ? 10.438 -17.391 -24.703 1 98.38 252 ILE B CA 1
ATOM 5287 C C . ILE B 1 252 ? 10 -15.938 -24.844 1 98.38 252 ILE B C 1
ATOM 5289 O O . ILE B 1 252 ? 9.367 -15.383 -23.938 1 98.38 252 ILE B O 1
ATOM 5293 N N . GLU B 1 253 ? 10.312 -15.328 -25.969 1 98.56 253 GLU B N 1
ATOM 5294 C CA . GLU B 1 253 ? 9.906 -13.945 -26.203 1 98.56 253 GLU B CA 1
ATOM 5295 C C . GLU B 1 253 ? 8.391 -13.805 -26.156 1 98.56 253 GLU B C 1
ATOM 5297 O O . GLU B 1 253 ? 7.875 -12.867 -25.547 1 98.56 253 GLU B O 1
ATOM 5302 N N . HIS B 1 254 ? 7.695 -14.742 -26.766 1 97.69 254 HIS B N 1
ATOM 5303 C CA . HIS B 1 254 ? 6.238 -14.719 -26.781 1 97.69 254 HIS B CA 1
ATOM 5304 C C . HIS B 1 254 ? 5.672 -14.766 -25.375 1 97.69 254 HIS B C 1
ATOM 5306 O O . HIS B 1 254 ? 4.793 -13.969 -25.031 1 97.69 254 HIS B O 1
ATOM 5312 N N . ARG B 1 255 ? 6.164 -15.656 -24.578 1 97.12 255 ARG B N 1
ATOM 5313 C CA . ARG B 1 255 ? 5.684 -15.82 -23.203 1 97.12 255 ARG B CA 1
ATOM 5314 C C . ARG B 1 255 ? 5.93 -14.562 -22.375 1 97.12 255 ARG B C 1
ATOM 5316 O O . ARG B 1 255 ? 5.02 -14.055 -21.719 1 97.12 255 ARG B O 1
ATOM 5323 N N . LEU B 1 256 ? 7.109 -14.07 -22.422 1 98.5 256 LEU B N 1
ATOM 5324 C CA . LEU B 1 256 ? 7.488 -12.898 -21.656 1 98.5 256 LEU B CA 1
ATOM 5325 C C . LEU B 1 256 ? 6.648 -11.688 -22.047 1 98.5 256 LEU B C 1
ATOM 5327 O O . LEU B 1 256 ? 6.129 -10.977 -21.188 1 98.5 256 LEU B O 1
ATOM 5331 N N . LEU B 1 257 ? 6.465 -11.484 -23.312 1 98.31 257 LEU B N 1
ATOM 5332 C CA . LEU B 1 257 ? 5.738 -10.305 -23.781 1 98.31 257 LEU B CA 1
ATOM 5333 C C . LEU B 1 257 ? 4.246 -10.445 -23.5 1 98.31 257 LEU B C 1
ATOM 5335 O O . LEU B 1 257 ? 3.566 -9.453 -23.234 1 98.31 257 LEU B O 1
ATOM 5339 N N . ARG B 1 258 ? 3.719 -11.664 -23.594 1 97.69 258 ARG B N 1
ATOM 5340 C CA . ARG B 1 258 ? 2.307 -11.867 -23.281 1 97.69 258 ARG B CA 1
ATOM 5341 C C . ARG B 1 258 ? 2.029 -11.602 -21.797 1 97.69 258 ARG B C 1
ATOM 5343 O O . ARG B 1 258 ? 1.007 -11.008 -21.453 1 97.69 258 ARG B O 1
ATOM 5350 N N . TYR B 1 259 ? 2.932 -12.078 -20.922 1 97.88 259 TYR B N 1
ATOM 5351 C CA . TYR B 1 259 ? 2.83 -11.742 -19.516 1 97.88 259 TYR B CA 1
ATOM 5352 C C . TYR B 1 259 ? 2.85 -10.234 -19.297 1 97.88 259 TYR B C 1
ATOM 5354 O O . TYR B 1 259 ? 2.027 -9.695 -18.562 1 97.88 259 TYR B O 1
ATOM 5362 N N . ALA B 1 260 ? 3.77 -9.586 -19.984 1 98.5 260 ALA B N 1
ATOM 5363 C CA . ALA B 1 260 ? 3.904 -8.141 -19.875 1 98.5 260 ALA B CA 1
ATOM 5364 C C . ALA B 1 260 ? 2.629 -7.43 -20.328 1 98.5 260 ALA B C 1
ATOM 5366 O O . ALA B 1 260 ? 2.143 -6.52 -19.656 1 98.5 260 ALA B O 1
ATOM 5367 N N . GLU B 1 261 ? 2.088 -7.832 -21.391 1 98.12 261 GLU B N 1
ATOM 5368 C CA . GLU B 1 261 ? 0.882 -7.219 -21.938 1 98.12 261 GLU B CA 1
ATOM 5369 C C . GLU B 1 261 ? -0.307 -7.406 -21 1 98.12 261 GLU B C 1
ATOM 5371 O O . GLU B 1 261 ? -1.113 -6.492 -20.828 1 98.12 261 GLU B O 1
ATOM 5376 N N . TYR B 1 262 ? -0.437 -8.609 -20.5 1 97.88 262 TYR B N 1
ATOM 5377 C CA . TYR B 1 262 ? -1.509 -8.906 -19.562 1 97.88 262 TYR B CA 1
ATOM 5378 C C . TYR B 1 262 ? -1.477 -7.945 -18.375 1 97.88 262 TYR B C 1
ATOM 5380 O O . TYR B 1 262 ? -2.484 -7.305 -18.062 1 97.88 262 TYR B O 1
ATOM 5388 N N . LEU B 1 263 ? -0.323 -7.801 -17.766 1 98.5 263 LEU B N 1
ATOM 5389 C CA . LEU B 1 263 ? -0.156 -6.93 -16.609 1 98.5 263 LEU B CA 1
ATOM 5390 C C . LEU B 1 263 ? -0.314 -5.465 -17 1 98.5 263 LEU B C 1
ATOM 5392 O O . LEU B 1 263 ? -0.994 -4.703 -16.312 1 98.5 263 LEU B O 1
ATOM 5396 N N . ASP B 1 264 ? 0.292 -5.098 -18.078 1 98.44 264 ASP B N 1
ATOM 5397 C CA . ASP B 1 264 ? 0.278 -3.715 -18.531 1 98.44 264 ASP B CA 1
ATOM 5398 C C . ASP B 1 264 ? -1.147 -3.242 -18.812 1 98.44 264 ASP B C 1
ATOM 5400 O O . ASP B 1 264 ? -1.521 -2.129 -18.438 1 98.44 264 ASP B O 1
ATOM 5404 N N . THR B 1 265 ? -1.904 -4.07 -19.422 1 98.19 265 THR B N 1
ATOM 5405 C CA . THR B 1 265 ? -3.293 -3.748 -19.734 1 98.19 265 THR B CA 1
ATOM 5406 C C . THR B 1 265 ? -4.086 -3.475 -18.453 1 98.19 265 THR B C 1
ATOM 5408 O O . THR B 1 265 ? -4.828 -2.494 -18.375 1 98.19 265 THR B O 1
ATOM 5411 N N . ILE B 1 266 ? -3.951 -4.316 -17.5 1 97.94 266 ILE B N 1
ATOM 5412 C CA . ILE B 1 266 ? -4.68 -4.16 -16.234 1 97.94 266 ILE B CA 1
ATOM 5413 C C . ILE B 1 266 ? -4.25 -2.863 -15.555 1 97.94 266 ILE B C 1
ATOM 5415 O O . ILE B 1 266 ? -5.094 -2.094 -15.086 1 97.94 266 ILE B O 1
ATOM 5419 N N . VAL B 1 267 ? -2.936 -2.598 -15.508 1 98.12 267 VAL B N 1
ATOM 5420 C CA . VAL B 1 267 ? -2.408 -1.399 -14.859 1 98.12 267 VAL B CA 1
ATOM 5421 C C . VAL B 1 267 ? -2.951 -0.155 -15.562 1 98.12 267 VAL B C 1
ATOM 5423 O O . VAL B 1 267 ? -3.486 0.746 -14.914 1 98.12 267 VAL B O 1
ATOM 5426 N N . GLU B 1 268 ? -2.834 -0.121 -16.859 1 97.5 268 GLU B N 1
ATOM 5427 C CA . GLU B 1 268 ? -3.25 1.039 -17.641 1 97.5 268 GLU B CA 1
ATOM 5428 C C . GLU B 1 268 ? -4.738 1.317 -17.469 1 97.5 268 GLU B C 1
ATOM 5430 O O . GLU B 1 268 ? -5.141 2.459 -17.234 1 97.5 268 GLU B O 1
ATOM 5435 N N . ARG B 1 269 ? -5.527 0.324 -17.578 1 96.88 269 ARG B N 1
ATOM 5436 C CA . ARG B 1 269 ? -6.973 0.496 -17.5 1 96.88 269 ARG B CA 1
ATOM 5437 C C . ARG B 1 269 ? -7.398 0.89 -16.078 1 96.88 269 ARG B C 1
ATOM 5439 O O . ARG B 1 269 ? -8.352 1.649 -15.906 1 96.88 269 ARG B O 1
ATOM 5446 N N . THR B 1 270 ? -6.746 0.338 -15.078 1 96.88 270 THR B N 1
ATOM 5447 C CA . THR B 1 270 ? -7.043 0.7 -13.703 1 96.88 270 THR B CA 1
ATOM 5448 C C . THR B 1 270 ? -6.703 2.164 -13.438 1 96.88 270 THR B C 1
ATOM 5450 O O . THR B 1 270 ? -7.504 2.898 -12.859 1 96.88 270 THR B O 1
ATOM 5453 N N . ILE B 1 271 ? -5.535 2.602 -13.898 1 96.25 271 ILE B N 1
ATOM 5454 C CA . ILE B 1 271 ? -5.105 3.984 -13.703 1 96.25 271 ILE B CA 1
ATOM 5455 C C . ILE B 1 271 ? -6.039 4.922 -14.469 1 96.25 271 ILE B C 1
ATOM 5457 O O . ILE B 1 271 ? -6.395 5.992 -13.977 1 96.25 271 ILE B O 1
ATOM 5461 N N . GLU B 1 272 ? -6.426 4.516 -15.633 1 95.19 272 GLU B N 1
ATOM 5462 C CA . GLU B 1 272 ? -7.379 5.309 -16.406 1 95.19 272 GLU B CA 1
ATOM 5463 C C . GLU B 1 272 ? -8.695 5.484 -15.648 1 95.19 272 GLU B C 1
ATOM 5465 O O . GLU B 1 272 ? -9.25 6.582 -15.602 1 95.19 272 GLU B O 1
ATOM 5470 N N . ALA B 1 273 ? -9.188 4.43 -15.102 1 93.88 273 ALA B N 1
ATOM 5471 C CA . ALA B 1 273 ? -10.43 4.492 -14.336 1 93.88 273 ALA B CA 1
ATOM 5472 C C . ALA B 1 273 ? -10.266 5.379 -13.109 1 93.88 273 ALA B C 1
ATOM 5474 O O . ALA B 1 273 ? -11.18 6.133 -12.758 1 93.88 273 ALA B O 1
ATOM 5475 N N . LEU B 1 274 ? -9.141 5.281 -12.438 1 92.5 274 LEU B N 1
ATOM 5476 C CA . LEU B 1 274 ? -8.852 6.152 -11.305 1 92.5 274 LEU B CA 1
ATOM 5477 C C . LEU B 1 274 ? -8.891 7.621 -11.727 1 92.5 274 LEU B C 1
ATOM 5479 O O . LEU B 1 274 ? -9.5 8.453 -11.047 1 92.5 274 LEU B O 1
ATOM 5483 N N . ASN B 1 275 ? -8.312 7.883 -12.844 1 91 275 ASN B N 1
ATOM 5484 C CA . ASN B 1 275 ? -8.203 9.25 -13.352 1 91 275 ASN B CA 1
ATOM 5485 C C . ASN B 1 275 ? -9.562 9.789 -13.789 1 91 275 ASN B C 1
ATOM 5487 O O . ASN B 1 275 ? -9.742 11 -13.922 1 91 275 ASN B O 1
ATOM 5491 N N . ASP B 1 276 ? -10.516 8.977 -14.094 1 84.5 276 ASP B N 1
ATOM 5492 C CA . ASP B 1 276 ? -11.852 9.383 -14.523 1 84.5 276 ASP B CA 1
ATOM 5493 C C . ASP B 1 276 ? -12.688 9.852 -13.336 1 84.5 276 ASP B C 1
ATOM 5495 O O . ASP B 1 276 ? -13.82 10.32 -13.516 1 84.5 276 ASP B O 1
ATOM 5499 N N . GLY B 1 277 ? -12.258 9.977 -12.172 1 70.56 277 GLY B N 1
ATOM 5500 C CA . GLY B 1 277 ? -13.031 10.578 -11.102 1 70.56 277 GLY B CA 1
ATOM 5501 C C . GLY B 1 277 ? -12.93 9.828 -9.789 1 70.56 277 GLY B C 1
ATOM 5502 O O . GLY B 1 277 ? -13.609 10.164 -8.812 1 70.56 277 GLY B O 1
ATOM 5503 N N . ALA B 1 278 ? -12.289 8.805 -9.773 1 65.06 278 ALA B N 1
ATOM 5504 C CA . ALA B 1 278 ? -12.047 8.031 -8.555 1 65.06 278 ALA B CA 1
ATOM 5505 C C . ALA B 1 278 ? -13.32 7.344 -8.07 1 65.06 278 ALA B C 1
ATOM 5507 O O . ALA B 1 278 ? -13.742 7.535 -6.93 1 65.06 278 ALA B O 1
ATOM 5508 N N . PRO B 1 279 ? -14.023 6.617 -8.852 1 74.81 279 PRO B N 1
ATOM 5509 C CA . PRO B 1 279 ? -15.125 5.836 -8.289 1 74.81 279 PRO B CA 1
ATOM 5510 C C . PRO B 1 279 ? -14.68 4.926 -7.145 1 74.81 279 PRO B C 1
ATOM 5512 O O . PRO B 1 279 ? -13.484 4.641 -7.008 1 74.81 279 PRO B O 1
ATOM 5515 N N . PRO B 1 280 ? -15.688 4.633 -6.289 1 85.62 280 PRO B N 1
ATOM 5516 C CA . PRO B 1 280 ? -15.352 3.57 -5.34 1 85.62 280 PRO B CA 1
ATOM 5517 C C . PRO B 1 280 ? -14.617 2.404 -5.996 1 85.62 280 PRO B C 1
ATOM 5519 O O . PRO B 1 280 ? -14.82 2.133 -7.184 1 85.62 280 PRO B O 1
ATOM 5522 N N . HIS B 1 281 ? -13.719 1.808 -5.164 1 90.31 281 HIS B N 1
ATOM 5523 C CA . HIS B 1 281 ? -12.828 0.76 -5.664 1 90.31 281 HIS B CA 1
ATOM 5524 C C . HIS B 1 281 ? -13.617 -0.334 -6.375 1 90.31 281 HIS B C 1
ATOM 5526 O O . HIS B 1 281 ? -13.195 -0.824 -7.426 1 90.31 281 HIS B O 1
ATOM 5532 N N . VAL B 1 282 ? -14.789 -0.646 -5.844 1 89.19 282 VAL B N 1
ATOM 5533 C CA . VAL B 1 282 ? -15.594 -1.725 -6.41 1 89.19 282 VAL B CA 1
ATOM 5534 C C . VAL B 1 282 ? -16.062 -1.34 -7.809 1 89.19 282 VAL B C 1
ATOM 5536 O O . VAL B 1 282 ? -16.141 -2.188 -8.703 1 89.19 282 VAL B O 1
ATOM 5539 N N . ASP B 1 283 ? -16.359 -0.136 -8.023 1 89.31 283 ASP B N 1
ATOM 5540 C CA . ASP B 1 283 ? -16.812 0.326 -9.336 1 89.31 283 ASP B CA 1
ATOM 5541 C C . ASP B 1 283 ? -15.656 0.313 -10.344 1 89.31 283 ASP B C 1
ATOM 5543 O O . ASP B 1 283 ? -15.852 -0.056 -11.5 1 89.31 283 ASP B O 1
ATOM 5547 N N . ILE B 1 284 ? -14.539 0.684 -9.875 1 90.69 284 ILE B N 1
ATOM 5548 C CA . ILE B 1 284 ? -13.375 0.671 -10.75 1 90.69 284 ILE B CA 1
ATOM 5549 C C . ILE B 1 284 ? -13.133 -0.745 -11.266 1 90.69 284 ILE B C 1
ATOM 5551 O O . ILE B 1 284 ? -13.047 -0.964 -12.477 1 90.69 284 ILE B O 1
ATOM 5555 N N . VAL B 1 285 ? -13.086 -1.731 -10.422 1 91.94 285 VAL B N 1
ATOM 5556 C CA . VAL B 1 285 ? -12.75 -3.107 -10.773 1 91.94 285 VAL B CA 1
ATOM 5557 C C . VAL B 1 285 ? -13.82 -3.678 -11.703 1 91.94 285 VAL B C 1
ATOM 5559 O O . VAL B 1 285 ? -13.508 -4.441 -12.617 1 91.94 285 VAL B O 1
ATOM 5562 N N . ARG B 1 286 ? -15.016 -3.27 -11.523 1 89.38 286 ARG B N 1
ATOM 5563 C CA . ARG B 1 286 ? -16.109 -3.799 -12.328 1 89.38 286 ARG B CA 1
ATOM 5564 C C . ARG B 1 286 ? -16.156 -3.119 -13.695 1 89.38 286 ARG B C 1
ATOM 5566 O O . ARG B 1 286 ? -16.656 -3.699 -14.664 1 89.38 286 ARG B O 1
ATOM 5573 N N . GLU B 1 287 ? -15.688 -1.967 -13.719 1 89 287 GLU B N 1
ATOM 5574 C CA . GLU B 1 287 ? -15.789 -1.182 -14.945 1 89 287 GLU B CA 1
ATOM 5575 C C . GLU B 1 287 ? -14.641 -1.509 -15.906 1 89 287 GLU B C 1
ATOM 5577 O O . GLU B 1 287 ? -14.805 -1.42 -17.125 1 89 287 GLU B O 1
ATOM 5582 N N . ILE B 1 288 ? -13.562 -1.858 -15.359 1 91.88 288 ILE B N 1
ATOM 5583 C CA . ILE B 1 288 ? -12.406 -2.057 -16.234 1 91.88 288 ILE B CA 1
ATOM 5584 C C . ILE B 1 288 ? -12.555 -3.375 -16.984 1 91.88 288 ILE B C 1
ATOM 5586 O O . ILE B 1 288 ? -13.039 -4.363 -16.438 1 91.88 288 ILE B O 1
ATOM 5590 N N . ASP B 1 289 ? -12.273 -3.314 -18.312 1 92.81 289 ASP B N 1
ATOM 5591 C CA . ASP B 1 289 ? -12.242 -4.512 -19.141 1 92.81 289 ASP B CA 1
ATOM 5592 C C . ASP B 1 289 ? -10.953 -5.301 -18.922 1 92.81 289 ASP B C 1
ATOM 5594 O O . ASP B 1 289 ? -9.922 -4.988 -19.5 1 92.81 289 ASP B O 1
ATOM 5598 N N . LEU B 1 290 ? -11.07 -6.34 -18.156 1 93.69 290 LEU B N 1
ATOM 5599 C CA . LEU B 1 290 ? -9.906 -7.156 -17.828 1 93.69 290 LEU B CA 1
ATOM 5600 C C . LEU B 1 290 ? -9.555 -8.078 -19 1 93.69 290 LEU B C 1
ATOM 5602 O O . LEU B 1 290 ? -10.445 -8.578 -19.688 1 93.69 290 LEU B O 1
ATOM 5606 N N . PRO B 1 291 ? -8.289 -8.273 -19.156 1 93.88 291 PRO B N 1
ATOM 5607 C CA . PRO B 1 291 ? -7.895 -9.18 -20.25 1 93.88 291 PRO B CA 1
ATOM 5608 C C . PRO B 1 291 ? -8.367 -10.617 -20.016 1 93.88 291 PRO B C 1
ATOM 5610 O O . PRO B 1 291 ? -8.453 -11.062 -18.875 1 93.88 291 PRO B O 1
ATOM 5613 N N . ASP B 1 292 ? -8.703 -11.289 -21.125 1 90.31 292 ASP B N 1
ATOM 5614 C CA . ASP B 1 292 ? -9.102 -12.695 -21.156 1 90.31 292 ASP B CA 1
ATOM 5615 C C . ASP B 1 292 ? -8.18 -13.5 -22.078 1 90.31 292 ASP B C 1
ATOM 5617 O O . ASP B 1 292 ? -8.539 -13.797 -23.219 1 90.31 292 ASP B O 1
ATOM 5621 N N . PRO B 1 293 ? -7.066 -13.891 -21.453 1 91.56 293 PRO B N 1
ATOM 5622 C CA . PRO B 1 293 ? -6.074 -14.539 -22.312 1 91.56 293 PRO B CA 1
ATOM 5623 C C . PRO B 1 293 ? -6.52 -15.914 -22.797 1 91.56 293 PRO B C 1
ATOM 5625 O O . PRO B 1 293 ? -7.176 -16.656 -22.047 1 91.56 293 PRO B O 1
ATOM 5628 N N . ASP B 1 294 ? -6.051 -16.281 -24.047 1 91.56 294 ASP B N 1
ATOM 5629 C CA . ASP B 1 294 ? -6.32 -17.594 -24.625 1 91.56 294 ASP B CA 1
ATOM 5630 C C . ASP B 1 294 ? -5.285 -18.609 -24.172 1 91.56 294 ASP B C 1
ATOM 5632 O O . ASP B 1 294 ? -5.535 -19.828 -24.219 1 91.56 294 ASP B O 1
ATOM 5636 N N . GLU B 1 295 ? -4.199 -18.141 -23.797 1 92.56 295 GLU B N 1
ATOM 5637 C CA . GLU B 1 295 ? -3.105 -19.016 -23.422 1 92.56 295 GLU B CA 1
ATOM 5638 C C . GLU B 1 295 ? -3.414 -19.75 -22.109 1 92.56 295 GLU B C 1
ATOM 5640 O O . GLU B 1 295 ? -3.754 -19.109 -21.109 1 92.56 295 GLU B O 1
ATOM 5645 N N . SER B 1 296 ? -3.271 -21.016 -22.094 1 89.56 296 SER B N 1
ATOM 5646 C CA . SER B 1 296 ? -3.576 -21.812 -20.906 1 89.56 296 SER B CA 1
ATOM 5647 C C . SER B 1 296 ? -2.674 -21.438 -19.734 1 89.56 296 SER B C 1
ATOM 5649 O O . SER B 1 296 ? -3.102 -21.469 -18.578 1 89.56 296 SER B O 1
ATOM 5651 N N . TRP B 1 297 ? -1.432 -21.031 -20.031 1 89 297 TRP B N 1
ATOM 5652 C CA . TRP B 1 297 ? -0.431 -20.734 -19.016 1 89 297 TRP B CA 1
ATOM 5653 C C . TRP B 1 297 ? -0.591 -19.312 -18.484 1 89 297 TRP B C 1
ATOM 5655 O O . TRP B 1 297 ? 0.214 -18.859 -17.672 1 89 297 TRP B O 1
ATOM 5665 N N . LEU B 1 298 ? -1.642 -18.625 -18.922 1 92.94 298 LEU B N 1
ATOM 5666 C CA . LEU B 1 298 ? -1.898 -17.266 -18.469 1 92.94 298 LEU B CA 1
ATOM 5667 C C . LEU B 1 298 ? -3.297 -17.141 -17.859 1 92.94 298 LEU B C 1
ATOM 5669 O O . LEU B 1 298 ? -3.801 -16.031 -17.672 1 92.94 298 LEU B O 1
ATOM 5673 N N . GLN B 1 299 ? -3.9 -18.266 -17.609 1 91.38 299 GLN B N 1
ATOM 5674 C CA . GLN B 1 299 ? -5.246 -18.281 -17.047 1 91.38 299 GLN B CA 1
ATOM 5675 C C . GLN B 1 299 ? -5.219 -17.969 -15.547 1 91.38 299 GLN B C 1
ATOM 5677 O O . GLN B 1 299 ? -4.188 -18.141 -14.891 1 91.38 299 GLN B O 1
ATOM 5682 N N . SER B 1 300 ? -6.328 -17.531 -15.023 1 90.88 300 SER B N 1
ATOM 5683 C CA . SER B 1 300 ? -6.484 -17.188 -13.617 1 90.88 300 SER B CA 1
ATOM 5684 C C . SER B 1 300 ? -6.613 -18.438 -12.758 1 90.88 300 SER B C 1
ATOM 5686 O O . SER B 1 300 ? -7.641 -18.656 -12.109 1 90.88 300 SER B O 1
ATOM 5688 N N . GLU B 1 301 ? -5.566 -19.094 -12.609 1 87.38 301 GLU B N 1
ATOM 5689 C CA . GLU B 1 301 ? -5.602 -20.312 -11.828 1 87.38 301 GLU B CA 1
ATOM 5690 C C . GLU B 1 301 ? -5.27 -20.047 -10.367 1 87.38 301 GLU B C 1
ATOM 5692 O O . GLU B 1 301 ? -5.773 -20.75 -9.477 1 87.38 301 GLU B O 1
ATOM 5697 N N . TYR B 1 302 ? -4.434 -19.156 -10.141 1 88.19 302 TYR B N 1
ATOM 5698 C CA . TYR B 1 302 ? -4 -18.844 -8.781 1 88.19 302 TYR B CA 1
ATOM 5699 C C . TYR B 1 302 ? -4.465 -17.453 -8.367 1 88.19 302 TYR B C 1
ATOM 5701 O O . TYR B 1 302 ? -5.129 -17.281 -7.344 1 88.19 302 TYR B O 1
ATOM 5709 N N . ASP B 1 303 ? -4.145 -16.516 -9.156 1 92.94 303 ASP B N 1
ATOM 5710 C CA . ASP B 1 303 ? -4.551 -15.117 -9.008 1 92.94 303 ASP B CA 1
ATOM 5711 C C . ASP B 1 303 ? -5.5 -14.695 -10.125 1 92.94 303 ASP B C 1
ATOM 5713 O O . ASP B 1 303 ? -5.891 -15.523 -10.953 1 92.94 303 ASP B O 1
ATOM 5717 N N . SER B 1 304 ? -5.945 -13.469 -10.047 1 93.75 304 SER B N 1
ATOM 5718 C CA . SER B 1 304 ? -6.887 -13.016 -11.07 1 93.75 304 SER B CA 1
ATOM 5719 C C . SER B 1 304 ? -6.699 -11.531 -11.383 1 93.75 304 SER B C 1
ATOM 5721 O O . SER B 1 304 ? -6.133 -10.789 -10.57 1 93.75 304 SER B O 1
ATOM 5723 N N . GLY B 1 305 ? -7.176 -11.203 -12.57 1 96.06 305 GLY B N 1
ATOM 5724 C CA . GLY B 1 305 ? -7.105 -9.805 -12.977 1 96.06 305 GLY B CA 1
ATOM 5725 C C . GLY B 1 305 ? -7.801 -8.867 -12.008 1 96.06 305 GLY B C 1
ATOM 5726 O O . GLY B 1 305 ? -7.344 -7.742 -11.797 1 96.06 305 GLY B O 1
ATOM 5727 N N . GLU B 1 306 ? -8.906 -9.281 -11.391 1 95.88 306 GLU B N 1
ATOM 5728 C CA . GLU B 1 306 ? -9.617 -8.453 -10.414 1 95.88 306 GLU B CA 1
ATOM 5729 C C . GLU B 1 306 ? -8.727 -8.102 -9.227 1 95.88 306 GLU B C 1
ATOM 5731 O O . GLU B 1 306 ? -8.711 -6.953 -8.773 1 95.88 306 GLU B O 1
ATOM 5736 N N . PHE B 1 307 ? -8.023 -9.109 -8.797 1 97.06 307 PHE B N 1
ATOM 5737 C CA . PHE B 1 307 ? -7.141 -8.898 -7.656 1 97.06 307 PHE B CA 1
ATOM 5738 C C . PHE B 1 307 ? -5.984 -7.973 -8.031 1 97.06 307 PHE B C 1
ATOM 5740 O O . PHE B 1 307 ? -5.586 -7.117 -7.238 1 97.06 307 PHE B O 1
ATOM 5747 N N . ILE B 1 308 ? -5.469 -8.156 -9.203 1 97.88 308 ILE B N 1
ATOM 5748 C CA . ILE B 1 308 ? -4.348 -7.332 -9.648 1 97.88 308 ILE B CA 1
ATOM 5749 C C . ILE B 1 308 ? -4.785 -5.871 -9.742 1 97.88 308 ILE B C 1
ATOM 5751 O O . ILE B 1 308 ? -4.066 -4.973 -9.305 1 97.88 308 ILE B O 1
ATOM 5755 N N . ALA B 1 309 ? -5.969 -5.637 -10.266 1 97.12 309 ALA B N 1
ATOM 5756 C CA . ALA B 1 309 ? -6.512 -4.281 -10.328 1 97.12 309 ALA B CA 1
ATOM 5757 C C . ALA B 1 309 ? -6.621 -3.664 -8.938 1 97.12 309 ALA B C 1
ATOM 5759 O O . ALA B 1 309 ? -6.277 -2.498 -8.742 1 97.12 309 ALA B O 1
ATOM 5760 N N . ARG B 1 310 ? -7.113 -4.426 -7.98 1 97 310 ARG B N 1
ATOM 5761 C CA . ARG B 1 310 ? -7.246 -3.939 -6.609 1 97 310 ARG B CA 1
ATOM 5762 C C . ARG B 1 310 ? -5.887 -3.553 -6.031 1 97 310 ARG B C 1
ATOM 5764 O O . ARG B 1 310 ? -5.777 -2.576 -5.285 1 97 310 ARG B O 1
ATOM 5771 N N . ASN B 1 311 ? -4.91 -4.328 -6.367 1 97 311 ASN B N 1
ATOM 5772 C CA . ASN B 1 311 ? -3.57 -4.023 -5.879 1 97 311 ASN B CA 1
ATOM 5773 C C . ASN B 1 311 ? -3.031 -2.732 -6.488 1 97 311 ASN B C 1
ATOM 5775 O O . ASN B 1 311 ? -2.311 -1.983 -5.828 1 97 311 ASN B O 1
ATOM 5779 N N . VAL B 1 312 ? -3.346 -2.514 -7.773 1 97.06 312 VAL B N 1
ATOM 5780 C CA . VAL B 1 312 ? -2.967 -1.267 -8.43 1 97.06 312 VAL B CA 1
ATOM 5781 C C . VAL B 1 312 ? -3.65 -0.091 -7.734 1 97.06 312 VAL B C 1
ATOM 5783 O O . VAL B 1 312 ? -3.012 0.924 -7.445 1 97.06 312 VAL B O 1
ATOM 5786 N N . ILE B 1 313 ? -4.91 -0.2 -7.383 1 95.81 313 ILE B N 1
ATOM 5787 C CA . ILE B 1 313 ? -5.648 0.845 -6.684 1 95.81 313 ILE B CA 1
ATOM 5788 C C . ILE B 1 313 ? -5.004 1.113 -5.324 1 95.81 313 ILE B C 1
ATOM 5790 O O . ILE B 1 313 ? -4.824 2.27 -4.934 1 95.81 313 ILE B O 1
ATOM 5794 N N . ARG B 1 314 ? -4.664 0.037 -4.688 1 95.06 314 ARG B N 1
ATOM 5795 C CA . ARG B 1 314 ? -4.031 0.115 -3.373 1 95.06 314 ARG B CA 1
ATOM 5796 C C . ARG B 1 314 ? -2.775 0.979 -3.424 1 95.06 314 ARG B C 1
ATOM 5798 O O . ARG B 1 314 ? -2.514 1.759 -2.504 1 95.06 314 ARG B O 1
ATOM 5805 N N . TYR B 1 315 ? -2 0.848 -4.445 1 95.56 315 TYR B N 1
ATOM 5806 C CA . TYR B 1 315 ? -0.718 1.537 -4.547 1 95.56 315 TYR B CA 1
ATOM 5807 C C . TYR B 1 315 ? -0.912 2.99 -4.965 1 95.56 315 TYR B C 1
ATOM 5809 O O . TYR B 1 315 ? -0.346 3.898 -4.352 1 95.56 315 TYR B O 1
ATOM 5817 N N . TYR B 1 316 ? -1.687 3.244 -5.965 1 93.88 316 TYR B N 1
ATOM 5818 C CA . TYR B 1 316 ? -1.795 4.57 -6.566 1 93.88 316 TYR B CA 1
ATOM 5819 C C . TYR B 1 316 ? -2.891 5.387 -5.891 1 93.88 316 TYR B C 1
ATOM 5821 O O . TYR B 1 316 ? -2.898 6.617 -5.973 1 93.88 316 TYR B O 1
ATOM 5829 N N . GLY B 1 317 ? -3.703 4.695 -5.266 1 90.06 317 GLY B N 1
ATOM 5830 C CA . GLY B 1 317 ? -4.809 5.367 -4.598 1 90.06 317 GLY B CA 1
ATOM 5831 C C . GLY B 1 317 ? -4.699 5.332 -3.086 1 90.06 317 GLY B C 1
ATOM 5832 O O . GLY B 1 317 ? -3.604 5.445 -2.533 1 90.06 317 GLY B O 1
ATOM 5833 N N . GLY B 1 318 ? -5.762 5.242 -2.334 1 90.5 318 GLY B N 1
ATOM 5834 C CA . GLY B 1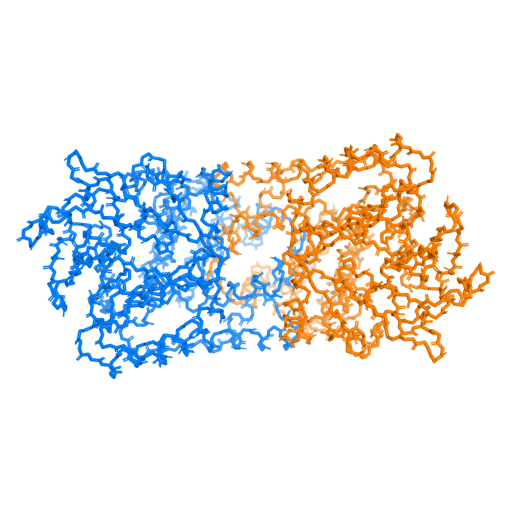 318 ? -5.816 5.188 -0.882 1 90.5 318 GLY B CA 1
ATOM 5835 C C . GLY B 1 318 ? -6.457 3.918 -0.357 1 90.5 318 GLY B C 1
ATOM 5836 O O . GLY B 1 318 ? -6.84 3.041 -1.135 1 90.5 318 GLY B O 1
ATOM 5837 N N . TRP B 1 319 ? -6.461 3.824 0.932 1 94.19 319 TRP B N 1
ATOM 5838 C CA . TRP B 1 319 ? -7.023 2.635 1.56 1 94.19 319 TRP B CA 1
ATOM 5839 C C . TRP B 1 319 ? -8.547 2.705 1.591 1 94.19 319 TRP B C 1
ATOM 5841 O O . TRP B 1 319 ? -9.219 1.683 1.738 1 94.19 319 TRP B O 1
ATOM 5851 N N . TRP B 1 320 ? -9.078 3.934 1.504 1 94.94 320 TRP B N 1
ATOM 5852 C CA . TRP B 1 320 ? -10.516 4.137 1.595 1 94.94 320 TRP B CA 1
ATOM 5853 C C . TRP B 1 320 ? -11.219 3.656 0.328 1 94.94 320 TRP B C 1
ATOM 5855 O O . TRP B 1 320 ? -10.75 3.922 -0.783 1 94.94 320 TRP B O 1
ATOM 5865 N N . THR B 1 321 ? -12.344 2.979 0.469 1 93.5 321 THR B N 1
ATOM 5866 C CA . THR B 1 321 ? -13.047 2.328 -0.626 1 93.5 321 THR B CA 1
ATOM 5867 C C . THR B 1 321 ? -13.641 3.365 -1.578 1 93.5 321 THR B C 1
ATOM 5869 O O . THR B 1 321 ? -13.992 3.043 -2.715 1 93.5 321 THR B O 1
ATOM 5872 N N . GLY B 1 322 ? -13.859 4.551 -1.087 1 91.38 322 GLY B N 1
ATOM 5873 C CA . GLY B 1 322 ? -14.508 5.586 -1.877 1 91.38 322 GLY B CA 1
ATOM 5874 C C . GLY B 1 322 ? -15.969 5.793 -1.507 1 91.38 322 GLY B C 1
ATOM 5875 O O . GLY B 1 322 ? -16.594 6.754 -1.961 1 91.38 322 GLY B O 1
ATOM 5876 N N . ARG B 1 323 ? -16.531 4.93 -0.753 1 93.5 323 ARG B N 1
ATOM 5877 C CA . ARG B 1 323 ? -17.891 5.129 -0.245 1 93.5 323 ARG B CA 1
ATOM 5878 C C . ARG B 1 323 ? -17.859 5.918 1.059 1 93.5 323 ARG B C 1
ATOM 5880 O O . ARG B 1 323 ? -17.266 5.484 2.047 1 93.5 323 ARG B O 1
ATOM 5887 N N . PRO B 1 324 ? -18.562 7 1.136 1 94.38 324 PRO B N 1
ATOM 5888 C CA . PRO B 1 324 ? -18.422 7.914 2.271 1 94.38 324 PRO B CA 1
ATOM 5889 C C . PRO B 1 324 ? -18.719 7.238 3.611 1 94.38 324 PRO B C 1
ATOM 5891 O O . PRO B 1 324 ? -17.984 7.453 4.582 1 94.38 324 PRO B O 1
ATOM 5894 N N . SER B 1 325 ? -19.688 6.379 3.678 1 96.62 325 SER B N 1
ATOM 5895 C CA . SER B 1 325 ? -20.047 5.727 4.934 1 96.62 325 SER B CA 1
ATOM 5896 C C . SER B 1 325 ? -18.938 4.793 5.406 1 96.62 325 SER B C 1
ATOM 5898 O O . SER B 1 325 ? -18.906 4.383 6.57 1 96.62 325 SER B O 1
ATOM 5900 N N . GLU B 1 326 ? -18.016 4.457 4.551 1 95.69 326 GLU B N 1
ATOM 5901 C CA . GLU B 1 326 ? -16.984 3.492 4.875 1 95.69 326 GLU B CA 1
ATOM 5902 C C . GLU B 1 326 ? -15.672 4.191 5.242 1 95.69 326 GLU B C 1
ATOM 5904 O O . GLU B 1 326 ? -14.664 3.537 5.508 1 95.69 326 GLU B O 1
ATOM 5909 N N . LEU B 1 327 ? -15.664 5.512 5.277 1 95.88 327 LEU B N 1
ATOM 5910 C CA . LEU B 1 327 ? -14.508 6.27 5.738 1 95.88 327 LEU B CA 1
ATOM 5911 C C . LEU B 1 327 ? -14.289 6.066 7.23 1 95.88 327 LEU B C 1
ATOM 5913 O O . LEU B 1 327 ? -13.172 5.762 7.664 1 95.88 327 LEU B O 1
ATOM 5917 N N . LYS B 1 328 ? -15.281 6.191 8.039 1 96.06 328 LYS B N 1
ATOM 5918 C CA . LYS B 1 328 ? -15.383 5.898 9.461 1 96.06 328 LYS B CA 1
ATOM 5919 C C . LYS B 1 328 ? -16.672 5.145 9.773 1 96.06 328 LYS B C 1
ATOM 5921 O O . LYS B 1 328 ? -17.594 5.703 10.375 1 96.06 328 LYS B O 1
ATOM 5926 N N . PRO B 1 329 ? -16.672 3.893 9.461 1 96.69 329 PRO B N 1
ATOM 5927 C CA . PRO B 1 329 ? -17.906 3.117 9.422 1 96.69 329 PRO B CA 1
ATOM 5928 C C . PRO B 1 329 ? -18.391 2.719 10.82 1 96.69 329 PRO B C 1
ATOM 5930 O O . PRO B 1 329 ? -17.609 2.744 11.773 1 96.69 329 PRO B O 1
ATOM 5933 N N . ALA B 1 330 ? -19.734 2.398 10.883 1 96.75 330 ALA B N 1
ATOM 5934 C CA . ALA B 1 330 ? -20.25 1.658 12.023 1 96.75 330 ALA B CA 1
ATOM 5935 C C . ALA B 1 330 ? -19.641 0.262 12.102 1 96.75 330 ALA B C 1
ATOM 5937 O O . ALA B 1 330 ? -18.969 -0.182 11.172 1 96.75 330 ALA B O 1
ATOM 5938 N N . SER B 1 331 ? -19.828 -0.371 13.266 1 94.44 331 SER B N 1
ATOM 5939 C CA . SER B 1 331 ? -19.344 -1.744 13.375 1 94.44 331 SER B CA 1
ATOM 5940 C C . SER B 1 331 ? -20.062 -2.662 12.391 1 94.44 331 SER B C 1
ATOM 5942 O O . SER B 1 331 ? -21.188 -2.385 11.992 1 94.44 331 SER B O 1
ATOM 5944 N N . ARG B 1 332 ? -19.453 -3.688 12.008 1 93.19 332 ARG B N 1
ATOM 5945 C CA . ARG B 1 332 ? -20.047 -4.633 11.07 1 93.19 332 ARG B CA 1
ATOM 5946 C C . ARG B 1 332 ? -21.328 -5.238 11.648 1 93.19 332 ARG B C 1
ATOM 5948 O O . ARG B 1 332 ? -22.297 -5.445 10.93 1 93.19 332 ARG B O 1
ATOM 5955 N N . SER B 1 333 ? -21.219 -5.527 12.938 1 93.69 333 SER B N 1
ATOM 5956 C CA . SER B 1 333 ? -22.391 -6.113 13.578 1 93.69 333 SER B CA 1
ATOM 5957 C C . SER B 1 333 ? -23.562 -5.137 13.594 1 93.69 333 SER B C 1
ATOM 5959 O O . SER B 1 333 ? -24.703 -5.539 13.383 1 93.69 333 SER B O 1
ATOM 5961 N N . ALA B 1 334 ? -23.297 -3.84 13.836 1 96.81 334 ALA B N 1
ATOM 5962 C CA . ALA B 1 334 ? -24.375 -2.844 13.852 1 96.81 334 ALA B CA 1
ATOM 5963 C C . ALA B 1 334 ? -25.031 -2.729 12.484 1 96.81 334 ALA B C 1
ATOM 5965 O O . ALA B 1 334 ? -26.25 -2.664 12.383 1 96.81 334 ALA B O 1
ATOM 5966 N N . VAL B 1 335 ? -24.234 -2.707 11.43 1 97.94 335 VAL B N 1
ATOM 5967 C CA . VAL B 1 335 ? -24.766 -2.629 10.07 1 97.94 335 VAL B CA 1
ATOM 5968 C C . VAL B 1 335 ? -25.562 -3.887 9.758 1 97.94 335 VAL B C 1
ATOM 5970 O O . VAL B 1 335 ? -26.688 -3.803 9.242 1 97.94 335 VAL B O 1
ATOM 5973 N N . ALA B 1 336 ? -25 -5.027 10.109 1 98.06 336 ALA B N 1
ATOM 5974 C CA . ALA B 1 336 ? -25.641 -6.309 9.836 1 98.06 336 ALA B CA 1
ATOM 5975 C C . ALA B 1 336 ? -26.969 -6.426 10.578 1 98.06 336 ALA B C 1
ATOM 5977 O O . ALA B 1 336 ? -27.969 -6.879 10.008 1 98.06 336 ALA B O 1
ATOM 5978 N N . GLU B 1 337 ? -26.984 -6.035 11.828 1 98.38 337 GLU B N 1
ATOM 5979 C CA . GLU B 1 337 ? -28.203 -6.094 12.625 1 98.38 337 GLU B CA 1
ATOM 5980 C C . GLU B 1 337 ? -29.281 -5.195 12.047 1 98.38 337 GLU B C 1
ATOM 5982 O O . GLU B 1 337 ? -30.453 -5.578 12 1 98.38 337 GLU B O 1
ATOM 5987 N N . GLU B 1 338 ? -28.891 -4.027 11.648 1 98.69 338 GLU B N 1
ATOM 5988 C CA . GLU B 1 338 ? -29.844 -3.113 11.031 1 98.69 338 GLU B CA 1
ATOM 5989 C C . GLU B 1 338 ? -30.438 -3.705 9.75 1 98.69 338 GLU B C 1
ATOM 5991 O O . GLU B 1 338 ? -31.641 -3.627 9.523 1 98.69 338 GLU B O 1
ATOM 5996 N N . ILE B 1 339 ? -29.625 -4.312 8.914 1 98.69 339 ILE B N 1
ATOM 5997 C CA . ILE B 1 339 ? -30.062 -4.891 7.648 1 98.69 339 ILE B CA 1
ATOM 5998 C C . ILE B 1 339 ? -30.953 -6.102 7.918 1 98.69 339 ILE B C 1
ATOM 6000 O O . ILE B 1 339 ? -31.969 -6.297 7.25 1 98.69 339 ILE B O 1
ATOM 6004 N N . ALA B 1 340 ? -30.547 -6.887 8.883 1 98.69 340 ALA B N 1
ATOM 6005 C CA . ALA B 1 340 ? -31.375 -8.023 9.273 1 98.69 340 ALA B CA 1
ATOM 6006 C C . ALA B 1 340 ? -32.75 -7.562 9.75 1 98.69 340 ALA B C 1
ATOM 6008 O O . ALA B 1 340 ? -33.75 -8.195 9.453 1 98.69 340 ALA B O 1
ATOM 6009 N N . ASP B 1 341 ? -32.781 -6.465 10.508 1 98.19 341 ASP B N 1
ATOM 6010 C CA . ASP B 1 341 ? -34.062 -5.914 10.992 1 98.19 341 ASP B CA 1
ATOM 6011 C C . ASP B 1 341 ? -34.938 -5.457 9.836 1 98.19 341 ASP B C 1
ATOM 6013 O O . ASP B 1 341 ? -36.156 -5.629 9.875 1 98.19 341 ASP B O 1
ATOM 6017 N N . LEU B 1 342 ? -34.344 -4.879 8.805 1 97.81 342 LEU B N 1
ATOM 6018 C CA . LEU B 1 342 ? -35.094 -4.469 7.625 1 97.81 342 LEU B CA 1
ATOM 6019 C C . LEU B 1 342 ? -35.75 -5.672 6.949 1 97.81 342 LEU B C 1
ATOM 6021 O O . LEU B 1 342 ? -36.812 -5.551 6.367 1 97.81 342 LEU B O 1
ATOM 6025 N N . ALA B 1 343 ? -35.062 -6.816 7.07 1 97.25 343 ALA B N 1
ATOM 6026 C CA . ALA B 1 343 ? -35.594 -8.047 6.477 1 97.25 343 ALA B CA 1
ATOM 6027 C C . ALA B 1 343 ? -36.562 -8.742 7.406 1 97.25 343 ALA B C 1
ATOM 6029 O O . ALA B 1 343 ? -37.312 -9.641 6.984 1 97.25 343 ALA B O 1
ATOM 6030 N N . GLY B 1 344 ? -36.625 -8.336 8.633 1 97.62 344 GLY B N 1
ATOM 6031 C CA . GLY B 1 344 ? -37.375 -9 9.695 1 97.62 344 GLY B CA 1
ATOM 6032 C C . GLY B 1 344 ? -36.469 -9.648 10.734 1 97.62 344 GLY B C 1
ATOM 6033 O O . GLY B 1 344 ? -36.625 -9.414 11.938 1 97.62 344 GLY B O 1
ATOM 6034 N N . ASP B 1 345 ? -35.562 -10.461 10.289 1 98.06 345 ASP B N 1
ATOM 6035 C CA . ASP B 1 345 ? -34.562 -11.062 11.156 1 98.06 345 ASP B CA 1
ATOM 6036 C C . ASP B 1 345 ? -33.438 -11.711 10.328 1 98.06 345 ASP B C 1
ATOM 6038 O O . ASP B 1 345 ? -33.469 -11.68 9.102 1 98.06 345 ASP B O 1
ATOM 6042 N N . ALA B 1 346 ? -32.469 -12.227 11.031 1 98.38 346 ALA B N 1
ATOM 6043 C CA . ALA B 1 346 ? -31.297 -12.812 10.383 1 98.38 346 ALA B CA 1
ATOM 6044 C C . ALA B 1 346 ? -31.672 -14.055 9.586 1 98.38 346 ALA B C 1
ATOM 6046 O O . ALA B 1 346 ? -31.109 -14.312 8.516 1 98.38 346 ALA B O 1
ATOM 6047 N N . LYS B 1 347 ? -32.594 -14.812 10.078 1 98.38 347 LYS B N 1
ATOM 6048 C CA . LYS B 1 347 ? -33.031 -16.031 9.398 1 98.38 347 LYS B CA 1
ATOM 6049 C C . LYS B 1 347 ? -33.688 -15.711 8.055 1 98.38 347 LYS B C 1
ATOM 6051 O O . LYS B 1 347 ? -33.375 -16.328 7.039 1 98.38 34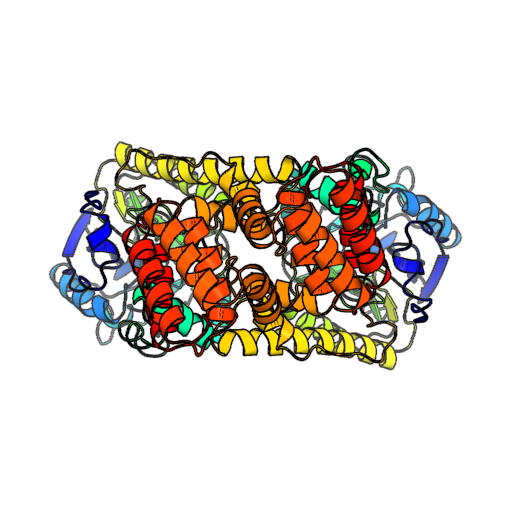7 LYS B O 1
ATOM 6056 N N . THR B 1 348 ? -34.531 -14.742 8.094 1 98.44 348 THR B N 1
ATOM 6057 C CA . THR B 1 348 ? -35.219 -14.32 6.867 1 98.44 348 THR B CA 1
ATOM 6058 C C . THR B 1 348 ? -34.219 -13.773 5.863 1 98.44 348 THR B C 1
ATOM 6060 O O . THR B 1 348 ? -34.344 -14.016 4.66 1 98.44 348 THR B O 1
ATOM 6063 N N . LEU B 1 349 ? -33.281 -13.039 6.375 1 98.69 349 LEU B N 1
ATOM 6064 C CA . LEU B 1 349 ? -32.219 -12.508 5.52 1 98.69 349 LEU B CA 1
ATOM 6065 C C . LEU B 1 349 ? -31.422 -13.633 4.883 1 98.69 349 LEU B C 1
ATOM 6067 O O . LEU B 1 349 ? -31.078 -13.57 3.701 1 98.69 349 LEU B O 1
ATOM 6071 N N . ALA B 1 350 ? -31.078 -14.664 5.625 1 98.62 350 ALA B N 1
ATOM 6072 C CA . ALA B 1 350 ? -30.344 -15.828 5.113 1 98.62 350 ALA B CA 1
ATOM 6073 C C . ALA B 1 350 ? -31.172 -16.547 4.047 1 98.62 350 ALA B C 1
ATOM 6075 O O . ALA B 1 350 ? -30.609 -17.031 3.051 1 98.62 350 ALA B O 1
ATOM 6076 N N . GLU B 1 351 ? -32.406 -16.656 4.266 1 98.31 351 GLU B N 1
ATOM 6077 C CA . GLU B 1 351 ? -33.281 -17.297 3.289 1 98.31 351 GLU B CA 1
ATOM 6078 C C . GLU B 1 351 ? -33.312 -16.516 1.976 1 98.31 351 GLU B C 1
ATOM 6080 O O . GLU B 1 351 ? -33.312 -17.109 0.896 1 98.31 351 GLU B O 1
ATOM 6085 N N . ARG B 1 352 ? -33.344 -15.227 2.094 1 98.62 352 ARG B N 1
ATOM 6086 C CA . ARG B 1 352 ? -33.281 -14.398 0.897 1 98.62 352 ARG B CA 1
ATOM 6087 C C . ARG B 1 352 ? -31.953 -14.609 0.166 1 98.62 352 ARG B C 1
ATOM 6089 O O . ARG B 1 352 ? -31.922 -14.633 -1.065 1 98.62 352 ARG B O 1
ATOM 6096 N N . ALA B 1 353 ? -30.875 -14.719 0.886 1 98.81 353 ALA B N 1
ATOM 6097 C CA . ALA B 1 353 ? -29.578 -15.016 0.296 1 98.81 353 ALA B CA 1
ATOM 6098 C C . ALA B 1 353 ? -29.609 -16.328 -0.49 1 98.81 353 ALA B C 1
ATOM 6100 O O . ALA B 1 353 ? -29.062 -16.406 -1.589 1 98.81 353 ALA B O 1
ATOM 6101 N N . GLU B 1 354 ? -30.25 -17.297 0.078 1 98.44 354 GLU B N 1
ATOM 6102 C CA . GLU B 1 354 ? -30.391 -18.578 -0.59 1 98.44 354 GLU B CA 1
ATOM 6103 C C . GLU B 1 354 ? -31.156 -18.453 -1.9 1 98.44 354 GLU B C 1
ATOM 6105 O O . GLU B 1 354 ? -30.797 -19.062 -2.904 1 98.44 354 GLU B O 1
ATOM 6110 N N . GLU B 1 355 ? -32.188 -17.688 -1.853 1 98.56 355 GLU B N 1
ATOM 6111 C CA . GLU B 1 355 ? -32.969 -17.453 -3.062 1 98.56 355 GLU B CA 1
ATOM 6112 C C . GLU B 1 355 ? -32.125 -16.812 -4.156 1 98.56 355 GLU B C 1
ATOM 6114 O O . GLU B 1 355 ? -32.25 -17.172 -5.332 1 98.56 355 GLU B O 1
ATOM 6119 N N . LEU B 1 356 ? -31.344 -15.844 -3.785 1 98.62 356 LEU B N 1
ATOM 6120 C CA . LEU B 1 356 ? -30.453 -15.188 -4.734 1 98.62 356 LEU B CA 1
ATOM 6121 C C . LEU B 1 356 ? -29.438 -16.172 -5.312 1 98.62 356 LEU B C 1
ATOM 6123 O O . LEU B 1 356 ? -29.141 -16.141 -6.508 1 98.62 356 LEU B O 1
ATOM 6127 N N . MET B 1 357 ? -28.922 -17.016 -4.43 1 98.25 357 MET B N 1
ATOM 6128 C CA . MET B 1 357 ? -27.984 -18.047 -4.887 1 98.25 357 MET B CA 1
ATOM 6129 C C . MET B 1 357 ? -28.641 -18.969 -5.906 1 98.25 357 MET B C 1
ATOM 6131 O O . MET B 1 357 ? -28.047 -19.266 -6.949 1 98.25 357 MET B O 1
ATOM 6135 N N . ASP B 1 358 ? -29.812 -19.375 -5.648 1 97.75 358 ASP B N 1
ATOM 6136 C CA . ASP B 1 358 ? -30.562 -20.25 -6.539 1 97.75 358 ASP B CA 1
ATOM 6137 C C . ASP B 1 358 ? -30.844 -19.562 -7.879 1 97.75 358 ASP B C 1
ATOM 6139 O O . ASP B 1 358 ? -30.891 -20.219 -8.922 1 97.75 358 ASP B O 1
ATOM 6143 N N . ALA B 1 359 ? -30.984 -18.297 -7.82 1 98.06 359 ALA B N 1
ATOM 6144 C CA . ALA B 1 359 ? -31.266 -17.516 -9.023 1 98.06 359 ALA B CA 1
ATOM 6145 C C . ALA B 1 359 ? -29.984 -17.203 -9.797 1 98.06 359 ALA B C 1
ATOM 6147 O O . ALA B 1 359 ? -30.047 -16.656 -10.898 1 98.06 359 ALA B O 1
ATOM 6148 N N . GLY B 1 360 ? -28.859 -17.484 -9.188 1 97.25 360 GLY B N 1
ATOM 6149 C CA . GLY B 1 360 ? -27.594 -17.344 -9.891 1 97.25 360 GLY B CA 1
ATOM 6150 C C . GLY B 1 360 ? -26.844 -16.078 -9.539 1 97.25 360 GLY B C 1
ATOM 6151 O O . GLY B 1 360 ? -25.75 -15.836 -10.039 1 97.25 360 GLY B O 1
ATOM 6152 N N . ASP B 1 361 ? -27.391 -15.258 -8.695 1 97.75 361 ASP B N 1
ATOM 6153 C CA . ASP B 1 361 ? -26.703 -14.055 -8.25 1 97.75 361 ASP B CA 1
ATOM 6154 C C . ASP B 1 361 ? -25.797 -14.344 -7.055 1 97.75 361 ASP B C 1
ATOM 6156 O O . ASP B 1 361 ? -26.047 -13.859 -5.949 1 97.75 361 ASP B O 1
ATOM 6160 N N . LYS B 1 362 ? -24.719 -14.969 -7.27 1 98.25 362 LYS B N 1
ATOM 6161 C CA . LYS B 1 362 ? -23.859 -15.547 -6.242 1 98.25 362 LYS B CA 1
ATOM 6162 C C . LYS B 1 362 ? -23.172 -14.461 -5.422 1 98.25 362 LYS B C 1
ATOM 6164 O O . LYS B 1 362 ? -23.062 -14.578 -4.199 1 98.25 362 LYS B O 1
ATOM 6169 N N . ARG B 1 363 ? -22.703 -13.414 -6.059 1 98 363 ARG B N 1
ATOM 6170 C CA . ARG B 1 363 ? -22 -12.344 -5.359 1 98 363 ARG B CA 1
ATOM 6171 C C . ARG B 1 363 ? -22.922 -11.617 -4.387 1 98 363 ARG B C 1
ATOM 6173 O O . ARG B 1 363 ? -22.547 -11.359 -3.24 1 98 363 ARG B O 1
ATOM 6180 N N . LEU B 1 364 ? -24.109 -11.289 -4.855 1 98.56 364 LEU B N 1
ATOM 6181 C CA . LEU B 1 364 ? -25.078 -10.602 -4.004 1 98.56 364 LEU B CA 1
ATOM 6182 C C . LEU B 1 364 ? -25.516 -11.492 -2.852 1 98.56 364 LEU B C 1
ATOM 6184 O O . LEU B 1 364 ? -25.703 -11.023 -1.728 1 98.56 364 LEU B O 1
ATOM 6188 N N . ALA B 1 365 ? -25.703 -12.797 -3.166 1 98.81 365 ALA B N 1
ATOM 6189 C CA . ALA B 1 365 ? -26.062 -13.758 -2.131 1 98.81 365 ALA B CA 1
ATOM 6190 C C . ALA B 1 365 ? -25.047 -13.75 -0.993 1 98.81 365 ALA B C 1
ATOM 6192 O O . ALA B 1 365 ? -25.422 -13.812 0.181 1 98.81 365 ALA B O 1
ATOM 6193 N N . CYS B 1 366 ? -23.781 -13.648 -1.296 1 98.69 366 CYS B N 1
ATOM 6194 C CA . CYS B 1 366 ? -22.719 -13.664 -0.297 1 98.69 366 CYS B CA 1
ATOM 6195 C C . CYS B 1 366 ? -22.812 -12.445 0.613 1 98.69 366 CYS B C 1
ATOM 6197 O O . CYS B 1 366 ? -22.547 -12.539 1.811 1 98.69 366 CYS B O 1
ATOM 6199 N N . HIS B 1 367 ? -23.188 -11.273 0.087 1 98.56 367 HIS B N 1
ATOM 6200 C CA . HIS B 1 367 ? -23.359 -10.094 0.925 1 98.56 367 HIS B CA 1
ATOM 6201 C C . HIS B 1 367 ? -24.438 -10.32 1.992 1 98.56 367 HIS B C 1
ATOM 6203 O O . HIS B 1 367 ? -24.203 -10.062 3.174 1 98.56 367 HIS B O 1
ATOM 6209 N N . LEU B 1 368 ? -25.562 -10.789 1.554 1 98.81 368 LEU B N 1
ATOM 6210 C CA . LEU B 1 368 ? -26.641 -11.008 2.502 1 98.81 368 LEU B CA 1
ATOM 6211 C C . LEU B 1 368 ? -26.281 -12.109 3.492 1 98.81 368 LEU B C 1
ATOM 6213 O O . LEU B 1 368 ? -26.672 -12.047 4.664 1 98.81 368 LEU B O 1
ATOM 6217 N N . ALA B 1 369 ? -25.594 -13.133 2.98 1 98.62 369 ALA B N 1
ATOM 6218 C CA . ALA B 1 369 ? -25.156 -14.219 3.855 1 98.62 369 ALA B CA 1
ATOM 6219 C C . ALA B 1 369 ? -24.266 -13.688 4.977 1 98.62 369 ALA B C 1
ATOM 6221 O O . ALA B 1 369 ? -24.453 -14.039 6.145 1 98.62 369 ALA B O 1
ATOM 6222 N N . ASP B 1 370 ? -23.328 -12.867 4.633 1 97.56 370 ASP B N 1
ATOM 6223 C CA . ASP B 1 370 ? -22.438 -12.281 5.637 1 97.56 370 ASP B CA 1
ATOM 6224 C C . ASP B 1 370 ? -23.234 -11.445 6.645 1 97.56 370 ASP B C 1
ATOM 6226 O O . ASP B 1 370 ? -23 -11.539 7.852 1 97.56 370 ASP B O 1
ATOM 6230 N N . TYR B 1 371 ? -24.125 -10.609 6.148 1 98.12 371 TYR B N 1
ATOM 6231 C CA . TYR B 1 371 ? -24.938 -9.789 7.043 1 98.12 371 TYR B CA 1
ATOM 6232 C C . TYR B 1 371 ? -25.75 -10.656 8 1 98.12 371 TYR B C 1
ATOM 6234 O O . TYR B 1 371 ? -25.844 -10.352 9.188 1 98.12 371 TYR B O 1
ATOM 6242 N N . ALA B 1 372 ? -26.328 -11.703 7.5 1 98.44 372 ALA B N 1
ATOM 6243 C CA . ALA B 1 372 ? -27.141 -12.578 8.336 1 98.44 372 ALA B CA 1
ATOM 6244 C C . ALA B 1 372 ? -26.328 -13.188 9.461 1 98.44 372 ALA B C 1
ATOM 6246 O O . ALA B 1 372 ? -26.734 -13.156 10.625 1 98.44 372 ALA B O 1
ATOM 6247 N N . LEU B 1 373 ? -25.172 -13.734 9.109 1 97.5 373 LEU B N 1
ATOM 6248 C CA . LEU B 1 373 ? -24.328 -14.383 10.102 1 97.5 373 LEU B CA 1
ATOM 6249 C C . LEU B 1 373 ? -23.812 -13.367 11.117 1 97.5 373 LEU B C 1
ATOM 6251 O O . LEU B 1 373 ? -23.766 -13.648 12.32 1 97.5 373 LEU B O 1
ATOM 6255 N N . GLU B 1 374 ? -23.406 -12.211 10.664 1 96.25 374 GLU B N 1
ATOM 6256 C CA . GLU B 1 374 ? -22.875 -11.172 11.547 1 96.25 374 GLU B CA 1
ATOM 6257 C C . GLU B 1 374 ? -23.969 -10.633 12.469 1 96.25 374 GLU B C 1
ATOM 6259 O O . GLU B 1 374 ? -23.672 -10.219 13.602 1 96.25 374 GLU B O 1
ATOM 6264 N N . ALA B 1 375 ? -25.188 -10.641 12.023 1 97.5 375 ALA B N 1
ATOM 6265 C CA . ALA B 1 375 ? -26.312 -10.141 12.812 1 97.5 375 ALA B CA 1
ATOM 6266 C C . ALA B 1 375 ? -26.688 -11.117 13.922 1 97.5 375 ALA B C 1
ATOM 6268 O O . ALA B 1 375 ? -27.125 -10.711 15 1 97.5 375 ALA B O 1
ATOM 6269 N N . ASP B 1 376 ? -26.609 -12.367 13.633 1 96.81 376 ASP B N 1
ATOM 6270 C CA . ASP B 1 376 ? -26.984 -13.406 14.586 1 96.81 376 ASP B CA 1
ATOM 6271 C C . ASP B 1 376 ? -26.031 -14.602 14.508 1 96.81 376 ASP B C 1
ATOM 6273 O O . ASP B 1 376 ? -26.422 -15.68 14.047 1 96.81 376 ASP B O 1
ATOM 6277 N N . PRO B 1 377 ? -24.859 -14.492 15.047 1 94.44 377 PRO B N 1
ATOM 6278 C CA . PRO B 1 377 ? -23.812 -15.516 14.891 1 94.44 377 PRO B CA 1
ATOM 6279 C C . PRO B 1 377 ? -24.156 -16.812 15.609 1 94.44 377 PRO B C 1
ATOM 6281 O O . PRO B 1 377 ? -23.531 -17.844 15.367 1 94.44 377 PRO B O 1
ATOM 6284 N N . ASP B 1 378 ? -25.156 -16.844 16.469 1 94.56 378 ASP B N 1
ATOM 6285 C CA . ASP B 1 378 ? -25.469 -18.047 17.25 1 94.56 378 ASP B CA 1
ATOM 6286 C C . ASP B 1 378 ? -26.625 -18.828 16.609 1 94.56 378 ASP B C 1
ATOM 6288 O O . ASP B 1 378 ? -27 -19.891 17.109 1 94.56 378 ASP B O 1
ATOM 6292 N N . ASN B 1 379 ? -27.172 -18.344 15.57 1 96.38 379 ASN B N 1
ATOM 6293 C CA . ASN B 1 379 ? -28.328 -18.953 14.93 1 96.38 379 ASN B CA 1
ATOM 6294 C C . ASN B 1 379 ? -27.922 -20.125 14.039 1 96.38 379 ASN B C 1
ATOM 6296 O O . ASN B 1 379 ? -27.344 -19.922 12.969 1 96.38 379 ASN B O 1
ATOM 6300 N N . GLU B 1 380 ? -28.344 -21.312 14.289 1 96.06 380 GLU B N 1
ATOM 6301 C CA . GLU B 1 380 ? -27.906 -22.531 13.609 1 96.06 380 GLU B CA 1
ATOM 6302 C C . GLU B 1 380 ? -28.438 -22.594 12.18 1 96.06 380 GLU B C 1
ATOM 6304 O O . GLU B 1 380 ? -27.781 -23.109 11.281 1 96.06 380 GLU B O 1
ATOM 6309 N N . THR B 1 381 ? -29.594 -22.109 12.039 1 96.88 381 THR B N 1
ATOM 6310 C CA . THR B 1 381 ? -30.172 -22.078 10.695 1 96.88 381 THR B CA 1
ATOM 6311 C C . THR B 1 381 ? -29.344 -21.172 9.781 1 96.88 381 THR B C 1
ATOM 6313 O O . THR B 1 381 ? -29.078 -21.516 8.633 1 96.88 381 THR B O 1
ATOM 6316 N N . VAL B 1 382 ? -28.969 -20.031 10.289 1 97.88 382 VAL B N 1
ATOM 6317 C CA . VAL B 1 382 ? -28.141 -19.078 9.547 1 97.88 382 VAL B CA 1
ATOM 6318 C C . VAL B 1 382 ? -26.797 -19.734 9.211 1 97.88 382 VAL B C 1
ATOM 6320 O O . VAL B 1 382 ? -26.297 -19.609 8.094 1 97.88 382 VAL B O 1
ATOM 6323 N N . HIS B 1 383 ? -26.297 -20.516 10.172 1 97.19 383 HIS B N 1
ATOM 6324 C CA . HIS B 1 383 ? -25.031 -21.203 9.953 1 97.19 383 HIS B CA 1
ATOM 6325 C C . HIS B 1 383 ? -25.094 -22.094 8.719 1 97.19 383 HIS B C 1
ATOM 6327 O O . HIS B 1 383 ? -24.234 -22.016 7.844 1 97.19 383 HIS B O 1
ATOM 6333 N N . ALA B 1 384 ? -26.094 -22.875 8.703 1 97.38 384 ALA B N 1
ATOM 6334 C CA . ALA B 1 384 ? -26.234 -23.859 7.641 1 97.38 384 ALA B CA 1
ATOM 6335 C C . ALA B 1 384 ? -26.391 -23.203 6.277 1 97.38 384 ALA B C 1
ATOM 6337 O O . ALA B 1 384 ? -25.766 -23.625 5.297 1 97.38 384 ALA B O 1
ATOM 6338 N N . VAL B 1 385 ? -27.172 -22.172 6.199 1 98.19 385 VAL B N 1
ATOM 6339 C CA . VAL B 1 385 ? -27.438 -21.469 4.941 1 98.19 385 VAL B CA 1
ATOM 6340 C C . VAL B 1 385 ? -26.156 -20.797 4.449 1 98.19 385 VAL B C 1
ATOM 6342 O O . VAL B 1 385 ? -25.812 -20.891 3.271 1 98.19 385 VAL B O 1
ATOM 6345 N N . VAL B 1 386 ? -25.469 -20.141 5.324 1 98 386 VAL B N 1
ATOM 6346 C CA . VAL B 1 386 ? -24.25 -19.422 4.965 1 98 386 VAL B CA 1
ATOM 6347 C C . VAL B 1 386 ? -23.188 -20.406 4.484 1 98 386 VAL B C 1
ATOM 6349 O O . VAL B 1 386 ? -22.516 -20.156 3.484 1 98 386 VAL B O 1
ATOM 6352 N N . ALA B 1 387 ? -23.047 -21.531 5.156 1 96.94 387 ALA B N 1
ATOM 6353 C CA . ALA B 1 387 ? -22.094 -22.562 4.742 1 96.94 387 ALA B CA 1
ATOM 6354 C C . ALA B 1 387 ? -22.406 -23.062 3.33 1 96.94 387 ALA B C 1
ATOM 6356 O O . ALA B 1 387 ? -21.5 -23.203 2.506 1 96.94 387 ALA B O 1
ATOM 6357 N N . ASP B 1 388 ? -23.688 -23.297 3.086 1 97.94 388 ASP B N 1
ATOM 6358 C CA . ASP B 1 388 ? -24.109 -23.766 1.771 1 97.94 388 ASP B CA 1
ATOM 6359 C C . ASP B 1 388 ? -23.781 -22.75 0.687 1 97.94 388 ASP B C 1
ATOM 6361 O O . ASP B 1 388 ? -23.328 -23.109 -0.397 1 97.94 388 ASP B O 1
ATOM 6365 N N . ILE B 1 389 ? -24.062 -21.547 0.979 1 98.56 389 ILE B N 1
ATOM 6366 C CA . ILE B 1 389 ? -23.828 -20.469 0.027 1 98.56 389 ILE B CA 1
ATOM 6367 C C . ILE B 1 389 ? -22.344 -20.359 -0.306 1 98.56 389 ILE B C 1
ATOM 6369 O O . ILE B 1 389 ? -21.969 -20.297 -1.478 1 98.56 389 ILE B O 1
ATOM 6373 N N . TYR B 1 390 ? -21.516 -20.391 0.634 1 96.56 390 TYR B N 1
ATOM 6374 C CA . TYR B 1 390 ? -20.094 -20.219 0.39 1 96.56 390 TYR B CA 1
ATOM 6375 C C . TYR B 1 390 ? -19.469 -21.484 -0.182 1 96.56 390 TYR B C 1
ATOM 6377 O O . TYR B 1 390 ? -18.453 -21.438 -0.883 1 96.56 390 TYR B O 1
ATOM 6385 N N . ASP B 1 391 ? -20.062 -22.641 0.143 1 95.94 391 ASP B N 1
ATOM 6386 C CA . ASP B 1 391 ? -19.641 -23.859 -0.545 1 95.94 391 ASP B CA 1
ATOM 6387 C C . ASP B 1 391 ? -19.844 -23.734 -2.055 1 95.94 391 ASP B C 1
ATOM 6389 O O . ASP B 1 391 ? -18.953 -24.062 -2.836 1 95.94 391 ASP B O 1
ATOM 6393 N N . GLU B 1 392 ? -21 -23.281 -2.383 1 97.56 392 GLU B N 1
ATOM 6394 C CA . GLU B 1 392 ? -21.297 -23.078 -3.799 1 97.56 392 GLU B CA 1
ATOM 6395 C C . GLU B 1 392 ? -20.406 -22 -4.398 1 97.56 392 GLU B C 1
ATOM 6397 O O . GLU B 1 392 ? -19.922 -22.141 -5.527 1 97.56 392 GLU B O 1
ATOM 6402 N N . ARG B 1 393 ? -20.188 -20.922 -3.68 1 97.31 393 ARG B N 1
ATOM 6403 C CA . ARG B 1 393 ? -19.328 -19.844 -4.152 1 97.31 393 ARG B CA 1
ATOM 6404 C C . ARG B 1 393 ? -17.906 -20.344 -4.387 1 97.31 393 ARG B C 1
ATOM 6406 O O . ARG B 1 393 ? -17.297 -20.016 -5.402 1 97.31 393 ARG B O 1
ATOM 6413 N N . ALA B 1 394 ? -17.375 -21.094 -3.473 1 94.12 394 ALA B N 1
ATOM 6414 C CA . ALA B 1 394 ? -16.031 -21.656 -3.594 1 94.12 394 ALA B CA 1
ATOM 6415 C C . ALA B 1 394 ? -15.922 -22.562 -4.816 1 94.12 394 ALA B C 1
ATOM 6417 O O . ALA B 1 394 ? -14.977 -22.438 -5.602 1 94.12 394 ALA B O 1
ATOM 6418 N N . ALA B 1 395 ? -16.938 -23.344 -5.023 1 94.06 395 ALA B N 1
ATOM 6419 C CA . ALA B 1 395 ? -16.953 -24.312 -6.117 1 94.06 395 ALA B CA 1
ATOM 6420 C C . ALA B 1 395 ? -17.016 -23.609 -7.469 1 94.06 395 ALA B C 1
ATOM 6422 O O . ALA B 1 395 ? -16.531 -24.141 -8.477 1 94.06 395 ALA B O 1
ATOM 6423 N N . SER B 1 396 ? -17.547 -22.406 -7.426 1 94.81 396 SER B N 1
ATOM 6424 C CA . SER B 1 396 ? -17.734 -21.703 -8.688 1 94.81 396 SER B CA 1
ATOM 6425 C C . SER B 1 396 ? -16.594 -20.734 -8.953 1 94.81 396 SER B C 1
ATOM 6427 O O . SER B 1 396 ? -16.625 -19.984 -9.93 1 94.81 396 SER B O 1
ATOM 6429 N N . SER B 1 397 ? -15.648 -20.688 -8.102 1 92.62 397 SER B N 1
ATOM 6430 C CA . SER B 1 397 ? -14.516 -19.781 -8.258 1 92.62 397 SER B CA 1
ATOM 6431 C C . SER B 1 397 ? -13.438 -20.391 -9.148 1 92.62 397 SER B C 1
ATOM 6433 O O . SER B 1 397 ? -13.109 -21.562 -9.016 1 92.62 397 SER B O 1
ATOM 6435 N N . GLU B 1 398 ? -12.852 -19.547 -9.977 1 87.44 398 GLU B N 1
ATOM 6436 C CA . GLU B 1 398 ? -11.867 -20.016 -10.938 1 87.44 398 GLU B CA 1
ATOM 6437 C C . GLU B 1 398 ? -10.461 -19.984 -10.344 1 87.44 398 GLU B C 1
ATOM 6439 O O . GLU B 1 398 ? -9.672 -20.906 -10.562 1 87.44 398 GLU B O 1
ATOM 6444 N N . ASP B 1 399 ? -10.164 -19 -9.68 1 90 399 ASP B N 1
ATOM 6445 C CA . ASP B 1 399 ? -8.828 -18.891 -9.109 1 90 399 ASP B CA 1
ATOM 6446 C C . ASP B 1 399 ? -8.766 -19.531 -7.723 1 90 399 ASP B C 1
ATOM 6448 O O . ASP B 1 399 ? -9.727 -19.438 -6.953 1 90 399 ASP B O 1
ATOM 6452 N N . MET B 1 400 ? -7.695 -20.094 -7.395 1 87.44 400 MET B N 1
ATOM 6453 C CA . MET B 1 400 ? -7.504 -20.875 -6.18 1 87.44 400 MET B CA 1
ATOM 6454 C C . MET B 1 400 ? -7.613 -20 -4.938 1 87.44 400 MET B C 1
ATOM 6456 O O . MET B 1 400 ? -8.172 -20.406 -3.926 1 87.44 400 MET B O 1
ATOM 6460 N N . MET B 1 401 ? -7.094 -18.844 -4.941 1 89.88 401 MET B N 1
ATOM 6461 C CA . MET B 1 401 ? -7.102 -17.984 -3.762 1 89.88 401 MET B CA 1
ATOM 6462 C C . MET B 1 401 ? -8.531 -17.672 -3.338 1 89.88 401 MET B C 1
ATOM 6464 O O . MET B 1 401 ? -8.883 -17.812 -2.168 1 89.88 401 MET B O 1
ATOM 6468 N N . SER B 1 402 ? -9.359 -17.266 -4.293 1 93.25 402 SER B N 1
ATOM 6469 C CA . SER B 1 402 ? -10.758 -16.969 -3.982 1 93.25 402 SER B CA 1
ATOM 6470 C C . SER B 1 402 ? -11.477 -18.219 -3.467 1 93.25 402 SER B C 1
ATOM 6472 O O . SER B 1 402 ? -12.195 -18.156 -2.469 1 93.25 402 SER B O 1
ATOM 6474 N N . ALA B 1 403 ? -11.242 -19.297 -4.23 1 91.62 403 ALA B N 1
ATOM 6475 C CA . ALA B 1 403 ? -11.914 -20.547 -3.867 1 91.62 403 ALA B CA 1
ATOM 6476 C C . ALA B 1 403 ? -11.594 -20.953 -2.43 1 91.62 403 ALA B C 1
ATOM 6478 O O . ALA B 1 403 ? -12.492 -21.281 -1.658 1 91.62 403 ALA B O 1
ATOM 6479 N N . ASN B 1 404 ? -10.367 -20.828 -2.068 1 88.44 404 ASN B N 1
ATOM 6480 C CA . ASN B 1 404 ? -9.938 -21.25 -0.744 1 88.44 404 ASN B CA 1
ATOM 6481 C C . ASN B 1 404 ? -10.406 -20.297 0.342 1 88.44 404 ASN B C 1
ATOM 6483 O O . ASN B 1 404 ? -10.758 -20.719 1.445 1 88.44 404 ASN B O 1
ATOM 6487 N N . ILE B 1 405 ? -10.391 -19.062 0.101 1 90.12 405 ILE B N 1
ATOM 6488 C CA . ILE B 1 405 ? -10.875 -18.078 1.066 1 90.12 405 ILE B CA 1
ATOM 6489 C C . ILE B 1 405 ? -12.375 -18.297 1.301 1 90.12 405 ILE B C 1
ATOM 6491 O O . ILE B 1 405 ? -12.828 -18.312 2.445 1 90.12 405 ILE B O 1
ATOM 6495 N N . PHE B 1 406 ? -13.141 -18.453 0.234 1 93.31 406 PHE B N 1
ATOM 6496 C CA . PHE B 1 406 ? -14.57 -18.703 0.366 1 93.31 406 PHE B CA 1
ATOM 6497 C C . PHE B 1 406 ? -14.828 -20.031 1.085 1 93.31 406 PHE B C 1
ATOM 6499 O O . PHE B 1 406 ? -15.734 -20.125 1.911 1 93.31 406 PHE B O 1
ATOM 6506 N N . ALA B 1 407 ? -14.031 -21.016 0.746 1 90.69 407 ALA B N 1
ATOM 6507 C CA . ALA B 1 407 ? -14.164 -22.312 1.417 1 90.69 407 ALA B CA 1
ATOM 6508 C C . ALA B 1 407 ? -13.883 -22.188 2.912 1 90.69 407 ALA B C 1
ATOM 6510 O O . ALA B 1 407 ? -14.5 -22.875 3.725 1 90.69 407 ALA B O 1
ATOM 6511 N N . SER B 1 408 ? -12.977 -21.359 3.27 1 87.75 408 SER B N 1
ATOM 6512 C CA . SER B 1 408 ? -12.695 -21.125 4.684 1 87.75 408 SER B CA 1
ATOM 6513 C C . SER B 1 408 ? -13.922 -20.578 5.406 1 87.75 408 SER B C 1
ATOM 6515 O O . SER B 1 408 ? -14.141 -20.875 6.586 1 87.75 408 SER B O 1
ATOM 6517 N N . MET B 1 409 ? -14.688 -19.766 4.738 1 90.62 409 MET B N 1
ATOM 6518 C CA . MET B 1 409 ? -15.891 -19.203 5.332 1 90.62 409 MET B CA 1
ATOM 6519 C C . MET B 1 409 ? -16.891 -20.297 5.688 1 90.62 409 MET B C 1
ATOM 6521 O O . MET B 1 409 ? -17.656 -20.172 6.645 1 90.62 409 MET B O 1
ATOM 6525 N N . VAL B 1 410 ? -16.922 -21.391 4.902 1 91 410 VAL B N 1
ATOM 6526 C CA . VAL B 1 410 ? -17.781 -22.531 5.199 1 91 410 VAL B CA 1
ATOM 6527 C C . VAL B 1 410 ? -17.5 -23.047 6.605 1 91 410 VAL B C 1
ATOM 6529 O O . VAL B 1 410 ? -18.422 -23.297 7.387 1 91 410 VAL B O 1
ATOM 6532 N N . LYS B 1 411 ? -16.312 -23.141 6.938 1 84.75 411 LYS B N 1
ATOM 6533 C CA . LYS B 1 411 ? -15.922 -23.625 8.25 1 84.75 411 LYS B CA 1
ATOM 6534 C C . LYS B 1 411 ? -16.328 -22.656 9.352 1 84.75 411 LYS B C 1
ATOM 6536 O O . LYS B 1 411 ? -16.844 -23.062 10.398 1 84.75 411 LYS B O 1
ATOM 6541 N N . TYR B 1 412 ? -16.062 -21.359 9.156 1 86.56 412 TYR B N 1
ATOM 6542 C CA . TYR B 1 412 ? -16.484 -20.359 10.125 1 86.56 412 TYR B CA 1
ATOM 6543 C C . TYR B 1 412 ? -17.984 -20.422 10.383 1 86.56 412 TYR B C 1
ATOM 6545 O O . TYR B 1 412 ? -18.422 -20.406 11.531 1 86.56 412 TYR B O 1
ATOM 6553 N N . ALA B 1 413 ? -18.656 -20.516 9.336 1 91.31 413 ALA B N 1
ATOM 6554 C CA . ALA B 1 413 ? -20.125 -20.578 9.453 1 91.31 413 ALA B CA 1
ATOM 6555 C C . ALA B 1 413 ? -20.562 -21.797 10.25 1 91.31 413 ALA B C 1
ATOM 6557 O O . ALA B 1 413 ? -21.406 -21.672 11.156 1 91.31 413 ALA B O 1
ATOM 6558 N N . ASN B 1 414 ? -19.953 -22.906 9.961 1 88.75 414 ASN B N 1
ATOM 6559 C CA . ASN B 1 414 ? -20.312 -24.156 10.633 1 88.75 414 ASN B CA 1
ATOM 6560 C C . ASN B 1 414 ? -20 -24.094 12.125 1 88.75 414 ASN B C 1
ATOM 6562 O O . ASN B 1 414 ? -20.656 -24.766 12.93 1 88.75 414 ASN B O 1
ATOM 6566 N N . GLU B 1 415 ? -19.062 -23.266 12.469 1 85.38 415 GLU B N 1
ATOM 6567 C CA . GLU B 1 415 ? -18.672 -23.156 13.867 1 85.38 415 GLU B CA 1
ATOM 6568 C C . GLU B 1 415 ? -19.406 -22.016 14.555 1 85.38 415 GLU B C 1
ATOM 6570 O O . GLU B 1 415 ? -19.234 -21.781 15.75 1 85.38 415 GLU B O 1
ATOM 6575 N N . GLY B 1 416 ? -20.172 -21.328 13.828 1 81 416 GLY B N 1
ATOM 6576 C CA . GLY B 1 416 ? -20.906 -20.203 14.375 1 81 416 GLY B CA 1
ATOM 6577 C C . GLY B 1 416 ? -20.031 -19 14.672 1 81 416 GLY B C 1
ATOM 6578 O O . GLY B 1 416 ? -20.281 -18.266 15.641 1 81 416 GLY B O 1
ATOM 6579 N N . ARG B 1 417 ? -19.016 -18.906 13.945 1 82.94 417 ARG B N 1
ATOM 6580 C CA . ARG B 1 417 ? -18.109 -17.781 14.102 1 82.94 417 ARG B CA 1
ATOM 6581 C C . ARG B 1 417 ? -18.156 -16.859 12.898 1 82.94 417 ARG B C 1
ATOM 6583 O O . ARG B 1 417 ? -18.266 -17.312 11.758 1 82.94 417 ARG B O 1
ATOM 6590 N N . THR B 1 418 ? -18.109 -15.555 13.242 1 79.75 418 THR B N 1
ATOM 6591 C CA . THR B 1 418 ? -17.922 -14.609 12.148 1 79.75 418 THR B CA 1
ATOM 6592 C C . THR B 1 418 ? -16.5 -14.664 11.625 1 79.75 418 THR B C 1
ATOM 6594 O O . THR B 1 418 ? -15.586 -15.094 12.336 1 79.75 418 THR B O 1
ATOM 6597 N N . PHE B 1 419 ? -16.422 -14.32 10.375 1 78.62 419 PHE B N 1
ATOM 6598 C CA . PHE B 1 419 ? -15.117 -14.43 9.719 1 78.62 419 PHE B CA 1
ATOM 6599 C C . PHE B 1 419 ? -14.094 -13.539 10.406 1 78.62 419 PHE B C 1
ATOM 6601 O O . PHE B 1 419 ? -14.375 -12.375 10.711 1 78.62 419 PHE B O 1
ATOM 6608 N N . ARG B 1 420 ? -12.945 -14.148 10.828 1 79.88 420 ARG B N 1
ATOM 6609 C CA . ARG B 1 420 ? -11.828 -13.422 11.43 1 79.88 420 ARG B CA 1
ATOM 6610 C C . ARG B 1 420 ? -10.492 -13.945 10.898 1 79.88 420 ARG B C 1
ATOM 6612 O O . ARG B 1 420 ? -10.383 -15.109 10.523 1 79.88 420 ARG B O 1
#

Foldseek 3Di:
DPPLDPFLCFLQVPVVQVVAWDWDDQFVQKIWTAGNWIKIWRQAPQFIEIEFQFAQVCSLRSLVNVVVPPDGAAAEYEFQAQQRGGHANVVNNGDPPDDDHAYEFAPCRVVQLVVCVVCVLLVLQLCCLQRPLASPPSCVCVSVPPPSSHAHPDHHPYHDHAWDWDDDHNWIKIWGDFFFLHNTGIKIATVVRLETEREQLAEQEARPQQQPRDDHGDLPRSLVVLVVNLVSLRQKYDYRYDDIDHRCSPVSNVRSNVSSCQSVLLLVQLVVLCVVPRAFLVCSLVPGDHDDDPDSSYYQAAHDSSRNSSSSCVVVHHPQRRDPCRVDHDDLLVVLQVVQVVLPHLLSLLVVLLVCVVVPVLVVSLVSLLSSLSPPLPDQNSLVSNLVSLQVVLVPDRYSRSNSNSSSVSVCSNVSHRDD/DPPLDPFLCFQQVVVVQVFDWDWDDQFVQKIWTAGNWIKIWRQAPQFIEIQFQFAQVCSLNSLVNVVVVPDGAAAEYEFQAQQRGGHANVVNNGDPPDDDHAYEFAPCRVVQLVVCVVCVLLVLQLVCLQRPLASCCSVNPPVHDPPSSHAHPDHHPYHDHAWDWDDDHNWIKIWGDFFFLHNTGIKIATVVRLETEREQLAAQEARPQQQPRDDHGDLLRSLVVLQVNLVSLRQKYDYRYDDIDHRCSPVSNVRSNVSSCQSVQLLVQLVVLCVVPRAFLVCSLVPGDHDDDPRSSYYQAAHDSSRNSSSSCVVVHHPQRRDPCRVDHDDLLVVLQVVQVVLPHLLSLLVVLLVCVVVPVLVVSQVSLLSSLSPPLPDLNSLVSNLVSLQVVLVPDRYSRSNSNSSSVSVCSNVSHRDD

Nearest PDB structures (foldseek):
  4nur-assembly1_A  TM=9.035E-01  e=4.011E-25  Pseudomonas sp. S9
  4pdx-assembly1_B  TM=8.721E-01  e=2.659E-23  Escheri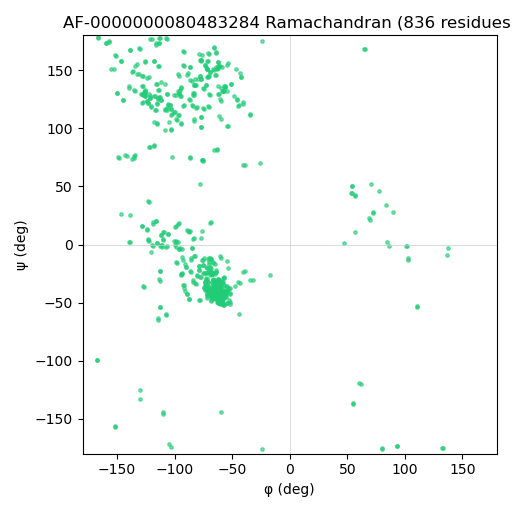chia coli K-12
  5a23-assembly1_C  TM=8.438E-01  e=8.146E-24  Pseudomonas aeruginosa
  4pdx-assembly1_A  TM=8.738E-01  e=1.842E-22  Escherichia coli K-12
  7tl5-assembly1_A  TM=8.619E-01  e=9.245E-22  Klebsiella pneumoniae subsp. pneumoniae NTUH-K2044

pLDDT: mean 90.19, std 15.09, range [22.33, 98.94]

Solvent-accessible surface area (backbone atoms only — not comparable to full-atom values): 41371 Å² total; per-residue (Å²): 128,78,75,67,55,78,65,49,53,59,61,71,32,66,86,42,60,76,50,65,68,48,69,43,76,74,46,94,58,26,33,42,32,39,42,68,33,22,25,35,38,37,59,42,87,66,23,21,37,27,43,26,29,7,29,48,88,57,13,45,57,40,31,56,53,44,51,77,77,45,84,66,47,48,40,32,36,35,31,29,37,78,51,55,44,24,42,41,7,53,73,48,57,54,53,89,90,59,72,82,51,48,22,35,28,39,53,48,40,60,59,50,37,52,52,29,59,68,35,41,55,27,52,52,35,52,46,5,18,46,74,57,28,28,60,76,34,54,48,66,33,51,81,41,52,89,66,70,42,51,77,43,94,68,56,66,76,41,66,42,81,56,67,48,76,48,68,51,64,89,46,49,39,40,38,36,53,43,39,18,63,36,78,25,24,32,32,39,37,25,71,87,75,29,36,32,33,43,24,74,79,38,55,52,31,28,72,68,32,18,62,47,68,40,53,78,43,29,49,71,50,31,26,52,47,29,48,56,54,37,71,64,61,36,33,24,41,44,32,25,27,61,77,69,46,68,76,37,38,68,60,50,35,48,52,31,47,51,54,22,49,55,40,44,50,41,51,52,44,44,44,50,44,36,36,72,50,37,47,22,54,71,53,41,58,70,64,43,86,65,85,79,66,84,50,76,51,47,30,43,42,52,26,43,69,66,34,30,34,49,40,49,43,48,56,72,26,22,79,46,53,51,49,76,36,62,72,68,50,49,55,67,45,61,52,13,37,53,54,15,51,43,49,68,31,30,59,53,27,25,51,51,16,50,53,32,40,74,72,63,43,51,38,53,16,37,45,36,24,51,30,14,35,47,42,36,38,83,43,66,68,31,20,54,48,38,20,53,52,25,45,53,51,18,72,70,40,71,21,42,40,61,18,18,43,32,35,22,46,24,55,30,23,69,69,40,39,67,72,75,128,80,75,68,56,78,67,50,54,60,59,69,36,65,88,42,61,75,50,64,66,47,70,41,76,72,45,93,59,25,32,43,32,39,42,71,32,22,24,33,39,38,60,42,87,66,21,21,37,28,46,24,29,7,30,48,90,57,13,45,58,38,32,55,54,44,51,76,76,46,82,67,47,48,40,32,37,34,31,29,35,77,50,55,43,24,40,41,8,53,74,48,57,55,53,91,90,59,70,82,52,49,23,34,29,40,55,48,40,60,58,50,36,52,53,30,57,68,35,42,56,26,51,48,45,52,48,19,22,46,73,62,26,30,61,66,29,49,82,44,74,48,89,55,63,89,66,70,43,51,76,41,95,66,56,66,74,40,67,44,80,56,66,48,75,48,70,51,65,88,46,48,39,40,39,36,52,41,39,19,62,36,79,24,23,32,32,39,38,25,70,87,74,30,35,31,34,42,24,74,78,38,55,53,31,27,70,66,32,18,62,47,69,40,54,78,43,29,49,72,50,31,25,52,48,28,49,55,54,35,71,64,63,38,34,24,42,44,33,25,26,63,76,69,44,69,77,37,37,66,58,50,34,50,52,32,46,50,54,23,49,55,41,46,51,40,52,52,45,44,43,50,44,35,35,72,44,39,46,22,52,70,53,42,58,69,64,42,85,64,85,79,66,86,50,75,51,49,32,43,44,52,26,43,68,64,34,30,36,50,40,49,42,47,58,73,25,22,80,46,53,52,49,75,36,61,71,69,51,49,56,66,45,58,53,13,37,54,52,15,51,43,48,67,30,30,57,53,28,25,52,52,16,50,50,32,41,74,72,62,42,52,38,52,16,35,44,37,25,51,29,12,33,47,43,38,38,83,42,64,69,32,20,55,46,36,20,53,50,25,45,52,50,17,71,69,41,71,22,42,40,60,18,19,43,32,33,18,47,23,52,30,22,71,69,43,38,66,75,75

Sequence (840 aa):
MSQKSENAVGIFDIDNFEIGVDVTEVVADTYQCTSFSNATAFDTAEGLVLIDTGYAPLSQQMAAALREHTDSPVHTAIYTHGHIDHAFGLDEFLVEGQDQPNVIAHEAMADRFDRYALTKEYNETINGRQFSADPEAVEYHSLWEDDVFGWPDHPPTTTYDDDLTITVGDTIFELHHSRGETDDHTWVFCPDREVLCSGDLVTASAPNAGNPQKVQRYPWEWVDALREMAALDARTLLSGHGRPIVDDPEEIEHRLLRYAEYLDTIVERTIEALNDGAPPHVDIVREIDLPDPDESWLQSEYDSGEFIARNVIRYYGGWWTGRPSELKPASRSAVAEEIADLAGDAKTLAERAEELMDAGDKRLACHLADYALEADPDNETVHAVVADIYDERAASSEDMMSANIFASMVKYANEGRTFRMSQKSENAVGIFDIDNFEIGVDVTEVVADTYQCTSFSNATAFDTAEGLVLIDTGYAPLSQQMAAALREHTDSPVHTAIYTHGHIDHAFGLDEFLVEGQDQPNVIAHEAMADRFDRYALTKEYNETINGRQFSADPEAVEYHSLWEDDVFGWPDHPPTTTYDDDLTITVGDTIFELHHSRGETDDHTWVFCPDREVLCSGDLVTASAPNAGNPQKVQRYPWEWVDALREMAALDARTLLSGHGRPIVDDPEEIEHRLLRYAEYLDTIVERTIEALNDGAPPHVDIVREIDLPDPDESWLQSEYDSGEFIARNVIRYYGGWWTGRPSELKPASRSAVAEEIADLAGDAKTLAERAEELMDAGDKRLACHLADYALEADPDNETVHAVVADIYDERAASSEDMMSANIFASMVKYANEGRTFR

Secondary structure (DSSP, 8-state):
-----HHHHHHH-GGGTT---EEEEEETTEEEEESSS-EEEEEETTEEEEE----HHHHHHHHHHHHTT--PPEEEEE-SS--HHHHS-GGGGPPTTPPPPEEEEETHHHHHHHHHHHTHHHHHHHHHHHHHS-TT--GGGTSS-S-TTS--SS--SEEESSEEEEEETTEEEEEEE--SSSSS-EEEEETTTTEEEEETTS-SSS-S---SSS----HHHHHHHHHHHHTT--SEEEESSSPPEES-HHHHHHHHHHHHHHHHHHHHHHHHHHHTT---HHHHHHHS-------GGGSSSSS-HHHHHHHHHHHHS-SS-S-GGGTSPPPHHHHHHHHHHHHSSHHHHHHHHHHHHHTT-HHHHHHHHHHHHHH-TT-HHHHHHHHHHHHHHHHT-SSHHHHHHHHHHHHHHHHT----/-----HHHHHHH-GGGTT---EEEEEETTEEEEESSS-EEEEEETTEEEEE----HHHHHHHHHHHHTT--PPEEEEE-SS--HHHHS-GGGGPPTTPPPPEEEEETHHHHHHHHHHHTHHHHHHHHHHHHHS-GGGGTS--SS-TTTTS--SS--SEEESSEEEEEETTEEEEEEE--SSSSS-EEEEETTTTEEEEETTS-SSS-S---SSS----HHHHHHHHHHHHTT--SEEEESSSPPEES-HHHHHHHHHHHHHHHHHHHHHHHHHHHTT---HHHHHHHS-------GGGSSSSS-HHHHHHHHHHHHS-SS-S-GGGTSPPPHHHHHHHHHHHHSSHHHHHHHHHHHHHHT-HHHHHHHHHHHHHH-TT-HHHHHHHHHHHHHHHHT-SSHHHHHHHHHHHHHHHHT----

Radius of gyration: 28.57 Å; Cα contacts (8 Å, |Δi|>4): 1854; chains: 2; bounding box: 75×81×57 Å

Organism: Haloferax mediterranei (strain ATCC 33500 / DSM 1411 / JCM 8866 / NBRC 14739 / NCIMB 2177 / R-4) (NCBI:txid523841)